Protein AF-A0A7V8WQ39-F1 (afdb_monomer)

Sequence (940 aa):
MAFLEEVYEARAKLVEPVVKNAGAIVRANTYFGQYLRDAGVSDDELSALLKGGDVIAFAERIDVALHQACSILHDIKYGEGKFVGPKKLKWQPTLLDFKKIVPPKWGSAAGKTTLGQWRAYAGASRLAAKPEAERRADMRRRPRVQKPSYGGKRSWQQSIHDDDWFDWTELCKSEGWEVRVGPAFADDANFEAYLATFIALHDARKENDWAAYHRLLTDYVGVGADGRIPSRRETRNCLRAVMLGYLKTHEVVDGGNCQSCSRCVPSEKFDASIDARRRVVVRLAPQLEELIAQLESFHTASPPPNLVLQLIRMVYEEADRGRSVREYVAGWSSRLLQDAPNHHAALRFRIEGMIGGLFELQPEEMVVGIRHLAELAPDEALADLQALVGRAQEHCPKHPDLWRASASVSRRMDDFRSERQALDALIRLLRGTGSPDLPILIGALERLVELSAADGPLPDDEMHREALLALARLASTSDTAARAYSALVENFDTDDVASELRRSLVDSSKPVCMACGLLRAWIDTGDPAAGRNTQAASLLALVGPAVIDTASKTDRLVLIESIDPAALAAFPDIATSLLRGALQLQRPLRQMSLERCIRLAADLTAGEEADSEAIVDLLIDKLFLRDIDRLSLSKAARLLTGDAGLSDVVGEWDGLLSKIAIKSAPQFRPADGPEWLAWFDVFPPRILRDPDSDLALWALRAVPANLGHSIQAARESTRLETVMEAILDRLLCDQVDAPVHIAFADKCPYLPVRLVARYIDRCLRAPLPRWKRAEECAHRYMDDGPELAEFISFLRQTPLPGRSPRIAGTIEFDDLLKEHDQGKRILAGRLTLETYKVLWQVLNPALNPQRANMTVAAVRYLRAKHRPSEYWLTPVEKEVQALCLAHRLDEARIVGRKHVGLTIGPRREAADDFIDRHDRGHGGGKDPYESDYARILQLV

Radius of gyration: 50.89 Å; Cα contacts (8 Å, |Δi|>4): 1269; chains: 1; bounding box: 108×96×143 Å

Secondary structure (DSSP, 8-state):
--SEEEEEE---EEES-EES-HHHHHT-SSHHHHHHHHTT--HHHHHHHHHHTBHHHHHHHTT--HHHHHHHHHHHHHHSEEEE-SSS-EEEESSEE-SEEE----GGGTT--SHHHHHHHH-BSSPPPHHHHHHHHHHTTPPEEEEEPTTS-EEEEE---HHHHS-TTTBPPP--EEEEE-GGGT-HHHHHHHHHHHHHHHHHHHHHHHHHHHHIIIIII---TTS---S-GGG---HHHHHHHHTT-SEEEGGG--SSSTTT-TT----S-HHHHHHTEEEPPHHHHHHHHHHHT-SSSPPPHHHHHHHHHHHHHHHHTT--HHHHHHHHHHHHHHH-TT-HHHHHHHHHHHHTTSS---HHHHHHHHHHHHHH--GGGHHHHHHHHHHHHHHSTT-HHHHHHHHHHHHHTT-HHHHHHHHHHHHHHHHHSSS--HHHHHHHHHHHHHHHSTTSSS--HHHHHHHHHHHHHH-SSHHHHHHHHHTTTTS--HHHHHHHHHHHHH-TTSHHHHHHHHHHHHHHTS-GGGTHHHHHHHHHHHHHHHHHHH--HHHHHHHHHHS-HHHHHTSHHHHHHHHHHHHT-SSPPPHHHHHHHHHHHHHHHHTT-TTHHHHHHHHHHHHS-SS--HHHHHHHHHHHHSSSSGGG-TTTSHHHHHHHHHHHGGG---SSHHHHHHHHHHS-GGGGGSS-HHHHHHHHHHS-TTTTT----HHHHHHHHHHHHHHHHHHTSTT--HHHHHHHHHHGGGS-HHHHHHHHHHHHHSSS--HHHHHHHHHHHHHH-S-HHHHHHHHHHS--SS--HHHHHHHHHHHHHHH-HHHHHHHHS---HHHHHHHHHHH-TTS-HHHHHHHHHHHHHHHHHH---TT--HHHHHHHHHHHHTT-HHHHHHHHHTSTT-EETTTTEEHHHHHHHH-SS--PPPPTTHHHHHHHHHH-

Nearest PDB structures (foldseek):
  5dbk-assembly1_B  TM=2.331E-01  e=9.312E-02  Bacillus thuringiensis Bt407
  8os1-assembly2_A  TM=2.234E-01  e=2.328E-01  Trypanosoma cruzi
  4i1a-assembly3_B  TM=2.027E-01  e=4.502E-01  Bacillus subtilis subsp. subtilis str. 168
  2j9q-assembly1_A  TM=2.391E-01  e=1.880E+00  Homo sapiens
  8h3a-assembly1_A  TM=2.436E-01  e=3.505E+00  Homo sapiens

Foldseek 3Di:
DDQFPDKDWFFFFFAPKDFQFLPCQCPPPDPSVVLCVVLVHDSVNSCVQPVRRTLVSVCVSSVHDRRVSQVSLVCQQVVDFAFDDDPDGDTDGNGMDTDDGHHDQDDPRPPQPDQVSQCVPQNFQDWDDPVQLQVQLVVVVAAWDWDQDDPGDTDTGRPGDPCSGRPPVGTDGHIDMDTHGDCLVVDVVSVVVVVVVVVVVVVVVVVLVVVVVVCCCCAQVNQDPVRHRDPDLPRHADNVQLVCLLVVVQKWFAQRALLAGCSNCVVPPSVDDPVSNVVRIGGHDPVLNVLLVVLLVQFQAADDPVSLVVNLVVLVVVVVNNISSLSNLVNNLSNSCVVPVLRNSSLVSVLVCCLVVSDPNDLVSNLSSLLSCLVRYDLVCLVVSLVSLVSSCVVVVLDLSSLVSNLSSCVSPLVLVSNLVSLVSSLVSQVVDPHGPLVSNLVSLVVQLQQCDPPHSNPDPVSNLVSLLVQLLSDPALQSNLVSLLVVLVPDDLVNLLVVLVVLLVDPPGSQSSNLSNLLSNQVNDDVVVCSLLSSLVSCVVRNPSNLVPDQLVSLLSNLLRHQLLSNLVVPVSLLSSLLSVLPDPDQDDLSSLLSSLSNLLSNVLVVDPCSLVSLVSNLCNQCVQANWLVSLVSLLCSQPDDPPNVPCPPSCLRSLLSNLLVCLVRDDDPDQVTLLSNCSNRPLLSLLPPDPRSLLSSLQNHDLCQQVPPCDPPVLVSVLRNLVSSLVNCLPPPDDPSNLVSNLVNLQNHDLVSLLVSLLSCQVRPPRVLVSSVSSVVSNLQRHDPVVVNLVSLVVRDRPDDPVQNVLLNLLLCLCPVDPVSVVLLVDQDDPVSLVVLCVSLVLLPALSSLLLQLLVLVLVCVVRVDPLPPCSSLLSNLVSCLSNLQLVVSVVSLVVNPCQAHDPVRHRSVVVSVVSPPPDRDDRDPNSSSSNSSSVVD

Mean predicted aligned error: 19.13 Å

Solvent-accessible surface area (backbone atoms only — not comparable to full-atom values): 51212 Å² total; per-residue (Å²): 137,53,69,56,70,43,79,42,75,25,47,36,31,46,39,75,47,44,80,66,32,43,57,60,47,43,66,32,95,48,69,65,10,46,47,31,51,78,51,66,52,47,46,68,54,51,43,55,44,47,62,74,14,40,38,52,66,46,9,64,63,52,72,47,56,48,48,55,38,50,49,46,55,49,46,47,29,69,70,40,63,48,75,47,64,98,87,58,75,39,81,42,49,58,32,30,43,58,79,48,74,37,46,74,61,58,78,93,48,41,88,51,80,48,71,68,52,36,39,75,70,64,36,62,76,50,77,51,57,68,73,58,14,44,52,44,21,52,77,69,65,46,59,70,42,79,42,78,42,95,87,76,47,75,42,83,38,71,47,65,52,69,66,33,36,47,38,83,90,22,32,53,76,84,78,33,73,45,70,42,74,17,66,38,78,80,35,72,69,46,30,51,56,49,50,52,53,51,49,52,53,50,50,53,51,52,50,50,52,49,52,53,52,47,47,46,38,38,50,61,70,36,36,43,98,86,74,46,64,64,90,70,75,82,81,56,49,52,48,62,20,20,49,27,17,45,67,64,66,60,40,31,21,39,73,68,41,52,52,73,33,66,62,51,30,74,80,72,68,71,78,64,50,74,66,62,46,47,72,24,49,40,71,53,56,68,69,58,53,49,49,52,55,56,45,64,69,22,38,79,44,78,59,60,69,66,59,50,52,50,47,53,50,51,38,50,60,43,34,76,71,33,29,31,41,59,36,15,53,52,20,32,37,50,39,45,38,69,79,34,79,72,25,37,28,43,40,50,44,51,45,53,25,27,77,71,62,76,38,78,79,49,70,68,62,43,46,55,37,47,45,53,46,52,75,58,55,52,78,93,44,38,69,63,47,46,57,50,45,54,56,49,35,73,78,44,72,86,46,58,67,52,29,52,33,41,20,54,36,22,50,74,69,71,36,57,68,57,17,50,54,24,40,55,50,35,48,53,53,36,71,70,39,101,73,49,64,57,72,62,48,50,56,45,33,54,50,44,29,54,33,12,29,90,90,29,92,50,58,34,70,67,60,20,52,52,29,29,52,50,49,17,65,68,30,92,37,31,68,55,5,16,61,36,29,42,83,51,43,77,77,50,53,75,64,53,52,51,52,53,45,54,52,25,74,71,45,86,87,55,29,37,31,28,43,46,4,42,53,37,18,42,41,75,70,43,63,79,87,72,46,43,43,46,50,48,38,49,48,38,70,76,65,24,66,68,41,57,75,69,33,51,46,66,50,33,39,52,47,54,67,57,39,49,42,72,38,32,42,77,41,51,74,56,41,49,54,35,49,51,44,33,56,65,44,91,63,86,71,56,68,71,54,47,48,43,51,54,47,31,50,29,57,41,48,68,69,74,48,91,65,44,64,64,49,46,54,42,47,49,53,68,49,26,67,94,54,67,43,70,68,33,32,54,51,40,12,41,71,69,64,60,81,83,74,68,76,80,59,81,68,66,44,49,66,48,52,37,56,48,47,58,69,45,49,86,69,48,72,68,88,51,77,71,45,57,55,42,49,46,59,42,47,56,45,70,50,45,61,48,92,63,64,64,53,44,39,48,55,53,67,66,55,55,78,62,50,67,81,61,72,89,40,77,73,54,46,59,53,48,50,51,42,48,48,31,42,49,60,43,66,66,44,96,81,57,60,66,69,46,54,52,47,49,35,76,41,30,31,30,48,62,52,70,57,54,49,50,51,33,47,49,28,45,66,35,100,68,59,39,54,70,62,29,50,50,31,51,50,40,24,60,76,62,30,85,53,52,72,59,39,52,57,46,58,68,72,43,83,73,82,65,88,52,68,63,64,53,47,56,47,52,52,53,47,46,42,60,78,35,74,61,47,48,51,47,71,72,47,82,90,46,76,66,43,55,51,51,51,47,61,61,47,34,30,85,79,41,44,66,35,2,43,51,42,30,26,53,43,52,49,52,45,68,75,66,59,66,58,91,87,60,51,65,64,56,36,52,31,36,55,20,23,39,48,30,29,25,49,70,60,22,50,59,56,40,69,76,39,82,87,46,47,38,70,97,82,56,38,48,40,67,62,57,45,56,75,59,63,79,84,60,82,37,70,82,67,90,56,41,65,51,50,40,47,54,63,72,76,88

Structure (mmCIF, N/CA/C/O backbone):
data_AF-A0A7V8WQ39-F1
#
_entry.id   AF-A0A7V8WQ39-F1
#
loop_
_atom_site.group_PDB
_atom_site.id
_atom_site.type_symbol
_atom_site.label_atom_id
_atom_site.label_alt_id
_atom_site.label_comp_id
_atom_site.label_asym_id
_atom_site.label_entity_id
_atom_site.label_seq_id
_atom_site.pdbx_PDB_ins_code
_atom_site.Cartn_x
_atom_site.Cartn_y
_atom_site.Cartn_z
_atom_site.occupancy
_atom_site.B_iso_or_equiv
_atom_site.auth_seq_id
_atom_site.auth_comp_id
_atom_site.auth_asym_id
_atom_site.auth_atom_id
_atom_site.pdbx_PDB_model_num
ATOM 1 N N . MET A 1 1 ? -18.178 -1.476 7.757 1.00 58.53 1 MET A N 1
ATOM 2 C CA . MET A 1 1 ? -17.770 -2.029 6.447 1.00 58.53 1 MET A CA 1
ATOM 3 C C . MET A 1 1 ? -17.735 -3.541 6.542 1.00 58.53 1 MET A C 1
ATOM 5 O O . MET A 1 1 ? -17.177 -4.048 7.509 1.00 58.53 1 MET A O 1
ATOM 9 N N . ALA A 1 2 ? -18.349 -4.250 5.598 1.00 62.69 2 ALA A N 1
ATOM 10 C CA . ALA A 1 2 ? -18.304 -5.708 5.566 1.00 62.69 2 ALA A CA 1
ATOM 11 C C . ALA A 1 2 ? -17.111 -6.171 4.713 1.00 62.69 2 ALA A C 1
ATOM 13 O O . ALA A 1 2 ? -16.926 -5.686 3.601 1.00 62.69 2 ALA A O 1
ATOM 14 N N . PHE A 1 3 ? -16.296 -7.087 5.241 1.00 77.38 3 PHE A N 1
ATOM 15 C CA . PHE A 1 3 ? -15.195 -7.711 4.494 1.00 77.38 3 PHE A CA 1
ATOM 16 C C . PHE A 1 3 ? -15.731 -8.649 3.407 1.00 77.38 3 PHE A C 1
ATOM 18 O O . PHE A 1 3 ? -15.267 -8.645 2.272 1.00 77.38 3 PHE A O 1
ATOM 25 N N . LEU A 1 4 ? -16.764 -9.413 3.761 1.00 84.50 4 LEU A N 1
ATOM 26 C CA . LEU A 1 4 ? -17.562 -10.236 2.862 1.00 84.50 4 LEU A CA 1
ATOM 27 C C . LEU A 1 4 ? -18.998 -9.720 2.935 1.00 84.50 4 LEU A C 1
ATOM 29 O O . LEU A 1 4 ? -19.529 -9.556 4.033 1.00 84.50 4 LEU A O 1
ATOM 33 N N . GLU A 1 5 ? -19.609 -9.449 1.789 1.00 85.25 5 GLU A N 1
ATOM 34 C CA . GLU A 1 5 ? -20.995 -8.979 1.714 1.00 85.25 5 GLU A CA 1
ATOM 35 C C . GLU A 1 5 ? -21.984 -10.131 1.822 1.00 85.25 5 GLU A C 1
ATOM 37 O O . GLU A 1 5 ? -22.998 -10.025 2.506 1.00 85.25 5 GLU A O 1
ATOM 42 N N . GLU A 1 6 ? -21.676 -11.241 1.155 1.00 88.88 6 GLU A N 1
ATOM 43 C CA . GLU A 1 6 ? -22.492 -12.446 1.160 1.00 88.88 6 GLU A CA 1
ATOM 44 C C . GLU A 1 6 ? -21.597 -13.676 1.252 1.00 88.88 6 GLU A C 1
ATOM 46 O O . GLU A 1 6 ? -20.500 -13.717 0.690 1.00 88.88 6 GLU A O 1
ATOM 51 N N . VAL A 1 7 ? -22.074 -14.682 1.981 1.00 89.50 7 VAL A N 1
ATOM 52 C CA . VAL A 1 7 ? -21.381 -15.950 2.195 1.00 89.50 7 VAL A CA 1
ATOM 53 C C . VAL A 1 7 ? -22.416 -17.063 2.116 1.00 89.50 7 VAL A C 1
ATOM 55 O O . VAL A 1 7 ? -23.321 -17.130 2.947 1.00 89.50 7 VAL A O 1
ATOM 58 N N . TYR A 1 8 ? -22.266 -17.953 1.140 1.00 90.31 8 TYR A N 1
ATOM 59 C CA . TYR A 1 8 ? -23.127 -19.121 0.965 1.00 90.31 8 TYR A CA 1
ATOM 60 C C . TYR A 1 8 ? -22.296 -20.397 0.998 1.00 90.31 8 TYR A C 1
ATOM 62 O O . TYR A 1 8 ? -21.197 -20.451 0.446 1.00 90.31 8 TYR A O 1
ATOM 70 N N . GLU A 1 9 ? -22.819 -21.455 1.621 1.00 88.31 9 GLU A N 1
ATOM 71 C CA . GLU A 1 9 ? -22.210 -22.778 1.480 1.00 88.31 9 GLU A CA 1
ATOM 72 C C . GLU A 1 9 ? -22.365 -23.232 0.021 1.00 88.31 9 GLU A C 1
ATOM 74 O O . GLU A 1 9 ? -23.478 -23.319 -0.502 1.00 88.31 9 GLU A O 1
ATOM 79 N N . ALA A 1 10 ? -21.251 -23.548 -0.636 1.00 86.94 10 ALA A N 1
ATOM 80 C CA . ALA A 1 10 ? -21.234 -23.958 -2.033 1.00 86.94 10 ALA A CA 1
ATOM 81 C C . ALA A 1 10 ? -20.325 -25.170 -2.257 1.00 86.94 10 ALA A C 1
ATOM 83 O O . ALA A 1 10 ? -19.390 -25.463 -1.505 1.00 86.94 10 ALA A O 1
ATOM 84 N N . ARG A 1 11 ? -20.626 -25.930 -3.310 1.00 91.94 11 ARG A N 1
ATOM 85 C CA . ARG A 1 11 ? -19.928 -27.169 -3.670 1.00 91.94 11 ARG A CA 1
ATOM 86 C C . ARG A 1 11 ? -19.726 -27.193 -5.181 1.00 91.94 11 ARG A C 1
ATOM 88 O O . ARG A 1 11 ? -20.508 -26.606 -5.909 1.00 91.94 11 ARG A O 1
ATOM 95 N N . ALA A 1 12 ? -18.693 -27.879 -5.660 1.00 90.31 12 ALA A N 1
ATOM 96 C CA . ALA A 1 12 ? -18.285 -27.759 -7.064 1.00 90.31 12 ALA A CA 1
ATOM 97 C C . ALA A 1 12 ? -18.330 -29.068 -7.853 1.00 90.31 12 ALA A C 1
ATOM 99 O O . ALA A 1 12 ? -18.122 -29.053 -9.060 1.00 90.31 12 ALA A O 1
ATOM 100 N N . LYS A 1 13 ? -18.532 -30.218 -7.195 1.00 91.75 13 LYS A N 1
ATOM 101 C CA . LYS A 1 13 ? -18.373 -31.513 -7.862 1.00 91.75 13 LYS A CA 1
ATOM 102 C C . LYS A 1 13 ? -19.473 -32.513 -7.539 1.00 91.75 13 LYS A C 1
ATOM 104 O O . LYS A 1 13 ? -19.661 -32.875 -6.376 1.00 91.75 13 LYS A O 1
ATOM 109 N N . LEU A 1 14 ? -20.126 -33.042 -8.569 1.00 93.88 14 LEU A N 1
ATOM 110 C CA . LEU A 1 14 ? -21.018 -34.196 -8.479 1.00 93.88 14 LEU A CA 1
ATOM 111 C C . LEU A 1 14 ? -20.208 -35.490 -8.345 1.00 93.88 14 LEU A C 1
ATOM 113 O O . LEU A 1 14 ? -19.273 -35.757 -9.100 1.00 93.88 14 LEU A O 1
ATOM 117 N N . VAL A 1 15 ? -20.587 -36.327 -7.381 1.00 91.56 15 VAL A N 1
ATOM 118 C CA . VAL A 1 15 ? -20.011 -37.663 -7.192 1.00 91.56 15 VAL A CA 1
ATOM 119 C C . VAL A 1 15 ? -20.919 -38.700 -7.842 1.00 91.56 15 VAL A C 1
ATOM 121 O O . VAL A 1 15 ? -22.068 -38.844 -7.422 1.00 91.56 15 VAL A O 1
ATOM 124 N N . GLU A 1 16 ? -20.372 -39.441 -8.809 1.00 92.75 16 GLU A N 1
ATOM 125 C CA . GLU A 1 16 ? -21.067 -40.493 -9.572 1.00 92.75 16 GLU A CA 1
ATOM 126 C C . GLU A 1 16 ? -22.354 -39.981 -10.267 1.00 92.75 16 GLU A C 1
ATOM 128 O O . GLU A 1 16 ? -23.434 -40.519 -10.008 1.00 92.75 16 GLU A O 1
ATOM 133 N N . PRO A 1 17 ? -22.286 -38.923 -11.105 1.00 96.00 17 PRO A N 1
ATOM 134 C CA . PRO A 1 17 ? -23.462 -38.420 -11.806 1.00 96.00 17 PRO A CA 1
ATOM 135 C C . PRO A 1 17 ? -23.925 -39.383 -12.908 1.00 96.00 17 PRO A C 1
ATOM 137 O O . PRO A 1 17 ? -23.127 -39.912 -13.681 1.00 96.00 17 PRO A O 1
ATOM 140 N N . VAL A 1 18 ? -25.238 -39.577 -13.000 1.00 95.31 18 VAL A N 1
ATOM 141 C CA . VAL A 1 18 ? -25.916 -40.359 -14.035 1.00 95.31 18 VAL A CA 1
ATOM 142 C C . VAL A 1 18 ? -27.085 -39.538 -14.566 1.00 95.31 18 VAL A C 1
ATOM 144 O O . VAL A 1 18 ? -28.124 -39.409 -13.914 1.00 95.31 18 VAL A O 1
ATOM 147 N N . VAL A 1 19 ? -26.916 -38.991 -15.768 1.00 94.56 19 VAL A N 1
ATOM 148 C CA . VAL A 1 19 ? -27.987 -38.308 -16.502 1.00 94.56 19 VAL A CA 1
ATOM 149 C C . VAL A 1 19 ? -28.888 -39.376 -17.119 1.00 94.56 19 VAL A C 1
ATOM 151 O O . VAL A 1 19 ? -28.438 -40.154 -17.957 1.00 94.56 19 VAL A O 1
ATOM 154 N N . LYS A 1 20 ? -30.144 -39.461 -16.672 1.00 93.75 20 LYS A N 1
ATOM 155 C CA . LYS A 1 20 ? -31.099 -40.484 -17.131 1.00 93.75 20 LYS A CA 1
ATOM 156 C C . LYS A 1 20 ? -31.921 -40.003 -18.321 1.00 93.75 20 LYS A C 1
ATOM 158 O O . LYS A 1 20 ? -32.206 -40.800 -19.209 1.00 93.75 20 LYS A O 1
ATOM 163 N N . ASN A 1 21 ? -32.292 -38.722 -18.348 1.00 94.38 21 ASN A N 1
ATOM 164 C CA . ASN A 1 21 ? -33.044 -38.138 -19.457 1.00 94.38 21 ASN A CA 1
ATOM 165 C C . ASN A 1 21 ? -32.772 -36.630 -19.592 1.00 94.38 21 ASN A C 1
ATOM 167 O O . ASN A 1 21 ? -33.498 -35.815 -19.030 1.00 94.38 21 ASN A O 1
ATOM 171 N N . ALA A 1 22 ? -31.728 -36.258 -20.340 1.00 93.75 22 ALA A N 1
ATOM 172 C CA . ALA A 1 22 ? -31.349 -34.855 -20.535 1.00 93.75 22 ALA A CA 1
ATOM 173 C C . ALA A 1 22 ? -32.437 -34.036 -21.239 1.00 93.75 22 ALA A C 1
ATOM 175 O O . ALA A 1 22 ? -32.753 -32.933 -20.802 1.00 93.75 22 ALA A O 1
ATOM 176 N N . GLY A 1 23 ? -33.079 -34.604 -22.262 1.00 92.38 23 GLY A N 1
ATOM 177 C CA . GLY A 1 23 ? -34.131 -33.902 -22.992 1.00 92.38 23 GLY A CA 1
ATOM 178 C C . GLY A 1 23 ? -35.379 -33.618 -22.165 1.00 92.38 23 GLY A C 1
ATOM 179 O O . GLY A 1 23 ? -36.000 -32.573 -22.339 1.00 92.38 23 GLY A O 1
ATOM 180 N N . ALA A 1 24 ? -35.736 -34.501 -21.229 1.00 93.31 24 ALA A N 1
ATOM 181 C CA . ALA A 1 24 ? -36.804 -34.211 -20.274 1.00 93.31 24 ALA A CA 1
ATOM 182 C C . ALA A 1 24 ? -36.421 -33.091 -19.294 1.00 93.31 24 ALA A C 1
ATOM 184 O O . ALA A 1 24 ? -37.288 -32.309 -18.926 1.00 93.31 24 ALA A O 1
ATOM 185 N N . ILE A 1 25 ? -35.141 -32.969 -18.919 1.00 94.75 25 ILE A N 1
ATOM 186 C CA . ILE A 1 25 ? -34.662 -31.875 -18.058 1.00 94.75 25 ILE A CA 1
ATOM 187 C C . ILE A 1 25 ? -34.764 -30.531 -18.791 1.00 94.75 25 ILE A C 1
ATOM 189 O O . ILE A 1 25 ? -35.361 -29.597 -18.262 1.00 94.75 25 ILE A O 1
ATOM 193 N N . VAL A 1 26 ? -34.238 -30.441 -20.019 1.00 94.44 26 VAL A N 1
ATOM 194 C CA . VAL A 1 26 ? -34.252 -29.198 -20.819 1.00 94.44 26 VAL A CA 1
ATOM 195 C C . VAL A 1 26 ? -35.682 -28.777 -21.175 1.00 94.44 26 VAL A C 1
ATOM 197 O O . VAL A 1 26 ? -36.018 -27.595 -21.131 1.00 94.44 26 VAL A O 1
ATOM 200 N N . ARG A 1 27 ? -36.565 -29.732 -21.496 1.00 93.44 27 ARG A N 1
ATOM 201 C CA . ARG A 1 27 ? -37.972 -29.458 -21.847 1.00 93.44 27 ARG A CA 1
ATOM 202 C C . ARG A 1 27 ? -38.914 -29.375 -20.645 1.00 93.44 27 ARG A C 1
ATOM 204 O O . ARG A 1 27 ? -40.112 -29.190 -20.847 1.00 93.44 27 ARG A O 1
ATOM 211 N N . ALA A 1 28 ? -38.418 -29.508 -19.416 1.00 91.25 28 ALA A N 1
ATOM 212 C CA . ALA A 1 28 ? -39.266 -29.419 -18.235 1.00 91.25 28 ALA A CA 1
ATOM 213 C C . ALA A 1 28 ? -39.935 -28.036 -18.148 1.00 91.25 28 ALA A C 1
ATOM 215 O O . ALA A 1 28 ? -39.298 -27.004 -18.370 1.00 91.25 28 ALA A O 1
ATOM 216 N N . ASN A 1 29 ? -41.216 -28.004 -17.779 1.00 88.88 29 ASN A N 1
ATOM 217 C CA . ASN A 1 29 ? -41.956 -26.755 -17.540 1.00 88.88 29 ASN A CA 1
ATOM 218 C C . ASN A 1 29 ? -41.633 -26.122 -16.170 1.00 88.88 29 ASN A C 1
ATOM 220 O O . ASN A 1 29 ? -42.266 -25.152 -15.765 1.00 88.88 29 ASN A O 1
ATOM 224 N N . THR A 1 30 ? -40.681 -26.689 -15.431 1.00 89.62 30 THR A N 1
ATOM 225 C CA . THR A 1 30 ? -40.169 -26.168 -14.161 1.00 89.62 30 THR A CA 1
ATOM 226 C C . THR A 1 30 ? -39.147 -25.054 -14.393 1.00 89.62 30 THR A C 1
ATOM 228 O O . THR A 1 30 ? -38.634 -24.868 -15.498 1.00 89.62 30 THR A O 1
ATOM 231 N N . TYR A 1 31 ? -38.801 -24.335 -13.322 1.00 92.62 31 TYR A N 1
ATOM 232 C CA . TYR A 1 31 ? -37.853 -23.224 -13.387 1.00 92.62 31 TYR A CA 1
ATOM 233 C C . TYR A 1 31 ? -36.474 -23.654 -13.927 1.00 92.62 31 TYR A C 1
ATOM 235 O O . TYR A 1 31 ? -35.919 -22.969 -14.777 1.00 92.62 31 TYR A O 1
ATOM 243 N N . PHE A 1 32 ? -35.949 -24.821 -13.530 1.00 91.50 32 PHE A N 1
ATOM 244 C CA . PHE A 1 32 ? -34.657 -25.306 -14.031 1.00 91.50 32 PHE A CA 1
ATOM 245 C C . PHE A 1 32 ? -34.662 -25.572 -15.544 1.00 91.50 32 PHE A C 1
ATOM 247 O O . PHE A 1 32 ? -33.653 -25.348 -16.205 1.00 91.50 32 PHE A O 1
ATOM 254 N N . GLY A 1 33 ? -35.794 -26.016 -16.107 1.00 91.44 33 GLY A N 1
ATOM 255 C CA . GLY A 1 33 ? -35.934 -26.196 -17.551 1.00 91.44 33 GLY A CA 1
ATOM 256 C C . GLY A 1 33 ? -35.946 -24.854 -18.281 1.00 91.44 33 GLY A C 1
ATOM 257 O O . GLY A 1 33 ? -35.382 -24.740 -19.365 1.00 91.44 33 GLY A O 1
ATOM 258 N N . GLN A 1 34 ? -36.530 -23.822 -17.664 1.00 90.75 34 GLN A N 1
ATOM 259 C CA . GLN A 1 34 ? -36.504 -22.457 -18.186 1.00 90.75 34 GLN A CA 1
ATOM 260 C C . GLN A 1 34 ? -35.081 -21.880 -18.206 1.00 90.75 34 GLN A C 1
ATOM 262 O O . GLN A 1 34 ? -34.635 -21.474 -19.274 1.00 90.75 34 GLN A O 1
ATOM 267 N N . TYR A 1 35 ? -34.336 -21.960 -17.094 1.00 92.19 35 TYR A N 1
ATOM 268 C CA . TYR A 1 35 ? -32.927 -21.526 -17.025 1.00 92.19 35 TYR A CA 1
ATOM 269 C C . TYR A 1 35 ? -32.063 -22.158 -18.127 1.00 92.19 35 TYR A C 1
ATOM 271 O O . TYR A 1 35 ? -31.274 -21.476 -18.777 1.00 92.19 35 TYR A O 1
ATOM 279 N N . LEU A 1 36 ? -32.234 -23.460 -18.378 1.00 94.69 36 LEU A N 1
ATOM 280 C CA . LEU A 1 36 ? -31.478 -24.170 -19.414 1.00 94.69 36 LEU A CA 1
ATOM 281 C C . LEU A 1 36 ? -31.832 -23.709 -20.831 1.00 94.69 36 LEU A C 1
ATOM 283 O O . LEU A 1 36 ? -30.939 -23.580 -21.668 1.00 94.69 36 LEU A O 1
ATOM 287 N N . ARG A 1 37 ? -33.116 -23.455 -21.108 1.00 94.69 37 ARG A N 1
ATOM 288 C CA . ARG A 1 37 ? -33.563 -22.961 -22.419 1.00 94.69 37 ARG A CA 1
ATOM 289 C C . ARG A 1 37 ? -33.145 -21.518 -22.665 1.00 94.69 37 ARG A C 1
ATOM 291 O O . ARG A 1 37 ? -32.718 -21.222 -23.775 1.00 94.69 37 ARG A O 1
ATOM 298 N N . ASP A 1 38 ? -33.218 -20.660 -21.651 1.00 93.56 38 ASP A N 1
ATOM 299 C CA . ASP A 1 38 ? -32.793 -19.258 -21.749 1.00 93.56 38 ASP A CA 1
ATOM 300 C C . ASP A 1 38 ? -31.283 -19.154 -21.983 1.00 93.56 38 ASP A C 1
ATOM 302 O O . ASP A 1 38 ? -30.833 -18.365 -22.811 1.00 93.56 38 ASP A O 1
ATOM 306 N N . ALA A 1 39 ? -30.505 -20.039 -21.357 1.00 93.31 39 ALA A N 1
ATOM 307 C CA . ALA A 1 39 ? -29.082 -20.194 -21.636 1.00 93.31 39 ALA A CA 1
ATOM 308 C C . ALA A 1 39 ? -28.791 -20.896 -22.985 1.00 93.31 39 ALA A C 1
ATOM 310 O O . ALA A 1 39 ? -27.630 -21.029 -23.373 1.00 93.31 39 ALA A O 1
ATOM 311 N N . GLY A 1 40 ? -29.801 -21.380 -23.713 1.00 94.69 40 GLY A N 1
ATOM 312 C CA . GLY A 1 40 ? -29.629 -22.083 -24.988 1.00 94.69 40 GLY A CA 1
ATOM 313 C C . GLY A 1 40 ? -28.880 -23.416 -24.875 1.00 94.69 40 GLY A C 1
ATOM 314 O O . GLY A 1 40 ? -28.176 -23.795 -25.808 1.00 94.69 40 GLY A O 1
ATOM 315 N N . VAL A 1 41 ? -28.975 -24.106 -23.733 1.00 95.19 41 VAL A N 1
ATOM 316 C CA . VAL A 1 41 ? -28.296 -25.391 -23.497 1.00 95.19 41 VAL A CA 1
ATOM 317 C C . VAL A 1 41 ? -29.056 -26.527 -24.183 1.00 95.19 41 VAL A C 1
ATOM 319 O O . VAL A 1 41 ? -30.244 -26.738 -23.932 1.00 95.19 41 VAL A O 1
ATOM 322 N N . SER A 1 42 ? -28.363 -27.291 -25.031 1.00 94.81 42 SER A N 1
ATOM 323 C CA . SER A 1 42 ? -28.946 -28.458 -25.717 1.00 94.81 42 SER A CA 1
ATOM 324 C C . SER A 1 42 ? -28.934 -29.740 -24.866 1.00 94.81 42 SER A C 1
ATOM 326 O O . SER A 1 42 ? -28.183 -29.854 -23.898 1.00 94.81 42 SER A O 1
ATOM 328 N N . ASP A 1 43 ? -29.735 -30.744 -25.245 1.00 94.69 43 ASP A N 1
ATOM 329 C CA . ASP A 1 43 ? -29.809 -32.053 -24.566 1.00 94.69 43 ASP A CA 1
ATOM 330 C C . ASP A 1 43 ? -28.430 -32.758 -24.495 1.00 94.69 43 ASP A C 1
ATOM 332 O O . ASP A 1 43 ? -28.050 -33.321 -23.457 1.00 94.69 43 ASP A O 1
ATOM 336 N N . ASP A 1 44 ? -27.664 -32.709 -25.591 1.00 93.75 44 ASP A N 1
ATOM 337 C CA . ASP A 1 44 ? -26.325 -33.308 -25.696 1.00 93.75 44 ASP A CA 1
ATOM 338 C C . ASP A 1 44 ? -25.296 -32.537 -24.862 1.00 93.75 44 ASP A C 1
ATOM 340 O O . ASP A 1 44 ? -24.469 -33.130 -24.163 1.00 93.75 44 ASP A O 1
ATOM 344 N N . GLU A 1 45 ? -25.385 -31.208 -24.881 1.00 94.50 45 GLU A N 1
ATOM 345 C CA . GLU A 1 45 ? -24.527 -30.325 -24.097 1.00 94.50 45 GLU A CA 1
ATOM 346 C C . GLU A 1 45 ? -24.759 -30.504 -22.594 1.00 94.50 45 GLU A C 1
ATOM 348 O O . GLU A 1 45 ? -23.801 -30.701 -21.846 1.00 94.50 45 GLU A O 1
ATOM 353 N N . LEU A 1 46 ? -26.018 -30.543 -22.143 1.00 94.56 46 LEU A N 1
ATOM 354 C CA . LEU A 1 46 ? -26.354 -30.814 -20.743 1.00 94.56 46 LEU A CA 1
ATOM 355 C C . LEU A 1 46 ? -25.799 -32.170 -20.290 1.00 94.56 46 LEU A C 1
ATOM 357 O O . LEU A 1 46 ? -25.242 -32.295 -19.196 1.00 94.56 46 LEU A O 1
ATOM 361 N N . SER A 1 47 ? -25.927 -33.189 -21.142 1.00 93.94 47 SER A N 1
ATOM 362 C CA . SER A 1 47 ? -25.364 -34.512 -20.871 1.00 93.94 47 SER A CA 1
ATOM 363 C C . SER A 1 47 ? -23.845 -34.452 -20.713 1.00 93.94 47 SER A C 1
ATOM 365 O O . SER A 1 47 ? -23.309 -35.067 -19.790 1.00 93.94 47 SER A O 1
ATOM 367 N N . ALA A 1 48 ? -23.150 -33.703 -21.573 1.00 92.12 48 ALA A N 1
ATOM 368 C CA . ALA A 1 48 ? -21.702 -33.527 -21.501 1.00 92.12 48 ALA A CA 1
ATOM 369 C C . ALA A 1 48 ? -21.268 -32.785 -20.223 1.00 92.12 48 ALA A C 1
ATOM 371 O O . ALA A 1 48 ? -20.394 -33.285 -19.506 1.00 92.12 48 ALA A O 1
ATOM 372 N N . LEU A 1 49 ? -21.924 -31.664 -19.897 1.00 91.94 49 LEU A N 1
ATOM 373 C CA . LEU A 1 49 ? -21.648 -30.850 -18.705 1.00 91.94 49 LEU A CA 1
ATOM 374 C C . LEU A 1 49 ? -21.785 -31.672 -17.417 1.00 91.94 49 LEU A C 1
ATOM 376 O O . LEU A 1 49 ? -20.886 -31.699 -16.575 1.00 91.94 49 LEU A O 1
ATOM 380 N N . LEU A 1 50 ? -22.884 -32.421 -17.280 1.00 93.56 50 LEU A N 1
ATOM 381 C CA . LEU A 1 50 ? -23.165 -33.176 -16.058 1.00 93.56 50 LEU A CA 1
ATOM 382 C C . LEU A 1 50 ? -22.370 -34.484 -15.951 1.00 93.56 50 LEU A C 1
ATOM 384 O O . LEU A 1 50 ? -22.109 -34.942 -14.837 1.00 93.56 50 LEU A O 1
ATOM 388 N N . LYS A 1 51 ? -21.948 -35.085 -17.073 1.00 88.94 51 LYS A N 1
ATOM 389 C CA . LYS A 1 51 ? -21.169 -36.337 -17.079 1.00 88.94 51 LYS A CA 1
ATOM 390 C C . LYS A 1 51 ? -19.776 -36.165 -16.468 1.00 88.94 51 LYS A C 1
ATOM 392 O O . LYS A 1 51 ? -19.297 -37.083 -15.804 1.00 88.94 51 LYS A O 1
ATOM 397 N N . GLY A 1 52 ? -19.146 -35.002 -16.654 1.00 81.75 52 GLY A N 1
ATOM 398 C CA . GLY A 1 52 ? -17.882 -34.652 -15.987 1.00 81.75 52 GLY A CA 1
ATOM 399 C C . GLY A 1 52 ? -18.044 -34.388 -14.485 1.00 81.75 52 GLY A C 1
ATOM 400 O O . GLY A 1 52 ? -17.090 -34.519 -13.716 1.00 81.75 52 GLY A O 1
ATOM 401 N N . GLY A 1 53 ? -19.271 -34.071 -14.062 1.00 90.12 53 GLY A N 1
ATOM 402 C CA . GLY A 1 53 ? -19.616 -33.758 -12.683 1.00 90.12 53 GLY A CA 1
ATOM 403 C C . GLY A 1 53 ? -19.065 -32.421 -12.197 1.00 90.12 53 GLY A C 1
ATOM 404 O O . GLY A 1 53 ? -19.002 -32.225 -10.987 1.00 90.12 53 GLY A O 1
ATOM 405 N N . ASP A 1 54 ? -18.650 -31.534 -13.099 1.00 92.94 54 ASP A N 1
ATOM 406 C CA . ASP A 1 54 ? -18.169 -30.196 -12.768 1.00 92.94 54 ASP A CA 1
ATOM 407 C C . ASP A 1 54 ? -19.355 -29.229 -12.663 1.00 92.94 54 ASP A C 1
ATOM 409 O O . ASP A 1 54 ? -20.001 -28.891 -13.654 1.00 92.94 54 ASP A O 1
ATOM 413 N N . VAL A 1 55 ? -19.677 -28.830 -11.434 1.00 94.75 55 VAL A N 1
ATOM 414 C CA . VAL A 1 55 ? -20.795 -27.921 -11.158 1.00 94.75 55 VAL A CA 1
ATOM 415 C C . VAL A 1 55 ? -20.411 -26.475 -11.463 1.00 94.75 55 VAL A C 1
ATOM 417 O O . VAL A 1 55 ? -21.303 -25.685 -11.746 1.00 94.75 55 VAL A O 1
ATOM 420 N N . ILE A 1 56 ? -19.117 -26.131 -11.457 1.00 93.25 56 ILE A N 1
ATOM 421 C CA . ILE A 1 56 ? -18.656 -24.779 -11.802 1.00 93.25 56 ILE A CA 1
ATOM 422 C C . ILE A 1 56 ? -18.916 -24.533 -13.282 1.00 93.25 56 ILE A C 1
ATOM 424 O O . ILE A 1 56 ? -19.614 -23.585 -13.619 1.00 93.25 56 ILE A O 1
ATOM 428 N N . ALA A 1 57 ? -18.478 -25.455 -14.143 1.00 93.62 57 ALA A N 1
ATOM 429 C CA . ALA A 1 57 ? -18.739 -25.366 -15.578 1.00 93.62 57 ALA A CA 1
ATOM 430 C C . ALA A 1 57 ? -20.247 -25.317 -15.891 1.00 93.62 57 ALA A C 1
ATOM 432 O O . ALA A 1 57 ? -20.675 -24.627 -16.811 1.00 93.62 57 ALA A O 1
ATOM 433 N N . PHE A 1 58 ? -21.068 -26.033 -15.114 1.00 95.38 58 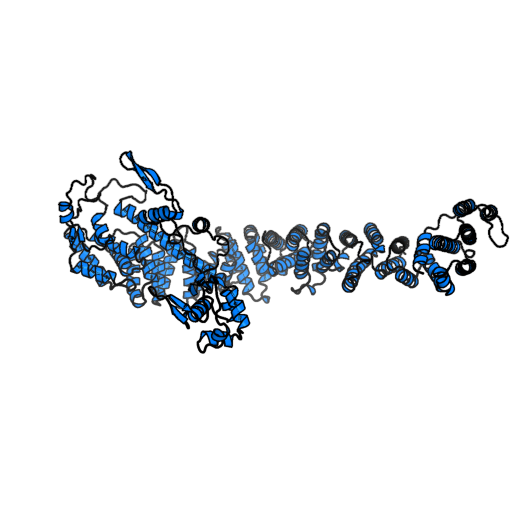PHE A N 1
ATOM 434 C CA . PHE A 1 58 ? -22.524 -25.959 -15.235 1.00 95.38 58 PHE A CA 1
ATOM 435 C C . PHE A 1 58 ? -23.077 -24.587 -14.819 1.00 95.38 58 PHE A C 1
ATOM 437 O O . PHE A 1 58 ? -23.895 -24.036 -15.549 1.00 95.38 58 PHE A O 1
ATOM 444 N N . ALA A 1 59 ? -22.629 -24.039 -13.685 1.00 95.44 59 ALA A N 1
ATOM 445 C CA . ALA A 1 59 ? -23.053 -22.740 -13.162 1.00 95.44 59 ALA A CA 1
ATOM 446 C C . ALA A 1 59 ? -22.677 -21.588 -14.106 1.00 95.44 59 ALA A C 1
ATOM 448 O O . ALA A 1 59 ? -23.543 -20.798 -14.473 1.00 95.44 59 ALA A O 1
ATOM 449 N N . GLU A 1 60 ? -21.421 -21.561 -14.568 1.00 94.44 60 GLU A N 1
ATOM 450 C CA . GLU A 1 60 ? -20.924 -20.603 -15.564 1.00 94.44 60 GLU A CA 1
ATOM 451 C C . GLU A 1 60 ? -21.737 -20.683 -16.855 1.00 94.44 60 GLU A C 1
ATOM 453 O O . GLU A 1 60 ? -22.098 -19.665 -17.440 1.00 94.44 60 GLU A O 1
ATOM 458 N N . ARG A 1 61 ? -22.069 -21.902 -17.295 1.00 94.94 61 ARG A N 1
ATOM 459 C CA . ARG A 1 61 ? -22.782 -22.091 -18.555 1.00 94.94 61 ARG A CA 1
ATOM 460 C C . ARG A 1 61 ? -24.213 -21.558 -18.526 1.00 94.94 61 ARG A C 1
ATOM 462 O O . ARG A 1 61 ? -24.694 -21.120 -19.570 1.00 94.94 61 ARG A O 1
ATOM 469 N N . ILE A 1 62 ? -24.896 -21.625 -17.387 1.00 94.69 62 ILE A N 1
ATOM 470 C CA . ILE A 1 62 ? -26.276 -21.131 -17.242 1.00 94.69 62 ILE A CA 1
ATOM 471 C C . ILE A 1 62 ? -26.355 -19.746 -16.587 1.00 94.69 62 ILE A C 1
ATOM 473 O O . ILE A 1 62 ? -27.459 -19.295 -16.298 1.00 94.69 62 ILE A O 1
ATOM 477 N N . ASP A 1 63 ? -25.205 -19.100 -16.370 1.00 94.44 63 ASP A N 1
ATOM 478 C CA . ASP A 1 63 ? -25.054 -17.764 -15.783 1.00 94.44 63 ASP A CA 1
ATOM 479 C C . ASP A 1 63 ? -25.755 -17.600 -14.422 1.00 94.44 63 ASP A C 1
ATOM 481 O O . ASP A 1 63 ? -26.575 -16.708 -14.201 1.00 94.44 63 ASP A O 1
ATOM 485 N N . VAL A 1 64 ? -25.458 -18.511 -13.488 1.00 94.31 64 VAL A N 1
ATOM 486 C CA . VAL A 1 64 ? -25.965 -18.444 -12.106 1.00 94.31 64 VAL A CA 1
ATOM 487 C C . VAL A 1 64 ? -24.851 -18.656 -11.088 1.00 94.31 64 VAL A C 1
ATOM 489 O O . VAL A 1 64 ? -23.829 -19.280 -11.374 1.00 94.31 64 VAL A O 1
ATOM 492 N N . ALA A 1 65 ? -25.081 -18.197 -9.857 1.00 93.38 65 ALA A N 1
ATOM 493 C CA . ALA A 1 65 ? -24.166 -18.438 -8.746 1.00 93.38 65 ALA A CA 1
ATOM 494 C C . ALA A 1 65 ? -24.031 -19.944 -8.436 1.00 93.38 65 ALA A C 1
ATOM 496 O O . ALA A 1 65 ? -24.971 -20.732 -8.603 1.00 93.38 65 ALA A O 1
ATOM 497 N N . LEU A 1 66 ? -22.874 -20.365 -7.924 1.00 93.94 66 LEU A N 1
ATOM 498 C CA . LEU A 1 66 ? -22.556 -21.779 -7.705 1.00 93.94 66 LEU A CA 1
ATOM 499 C C . LEU A 1 66 ? -23.510 -22.452 -6.701 1.00 93.94 66 LEU A C 1
ATOM 501 O O . LEU A 1 66 ? -23.916 -23.606 -6.896 1.00 93.94 66 LEU A O 1
ATOM 505 N N . HIS A 1 67 ? -23.905 -21.748 -5.638 1.00 93.06 67 HIS A N 1
ATOM 506 C CA . HIS A 1 67 ? -24.894 -22.246 -4.675 1.00 93.06 67 HIS A CA 1
ATOM 507 C C . HIS A 1 67 ? -26.290 -22.423 -5.306 1.00 93.06 67 HIS A C 1
ATOM 509 O O . HIS A 1 67 ? -27.010 -23.375 -4.974 1.00 93.06 67 HIS A O 1
ATOM 515 N N . GLN A 1 68 ? -26.662 -21.566 -6.264 1.00 93.62 68 GLN A N 1
ATOM 516 C CA . GLN A 1 68 ? -27.914 -21.687 -7.020 1.00 93.62 68 GLN A CA 1
ATOM 517 C C . GLN A 1 68 ? -27.857 -22.882 -7.970 1.00 93.62 68 GLN A C 1
ATOM 519 O O . GLN A 1 68 ? -28.778 -23.697 -7.982 1.00 93.62 68 GLN A O 1
ATOM 524 N N . ALA A 1 69 ? -26.740 -23.067 -8.677 1.00 95.00 69 ALA A N 1
ATOM 525 C CA . ALA A 1 69 ? -26.508 -24.242 -9.512 1.00 95.00 69 ALA A CA 1
ATOM 526 C C . ALA A 1 69 ? -26.596 -25.553 -8.708 1.00 95.00 69 ALA A C 1
ATOM 528 O O . ALA A 1 69 ? -27.232 -26.514 -9.145 1.00 95.00 69 ALA A O 1
ATOM 529 N N . CYS A 1 70 ? -26.028 -25.594 -7.496 1.00 93.88 70 CYS A N 1
ATOM 530 C CA . CYS A 1 70 ? -26.173 -26.741 -6.592 1.00 93.88 70 CYS A CA 1
ATOM 531 C C . CYS A 1 70 ? -27.640 -27.035 -6.246 1.00 93.88 70 CYS A C 1
ATOM 533 O O . CYS A 1 70 ? -28.041 -28.203 -6.212 1.00 93.88 70 CYS A O 1
ATOM 535 N N . SER A 1 71 ? -28.426 -25.987 -5.992 1.00 93.44 71 SER A N 1
ATOM 536 C CA . SER A 1 71 ? -29.855 -26.092 -5.675 1.00 93.44 71 SER A CA 1
ATOM 537 C C . SER A 1 71 ? -30.651 -26.602 -6.879 1.00 93.44 71 SER A C 1
ATOM 539 O O . SER A 1 71 ? -31.379 -27.584 -6.751 1.00 93.44 71 SER A O 1
ATOM 541 N N . ILE A 1 72 ? -30.395 -26.050 -8.070 1.00 95.19 72 ILE A N 1
ATOM 542 C CA . ILE A 1 72 ? -30.967 -26.505 -9.346 1.00 95.19 72 ILE A CA 1
ATOM 543 C C . ILE A 1 72 ? -30.711 -28.001 -9.562 1.00 95.19 72 ILE A C 1
ATOM 545 O O . ILE A 1 72 ? -31.632 -28.757 -9.863 1.00 95.19 72 ILE A O 1
ATOM 549 N N . LEU A 1 73 ? -29.476 -28.472 -9.367 1.00 96.31 73 LEU A N 1
ATOM 550 C CA . LEU A 1 73 ? -29.132 -29.888 -9.548 1.00 96.31 73 LEU A CA 1
ATOM 551 C C . LEU A 1 73 ? -29.839 -30.801 -8.540 1.00 96.31 73 LEU A C 1
ATOM 553 O O . LEU A 1 73 ? -30.242 -31.918 -8.884 1.00 96.31 73 LEU A O 1
ATOM 557 N N . HIS A 1 74 ? -29.996 -30.344 -7.297 1.00 95.69 74 HIS A N 1
ATOM 558 C CA . HIS A 1 74 ? -30.786 -31.056 -6.298 1.00 95.69 74 HIS A CA 1
ATOM 559 C C . HIS A 1 74 ? -32.263 -31.136 -6.695 1.00 95.69 74 HIS A C 1
ATOM 561 O O . HIS A 1 74 ? -32.841 -32.225 -6.619 1.00 95.69 74 HIS A O 1
ATOM 567 N N . ASP A 1 75 ? -32.833 -30.046 -7.195 1.00 95.44 75 ASP A N 1
ATOM 568 C CA . ASP A 1 75 ? -34.223 -29.996 -7.640 1.00 95.44 75 ASP A CA 1
ATOM 569 C C . ASP A 1 75 ? -34.461 -30.852 -8.883 1.00 95.44 75 ASP A C 1
ATOM 571 O O . ASP A 1 75 ? -35.469 -31.548 -8.953 1.00 95.44 75 ASP A O 1
ATOM 575 N N . ILE A 1 76 ? -33.510 -30.931 -9.816 1.00 95.19 76 ILE A N 1
ATOM 576 C CA . ILE A 1 76 ? -33.598 -31.868 -10.948 1.00 95.19 76 ILE A CA 1
ATOM 577 C C . ILE A 1 76 ? -33.601 -33.325 -10.450 1.00 95.19 76 ILE A C 1
ATOM 579 O O . ILE A 1 76 ? -34.363 -34.159 -10.944 1.00 95.19 76 ILE A O 1
ATOM 583 N N . LYS A 1 77 ? -32.769 -33.659 -9.453 1.00 94.94 77 LYS A N 1
ATOM 584 C CA . LYS A 1 77 ? -32.699 -35.018 -8.885 1.00 94.94 77 LYS A CA 1
ATOM 585 C C . LYS A 1 77 ? -33.973 -35.417 -8.128 1.00 94.94 77 LYS A C 1
ATOM 587 O O . LYS A 1 77 ? -34.353 -36.593 -8.130 1.00 94.94 77 LYS A O 1
ATOM 592 N N . TYR A 1 78 ? -34.599 -34.476 -7.429 1.00 93.06 78 TYR A N 1
ATOM 593 C CA . TYR A 1 78 ? -35.769 -34.746 -6.588 1.00 93.06 78 TYR A CA 1
ATOM 594 C C . TYR A 1 78 ? -37.105 -34.344 -7.221 1.00 93.06 78 TYR A C 1
ATOM 596 O O . TYR A 1 78 ? -38.144 -34.724 -6.691 1.00 93.06 78 TYR A O 1
ATOM 604 N N . GLY A 1 79 ? -37.090 -33.651 -8.360 1.00 88.19 79 GLY A N 1
ATOM 605 C CA . GLY A 1 79 ? -38.289 -33.163 -9.038 1.00 88.19 79 GLY A CA 1
ATOM 606 C C . GLY A 1 79 ? -39.145 -34.276 -9.637 1.00 88.19 79 GLY A C 1
ATOM 607 O O . GLY A 1 79 ? -40.366 -34.227 -9.532 1.00 88.19 79 GLY A O 1
ATOM 608 N N . GLU A 1 80 ? -38.521 -35.319 -10.199 1.00 90.88 80 GLU A N 1
ATOM 609 C CA . GLU A 1 80 ? -39.237 -36.479 -10.743 1.00 90.88 80 GLU A CA 1
ATOM 610 C C . GLU A 1 80 ? -38.567 -37.810 -10.380 1.00 90.88 80 GLU A C 1
ATOM 612 O O . GLU A 1 80 ? -37.342 -37.981 -10.445 1.00 90.88 80 GLU A O 1
ATOM 617 N N . GLY A 1 81 ? -39.389 -38.785 -9.992 1.00 90.56 81 GLY A N 1
ATOM 618 C CA . GLY A 1 81 ? -38.926 -40.090 -9.545 1.00 90.56 81 GLY A CA 1
ATOM 619 C C . GLY A 1 81 ? -40.015 -40.911 -8.866 1.00 90.56 81 GLY A C 1
ATOM 620 O O . GLY A 1 81 ? -41.197 -40.569 -8.882 1.00 90.56 81 GLY A O 1
ATOM 621 N N . LYS A 1 82 ? -39.609 -42.031 -8.268 1.00 91.44 82 LYS A N 1
ATOM 622 C CA . LYS A 1 82 ? -40.500 -42.912 -7.500 1.00 91.44 82 LYS A CA 1
ATOM 623 C C . LYS A 1 82 ? -39.808 -43.468 -6.267 1.00 91.44 82 LYS A C 1
ATOM 625 O O . LYS A 1 82 ? -38.600 -43.700 -6.278 1.00 91.44 82 LYS A O 1
ATOM 630 N N . PHE A 1 83 ? -40.572 -43.748 -5.218 1.00 89.56 83 PHE A N 1
ATOM 631 C CA . PHE A 1 83 ? -40.057 -44.497 -4.076 1.00 89.56 83 PHE A CA 1
ATOM 632 C C . PHE A 1 83 ? -40.050 -46.002 -4.371 1.00 89.56 83 PHE A C 1
ATOM 634 O O . PHE A 1 83 ? -41.045 -46.567 -4.820 1.00 89.56 83 PHE A O 1
ATOM 641 N N . VAL A 1 84 ? -38.923 -46.658 -4.097 1.00 86.12 84 VAL A N 1
ATOM 642 C CA . VAL A 1 84 ? -38.729 -48.106 -4.257 1.00 86.12 84 VAL A CA 1
ATOM 643 C C . VAL A 1 84 ? -38.137 -48.708 -2.984 1.00 86.12 84 VAL A C 1
ATOM 645 O O . VAL A 1 84 ? -37.251 -48.123 -2.362 1.00 86.12 84 VAL A O 1
ATOM 648 N N . GLY A 1 85 ? -38.611 -49.900 -2.609 1.00 83.19 85 GLY A N 1
ATOM 649 C CA . GLY A 1 85 ? -38.051 -50.706 -1.520 1.00 83.19 85 GLY A CA 1
ATOM 650 C C . GLY A 1 85 ? -39.087 -51.151 -0.471 1.00 83.19 85 GLY A C 1
ATOM 651 O O . GLY A 1 85 ? -39.911 -50.343 -0.056 1.00 83.19 85 GLY A O 1
ATOM 652 N N . PRO A 1 86 ? -39.031 -52.410 0.013 1.00 66.62 86 PRO A N 1
ATOM 653 C CA . PRO A 1 86 ? -40.063 -52.982 0.890 1.00 66.62 86 PRO A CA 1
ATOM 654 C C . PRO A 1 86 ? -39.941 -52.611 2.383 1.00 66.62 86 PRO A C 1
ATOM 656 O O . PRO A 1 86 ? -40.860 -52.885 3.144 1.00 66.62 86 PRO A O 1
ATOM 659 N N . LYS A 1 87 ? -38.815 -52.032 2.836 1.00 75.12 87 LYS A N 1
ATOM 660 C CA . LYS A 1 87 ? -38.574 -51.694 4.264 1.00 75.12 87 LYS A CA 1
ATOM 661 C C . LYS A 1 87 ? -38.017 -50.288 4.520 1.00 75.12 87 LYS A C 1
ATOM 663 O O . LYS A 1 87 ? -38.121 -49.783 5.631 1.00 75.12 87 LYS A O 1
ATOM 668 N N . LYS A 1 88 ? -37.410 -49.660 3.511 1.00 72.75 88 LYS A N 1
ATOM 669 C CA . LYS A 1 88 ? -36.990 -48.253 3.510 1.00 72.75 88 LYS A CA 1
ATOM 670 C C . LYS A 1 88 ? -37.299 -47.705 2.125 1.00 72.75 88 LYS A C 1
ATOM 672 O O . LYS A 1 88 ? -36.694 -48.165 1.159 1.00 72.75 88 LYS A O 1
ATOM 677 N N . LEU A 1 89 ? -38.253 -46.781 2.040 1.00 82.06 89 LEU A N 1
ATOM 678 C CA . LEU A 1 89 ? -38.600 -46.106 0.792 1.00 82.06 89 LEU A CA 1
ATOM 679 C C . LEU A 1 89 ? -37.376 -45.302 0.333 1.00 82.06 89 LEU A C 1
ATOM 681 O O . LEU A 1 89 ? -37.009 -44.310 0.960 1.00 82.06 89 LEU A O 1
ATOM 685 N N . LYS A 1 90 ? -36.704 -45.756 -0.728 1.00 86.44 90 LYS A N 1
ATOM 686 C CA . LYS A 1 90 ? -35.589 -45.033 -1.347 1.00 86.44 90 LYS A CA 1
ATOM 687 C C . LYS A 1 90 ? -36.117 -44.291 -2.567 1.00 86.44 90 LYS A C 1
ATOM 689 O O . LYS A 1 90 ? -36.707 -44.914 -3.445 1.00 86.44 90 LYS A O 1
ATOM 694 N N . TRP A 1 91 ? -35.896 -42.982 -2.625 1.00 91.31 91 TRP A N 1
ATOM 695 C CA . TRP A 1 91 ? -36.188 -42.200 -3.823 1.00 91.31 91 TRP A CA 1
ATOM 696 C C . TRP A 1 91 ? -35.296 -42.656 -4.984 1.00 91.31 91 TRP A C 1
ATOM 698 O O . TRP A 1 91 ? -34.073 -42.740 -4.835 1.00 91.31 91 TRP A O 1
ATOM 708 N N . GLN A 1 92 ? -35.906 -42.968 -6.124 1.00 92.12 92 GLN A N 1
ATOM 709 C CA . GLN A 1 92 ? -35.233 -43.306 -7.372 1.00 92.12 92 GLN A CA 1
ATOM 710 C C . GLN A 1 92 ? -35.559 -42.224 -8.416 1.00 92.12 92 GLN A C 1
ATOM 712 O O . GLN A 1 92 ? -36.670 -42.236 -8.953 1.00 92.12 92 GLN A O 1
ATOM 717 N N . PRO A 1 93 ? -34.607 -41.319 -8.719 1.00 94.19 93 PRO A N 1
ATOM 718 C CA . PRO A 1 93 ? -34.801 -40.244 -9.694 1.00 94.19 93 PRO A CA 1
ATOM 719 C C . PRO A 1 93 ? -35.034 -40.779 -11.107 1.00 94.19 93 PRO A C 1
ATOM 721 O O . PRO A 1 93 ? -34.421 -41.790 -11.472 1.00 94.19 93 PRO A O 1
ATOM 724 N N . THR A 1 94 ? -35.825 -40.087 -11.927 1.00 94.62 94 THR A N 1
ATOM 725 C CA . THR A 1 94 ? -35.998 -40.388 -13.367 1.00 94.62 94 THR A CA 1
ATOM 726 C C . THR A 1 94 ? -35.206 -39.462 -14.288 1.00 94.62 94 THR A C 1
ATOM 728 O O . THR A 1 94 ? -34.941 -39.858 -15.420 1.00 94.62 94 THR A O 1
ATOM 731 N N . LEU A 1 95 ? -34.786 -38.284 -13.811 1.00 95.19 95 LEU A N 1
ATOM 732 C CA . LEU A 1 95 ? -34.105 -37.261 -14.618 1.00 95.19 95 LEU A CA 1
ATOM 733 C C . LEU A 1 95 ? -32.578 -37.279 -14.454 1.00 95.19 95 LEU A C 1
ATOM 735 O O . LEU A 1 95 ? -31.847 -37.577 -15.400 1.00 95.19 95 LEU A O 1
ATOM 739 N N . LEU A 1 96 ? -32.097 -37.007 -13.241 1.00 95.94 96 LEU A N 1
ATOM 740 C CA . LEU A 1 96 ? -30.680 -36.956 -12.878 1.00 95.94 96 LEU A CA 1
ATOM 741 C C . LEU A 1 96 ? -30.469 -37.698 -11.562 1.00 95.94 96 LEU A C 1
ATOM 743 O O . LEU A 1 96 ? -31.259 -37.562 -10.631 1.00 95.94 96 LEU A O 1
ATOM 747 N N . ASP A 1 97 ? -29.394 -38.466 -11.458 1.00 95.50 97 ASP A N 1
ATOM 748 C CA . ASP A 1 97 ? -29.011 -39.134 -10.218 1.00 95.50 97 ASP A CA 1
ATOM 749 C C . ASP A 1 97 ? -27.537 -38.871 -9.912 1.00 95.50 97 ASP A C 1
ATOM 751 O O . ASP A 1 97 ? -26.716 -38.774 -10.815 1.00 95.50 97 ASP A O 1
ATOM 755 N N . PHE A 1 98 ? -27.202 -38.728 -8.636 1.00 95.31 98 PHE A N 1
ATOM 756 C CA . PHE A 1 98 ? -25.828 -38.553 -8.157 1.00 95.31 98 PHE A CA 1
ATOM 757 C C . PHE A 1 98 ? -25.770 -38.850 -6.661 1.00 95.31 98 PHE A C 1
ATOM 759 O O . PHE A 1 98 ? -26.762 -38.698 -5.941 1.00 95.31 98 PHE A O 1
ATOM 766 N N . LYS A 1 99 ? -24.606 -39.240 -6.140 1.00 92.44 99 LYS A N 1
ATOM 767 C CA . LYS A 1 99 ? -24.465 -39.624 -4.726 1.00 92.44 99 LYS A CA 1
ATOM 768 C C . LYS A 1 99 ? -24.502 -38.421 -3.786 1.00 92.44 99 LYS A C 1
ATOM 770 O O . LYS A 1 99 ? -25.229 -38.434 -2.795 1.00 92.44 99 LYS A O 1
ATOM 775 N N . LYS A 1 100 ? -23.702 -37.398 -4.088 1.00 91.38 100 LYS A N 1
ATOM 776 C CA . LYS A 1 100 ? -23.605 -36.128 -3.353 1.00 91.38 100 LYS A CA 1
ATOM 777 C C . LYS A 1 100 ? -22.903 -35.076 -4.211 1.00 91.38 100 LYS A C 1
ATOM 779 O O . LYS A 1 100 ? -22.134 -35.445 -5.096 1.00 91.38 100 LYS A O 1
ATOM 784 N N . ILE A 1 101 ? -23.126 -33.803 -3.900 1.00 92.62 101 ILE A N 1
ATOM 785 C CA . ILE A 1 101 ? -22.267 -32.704 -4.352 1.00 92.62 101 ILE A CA 1
ATOM 786 C C . ILE A 1 101 ? -21.218 -32.480 -3.261 1.00 92.62 101 ILE A C 1
ATOM 788 O O . ILE A 1 101 ? -21.573 -32.489 -2.080 1.00 92.62 101 ILE A O 1
ATOM 792 N N . VAL A 1 102 ? -19.943 -32.348 -3.619 1.00 91.06 102 VAL A N 1
ATOM 793 C CA . VAL A 1 102 ? -18.837 -32.113 -2.677 1.00 91.06 102 VAL A CA 1
ATOM 794 C C . VAL A 1 102 ? -18.043 -30.870 -3.067 1.00 91.06 102 VAL A C 1
ATOM 796 O O . VAL A 1 102 ? -17.927 -30.573 -4.260 1.00 91.06 102 VAL A O 1
ATOM 799 N N . PRO A 1 103 ? -17.482 -30.143 -2.089 1.00 89.19 103 PRO A N 1
ATOM 800 C CA . PRO A 1 103 ? -16.497 -29.123 -2.394 1.00 89.19 103 PRO A CA 1
ATOM 801 C C . PRO A 1 103 ? -15.241 -29.780 -2.993 1.00 89.19 103 PRO A C 1
ATOM 803 O O . PRO A 1 103 ? -14.894 -30.917 -2.636 1.00 89.19 103 PRO A O 1
ATOM 806 N N . PRO A 1 104 ? -14.573 -29.101 -3.932 1.00 81.25 104 PRO A N 1
ATOM 807 C CA . PRO A 1 104 ? -13.361 -29.608 -4.538 1.00 81.25 104 PRO A CA 1
ATOM 808 C C . PRO A 1 104 ? -12.204 -29.489 -3.539 1.00 81.25 104 PRO A C 1
ATOM 810 O O . PRO A 1 104 ? -12.122 -28.551 -2.752 1.00 81.25 104 PRO A O 1
ATOM 813 N N . LYS A 1 105 ? -11.291 -30.462 -3.562 1.00 85.31 105 LYS A N 1
ATOM 814 C CA . LYS A 1 105 ? -10.065 -30.405 -2.760 1.00 85.31 105 LYS A CA 1
ATOM 815 C C . LYS A 1 105 ? -8.966 -29.759 -3.597 1.00 85.31 105 LYS A C 1
ATOM 817 O O . LYS A 1 105 ? -8.333 -30.448 -4.396 1.00 85.31 105 LYS A O 1
ATOM 822 N N . TRP A 1 106 ? -8.775 -28.455 -3.435 1.00 82.19 106 TRP A N 1
ATOM 823 C CA . TRP A 1 106 ? -7.749 -27.674 -4.133 1.00 82.19 106 TRP A CA 1
ATOM 824 C C . TRP A 1 106 ? -6.534 -27.378 -3.247 1.00 82.19 106 TRP A C 1
ATOM 826 O O . TRP A 1 106 ? -6.552 -27.615 -2.038 1.00 82.19 106 TRP A O 1
ATOM 836 N N . GLY A 1 107 ? -5.454 -26.887 -3.861 1.00 87.19 107 GLY A N 1
ATOM 837 C CA . GLY A 1 107 ? -4.232 -26.496 -3.155 1.00 87.19 107 GLY A CA 1
ATOM 838 C C . GLY A 1 107 ? -3.644 -27.629 -2.309 1.00 87.19 107 GLY A C 1
ATOM 839 O O . GLY A 1 107 ? -3.504 -28.761 -2.769 1.00 87.19 107 GLY A O 1
ATOM 840 N N . SER A 1 108 ? -3.335 -27.341 -1.044 1.00 87.69 108 SER A N 1
ATOM 841 C CA . SER A 1 108 ? -2.747 -28.302 -0.096 1.00 87.69 108 SER A CA 1
ATOM 842 C C . SER A 1 108 ? -3.660 -29.490 0.250 1.00 87.69 108 SER A C 1
ATOM 844 O O . SER A 1 108 ? -3.172 -30.542 0.678 1.00 87.69 108 SER A O 1
ATOM 846 N N . ALA A 1 109 ? -4.971 -29.359 0.021 1.00 85.81 109 ALA A N 1
ATOM 847 C CA . ALA A 1 109 ? -5.941 -30.438 0.182 1.00 85.81 109 ALA A CA 1
ATOM 848 C C . ALA A 1 109 ? -5.970 -31.408 -1.017 1.00 85.81 109 ALA A C 1
ATOM 850 O O . ALA A 1 109 ? -6.534 -32.506 -0.904 1.00 85.81 109 ALA A O 1
ATOM 851 N N . ALA A 1 110 ? -5.393 -31.028 -2.164 1.00 88.69 110 ALA A N 1
ATOM 852 C CA . ALA A 1 110 ? -5.439 -31.821 -3.388 1.00 88.69 110 ALA A CA 1
ATOM 853 C C . ALA A 1 110 ? -4.809 -33.214 -3.193 1.00 88.69 110 ALA A C 1
ATOM 855 O O . ALA A 1 110 ? -3.798 -33.390 -2.513 1.00 88.69 110 ALA A O 1
ATOM 856 N N . GLY A 1 111 ? -5.451 -34.244 -3.753 1.00 84.94 111 GLY A N 1
ATOM 857 C CA . GLY A 1 111 ? -4.990 -35.638 -3.665 1.00 84.94 111 GLY A CA 1
ATOM 858 C C . GLY A 1 111 ? -5.204 -36.337 -2.311 1.00 84.94 111 GLY A C 1
ATOM 859 O O . GLY A 1 111 ? -5.003 -37.548 -2.220 1.00 84.94 111 GLY A O 1
ATOM 860 N N . LYS A 1 112 ? -5.672 -35.637 -1.265 1.00 89.38 112 LYS A N 1
ATOM 861 C CA . LYS A 1 112 ? -5.938 -36.214 0.070 1.00 89.38 112 LYS A CA 1
ATOM 862 C C . LYS A 1 112 ? -7.253 -37.003 0.078 1.00 89.38 112 LYS A C 1
ATOM 864 O O . LYS A 1 112 ? -8.298 -36.519 0.523 1.00 89.38 112 LYS A O 1
ATOM 869 N N . THR A 1 113 ? -7.224 -38.214 -0.469 1.00 85.19 113 THR A N 1
ATOM 870 C CA . THR A 1 113 ? -8.421 -39.045 -0.705 1.00 85.19 113 THR A CA 1
ATOM 871 C C . THR A 1 113 ? -8.646 -40.114 0.363 1.00 85.19 113 THR A C 1
ATOM 873 O O . THR A 1 113 ? -9.776 -40.567 0.536 1.00 85.19 113 THR A O 1
ATOM 876 N N . THR A 1 114 ? -7.609 -40.483 1.119 1.00 89.88 114 THR A N 1
ATOM 877 C CA . THR A 1 114 ? -7.700 -41.495 2.185 1.00 89.88 114 THR A CA 1
ATOM 878 C C . THR A 1 114 ? -7.963 -40.875 3.562 1.00 89.88 114 THR A C 1
ATOM 880 O O . THR A 1 114 ? -7.653 -39.705 3.798 1.00 89.88 114 THR A O 1
ATOM 883 N N . LEU A 1 115 ? -8.506 -41.675 4.489 1.00 88.62 115 LEU A N 1
ATOM 884 C CA . LEU A 1 115 ? -8.814 -41.259 5.865 1.00 88.62 115 LEU A CA 1
ATOM 885 C C . LEU A 1 115 ? -7.571 -40.705 6.582 1.00 88.62 115 LEU A C 1
ATOM 887 O O . LEU A 1 115 ? -7.606 -39.598 7.110 1.00 88.62 115 LEU A O 1
ATOM 891 N N . GLY A 1 116 ? -6.452 -41.436 6.533 1.00 89.56 116 GLY A N 1
ATOM 892 C CA . GLY A 1 116 ? -5.198 -41.021 7.168 1.00 89.56 116 GLY A CA 1
ATOM 893 C C . GLY A 1 116 ? -4.618 -39.732 6.576 1.00 89.56 116 GLY A C 1
ATOM 894 O O . GLY A 1 116 ? -4.189 -38.855 7.322 1.00 89.56 116 GLY A O 1
ATOM 895 N N . GLN A 1 117 ? -4.665 -39.569 5.247 1.00 92.06 117 GLN A N 1
ATOM 896 C CA . GLN A 1 117 ? -4.215 -38.339 4.581 1.00 92.06 117 GLN A CA 1
ATOM 897 C C . GLN A 1 117 ? -5.073 -37.128 4.953 1.00 92.06 117 GLN A C 1
ATOM 899 O O . GLN A 1 117 ? -4.532 -36.038 5.128 1.00 92.06 117 GLN A O 1
ATOM 904 N N . TRP A 1 118 ? -6.395 -37.304 5.050 1.00 91.69 118 TRP A N 1
ATOM 905 C CA . TRP A 1 118 ? -7.293 -36.224 5.447 1.00 91.69 118 TRP A CA 1
ATOM 906 C C . TRP A 1 118 ? -7.129 -35.874 6.922 1.00 91.69 118 TRP A C 1
ATOM 908 O O . TRP A 1 118 ? -7.036 -34.696 7.242 1.00 91.69 118 TRP A O 1
ATOM 918 N N . ARG A 1 119 ? -6.991 -36.871 7.805 1.00 92.19 119 ARG A N 1
ATOM 919 C CA . ARG A 1 119 ? -6.711 -36.650 9.231 1.00 92.19 119 ARG A CA 1
ATOM 920 C C . ARG A 1 119 ? -5.421 -35.862 9.442 1.00 92.19 119 ARG A C 1
ATOM 922 O O . ARG A 1 119 ? -5.412 -34.929 10.231 1.00 92.19 119 ARG A O 1
ATOM 929 N N . ALA A 1 120 ? -4.354 -36.210 8.722 1.00 90.19 120 ALA A N 1
ATOM 930 C CA . ALA A 1 120 ? -3.080 -35.499 8.814 1.00 90.19 120 ALA A CA 1
ATOM 931 C C . ALA A 1 120 ? -3.163 -34.039 8.329 1.00 90.19 120 ALA A C 1
ATOM 933 O O . ALA A 1 120 ? -2.353 -33.219 8.741 1.00 90.19 120 ALA A O 1
ATOM 934 N N . TYR A 1 121 ? -4.115 -33.724 7.447 1.00 92.31 121 TYR A N 1
ATOM 935 C CA . TYR A 1 121 ? -4.298 -32.387 6.885 1.00 92.31 121 TYR A CA 1
ATOM 936 C C . TYR A 1 121 ? -5.290 -31.531 7.689 1.00 92.31 121 TYR A C 1
ATOM 938 O O . TYR A 1 121 ? -4.959 -30.422 8.086 1.00 92.31 121 TYR A O 1
ATOM 946 N N . ALA A 1 122 ? -6.501 -32.042 7.918 1.00 87.50 122 ALA A N 1
ATOM 947 C CA . ALA A 1 122 ? -7.624 -31.298 8.489 1.00 87.50 122 ALA A CA 1
ATOM 948 C C . ALA A 1 122 ? -7.822 -31.537 9.997 1.00 87.50 122 ALA A C 1
ATOM 950 O O . ALA A 1 122 ? -8.646 -30.872 10.622 1.00 87.50 122 ALA A O 1
ATOM 951 N N . GLY A 1 123 ? -7.106 -32.503 10.581 1.00 90.62 123 GLY A N 1
ATOM 952 C CA . GLY A 1 123 ? -7.287 -32.904 11.972 1.00 90.62 123 GLY A CA 1
ATOM 953 C C . GLY A 1 123 ? -8.626 -33.603 12.240 1.00 90.62 123 GLY A C 1
ATOM 954 O O . GLY A 1 123 ? -9.342 -34.028 11.327 1.00 90.62 123 GLY A O 1
ATOM 955 N N . ALA A 1 124 ? -8.946 -33.746 13.525 1.00 88.75 124 ALA A N 1
ATOM 956 C CA . ALA A 1 124 ? -10.206 -34.299 14.008 1.00 88.75 124 ALA A CA 1
ATOM 957 C C . ALA A 1 124 ? -10.953 -33.252 14.839 1.00 88.75 124 ALA A C 1
ATOM 959 O O . ALA A 1 124 ? -10.348 -32.589 15.678 1.00 88.75 124 ALA A O 1
ATOM 960 N N . SER A 1 125 ? -12.263 -33.122 14.628 1.00 87.12 125 SER A N 1
ATOM 961 C CA . SER A 1 125 ? -13.098 -32.191 15.395 1.00 87.12 125 SER A CA 1
ATOM 962 C C . SER A 1 125 ? -13.490 -32.752 16.763 1.00 87.12 125 SER A C 1
ATOM 964 O O . SER A 1 125 ? -13.869 -32.004 17.662 1.00 87.12 125 SER A O 1
ATOM 966 N N . ARG A 1 126 ? -13.424 -34.078 16.927 1.00 88.62 126 ARG A N 1
ATOM 967 C CA . ARG A 1 126 ? -13.730 -34.781 18.177 1.00 88.62 126 ARG A CA 1
ATOM 968 C C . ARG A 1 126 ? -13.084 -36.163 18.215 1.00 88.62 126 ARG A C 1
ATOM 970 O O . ARG A 1 126 ? -12.629 -36.678 17.201 1.00 88.62 126 ARG A O 1
ATOM 977 N N . LEU A 1 127 ? -13.102 -36.781 19.392 1.00 89.19 127 LEU A N 1
ATOM 978 C CA . LEU A 1 127 ? -12.706 -38.173 19.603 1.00 89.19 127 LEU A CA 1
ATOM 979 C C . LEU A 1 127 ? -13.952 -39.070 19.658 1.00 89.19 127 LEU A C 1
ATOM 981 O O . LEU A 1 127 ? -14.933 -38.715 20.318 1.00 89.19 127 LEU A O 1
ATOM 985 N N . ALA A 1 128 ? -13.928 -40.239 19.008 1.00 91.38 128 ALA A N 1
ATOM 986 C CA . ALA A 1 128 ? -14.996 -41.224 19.173 1.00 91.38 128 ALA A CA 1
ATOM 987 C C . ALA A 1 128 ? -15.063 -41.732 20.624 1.00 91.38 128 ALA A C 1
ATOM 989 O O . ALA A 1 128 ? -14.044 -41.888 21.297 1.00 91.38 128 ALA A O 1
ATOM 990 N N . ALA A 1 129 ? -16.264 -42.049 21.112 1.00 89.62 129 ALA A N 1
ATOM 991 C CA . ALA A 1 129 ? -16.401 -42.708 22.405 1.00 89.62 129 ALA A CA 1
ATOM 992 C C . ALA A 1 129 ? -15.738 -44.095 22.365 1.00 89.62 129 ALA A C 1
ATOM 994 O O . ALA A 1 129 ? -15.840 -44.816 21.371 1.00 89.62 129 ALA A O 1
ATOM 995 N N . LYS A 1 130 ? -15.105 -44.506 23.469 1.00 87.19 130 LYS A N 1
ATOM 996 C CA . LYS A 1 130 ? -14.375 -45.781 23.548 1.00 87.19 130 LYS A CA 1
ATOM 997 C C . LYS A 1 130 ? -15.177 -47.007 23.067 1.00 87.19 130 LYS A C 1
ATOM 999 O O . LYS A 1 130 ? -14.613 -47.769 22.285 1.00 87.19 130 LYS A O 1
ATOM 1004 N N . PRO A 1 131 ? -16.465 -47.195 23.431 1.00 92.62 131 PRO A N 1
ATOM 1005 C CA . PRO A 1 131 ? -17.242 -48.339 22.943 1.00 92.62 131 PRO A CA 1
ATOM 1006 C C . PRO A 1 131 ? -17.403 -48.359 21.418 1.00 92.62 131 PRO A C 1
ATOM 1008 O O . PRO A 1 131 ? -17.405 -49.419 20.800 1.00 92.62 131 PRO A O 1
ATOM 1011 N N . GLU A 1 132 ? -17.507 -47.185 20.796 1.00 92.50 132 GLU A N 1
ATOM 1012 C CA . GLU A 1 132 ? -17.636 -47.060 19.345 1.00 92.50 132 GLU A CA 1
ATOM 1013 C C . GLU A 1 132 ? -16.307 -47.366 18.640 1.00 92.50 132 GLU A C 1
ATOM 1015 O O . GLU A 1 132 ? -16.291 -48.073 17.633 1.00 92.50 132 GLU A O 1
ATOM 1020 N N . ALA A 1 133 ? -15.182 -46.917 19.204 1.00 91.06 133 ALA A N 1
ATOM 1021 C CA . ALA A 1 133 ? -13.855 -47.262 18.697 1.00 91.06 133 ALA A CA 1
ATOM 1022 C C . ALA A 1 133 ? -13.564 -48.773 18.833 1.00 91.06 133 ALA A C 1
ATOM 1024 O O . ALA A 1 133 ? -13.043 -49.389 17.904 1.00 91.06 133 ALA A O 1
ATOM 1025 N N . GLU A 1 134 ? -13.973 -49.404 19.941 1.00 89.94 134 GLU A N 1
ATOM 1026 C CA . GLU A 1 134 ? -13.888 -50.861 20.125 1.00 89.94 134 GLU A CA 1
ATOM 1027 C C . GLU A 1 134 ? -14.750 -51.616 19.106 1.00 89.94 134 GLU A C 1
ATOM 1029 O O . GLU A 1 134 ? -14.265 -52.555 18.473 1.00 89.94 134 GLU A O 1
ATOM 1034 N N . ARG A 1 135 ? -15.992 -51.164 18.876 1.00 92.69 135 ARG A N 1
ATOM 1035 C CA . ARG A 1 135 ? -16.893 -51.730 17.859 1.00 92.69 135 ARG A CA 1
ATOM 1036 C C . ARG A 1 135 ? -16.286 -51.654 16.456 1.00 92.69 135 ARG A C 1
ATOM 1038 O O . ARG A 1 135 ? -16.378 -52.612 15.691 1.00 92.69 135 ARG A O 1
ATOM 1045 N N . ARG A 1 136 ? -15.658 -50.530 16.099 1.00 92.94 136 ARG A N 1
ATOM 1046 C CA . ARG A 1 136 ? -14.982 -50.348 14.800 1.00 92.94 136 ARG A CA 1
ATOM 1047 C C . ARG A 1 136 ? -13.746 -51.227 14.666 1.00 92.94 136 ARG A C 1
ATOM 1049 O O . ARG A 1 136 ? -13.583 -51.876 13.631 1.00 92.94 136 ARG A O 1
ATOM 1056 N N . ALA A 1 137 ? -12.929 -51.299 15.713 1.00 91.19 137 ALA A N 1
ATOM 1057 C CA . ALA A 1 137 ? -11.762 -52.169 15.748 1.00 91.19 137 ALA A CA 1
ATOM 1058 C C . ALA A 1 137 ? -12.156 -53.653 15.614 1.00 91.19 137 ALA A C 1
ATOM 1060 O O . ALA A 1 137 ? -11.450 -54.414 14.951 1.00 91.19 137 ALA A O 1
ATOM 1061 N N . ASP A 1 138 ? -13.290 -54.062 16.187 1.00 90.19 138 ASP A N 1
ATOM 1062 C CA . ASP A 1 138 ? -13.842 -55.414 16.039 1.00 90.19 138 ASP A CA 1
ATOM 1063 C C . ASP A 1 138 ? -14.386 -55.677 14.621 1.00 90.19 138 ASP A C 1
ATOM 1065 O O . ASP A 1 138 ? -14.003 -56.657 13.982 1.00 90.19 138 ASP A O 1
ATOM 1069 N N . MET A 1 139 ? -15.163 -54.747 14.044 1.00 90.44 139 MET A N 1
ATOM 1070 C CA . MET A 1 139 ? -15.617 -54.841 12.642 1.00 90.44 139 MET A CA 1
ATOM 1071 C C . MET A 1 139 ? -14.450 -54.947 11.647 1.00 90.44 139 MET A C 1
ATOM 1073 O O . MET A 1 139 ? -14.561 -55.624 10.624 1.00 90.44 139 MET A O 1
ATOM 1077 N N . ARG A 1 140 ? -13.321 -54.297 11.953 1.00 90.31 140 ARG A N 1
ATOM 1078 C CA . ARG A 1 140 ? -12.073 -54.357 11.173 1.00 90.31 140 ARG A CA 1
ATOM 1079 C C . ARG A 1 140 ? -11.171 -55.537 11.559 1.00 90.31 140 ARG A C 1
ATOM 1081 O O . ARG A 1 140 ? -10.062 -55.638 11.042 1.00 90.31 140 ARG A O 1
ATOM 1088 N N . ARG A 1 141 ? -11.643 -56.433 12.435 1.00 89.88 141 ARG A N 1
ATOM 1089 C CA . ARG A 1 141 ? -10.970 -57.665 12.881 1.00 89.88 141 ARG A CA 1
ATOM 1090 C C . ARG A 1 141 ? -9.576 -57.428 13.475 1.00 89.88 141 ARG A C 1
ATOM 1092 O O . ARG A 1 141 ? -8.650 -58.202 13.234 1.00 89.88 141 ARG A O 1
ATOM 1099 N N . ARG A 1 142 ? -9.405 -56.349 14.246 1.00 88.06 142 ARG A N 1
ATOM 1100 C CA . ARG A 1 142 ? -8.148 -56.071 14.962 1.00 88.06 142 ARG A CA 1
ATOM 1101 C C . ARG A 1 142 ? -7.907 -57.134 16.056 1.00 88.06 142 ARG A C 1
ATOM 1103 O O . ARG A 1 142 ? -8.866 -57.657 16.625 1.00 88.06 142 ARG A O 1
ATOM 1110 N N . PRO A 1 143 ? -6.648 -57.471 16.384 1.00 88.31 143 PRO A N 1
ATOM 1111 C CA . PRO A 1 143 ? -6.349 -58.425 17.450 1.00 88.31 143 PRO A CA 1
ATOM 1112 C C . PRO A 1 143 ? -6.635 -57.832 18.837 1.00 88.31 143 PRO A C 1
ATOM 1114 O O . PRO A 1 143 ? -6.574 -56.618 19.039 1.00 88.31 143 PRO A O 1
ATOM 1117 N N . ARG A 1 144 ? -6.902 -58.691 19.824 1.00 87.06 144 ARG A N 1
ATOM 1118 C CA . ARG A 1 144 ? -6.963 -58.293 21.240 1.00 87.06 144 ARG A CA 1
ATOM 1119 C C . ARG A 1 144 ? -5.564 -58.340 21.847 1.00 87.06 144 ARG A C 1
ATOM 1121 O O . ARG A 1 144 ? -4.799 -59.258 21.572 1.00 87.06 144 ARG A O 1
ATOM 1128 N N . VAL A 1 145 ? -5.242 -57.369 22.694 1.00 86.00 145 VAL A N 1
ATOM 1129 C CA . VAL A 1 145 ? -3.950 -57.242 23.379 1.00 86.00 145 VAL A CA 1
ATOM 1130 C C . VAL A 1 145 ? -4.153 -57.187 24.891 1.00 86.00 145 VAL A C 1
ATOM 1132 O O . VAL A 1 145 ? -5.119 -56.598 25.380 1.00 86.00 145 VAL A O 1
ATOM 1135 N N . GLN A 1 146 ? -3.248 -57.805 25.652 1.00 82.62 146 GLN A N 1
ATOM 1136 C CA . GLN A 1 146 ? -3.247 -57.669 27.108 1.00 82.62 146 GLN A CA 1
ATOM 1137 C C . GLN A 1 146 ? -2.688 -56.304 27.508 1.00 82.62 146 GLN A C 1
ATOM 1139 O O . GLN A 1 146 ? -1.539 -55.991 27.199 1.00 82.62 146 GLN A O 1
ATOM 1144 N N . LYS A 1 147 ? -3.476 -55.519 28.248 1.00 78.25 147 LYS A N 1
ATOM 1145 C CA . LYS A 1 147 ? -3.036 -54.249 28.844 1.00 78.25 147 LYS A CA 1
ATOM 1146 C C . LYS A 1 147 ? -3.161 -54.284 30.375 1.00 78.25 147 LYS A C 1
ATOM 1148 O O . LYS A 1 147 ? -4.100 -54.910 30.886 1.00 78.25 147 LYS A O 1
ATOM 1153 N N . PRO A 1 148 ? -2.240 -53.639 31.120 1.00 74.81 148 PRO A N 1
ATOM 1154 C CA . PRO A 1 148 ? -2.375 -53.462 32.565 1.00 74.81 148 PRO A CA 1
ATOM 1155 C C . PRO A 1 148 ? -3.620 -52.623 32.879 1.00 74.81 148 PRO A C 1
ATOM 1157 O O . PRO A 1 148 ? -3.820 -51.566 32.282 1.00 74.81 148 PRO A O 1
ATOM 1160 N N . SER A 1 149 ? -4.464 -53.085 33.798 1.00 73.50 149 SER A N 1
ATOM 1161 C CA . SER A 1 149 ? -5.561 -52.299 34.363 1.00 73.50 149 SER A CA 1
ATOM 1162 C C . SER A 1 149 ? -5.105 -51.566 35.625 1.00 73.50 149 SER A C 1
ATOM 1164 O O . SER A 1 149 ? -4.103 -51.931 36.247 1.00 73.50 149 SER A O 1
ATOM 1166 N N . TYR A 1 150 ? -5.880 -50.564 36.050 1.00 48.47 150 TYR A N 1
ATOM 1167 C CA . TYR A 1 150 ? -5.717 -49.944 37.367 1.00 48.47 150 TYR A CA 1
ATOM 1168 C C . TYR A 1 150 ? -5.769 -51.051 38.440 1.00 48.47 150 TYR A C 1
ATOM 1170 O O . TYR A 1 150 ? -6.703 -51.856 38.447 1.00 48.47 150 TYR A O 1
ATOM 1178 N N . GLY A 1 151 ? -4.718 -51.173 39.258 1.00 68.88 151 GLY A N 1
ATOM 1179 C CA . GLY A 1 151 ? -4.540 -52.278 40.216 1.00 68.88 151 GLY A CA 1
ATOM 1180 C C . GLY A 1 151 ? -3.677 -53.466 39.748 1.00 68.88 151 GLY A C 1
ATOM 1181 O O . GLY A 1 151 ? -3.670 -54.499 40.410 1.00 68.88 151 GLY A O 1
ATOM 1182 N N . GLY A 1 152 ? -2.959 -53.365 38.621 1.00 68.31 152 GLY A N 1
ATOM 1183 C CA . GLY A 1 152 ? -1.891 -54.311 38.242 1.00 68.31 152 GLY A CA 1
ATOM 1184 C C . GLY A 1 152 ? -2.339 -55.632 37.597 1.00 68.31 152 GLY A C 1
ATOM 1185 O O . GLY A 1 152 ? -1.497 -56.416 37.159 1.00 68.31 152 GLY A O 1
ATOM 1186 N N . LYS A 1 153 ? -3.647 -55.887 37.472 1.00 68.81 153 LYS A N 1
ATOM 1187 C CA . LYS A 1 153 ? -4.184 -57.052 36.744 1.00 68.81 153 LYS A CA 1
ATOM 1188 C C . LYS A 1 153 ? -4.114 -56.821 35.229 1.00 68.81 153 LYS A C 1
ATOM 1190 O O . LYS A 1 153 ? -4.313 -55.709 34.752 1.00 68.81 153 LYS A O 1
ATOM 1195 N N . ARG A 1 154 ? -3.836 -57.866 34.442 1.00 78.38 154 ARG A N 1
ATOM 1196 C CA . ARG A 1 154 ? -3.871 -57.784 32.969 1.00 78.38 154 ARG A CA 1
ATOM 1197 C C . ARG A 1 154 ? -5.280 -58.079 32.462 1.00 78.38 154 ARG A C 1
ATOM 1199 O O . ARG A 1 154 ? -5.879 -59.072 32.864 1.00 78.38 154 ARG A O 1
ATOM 1206 N N . SER A 1 155 ? -5.791 -57.239 31.563 1.00 82.00 155 SER A N 1
ATOM 1207 C CA . SER A 1 155 ? -7.087 -57.434 30.897 1.00 82.00 155 SER A CA 1
ATOM 1208 C C . SER A 1 155 ? -6.909 -57.489 29.381 1.00 82.00 155 SER A C 1
ATOM 1210 O O . SER A 1 155 ? -6.084 -56.762 28.824 1.00 82.00 155 SER A O 1
ATOM 1212 N N . TRP A 1 156 ? -7.662 -58.368 28.715 1.00 80.50 156 TRP A N 1
ATOM 1213 C CA . TRP A 1 156 ? -7.711 -58.428 27.255 1.00 80.50 156 TRP A CA 1
ATOM 1214 C C . TRP A 1 156 ? -8.576 -57.284 26.730 1.00 80.50 156 TRP A C 1
ATOM 1216 O O . TRP A 1 156 ? -9.779 -57.247 26.981 1.00 80.50 156 TRP A O 1
ATOM 1226 N N . GLN A 1 157 ? -7.964 -56.358 25.997 1.00 81.75 157 GLN A N 1
ATOM 1227 C CA . GLN A 1 157 ? -8.643 -55.221 25.377 1.00 81.75 157 GLN A CA 1
ATOM 1228 C C . GLN A 1 157 ? -8.480 -55.287 23.859 1.00 81.75 157 GLN A C 1
ATOM 1230 O O . GLN A 1 157 ? -7.489 -55.818 23.358 1.00 81.75 157 GLN A O 1
ATOM 1235 N N . GLN A 1 158 ? -9.457 -54.769 23.118 1.00 84.44 158 GLN A N 1
ATOM 1236 C CA . GLN A 1 158 ? -9.355 -54.658 21.663 1.00 84.44 158 GLN A CA 1
ATOM 1237 C C . GLN A 1 158 ? -8.163 -53.752 21.304 1.00 84.44 158 GLN A C 1
ATOM 1239 O O . GLN A 1 158 ? -7.954 -52.726 21.955 1.00 84.44 158 GLN A O 1
ATOM 1244 N N . SER A 1 159 ? -7.351 -54.122 20.308 1.00 87.81 159 SER A N 1
ATOM 1245 C CA . SER A 1 159 ? -6.320 -53.215 19.790 1.00 87.81 159 SER A CA 1
ATOM 1246 C C . SER A 1 159 ? -6.989 -52.152 18.924 1.00 87.81 159 SER A C 1
ATOM 1248 O O . SER A 1 159 ? -7.393 -52.427 17.796 1.00 87.81 159 SER A O 1
ATOM 1250 N N . ILE A 1 160 ? -7.138 -50.956 19.485 1.00 88.19 160 ILE A N 1
ATOM 1251 C CA . ILE A 1 160 ? -7.758 -49.800 18.836 1.00 88.19 160 ILE A CA 1
ATOM 1252 C C . ILE A 1 160 ? -6.643 -48.927 18.250 1.00 88.19 160 ILE A C 1
ATOM 1254 O O . ILE A 1 160 ? -5.742 -48.517 18.984 1.00 88.19 160 ILE A O 1
ATOM 1258 N N . HIS A 1 161 ? -6.703 -48.656 16.948 1.00 88.62 161 HIS A N 1
ATOM 1259 C CA . HIS A 1 161 ? -5.795 -47.757 16.231 1.00 88.62 161 HIS A CA 1
ATOM 1260 C C . HIS A 1 161 ? -6.441 -46.383 16.002 1.00 88.62 161 HIS A C 1
ATOM 1262 O O . HIS A 1 161 ? -7.646 -46.207 16.183 1.00 88.62 161 HIS A O 1
ATOM 1268 N N . ASP A 1 162 ? -5.653 -45.411 15.542 1.00 87.44 162 ASP A N 1
ATOM 1269 C CA . ASP A 1 162 ? -6.125 -44.047 15.275 1.00 87.44 162 ASP A CA 1
ATOM 1270 C C . ASP A 1 162 ? -7.341 -44.004 14.338 1.00 87.44 162 ASP A C 1
ATOM 1272 O O . ASP A 1 162 ? -8.250 -43.213 14.548 1.00 87.44 162 ASP A O 1
ATOM 1276 N N . ASP A 1 163 ? -7.413 -44.873 13.326 1.00 88.38 163 ASP A N 1
ATOM 1277 C CA . ASP A 1 163 ? -8.546 -44.911 12.385 1.00 88.38 163 ASP A CA 1
ATOM 1278 C C . ASP A 1 163 ? -9.851 -45.392 13.039 1.00 88.38 163 ASP A C 1
ATOM 1280 O O . ASP A 1 163 ? -10.936 -45.201 12.487 1.00 88.38 163 ASP A O 1
ATOM 1284 N N . ASP A 1 164 ? -9.767 -46.083 14.178 1.00 90.44 164 ASP A N 1
ATOM 1285 C CA . ASP A 1 164 ? -10.929 -46.539 14.945 1.00 90.44 164 ASP A CA 1
ATOM 1286 C C . ASP A 1 164 ? -11.466 -45.400 15.831 1.00 90.44 164 ASP A C 1
ATOM 1288 O O . ASP A 1 164 ? -12.682 -45.226 15.950 1.00 90.44 164 ASP A O 1
ATOM 1292 N N . TRP A 1 165 ? -10.558 -44.585 16.380 1.00 89.81 165 TRP A N 1
ATOM 1293 C CA . TRP A 1 165 ? -10.869 -43.367 17.136 1.00 89.81 165 TRP A CA 1
ATOM 1294 C C . TRP A 1 165 ? -11.325 -42.196 16.257 1.00 89.81 165 TRP A C 1
ATOM 1296 O O . TRP A 1 165 ? -12.151 -41.394 16.693 1.00 89.81 165 TRP A O 1
ATOM 1306 N N . PHE A 1 166 ? -10.786 -42.106 15.041 1.00 92.62 166 PHE A N 1
ATOM 1307 C CA . PHE A 1 166 ? -10.946 -40.982 14.122 1.00 92.62 166 PHE A CA 1
ATOM 1308 C C . PHE A 1 166 ? -11.366 -41.475 12.731 1.00 92.62 166 PHE A C 1
ATOM 1310 O O . PHE A 1 166 ? -10.573 -41.454 11.785 1.00 92.62 166 PHE A O 1
ATOM 1317 N N . ASP A 1 167 ? -12.611 -41.942 12.612 1.00 92.06 167 ASP A N 1
ATOM 1318 C CA . ASP A 1 167 ? -13.215 -42.254 11.313 1.00 92.06 167 ASP A CA 1
ATOM 1319 C C . ASP A 1 167 ? -13.739 -40.958 10.661 1.00 92.06 167 ASP A C 1
ATOM 1321 O O . ASP A 1 167 ? -13.703 -39.879 11.259 1.00 92.06 167 ASP A O 1
ATOM 1325 N N . TRP A 1 168 ? -14.258 -41.027 9.433 1.00 89.69 168 TRP A N 1
ATOM 1326 C CA . TRP A 1 168 ? -14.746 -39.853 8.693 1.00 89.69 168 TRP A CA 1
ATOM 1327 C C . TRP A 1 168 ? -15.791 -39.014 9.452 1.00 89.69 168 TRP A C 1
ATOM 1329 O O . TRP A 1 168 ? -15.976 -37.845 9.128 1.00 89.69 168 TRP A O 1
ATOM 1339 N N . THR A 1 169 ? -16.480 -39.588 10.444 1.00 89.81 169 THR A N 1
ATOM 1340 C CA . THR A 1 169 ? -17.478 -38.907 11.289 1.00 89.81 169 THR A CA 1
ATOM 1341 C C . THR A 1 169 ? -16.884 -38.073 12.426 1.00 89.81 169 THR A C 1
ATOM 1343 O O . THR A 1 169 ? -17.616 -37.317 13.074 1.00 89.81 169 THR A O 1
ATOM 1346 N N . GLU A 1 170 ? -15.591 -38.231 12.701 1.00 93.00 170 GLU A N 1
ATOM 1347 C CA . GLU A 1 170 ? -14.832 -37.479 13.707 1.00 93.00 170 GLU A CA 1
ATOM 1348 C C . GLU A 1 170 ? -13.826 -36.508 13.079 1.00 93.00 170 GLU A C 1
ATOM 1350 O O . GLU A 1 170 ? -13.322 -35.621 13.764 1.00 93.00 170 GLU A O 1
ATOM 1355 N N . LEU A 1 171 ? -13.542 -36.650 11.782 1.00 92.12 171 LEU A N 1
ATOM 1356 C CA . LEU A 1 171 ? -12.700 -35.710 11.052 1.00 92.12 171 LEU A CA 1
ATOM 1357 C C . LEU A 1 171 ? -13.465 -34.435 10.683 1.00 92.12 171 LEU A C 1
ATOM 1359 O O . LEU A 1 171 ? -14.677 -34.462 10.450 1.00 92.12 171 LEU A O 1
ATOM 1363 N N . CYS A 1 172 ? -12.736 -33.324 10.572 1.00 89.06 172 CYS A N 1
ATOM 1364 C CA . CYS A 1 172 ? -13.280 -32.078 10.037 1.00 89.06 172 CYS A CA 1
ATOM 1365 C C . CYS A 1 172 ? -13.823 -32.316 8.620 1.00 89.06 172 CYS A C 1
ATOM 1367 O O . CYS A 1 172 ? -13.151 -32.916 7.769 1.00 89.06 172 CYS A O 1
ATOM 1369 N N . LYS A 1 173 ? -15.058 -31.877 8.362 1.00 86.06 173 LYS A N 1
ATOM 1370 C CA . LYS A 1 173 ? -15.670 -32.005 7.037 1.00 86.06 173 LYS A CA 1
ATOM 1371 C C . LYS A 1 173 ? -15.014 -31.019 6.077 1.00 86.06 173 LYS A C 1
ATOM 1373 O O . LYS A 1 173 ? -14.577 -29.947 6.470 1.00 86.06 173 LYS A O 1
ATOM 1378 N N . SER A 1 174 ? -14.949 -31.400 4.806 1.00 86.00 174 SER A N 1
ATOM 1379 C CA . SER A 1 174 ? -14.627 -30.441 3.755 1.00 86.00 174 SER A CA 1
ATOM 1380 C C . SER A 1 174 ? -15.869 -29.592 3.519 1.00 86.00 174 SER A C 1
ATOM 1382 O O . SER A 1 174 ? -16.901 -30.142 3.129 1.00 86.00 174 SER A O 1
ATOM 1384 N N . GLU A 1 175 ? -15.749 -28.292 3.742 1.00 86.50 175 GLU A N 1
ATOM 1385 C CA . GLU A 1 175 ? -16.784 -27.291 3.479 1.00 86.50 175 GLU A CA 1
ATOM 1386 C C . GLU A 1 175 ? -16.255 -26.306 2.435 1.00 86.50 175 GLU A C 1
ATOM 1388 O O . GLU A 1 175 ? -15.045 -26.101 2.327 1.00 86.50 175 GLU A O 1
ATOM 1393 N N . GLY A 1 176 ? -17.152 -25.787 1.603 1.00 87.00 176 GLY A N 1
ATOM 1394 C CA . GLY A 1 176 ? -16.836 -24.819 0.561 1.00 87.00 176 GLY A CA 1
ATOM 1395 C C . GLY A 1 176 ? -17.761 -23.623 0.695 1.00 87.00 176 GLY A C 1
ATOM 1396 O O . GLY A 1 176 ? -18.922 -23.782 1.072 1.00 87.00 176 GLY A O 1
ATOM 1397 N N . TRP A 1 177 ? -17.234 -22.443 0.393 1.00 88.75 177 TRP A N 1
ATOM 1398 C CA . TRP A 1 177 ? -17.949 -21.182 0.519 1.00 88.75 177 TRP A CA 1
ATOM 1399 C C . TRP A 1 177 ? -17.865 -20.431 -0.803 1.00 88.75 177 TRP A C 1
ATOM 1401 O O . TRP A 1 177 ? -16.778 -20.282 -1.362 1.00 88.75 177 TRP A O 1
ATOM 1411 N N . GLU A 1 178 ? -19.010 -19.982 -1.298 1.00 89.69 178 GLU A N 1
ATOM 1412 C CA . GLU A 1 178 ? -19.099 -18.952 -2.324 1.00 89.69 178 GLU A CA 1
ATOM 1413 C C . GLU A 1 178 ? -19.278 -17.619 -1.608 1.00 89.69 178 GLU A C 1
ATOM 1415 O O . GLU A 1 178 ? -20.155 -17.480 -0.750 1.00 89.69 178 GLU A O 1
ATOM 1420 N N . VAL A 1 179 ? -18.405 -16.662 -1.911 1.00 90.19 179 VAL A N 1
ATOM 1421 C CA . VAL A 1 179 ? -18.361 -15.382 -1.210 1.00 90.19 179 VAL A CA 1
ATOM 1422 C C . VAL A 1 179 ? -18.443 -14.235 -2.199 1.00 90.19 179 VAL A C 1
ATOM 1424 O O . VAL A 1 179 ? -17.753 -14.242 -3.219 1.00 90.19 179 VAL A O 1
ATOM 1427 N N . ARG A 1 180 ? -19.251 -13.227 -1.867 1.00 87.75 180 ARG A N 1
ATOM 1428 C CA . ARG A 1 180 ? -19.170 -11.917 -2.509 1.00 87.75 180 ARG A CA 1
ATOM 1429 C C . ARG A 1 180 ? -18.264 -11.038 -1.664 1.00 87.75 180 ARG A C 1
ATOM 1431 O O . ARG A 1 180 ? -18.562 -10.766 -0.500 1.00 87.75 180 ARG A O 1
ATOM 1438 N N . VAL A 1 181 ? -17.128 -10.655 -2.235 1.00 88.69 181 VAL A N 1
ATOM 1439 C CA . VAL A 1 181 ? -16.162 -9.781 -1.567 1.00 88.69 181 VAL A CA 1
ATOM 1440 C C . VAL A 1 181 ? -16.740 -8.378 -1.412 1.00 88.69 181 VAL A C 1
ATOM 1442 O O . VAL A 1 181 ? -17.437 -7.896 -2.301 1.00 88.69 181 VAL A O 1
ATOM 1445 N N . GLY A 1 182 ? -16.469 -7.741 -0.274 1.00 84.31 182 GLY A N 1
ATOM 1446 C CA . GLY A 1 182 ? -16.846 -6.350 -0.050 1.00 84.31 182 GLY A CA 1
ATOM 1447 C C . GLY A 1 182 ? -15.868 -5.350 -0.672 1.00 84.31 182 GLY A C 1
ATOM 1448 O O . GLY A 1 182 ? -14.818 -5.738 -1.193 1.00 84.31 182 GLY A O 1
ATOM 1449 N N . PRO A 1 183 ? -16.158 -4.042 -0.559 1.00 81.25 183 PRO A N 1
ATOM 1450 C CA . PRO A 1 183 ? -15.363 -2.968 -1.165 1.00 81.25 183 PRO A CA 1
ATOM 1451 C C . PRO A 1 183 ? -13.908 -2.916 -0.674 1.00 81.25 183 PRO A C 1
ATOM 1453 O O . PRO A 1 183 ? -13.042 -2.408 -1.380 1.00 81.25 183 PRO A O 1
ATOM 1456 N N . ALA A 1 184 ? -13.611 -3.509 0.486 1.00 79.94 184 ALA A N 1
ATOM 1457 C CA . ALA A 1 184 ? -12.248 -3.665 0.995 1.00 79.94 184 ALA A CA 1
ATOM 1458 C C . ALA A 1 184 ? -11.334 -4.516 0.087 1.00 79.94 184 ALA A C 1
ATOM 1460 O O . ALA A 1 184 ? -10.126 -4.480 0.258 1.00 79.94 184 ALA A O 1
ATOM 1461 N N . PHE A 1 185 ? -11.879 -5.287 -0.859 1.00 80.56 185 PHE A N 1
ATOM 1462 C CA . PHE A 1 185 ? -11.088 -6.050 -1.835 1.00 80.56 185 PHE A CA 1
ATOM 1463 C C . PHE A 1 185 ? -10.879 -5.320 -3.169 1.00 80.56 185 PHE A C 1
ATOM 1465 O O . PHE A 1 185 ? -10.118 -5.803 -4.005 1.00 80.56 185 PHE A O 1
ATOM 1472 N N . ALA A 1 186 ? -11.568 -4.198 -3.390 1.00 79.50 186 ALA A N 1
ATOM 1473 C CA . ALA A 1 186 ? -11.490 -3.426 -4.629 1.00 79.50 186 ALA A CA 1
ATOM 1474 C C . ALA A 1 186 ? -10.594 -2.180 -4.505 1.00 79.50 186 ALA A C 1
ATOM 1476 O O . ALA A 1 186 ? -10.151 -1.655 -5.523 1.00 79.50 186 ALA A O 1
ATOM 1477 N N . ASP A 1 187 ? -10.343 -1.711 -3.280 1.00 78.75 187 ASP A N 1
ATOM 1478 C CA . ASP A 1 187 ? -9.609 -0.480 -2.987 1.00 78.75 187 ASP A CA 1
ATOM 1479 C C . ASP A 1 187 ? -8.728 -0.656 -1.740 1.00 78.75 187 ASP A C 1
ATOM 1481 O O . ASP A 1 187 ? -9.229 -0.950 -0.648 1.00 78.75 187 ASP A O 1
ATOM 1485 N N . ASP A 1 188 ? -7.422 -0.431 -1.907 1.00 79.31 188 ASP A N 1
ATOM 1486 C CA . ASP A 1 188 ? -6.412 -0.533 -0.851 1.00 79.31 188 ASP A CA 1
ATOM 1487 C C . ASP A 1 188 ? -6.720 0.395 0.339 1.00 79.31 188 ASP A C 1
ATOM 1489 O O . ASP A 1 188 ? -6.472 0.030 1.489 1.00 79.31 188 ASP A O 1
ATOM 1493 N N . ALA A 1 189 ? -7.329 1.566 0.110 1.00 75.31 189 ALA A N 1
ATOM 1494 C CA . ALA A 1 189 ? -7.695 2.478 1.196 1.00 75.31 189 ALA A CA 1
ATOM 1495 C C . ALA A 1 189 ? -8.803 1.892 2.090 1.00 75.31 189 ALA A C 1
ATOM 1497 O O . ALA A 1 189 ? -8.742 1.986 3.320 1.00 75.31 189 ALA A O 1
ATOM 1498 N N . ASN A 1 190 ? -9.793 1.229 1.484 1.00 75.31 190 ASN A N 1
ATOM 1499 C CA . ASN A 1 190 ? -10.857 0.541 2.217 1.00 75.31 190 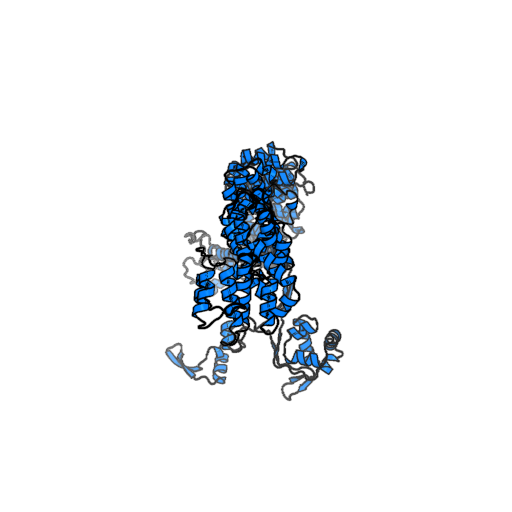ASN A CA 1
ATOM 1500 C C . ASN A 1 190 ? -10.335 -0.712 2.936 1.00 75.31 190 ASN A C 1
ATOM 1502 O O . ASN A 1 190 ? -10.834 -1.047 4.016 1.00 75.31 190 ASN A O 1
ATOM 1506 N N . PHE A 1 191 ? -9.326 -1.385 2.371 1.00 80.44 191 PHE A N 1
ATOM 1507 C CA . PHE A 1 191 ? -8.641 -2.494 3.033 1.00 80.44 191 PHE A CA 1
ATOM 1508 C C . PHE A 1 191 ? -7.933 -2.039 4.313 1.00 80.44 191 PHE A C 1
ATOM 1510 O O . PHE A 1 191 ? -8.175 -2.613 5.377 1.00 80.44 191 PHE A O 1
ATOM 1517 N N . GLU A 1 192 ? -7.121 -0.983 4.234 1.00 76.50 192 GLU A N 1
ATOM 1518 C CA . GLU A 1 192 ? -6.403 -0.427 5.389 1.00 76.50 192 GLU A CA 1
ATOM 1519 C C . GLU A 1 192 ? -7.372 0.039 6.484 1.00 76.50 192 GLU A C 1
ATOM 1521 O O . GLU A 1 192 ? -7.198 -0.288 7.660 1.00 76.50 192 GLU A O 1
ATOM 1526 N N . ALA A 1 193 ? -8.462 0.716 6.110 1.00 73.62 193 ALA A N 1
ATOM 1527 C CA . ALA A 1 193 ? -9.488 1.140 7.061 1.00 73.62 193 ALA A CA 1
ATOM 1528 C C . ALA A 1 193 ? -10.206 -0.050 7.736 1.00 73.62 193 ALA A C 1
ATOM 1530 O O . ALA A 1 193 ? -10.487 -0.020 8.943 1.00 73.62 193 ALA A O 1
ATOM 1531 N N . TYR A 1 194 ? -10.486 -1.125 6.989 1.00 80.81 194 TYR A N 1
ATOM 1532 C CA . TYR A 1 194 ? -11.036 -2.356 7.561 1.00 80.81 194 TYR A CA 1
ATOM 1533 C C . TYR A 1 194 ? -10.043 -3.024 8.520 1.00 80.81 194 TYR A C 1
ATOM 1535 O O . TYR A 1 194 ? -10.424 -3.380 9.638 1.00 80.81 194 TYR A O 1
ATOM 1543 N N . LEU A 1 195 ? -8.780 -3.169 8.108 1.00 80.31 195 LEU A N 1
ATOM 1544 C CA . LEU A 1 195 ? -7.732 -3.783 8.918 1.00 80.31 195 LEU A CA 1
ATOM 1545 C C . LEU A 1 195 ? -7.522 -3.007 10.220 1.00 80.31 195 LEU A C 1
ATOM 1547 O O . LEU A 1 195 ? -7.490 -3.620 11.285 1.00 80.31 195 LEU A O 1
ATOM 1551 N N . ALA A 1 196 ? -7.472 -1.676 10.156 1.00 75.31 196 ALA A N 1
ATOM 1552 C CA . ALA A 1 196 ? -7.383 -0.817 11.332 1.00 75.31 196 ALA A CA 1
ATOM 1553 C C . ALA A 1 196 ? -8.555 -1.050 12.302 1.00 75.31 196 ALA A C 1
ATOM 1555 O O . ALA A 1 196 ? -8.342 -1.221 13.501 1.00 75.31 196 ALA A O 1
ATOM 1556 N N . THR A 1 197 ? -9.787 -1.147 11.787 1.00 74.44 197 THR A N 1
ATOM 1557 C CA . THR A 1 197 ? -10.980 -1.429 12.607 1.00 74.44 197 THR A CA 1
ATOM 1558 C C . THR A 1 197 ? -10.921 -2.823 13.240 1.00 74.44 197 THR A C 1
ATOM 1560 O O . THR A 1 197 ? -11.255 -3.002 14.413 1.00 74.44 197 THR A O 1
ATOM 1563 N N . PHE A 1 198 ? -10.487 -3.829 12.476 1.00 77.62 198 PHE A N 1
ATOM 1564 C CA . PHE A 1 198 ? -10.337 -5.197 12.965 1.00 77.62 198 PHE A CA 1
ATOM 1565 C C . PHE A 1 198 ? -9.268 -5.295 14.061 1.00 77.62 198 PHE A C 1
ATOM 1567 O O . PHE A 1 198 ? -9.518 -5.915 15.096 1.00 77.62 198 PHE A O 1
ATOM 1574 N N . ILE A 1 199 ? -8.108 -4.661 13.856 1.00 79.06 199 ILE A N 1
ATOM 1575 C CA . ILE A 1 199 ? -7.026 -4.597 14.845 1.00 79.06 199 ILE A CA 1
ATOM 1576 C C . ILE A 1 199 ? -7.516 -3.885 16.107 1.00 79.06 199 ILE A C 1
ATOM 1578 O O . ILE A 1 199 ? -7.344 -4.425 17.195 1.00 79.06 199 ILE A O 1
ATOM 1582 N N . ALA A 1 200 ? -8.219 -2.757 15.977 1.00 72.00 200 ALA A N 1
ATOM 1583 C CA . ALA A 1 200 ? -8.779 -2.046 17.124 1.00 72.00 200 ALA A CA 1
ATOM 1584 C C . ALA A 1 200 ? -9.737 -2.927 17.949 1.00 72.00 200 ALA A C 1
ATOM 1586 O O . ALA A 1 200 ? -9.644 -2.968 19.174 1.00 72.00 200 ALA A O 1
ATOM 1587 N N . LEU A 1 201 ? -10.620 -3.696 17.296 1.00 71.38 201 LEU A N 1
ATOM 1588 C CA . LEU A 1 201 ? -11.516 -4.629 17.991 1.00 71.38 201 LEU A CA 1
ATOM 1589 C C . LEU A 1 201 ? -10.753 -5.782 18.658 1.00 71.38 201 LEU A C 1
ATOM 1591 O O . LEU A 1 201 ? -11.106 -6.216 19.757 1.00 71.38 201 LEU A O 1
ATOM 1595 N N . HIS A 1 202 ? -9.735 -6.311 17.981 1.00 75.94 202 HIS A N 1
ATOM 1596 C CA . HIS A 1 202 ? -8.881 -7.363 18.519 1.00 75.94 202 HIS A CA 1
ATOM 1597 C C . HIS A 1 202 ? -8.135 -6.885 19.771 1.00 75.94 202 HIS A C 1
ATOM 1599 O O . HIS A 1 202 ? -8.150 -7.570 20.797 1.00 75.94 202 HIS A O 1
ATOM 1605 N N . ASP A 1 203 ? -7.533 -5.703 19.707 1.00 74.31 203 ASP A N 1
ATOM 1606 C CA . ASP A 1 203 ? -6.780 -5.124 20.814 1.00 74.31 203 ASP A CA 1
ATOM 1607 C C . ASP A 1 203 ? -7.702 -4.771 21.983 1.00 74.31 203 ASP A C 1
ATOM 1609 O O . ASP A 1 203 ? -7.390 -5.133 23.115 1.00 74.31 203 ASP A O 1
ATOM 1613 N N . ALA A 1 204 ? -8.902 -4.242 21.721 1.00 65.38 204 ALA A N 1
ATOM 1614 C CA . ALA A 1 204 ? -9.913 -4.019 22.757 1.00 65.38 204 ALA A CA 1
ATOM 1615 C C . ALA A 1 204 ? -10.322 -5.320 23.479 1.00 65.38 204 ALA A C 1
ATOM 1617 O O . ALA A 1 204 ? -10.483 -5.344 24.702 1.00 65.38 204 ALA A O 1
ATOM 1618 N N . ARG A 1 205 ? -10.463 -6.439 22.750 1.00 68.56 205 ARG A N 1
ATOM 1619 C CA . ARG A 1 205 ? -10.741 -7.752 23.366 1.00 68.56 205 ARG A CA 1
ATOM 1620 C C . ARG A 1 205 ? -9.572 -8.238 24.212 1.00 68.56 205 ARG A C 1
ATOM 1622 O O . ARG A 1 205 ? -9.785 -8.705 25.327 1.00 68.56 205 ARG A O 1
ATOM 1629 N N . LYS A 1 206 ? -8.351 -8.094 23.701 1.00 73.44 206 LYS A N 1
ATOM 1630 C CA . LYS A 1 206 ? -7.128 -8.455 24.422 1.00 73.44 206 LYS A CA 1
ATOM 1631 C C . LYS A 1 206 ? -6.980 -7.640 25.709 1.00 73.44 206 LYS A C 1
ATOM 1633 O O . LYS A 1 206 ? -6.645 -8.206 26.746 1.00 73.44 206 LYS A O 1
ATOM 1638 N N . GLU A 1 207 ? -7.236 -6.338 25.658 1.00 69.44 207 GLU A N 1
ATOM 1639 C CA . GLU A 1 207 ? -7.250 -5.466 26.835 1.00 69.44 207 GLU A CA 1
ATOM 1640 C C . GLU A 1 207 ? -8.312 -5.904 27.845 1.00 69.44 207 GLU A C 1
ATOM 1642 O O . GLU A 1 207 ? -8.016 -5.982 29.036 1.00 69.44 207 GLU A O 1
ATOM 1647 N N . ASN A 1 208 ? -9.515 -6.273 27.389 1.00 64.56 208 ASN A N 1
ATOM 1648 C CA . ASN A 1 208 ? -10.566 -6.780 28.273 1.00 64.56 208 ASN A CA 1
ATOM 1649 C C . ASN A 1 208 ? -10.163 -8.095 28.963 1.00 64.56 208 ASN A C 1
ATOM 1651 O O . ASN A 1 208 ? -10.368 -8.245 30.168 1.00 64.56 208 ASN A O 1
ATOM 1655 N N . ASP A 1 209 ? -9.536 -9.022 28.233 1.00 66.06 209 ASP A N 1
ATOM 1656 C CA . ASP A 1 209 ? -9.021 -10.273 28.800 1.00 66.06 209 ASP A CA 1
ATOM 1657 C C . ASP A 1 209 ? -7.930 -10.004 29.847 1.00 66.06 209 ASP A C 1
ATOM 1659 O O . ASP A 1 209 ? -7.955 -10.582 30.939 1.00 66.06 209 ASP A O 1
ATOM 1663 N N . TRP A 1 210 ? -7.006 -9.078 29.564 1.00 68.31 210 TRP A N 1
ATOM 1664 C CA . TRP A 1 210 ? -5.998 -8.645 30.535 1.00 68.31 210 TRP A CA 1
ATOM 1665 C C . TRP A 1 210 ? -6.623 -7.979 31.757 1.00 68.31 210 TRP A C 1
ATOM 1667 O O . TRP A 1 210 ? -6.235 -8.297 32.878 1.00 68.31 210 TRP A O 1
ATOM 1677 N N . ALA A 1 211 ? -7.618 -7.112 31.576 1.00 66.06 211 ALA A N 1
ATOM 1678 C CA . ALA A 1 211 ? -8.331 -6.468 32.674 1.00 66.06 211 ALA A CA 1
ATOM 1679 C C . ALA A 1 211 ? -9.121 -7.481 33.521 1.00 66.06 211 ALA A C 1
ATOM 1681 O O . ALA A 1 211 ? -9.205 -7.342 34.742 1.00 66.06 211 ALA A O 1
ATOM 1682 N N . ALA A 1 212 ? -9.700 -8.516 32.906 1.00 65.50 212 ALA A N 1
ATOM 1683 C CA . ALA A 1 212 ? -10.361 -9.611 33.615 1.00 65.50 212 ALA A CA 1
ATOM 1684 C C . ALA A 1 212 ? -9.353 -10.455 34.412 1.00 65.50 212 ALA A C 1
ATOM 1686 O O . ALA A 1 212 ? -9.596 -10.778 35.577 1.00 65.50 212 ALA A O 1
ATOM 1687 N N . TYR A 1 213 ? -8.197 -10.761 33.817 1.00 68.75 213 TYR A N 1
ATOM 1688 C CA . TYR A 1 213 ? -7.106 -11.460 34.492 1.00 68.75 213 TYR A CA 1
ATOM 1689 C C . TYR A 1 213 ? -6.537 -10.644 35.661 1.00 68.75 213 TYR A C 1
ATOM 1691 O O . TYR A 1 213 ? -6.370 -11.178 36.758 1.00 68.75 213 TYR A O 1
ATOM 1699 N N . HIS A 1 214 ? -6.303 -9.345 35.464 1.00 67.12 214 HIS A N 1
ATOM 1700 C CA . HIS A 1 214 ? -5.836 -8.447 36.516 1.00 67.12 214 HIS A CA 1
ATOM 1701 C C . HIS A 1 214 ? -6.835 -8.357 37.664 1.00 67.12 214 HIS A C 1
ATOM 1703 O O . HIS A 1 214 ? -6.423 -8.583 38.795 1.00 67.12 214 HIS A O 1
ATOM 1709 N N . ARG A 1 215 ? -8.134 -8.164 37.390 1.00 67.50 215 ARG A N 1
ATOM 1710 C CA . ARG A 1 215 ? -9.185 -8.190 38.426 1.00 67.50 215 ARG A CA 1
ATOM 1711 C C . ARG A 1 215 ? -9.202 -9.502 39.204 1.00 67.50 215 ARG A C 1
ATOM 1713 O O . ARG A 1 215 ? -9.358 -9.500 40.422 1.00 67.50 215 ARG A O 1
ATOM 1720 N N . LEU A 1 216 ? -8.986 -10.633 38.530 1.00 69.19 216 LEU A N 1
ATOM 1721 C CA . LEU A 1 216 ? -8.873 -11.915 39.217 1.00 69.19 216 LEU A CA 1
ATOM 1722 C C . LEU A 1 216 ? -7.664 -11.953 40.164 1.00 69.19 216 LEU A C 1
ATOM 1724 O O . LEU A 1 216 ? -7.779 -12.412 41.301 1.00 69.19 216 LEU A O 1
ATOM 1728 N N . LEU A 1 217 ? -6.514 -11.441 39.735 1.00 68.00 217 LEU A N 1
ATOM 1729 C CA . LEU A 1 217 ? -5.325 -11.371 40.579 1.00 68.00 217 LEU A CA 1
ATOM 1730 C C . LEU A 1 217 ? -5.472 -10.371 41.736 1.00 68.00 217 LEU A C 1
ATOM 1732 O O . LEU A 1 217 ? -5.136 -10.713 42.871 1.00 68.00 217 LEU A O 1
ATOM 1736 N N . THR A 1 218 ? -5.982 -9.169 41.487 1.00 65.12 218 THR A N 1
ATOM 1737 C CA . THR A 1 218 ? -6.060 -8.089 42.480 1.00 65.12 218 THR A CA 1
ATOM 1738 C C . THR A 1 218 ? -7.214 -8.304 43.450 1.00 65.12 218 THR A C 1
ATOM 1740 O O . THR A 1 218 ? -6.999 -8.340 44.661 1.00 65.12 218 THR A O 1
ATOM 1743 N N . ASP A 1 219 ? -8.422 -8.545 42.947 1.00 62.88 219 ASP A N 1
ATOM 1744 C CA . ASP A 1 219 ? -9.643 -8.471 43.756 1.00 62.88 219 ASP A CA 1
ATOM 1745 C C . ASP A 1 219 ? -9.967 -9.817 44.415 1.00 62.88 219 ASP A C 1
ATOM 1747 O O . ASP A 1 219 ? -10.535 -9.859 45.514 1.00 62.88 219 ASP A O 1
ATOM 1751 N N . TYR A 1 220 ? -9.599 -10.929 43.759 1.00 66.12 220 TYR A N 1
ATOM 1752 C CA . TYR A 1 220 ? -9.874 -12.286 44.251 1.00 66.12 220 TYR A CA 1
ATOM 1753 C C . TYR A 1 220 ? -8.675 -12.923 44.945 1.00 66.12 220 TYR A C 1
ATOM 1755 O O . TYR A 1 220 ? -8.835 -13.512 46.019 1.00 66.12 220 TYR A O 1
ATOM 1763 N N . VAL A 1 221 ? -7.480 -12.819 44.358 1.00 65.44 221 VAL A N 1
ATOM 1764 C CA . VAL A 1 221 ? -6.260 -13.393 44.950 1.00 65.44 221 VAL A CA 1
ATOM 1765 C C . VAL A 1 221 ? -5.595 -12.407 45.923 1.00 65.44 221 VAL A C 1
ATOM 1767 O O . VAL A 1 221 ? -5.044 -12.835 46.944 1.00 65.44 221 VAL A O 1
ATOM 1770 N N . GLY A 1 222 ? -5.711 -11.097 45.684 1.00 62.62 222 GLY A N 1
ATOM 1771 C CA . GLY A 1 222 ? -5.077 -10.063 46.503 1.00 62.62 222 GLY A CA 1
ATOM 1772 C C . GLY A 1 222 ? -3.612 -9.816 46.141 1.00 62.62 222 GLY A C 1
ATOM 1773 O O . GLY A 1 222 ? -2.813 -9.568 47.041 1.00 62.62 222 GLY A O 1
ATOM 1774 N N . VAL A 1 223 ? -3.236 -9.965 44.869 1.00 66.88 223 VAL A N 1
ATOM 1775 C CA . VAL A 1 223 ? -1.899 -9.640 44.348 1.00 66.88 223 VAL A CA 1
ATOM 1776 C C . VAL A 1 223 ? -1.860 -8.147 44.019 1.00 66.88 223 VAL A C 1
ATOM 1778 O O . VAL A 1 223 ? -2.695 -7.666 43.261 1.00 66.88 223 VAL A O 1
ATOM 1781 N N . GLY A 1 224 ? -0.915 -7.407 44.597 1.00 63.12 224 GLY A N 1
ATOM 1782 C CA . GLY A 1 224 ? -0.694 -5.995 44.291 1.00 63.12 224 GLY A CA 1
ATOM 1783 C C . GLY A 1 224 ? -0.105 -5.783 42.895 1.00 63.12 224 GLY A C 1
ATOM 1784 O O . GLY A 1 224 ? 0.395 -6.714 42.263 1.00 63.12 224 GLY A O 1
ATOM 1785 N N . ALA A 1 225 ? -0.126 -4.535 42.421 1.00 61.50 225 ALA A N 1
ATOM 1786 C CA . ALA A 1 225 ? 0.419 -4.158 41.112 1.00 61.50 225 ALA A CA 1
ATOM 1787 C C . ALA A 1 225 ? 1.924 -4.476 40.949 1.00 61.50 225 ALA A C 1
ATOM 1789 O O . ALA A 1 225 ? 2.402 -4.652 39.834 1.00 61.50 225 ALA A O 1
ATOM 1790 N N . ASP A 1 226 ? 2.666 -4.610 42.053 1.00 67.69 226 ASP A N 1
ATOM 1791 C CA . ASP A 1 226 ? 4.077 -5.019 42.095 1.00 67.69 226 ASP A CA 1
ATOM 1792 C C . ASP A 1 226 ? 4.282 -6.550 42.028 1.00 67.69 226 ASP A C 1
ATOM 1794 O O . ASP A 1 226 ? 5.403 -7.044 42.184 1.00 67.69 226 ASP A O 1
ATOM 1798 N N . GLY A 1 227 ? 3.204 -7.318 41.833 1.00 65.81 227 GLY A N 1
ATOM 1799 C CA . GLY A 1 227 ? 3.211 -8.780 41.806 1.00 65.81 227 GLY A CA 1
ATOM 1800 C C . GLY A 1 227 ? 3.349 -9.430 43.186 1.00 65.81 227 GLY A C 1
ATOM 1801 O O . GLY A 1 227 ? 3.422 -10.659 43.275 1.00 65.81 227 GLY A O 1
ATOM 1802 N N . ARG A 1 228 ? 3.384 -8.648 44.275 1.00 67.19 228 ARG A N 1
ATOM 1803 C CA . ARG A 1 228 ? 3.475 -9.168 45.644 1.00 67.19 228 ARG A CA 1
ATOM 1804 C C . ARG A 1 228 ? 2.097 -9.257 46.271 1.00 67.19 228 ARG A C 1
ATOM 1806 O O . ARG A 1 228 ? 1.233 -8.421 46.059 1.00 67.19 228 ARG A O 1
ATOM 1813 N N . ILE A 1 229 ? 1.897 -10.269 47.103 1.00 64.62 229 ILE A N 1
ATOM 1814 C CA . ILE A 1 229 ? 0.686 -10.400 47.911 1.00 64.62 229 ILE A CA 1
ATOM 1815 C C . ILE A 1 229 ? 0.912 -9.590 49.199 1.00 64.62 229 ILE A C 1
ATOM 1817 O O . ILE A 1 229 ? 1.779 -9.983 49.989 1.00 64.62 229 ILE A O 1
ATOM 1821 N N . PRO A 1 230 ? 0.196 -8.472 49.446 1.00 59.22 230 PRO A N 1
ATOM 1822 C CA . PRO A 1 230 ? 0.396 -7.668 50.645 1.00 59.22 230 PRO A CA 1
ATOM 1823 C C . PRO A 1 230 ? 0.167 -8.501 51.909 1.00 59.22 230 PRO A C 1
ATOM 1825 O O . PRO A 1 230 ? -0.755 -9.315 51.990 1.00 59.22 230 PRO A O 1
ATOM 1828 N N . SER A 1 231 ? 0.995 -8.274 52.929 1.00 55.09 231 SER A N 1
ATOM 1829 C CA . SER A 1 231 ? 0.904 -8.956 54.226 1.00 55.09 231 SER A CA 1
ATOM 1830 C C . SER A 1 231 ? -0.327 -8.540 55.045 1.00 55.09 231 SER A C 1
ATOM 1832 O O . SER A 1 231 ? -0.746 -9.273 55.945 1.00 55.09 231 SER A O 1
ATOM 1834 N N . ARG A 1 232 ? -0.945 -7.391 54.729 1.00 51.75 232 ARG A N 1
ATOM 1835 C CA . ARG A 1 232 ? -2.196 -6.934 55.349 1.00 51.75 232 ARG A CA 1
ATOM 1836 C C . ARG A 1 232 ? -3.403 -7.624 54.709 1.00 51.75 232 ARG A C 1
ATOM 1838 O O . ARG A 1 232 ? -3.764 -7.372 53.568 1.00 51.75 232 ARG A O 1
ATOM 1845 N N . ARG A 1 233 ? -4.034 -8.487 55.508 1.00 53.56 233 ARG A N 1
ATOM 1846 C CA . ARG A 1 233 ? -5.191 -9.347 55.194 1.00 53.56 233 ARG A CA 1
ATOM 1847 C C . ARG A 1 233 ? -6.535 -8.607 55.045 1.00 53.56 233 ARG A C 1
ATOM 1849 O O . ARG A 1 233 ? -7.523 -9.245 54.699 1.00 53.56 233 ARG A O 1
ATOM 1856 N N . GLU A 1 234 ? -6.590 -7.305 55.324 1.00 53.66 234 GLU A N 1
ATOM 1857 C CA . GLU A 1 234 ? -7.836 -6.551 55.558 1.00 53.66 234 GLU A CA 1
ATOM 1858 C C . GLU A 1 234 ? -8.507 -5.975 54.298 1.00 53.66 234 GLU A C 1
ATOM 1860 O O . GLU A 1 234 ? -9.651 -5.544 54.380 1.00 53.66 234 GLU A O 1
ATOM 1865 N N . THR A 1 235 ? -7.863 -6.013 53.127 1.00 55.94 235 THR A N 1
ATOM 1866 C CA . THR A 1 235 ? -8.383 -5.370 51.901 1.00 55.94 235 THR A CA 1
ATOM 1867 C C . THR A 1 235 ? -9.048 -6.321 50.896 1.00 55.94 235 THR A C 1
ATOM 1869 O O . THR A 1 235 ? -9.482 -5.878 49.840 1.00 55.94 235 THR A O 1
ATOM 1872 N N . ARG A 1 236 ? -9.145 -7.631 51.172 1.00 69.00 236 ARG A N 1
ATOM 1873 C CA . ARG A 1 236 ? -9.681 -8.604 50.193 1.00 69.00 236 ARG A CA 1
ATOM 1874 C C . ARG A 1 236 ? -11.206 -8.671 50.204 1.00 69.00 236 ARG A C 1
ATOM 1876 O O . ARG A 1 236 ? -11.827 -8.674 51.267 1.00 69.00 236 ARG A O 1
ATOM 1883 N N . ASN A 1 237 ? -11.817 -8.859 49.037 1.00 78.50 237 ASN A N 1
ATOM 1884 C CA . ASN A 1 237 ? -13.247 -9.150 48.918 1.00 78.50 237 ASN A CA 1
ATOM 1885 C C . ASN A 1 237 ? -13.566 -10.612 49.289 1.00 78.50 237 ASN A C 1
ATOM 1887 O O . ASN A 1 237 ? -12.726 -11.509 49.192 1.00 78.50 237 ASN A O 1
ATOM 1891 N N . CYS A 1 238 ? -14.776 -10.875 49.791 1.00 86.50 238 CYS A N 1
ATOM 1892 C CA . CYS A 1 238 ? -15.224 -12.235 50.077 1.00 86.50 238 CYS A CA 1
ATOM 1893 C C . CYS A 1 238 ? -15.458 -12.950 48.742 1.00 86.50 238 CYS A C 1
ATOM 1895 O O . CYS A 1 238 ? -16.478 -12.722 48.095 1.00 86.50 238 CYS A O 1
ATOM 1897 N N . LEU A 1 239 ? -14.535 -13.833 48.337 1.00 85.44 239 LEU A N 1
ATOM 1898 C CA . LEU A 1 239 ? -14.591 -14.494 47.026 1.00 85.44 239 LEU A CA 1
ATOM 1899 C C . LEU A 1 239 ? -15.934 -15.185 46.774 1.00 85.44 239 LEU A C 1
ATOM 1901 O O . LEU A 1 239 ? -16.475 -15.100 45.678 1.00 85.44 239 LEU A O 1
ATOM 1905 N N . ARG A 1 240 ? -16.514 -15.836 47.792 1.00 89.81 240 ARG A N 1
ATOM 1906 C CA . ARG A 1 240 ? -17.824 -16.476 47.635 1.00 89.81 240 ARG A CA 1
ATOM 1907 C C . ARG A 1 240 ? -18.917 -15.456 47.323 1.00 89.81 240 ARG A C 1
ATOM 1909 O O . ARG A 1 240 ? -19.719 -15.723 46.443 1.00 89.81 240 ARG A O 1
ATOM 1916 N N . ALA A 1 241 ? -18.944 -14.312 48.007 1.00 91.00 241 ALA A N 1
ATOM 1917 C CA . ALA A 1 241 ? -19.944 -13.275 47.758 1.00 91.00 241 ALA A CA 1
ATOM 1918 C C . ALA A 1 241 ? -19.832 -12.714 46.333 1.00 91.00 241 ALA A C 1
ATOM 1920 O O . ALA A 1 241 ? -20.844 -12.584 45.651 1.00 91.00 241 ALA A O 1
ATOM 1921 N N . VAL A 1 242 ? -18.604 -12.492 45.849 1.00 88.38 242 VAL A N 1
ATOM 1922 C CA . VAL A 1 242 ? -18.380 -12.079 44.458 1.00 88.38 242 VAL A CA 1
ATOM 1923 C C . VAL A 1 242 ? -18.843 -13.154 43.473 1.00 88.38 242 VAL A C 1
ATOM 1925 O O . VAL A 1 242 ? -19.564 -12.846 42.527 1.00 88.38 242 VAL A O 1
ATOM 1928 N N . MET A 1 243 ? -18.487 -14.422 43.702 1.00 87.81 243 MET A N 1
ATOM 1929 C CA . MET A 1 243 ? -18.874 -15.521 42.811 1.00 87.81 243 MET A CA 1
ATOM 1930 C C . MET A 1 243 ? -20.389 -15.736 42.752 1.00 87.81 243 MET A C 1
ATOM 1932 O O . MET A 1 243 ? -20.896 -16.077 41.688 1.00 87.81 243 MET A O 1
ATOM 1936 N N . LEU A 1 244 ? -21.118 -15.518 43.852 1.00 91.81 244 LEU A N 1
ATOM 1937 C CA . LEU A 1 244 ? -22.586 -15.569 43.845 1.00 91.81 244 LEU A CA 1
ATOM 1938 C C . LEU A 1 244 ? -23.177 -14.487 42.926 1.00 91.81 244 LEU A C 1
ATOM 1940 O O . LEU A 1 244 ? -24.084 -14.775 42.147 1.00 91.81 244 LEU A O 1
ATOM 1944 N N . GLY A 1 245 ? -22.603 -13.280 42.943 1.00 91.44 245 GLY A N 1
ATOM 1945 C CA . GLY A 1 245 ? -22.959 -12.206 42.015 1.00 91.44 245 GLY A CA 1
ATOM 1946 C C . GLY A 1 245 ? -22.592 -12.510 40.567 1.00 91.44 245 GLY A C 1
ATOM 1947 O O . GLY A 1 245 ? -23.418 -12.364 39.670 1.00 91.44 245 GLY A O 1
ATOM 1948 N N . TYR A 1 246 ? -21.374 -13.000 40.338 1.00 88.44 246 TYR A N 1
ATOM 1949 C CA . TYR A 1 246 ? -20.880 -13.368 39.010 1.00 88.44 246 TYR A CA 1
ATOM 1950 C C . TYR A 1 246 ? -21.721 -14.480 38.359 1.00 88.44 246 TYR A C 1
ATOM 1952 O O . TYR A 1 246 ? -21.996 -14.437 37.164 1.00 88.44 246 TYR A O 1
ATOM 1960 N N . LEU A 1 247 ? -22.163 -15.463 39.150 1.00 89.19 247 LEU A N 1
ATOM 1961 C CA . LEU A 1 247 ? -23.045 -16.550 38.712 1.00 89.19 247 LEU A CA 1
ATOM 1962 C C . LEU A 1 247 ? -24.535 -16.167 38.722 1.00 89.19 247 LEU A C 1
ATOM 1964 O O . LEU A 1 247 ? -25.364 -17.004 38.370 1.00 89.19 247 LEU A O 1
ATOM 1968 N N . LYS A 1 248 ? -24.871 -14.933 39.125 1.00 91.81 248 LYS A N 1
ATOM 1969 C CA . LYS A 1 248 ? -26.240 -14.404 39.210 1.00 91.81 248 LYS A CA 1
ATOM 1970 C C . LYS A 1 248 ? -27.180 -15.307 40.022 1.00 91.81 248 LYS A C 1
ATOM 1972 O O . LYS A 1 248 ? -28.303 -15.580 39.612 1.00 91.81 248 LYS A O 1
ATOM 1977 N N . THR A 1 249 ? -26.728 -15.811 41.173 1.00 92.19 249 THR A N 1
ATOM 1978 C CA . THR A 1 249 ? -27.527 -16.769 41.965 1.00 92.19 249 THR A CA 1
ATOM 1979 C C . THR A 1 249 ? -28.657 -16.117 42.761 1.00 92.19 249 THR A C 1
ATOM 1981 O O . THR A 1 249 ? -29.511 -16.825 43.290 1.00 92.19 249 THR A O 1
ATOM 1984 N N . HIS A 1 250 ? -28.665 -14.783 42.865 1.00 93.00 250 HIS A N 1
ATOM 1985 C CA . HIS A 1 250 ? -29.545 -14.010 43.748 1.00 93.00 250 HIS A CA 1
ATOM 1986 C C . HIS A 1 250 ? -29.397 -14.373 45.234 1.00 93.00 250 HIS A C 1
ATOM 1988 O O . HIS A 1 250 ? -30.302 -14.167 46.044 1.00 93.00 250 HIS A O 1
ATOM 1994 N N . GLU A 1 251 ? -28.227 -14.884 45.612 1.00 94.38 251 GLU A N 1
ATOM 1995 C CA . GLU A 1 251 ? -27.864 -15.199 46.988 1.00 94.38 251 GLU A CA 1
ATOM 1996 C C . GLU A 1 251 ? -26.675 -14.344 47.437 1.00 94.38 251 GLU A C 1
ATOM 1998 O O . GLU A 1 251 ? -25.797 -14.007 46.647 1.00 94.38 251 GLU A O 1
ATOM 2003 N N . VAL A 1 252 ? -26.605 -14.028 48.726 1.00 94.88 252 VAL A N 1
ATOM 2004 C CA . VAL A 1 252 ? -25.536 -13.234 49.335 1.00 94.88 252 VAL A CA 1
ATOM 2005 C C . VAL A 1 252 ? -25.021 -13.894 50.605 1.00 94.88 252 VAL A C 1
ATOM 2007 O O . VAL A 1 252 ? -25.708 -14.689 51.244 1.00 94.88 252 VAL A O 1
ATOM 2010 N N . VAL A 1 253 ? -23.785 -13.564 50.973 1.00 94.44 253 VAL A N 1
ATOM 2011 C CA . VAL A 1 253 ? -23.204 -13.978 52.249 1.00 94.44 253 VAL A CA 1
ATOM 2012 C C . VAL A 1 253 ? -23.706 -13.059 53.361 1.00 94.44 253 VAL A C 1
ATOM 2014 O O . VAL A 1 253 ? -23.511 -11.846 53.296 1.00 94.44 253 VAL A O 1
ATOM 2017 N N . ASP A 1 254 ? -24.324 -13.643 54.380 1.00 93.75 254 ASP A N 1
ATOM 2018 C CA . ASP A 1 254 ? -24.774 -12.955 55.587 1.00 93.75 254 ASP A CA 1
ATOM 2019 C C . ASP A 1 254 ? -23.681 -12.963 56.671 1.00 93.75 254 ASP A C 1
ATOM 2021 O O . ASP A 1 254 ? -22.919 -13.927 56.806 1.00 93.75 254 ASP A O 1
ATOM 2025 N N . GLY A 1 255 ? -23.573 -11.869 57.426 1.00 87.44 255 GLY A N 1
ATOM 2026 C CA . GLY A 1 255 ? -22.565 -11.691 58.480 1.00 87.44 255 GLY A CA 1
ATOM 2027 C C . GLY A 1 255 ? -21.120 -11.503 57.991 1.00 87.44 255 GLY A C 1
ATOM 2028 O O . GLY A 1 255 ? -20.182 -11.691 58.767 1.00 87.44 255 GLY A O 1
ATOM 2029 N N . GLY A 1 256 ? -20.907 -11.177 56.711 1.00 84.94 256 GLY A N 1
ATOM 2030 C CA . GLY A 1 256 ? -19.590 -10.831 56.153 1.00 84.94 256 GLY A CA 1
ATOM 2031 C C . GLY A 1 256 ? -18.550 -11.964 56.096 1.00 84.94 256 GLY A C 1
ATOM 2032 O O . GLY A 1 256 ? -17.390 -11.717 55.754 1.00 84.94 256 GLY A O 1
ATOM 2033 N N . ASN A 1 257 ? -18.922 -13.209 56.418 1.00 89.44 257 ASN A N 1
ATOM 2034 C CA . ASN A 1 257 ? -17.997 -14.343 56.480 1.00 89.44 257 ASN A CA 1
ATOM 2035 C C . ASN A 1 257 ? -18.590 -15.614 55.845 1.00 89.44 257 ASN A C 1
ATOM 2037 O O . ASN A 1 257 ? -19.476 -16.258 56.397 1.00 89.44 257 ASN A O 1
ATOM 2041 N N . CYS A 1 258 ? -18.036 -16.038 54.704 1.00 90.19 258 CYS A N 1
ATOM 2042 C CA . CYS A 1 258 ? -18.514 -17.225 53.986 1.00 90.19 258 CYS A CA 1
ATOM 2043 C C . CYS A 1 258 ? -17.949 -18.566 54.480 1.00 90.19 258 CYS A C 1
ATOM 2045 O O . CYS A 1 258 ? -18.291 -19.616 53.923 1.00 90.19 258 CYS A O 1
ATOM 2047 N N . GLN A 1 259 ? -17.014 -18.536 55.435 1.00 89.88 259 GLN A N 1
ATOM 2048 C CA . GLN A 1 259 ? -16.327 -19.699 56.011 1.00 89.88 259 GLN A CA 1
ATOM 2049 C C . GLN A 1 259 ? -15.608 -20.604 54.990 1.00 89.88 259 GLN A C 1
ATOM 2051 O O . GLN A 1 259 ? -15.308 -21.760 55.281 1.00 89.88 259 GLN A O 1
ATOM 2056 N N . SER A 1 260 ? -15.367 -20.109 53.769 1.00 86.38 260 SER A N 1
ATOM 2057 C CA . SER A 1 260 ? -14.941 -20.947 52.635 1.00 86.38 260 SER A CA 1
ATOM 2058 C C . SER A 1 260 ? -13.868 -20.328 51.739 1.00 86.38 260 SER A C 1
ATOM 2060 O O . SER A 1 260 ? -13.355 -21.018 50.868 1.00 86.38 260 SER A O 1
ATOM 2062 N N . CYS A 1 261 ? -13.537 -19.045 51.904 1.00 83.00 261 CYS A N 1
ATOM 2063 C CA . CYS A 1 261 ? -12.514 -18.375 51.096 1.00 83.00 261 CYS A CA 1
ATOM 2064 C C . CYS A 1 261 ? -11.355 -17.878 51.959 1.00 83.00 261 CYS A C 1
ATOM 2066 O O . CYS A 1 261 ? -11.507 -17.727 53.170 1.00 83.00 261 CYS A O 1
ATOM 2068 N N . SER A 1 262 ? -10.222 -17.578 51.328 1.00 77.62 262 SER A N 1
ATOM 2069 C CA . SER A 1 262 ? -8.986 -17.148 51.995 1.00 77.62 262 SER A CA 1
ATOM 2070 C C . SER A 1 262 ? -9.118 -15.838 52.787 1.00 77.62 262 SER A C 1
ATOM 2072 O O . SER A 1 262 ? -8.403 -15.658 53.767 1.00 77.62 262 SER A O 1
ATOM 2074 N N . ARG A 1 263 ? -10.062 -14.946 52.441 1.00 81.69 263 ARG A N 1
ATOM 2075 C CA . ARG A 1 263 ? -10.426 -13.787 53.288 1.00 81.69 263 ARG A CA 1
ATOM 2076 C C . ARG A 1 263 ? -11.138 -14.231 54.568 1.00 81.69 263 ARG A C 1
ATOM 2078 O O . ARG A 1 263 ? -10.822 -13.777 55.659 1.00 81.69 263 ARG A O 1
ATOM 2085 N N . CYS A 1 264 ? -12.140 -15.090 54.423 1.00 84.19 264 CYS A N 1
ATOM 2086 C CA . CYS A 1 264 ? -13.046 -15.478 55.504 1.00 84.19 264 CYS A CA 1
ATOM 2087 C C . CYS A 1 264 ? -12.469 -16.565 56.425 1.00 84.19 264 CYS A C 1
ATOM 2089 O O . CYS A 1 264 ? -12.914 -16.706 57.564 1.00 84.19 264 CYS A O 1
ATOM 2091 N N . VAL A 1 265 ? -11.476 -17.312 55.935 1.00 85.50 265 VAL A N 1
ATOM 2092 C CA . VAL A 1 265 ? -10.701 -18.322 56.666 1.00 85.50 265 VAL A CA 1
ATOM 2093 C C . VAL A 1 265 ? -9.205 -18.083 56.399 1.00 85.50 265 VAL A C 1
ATOM 2095 O O . VAL A 1 265 ? -8.585 -18.822 55.633 1.00 85.50 265 VAL A O 1
ATOM 2098 N N . PRO A 1 266 ? -8.589 -17.056 57.020 1.00 74.31 266 PRO A N 1
ATOM 2099 C CA . PRO A 1 266 ? -7.192 -16.688 56.753 1.00 74.31 266 PRO A CA 1
ATOM 2100 C C . PRO A 1 266 ? -6.157 -17.741 57.159 1.00 74.31 266 PRO A C 1
ATOM 2102 O O . PRO A 1 266 ? -4.985 -17.619 56.815 1.00 74.31 266 PRO A O 1
ATOM 2105 N N . SER A 1 267 ? -6.564 -18.733 57.954 1.00 76.44 267 SER A N 1
ATOM 2106 C CA . SER A 1 267 ? -5.734 -19.873 58.347 1.00 76.44 267 SER A CA 1
ATOM 2107 C C . SER A 1 267 ? -5.637 -20.950 57.266 1.00 76.44 267 SER A C 1
ATOM 2109 O O . SER A 1 267 ? -4.866 -21.886 57.452 1.00 76.44 267 SER A O 1
ATOM 2111 N N . GLU A 1 268 ? -6.460 -20.870 56.211 1.00 74.38 268 GLU A N 1
ATOM 2112 C CA . GLU A 1 268 ? -6.639 -21.904 55.175 1.00 74.38 268 GLU A CA 1
ATOM 2113 C C . GLU A 1 268 ? -7.101 -23.269 55.721 1.00 74.38 268 GLU A C 1
ATOM 2115 O O . GLU A 1 268 ? -7.181 -24.263 55.000 1.00 74.38 268 GLU A O 1
ATOM 2120 N N . LYS A 1 269 ? -7.483 -23.315 57.001 1.00 80.81 269 LYS A N 1
ATOM 2121 C CA . LYS A 1 269 ? -8.083 -24.483 57.645 1.00 80.81 269 LYS A CA 1
ATOM 2122 C C . LYS A 1 269 ? -9.592 -24.433 57.459 1.00 80.81 269 LYS A C 1
ATOM 2124 O O . LYS A 1 269 ? -10.322 -23.872 58.276 1.00 80.81 269 LYS A O 1
ATOM 2129 N N . PHE A 1 270 ? -10.058 -24.963 56.332 1.00 83.25 270 PHE A N 1
ATOM 2130 C CA . PHE A 1 270 ? -11.472 -24.989 55.950 1.00 83.25 270 PHE A CA 1
ATOM 2131 C C . PHE A 1 270 ? -12.262 -26.052 56.735 1.00 83.25 270 PHE A C 1
ATOM 2133 O O . PHE A 1 270 ? -12.877 -26.942 56.148 1.00 83.25 270 PHE A O 1
ATOM 2140 N N . ASP A 1 271 ? -12.263 -25.945 58.062 1.00 84.56 271 ASP A N 1
ATOM 2141 C CA . ASP A 1 271 ? -12.823 -26.951 58.977 1.00 84.56 271 ASP A CA 1
ATOM 2142 C C . ASP A 1 271 ? -14.346 -26.810 59.163 1.00 84.56 271 ASP A C 1
ATOM 2144 O O . ASP A 1 271 ? -15.009 -27.707 59.683 1.00 84.56 271 ASP A O 1
ATOM 2148 N N . ALA A 1 272 ? -14.932 -25.691 58.715 1.00 84.12 272 ALA A N 1
ATOM 2149 C CA . ALA A 1 272 ? -16.375 -25.465 58.772 1.00 84.12 272 ALA A CA 1
ATOM 2150 C C . ALA A 1 272 ? -17.135 -26.532 57.965 1.00 84.12 272 ALA A C 1
ATOM 2152 O O . ALA A 1 272 ? -16.788 -26.804 56.811 1.00 84.12 272 ALA A O 1
ATOM 2153 N N . SER A 1 273 ? -18.201 -27.099 58.537 1.00 87.75 273 SER A N 1
ATOM 2154 C CA . SER A 1 273 ? -19.036 -28.104 57.867 1.00 87.75 273 SER A CA 1
ATOM 2155 C C . SER A 1 273 ? -19.808 -27.521 56.676 1.00 87.75 273 SER A C 1
ATOM 2157 O O . SER A 1 273 ? -20.024 -26.310 56.583 1.00 87.75 273 SER A O 1
ATOM 2159 N N . ILE A 1 274 ? -20.273 -28.383 55.765 1.00 84.69 274 ILE A N 1
ATOM 2160 C CA . ILE A 1 274 ? -21.103 -27.965 54.620 1.00 84.69 274 ILE A CA 1
ATOM 2161 C C . ILE A 1 274 ? -22.362 -27.220 55.094 1.00 84.69 274 ILE A C 1
ATOM 2163 O O . ILE A 1 274 ? -22.722 -26.201 54.507 1.00 84.69 274 ILE A O 1
ATOM 2167 N N . ASP A 1 275 ? -22.996 -27.669 56.179 1.00 86.88 275 ASP A N 1
ATOM 2168 C CA . ASP A 1 275 ? -24.199 -27.024 56.716 1.00 86.88 275 ASP A CA 1
ATOM 2169 C C . ASP A 1 275 ? -23.912 -25.638 57.301 1.00 86.88 275 ASP A C 1
ATOM 2171 O O . ASP A 1 275 ? -24.681 -24.706 57.066 1.00 86.88 275 ASP A O 1
ATOM 2175 N N . ALA A 1 276 ? -22.786 -25.461 58.001 1.00 86.06 276 ALA A N 1
ATOM 2176 C CA . ALA A 1 276 ? -22.369 -24.150 58.505 1.00 86.06 276 ALA A CA 1
ATOM 2177 C C . ALA A 1 276 ? -22.133 -23.160 57.350 1.00 86.06 276 ALA A C 1
ATOM 2179 O O . ALA A 1 276 ? -22.643 -22.039 57.367 1.00 86.06 276 ALA A O 1
ATOM 2180 N N . ARG A 1 277 ? -21.479 -23.625 56.278 1.00 87.19 277 ARG A N 1
ATOM 2181 C CA . ARG A 1 277 ? -21.261 -22.852 55.046 1.00 87.19 277 ARG A CA 1
ATOM 2182 C C . ARG A 1 277 ? -22.548 -22.556 54.275 1.00 87.19 277 ARG A C 1
ATOM 2184 O O . ARG A 1 277 ? -22.552 -21.615 53.485 1.00 87.19 277 ARG A O 1
ATOM 2191 N N . ARG A 1 278 ? -23.602 -23.365 54.415 1.00 87.06 278 ARG A N 1
ATOM 2192 C CA . ARG A 1 278 ? -24.912 -23.115 53.786 1.00 87.06 278 ARG A CA 1
ATOM 2193 C C . ARG A 1 278 ? -25.709 -22.059 54.541 1.00 87.06 278 ARG A C 1
ATOM 2195 O O . ARG A 1 278 ? -26.305 -21.210 53.900 1.00 87.06 278 ARG A O 1
ATOM 2202 N N . ARG A 1 279 ? -25.676 -22.071 55.878 1.00 91.62 279 ARG A N 1
ATOM 2203 C CA . ARG A 1 279 ? -26.436 -21.122 56.716 1.00 91.62 279 ARG A CA 1
ATOM 2204 C C . ARG A 1 279 ? -26.053 -19.660 56.502 1.00 91.62 279 ARG A C 1
ATOM 2206 O O . ARG A 1 279 ? -26.900 -18.797 56.663 1.00 91.62 279 ARG A O 1
ATOM 2213 N N . VAL A 1 280 ? -24.796 -19.397 56.151 1.00 92.94 280 VAL A N 1
ATOM 2214 C CA . VAL A 1 280 ? -24.302 -18.039 55.872 1.00 92.94 280 VAL A CA 1
ATOM 2215 C C . VAL A 1 280 ? -24.645 -17.547 54.465 1.00 92.94 280 VAL A C 1
ATOM 2217 O O . VAL A 1 280 ? -24.248 -16.447 54.114 1.00 92.94 280 VAL A O 1
ATOM 2220 N N . VAL A 1 281 ? -25.325 -18.344 53.634 1.00 93.25 281 VAL A N 1
ATOM 2221 C CA . VAL A 1 281 ? -25.795 -17.920 52.309 1.00 93.25 281 VAL A CA 1
ATOM 2222 C C . VAL A 1 281 ? -27.307 -17.762 52.356 1.00 93.25 281 VAL A C 1
ATOM 2224 O O . VAL A 1 281 ? -28.032 -18.722 52.609 1.00 93.25 281 VAL A O 1
ATOM 2227 N N . VAL A 1 282 ? -27.771 -16.536 52.130 1.00 93.62 282 VAL A N 1
ATOM 2228 C CA . VAL A 1 282 ? -29.184 -16.147 52.193 1.00 93.62 282 VAL A CA 1
ATOM 2229 C C . VAL A 1 282 ? -29.617 -15.537 50.869 1.00 93.62 282 VAL A C 1
ATOM 2231 O O . VAL A 1 282 ? -28.787 -15.056 50.101 1.00 93.62 282 VAL A O 1
ATOM 2234 N N . ARG A 1 283 ? -30.919 -15.530 50.588 1.00 94.56 283 ARG A N 1
ATOM 2235 C CA . ARG A 1 283 ? -31.445 -14.873 49.388 1.00 94.56 283 ARG A CA 1
ATOM 2236 C C . ARG A 1 283 ? -31.357 -13.349 49.516 1.00 94.56 283 ARG A C 1
ATOM 2238 O O . ARG A 1 283 ? -31.520 -12.813 50.616 1.00 94.56 283 ARG A O 1
ATOM 2245 N N . LEU A 1 284 ? -31.106 -12.666 48.400 1.00 92.62 284 LEU A N 1
ATOM 2246 C CA . LEU A 1 284 ? -31.185 -11.207 48.328 1.00 92.62 284 LEU A CA 1
ATOM 2247 C C . LEU A 1 284 ? -32.584 -10.709 48.715 1.00 92.62 284 LEU A C 1
ATOM 2249 O O . LEU A 1 284 ? -33.581 -11.425 48.603 1.00 92.62 284 LEU A O 1
ATOM 2253 N N . ALA A 1 285 ? -32.662 -9.458 49.171 1.00 92.50 285 ALA A N 1
ATOM 2254 C CA . ALA A 1 285 ? -33.948 -8.806 49.376 1.00 92.50 285 ALA A CA 1
ATOM 2255 C C . ALA A 1 285 ? -34.720 -8.731 48.038 1.00 92.50 285 ALA A C 1
ATOM 2257 O O . ALA A 1 285 ? -34.115 -8.350 47.035 1.00 92.50 285 ALA A O 1
ATOM 2258 N N . PRO A 1 286 ? -36.039 -9.016 48.001 1.00 91.94 286 PRO A N 1
ATOM 2259 C CA . PRO A 1 286 ? -36.809 -9.042 46.752 1.00 91.94 286 PRO A CA 1
ATOM 2260 C C . PRO A 1 286 ? -36.713 -7.749 45.934 1.00 91.94 286 PRO A C 1
ATOM 2262 O O . PRO A 1 286 ? -36.545 -7.795 44.725 1.00 91.94 286 PRO A O 1
ATOM 2265 N N . GLN A 1 287 ? -36.738 -6.595 46.606 1.00 92.69 287 GLN A N 1
ATOM 2266 C CA . GLN A 1 287 ? -36.589 -5.284 45.964 1.00 92.69 287 GLN A CA 1
ATOM 2267 C C . GLN A 1 287 ? -35.207 -5.098 45.317 1.00 92.69 287 GLN A C 1
ATOM 2269 O O . GLN A 1 287 ? -35.091 -4.483 44.264 1.00 92.69 287 GLN A O 1
ATOM 2274 N N . LEU A 1 288 ? -34.152 -5.646 45.925 1.00 93.38 288 LEU A N 1
ATOM 2275 C CA . LEU A 1 288 ? -32.801 -5.584 45.374 1.00 93.38 288 LEU A CA 1
ATOM 2276 C C . LEU A 1 288 ? -32.655 -6.529 44.171 1.00 93.38 288 LEU A C 1
ATOM 2278 O O . LEU A 1 288 ? -32.047 -6.154 43.173 1.00 93.38 288 LEU A O 1
ATOM 2282 N N . GLU A 1 289 ? -33.238 -7.730 44.254 1.00 93.19 289 GLU A N 1
ATOM 2283 C CA . GLU A 1 289 ? -33.337 -8.676 43.132 1.00 93.19 289 GLU A CA 1
ATOM 2284 C C . GLU A 1 289 ? -34.076 -8.035 41.942 1.00 93.19 289 GLU A C 1
ATOM 2286 O O . GLU A 1 289 ? -33.599 -8.115 40.810 1.00 93.19 289 GLU A O 1
ATOM 2291 N N . GLU A 1 290 ? -35.169 -7.313 42.208 1.00 93.94 290 GLU A N 1
ATOM 2292 C CA . GLU A 1 290 ? -35.935 -6.571 41.203 1.00 93.94 290 GLU A CA 1
ATOM 2293 C C . GLU A 1 290 ? -35.126 -5.433 40.559 1.00 93.94 290 GLU A C 1
ATOM 2295 O O . GLU A 1 290 ? -35.066 -5.357 39.333 1.00 93.94 290 GLU A O 1
ATOM 2300 N N . LEU A 1 291 ? -34.450 -4.587 41.347 1.00 94.75 291 LEU A N 1
ATOM 2301 C CA . LEU A 1 291 ? -33.611 -3.503 40.810 1.00 94.75 291 LEU A CA 1
ATOM 2302 C C . LEU A 1 291 ? -32.467 -4.026 39.934 1.00 94.75 291 LEU A C 1
ATOM 2304 O O . LEU A 1 291 ? -32.171 -3.445 38.889 1.00 94.75 291 LEU A O 1
ATOM 2308 N N . ILE A 1 292 ? -31.831 -5.125 40.348 1.00 95.06 292 ILE A N 1
ATOM 2309 C CA . ILE A 1 292 ? -30.764 -5.777 39.581 1.00 95.06 292 ILE A CA 1
ATOM 2310 C C . ILE A 1 292 ? -31.311 -6.288 38.245 1.00 95.06 292 ILE A C 1
ATOM 2312 O O . ILE A 1 292 ? -30.721 -6.007 37.203 1.00 95.06 292 ILE A O 1
ATOM 2316 N N . ALA A 1 293 ? -32.457 -6.975 38.258 1.00 92.94 293 ALA A N 1
ATOM 2317 C CA . ALA A 1 293 ? -33.096 -7.471 37.041 1.00 92.94 293 ALA A CA 1
ATOM 2318 C C . ALA A 1 293 ? -33.532 -6.332 36.102 1.00 92.94 293 ALA A C 1
ATOM 2320 O O . ALA A 1 293 ? -33.346 -6.426 34.888 1.00 92.94 293 ALA A O 1
ATOM 2321 N N . GLN A 1 294 ? -34.066 -5.237 36.652 1.00 94.06 294 GLN A N 1
ATOM 2322 C CA . GLN A 1 294 ? -34.430 -4.053 35.873 1.00 94.06 294 GLN A CA 1
ATOM 2323 C C . GLN A 1 294 ? -33.199 -3.428 35.210 1.00 94.06 294 GLN A C 1
ATOM 2325 O O . GLN A 1 294 ? -33.217 -3.217 34.000 1.00 94.06 294 GLN A O 1
ATOM 2330 N N . LEU A 1 295 ? -32.112 -3.185 35.953 1.00 93.62 295 LEU A N 1
ATOM 2331 C CA . LEU A 1 295 ? -30.879 -2.615 35.394 1.00 93.62 295 LEU A CA 1
ATOM 2332 C C . LEU A 1 295 ? -30.220 -3.527 34.356 1.00 93.62 295 LEU A C 1
ATOM 2334 O O . LEU A 1 295 ? -29.723 -3.037 33.346 1.00 93.62 295 LEU A O 1
ATOM 2338 N N . GLU A 1 296 ? -30.255 -4.842 34.560 1.00 93.75 296 GLU A N 1
ATOM 2339 C CA . GLU A 1 296 ? -29.728 -5.816 33.600 1.00 93.75 296 GLU A CA 1
ATOM 2340 C C . GLU A 1 296 ? -30.452 -5.766 32.242 1.00 93.75 296 GLU A C 1
ATOM 2342 O O . GLU A 1 296 ? -29.847 -6.033 31.208 1.00 93.75 296 GLU A O 1
ATOM 2347 N N . SER A 1 297 ? -31.722 -5.344 32.203 1.00 92.81 297 SER A N 1
ATOM 2348 C CA . SER A 1 297 ? -32.451 -5.178 30.936 1.00 92.81 297 SER A CA 1
ATOM 2349 C C . SER A 1 297 ? -31.948 -4.006 30.074 1.00 92.81 297 SER A C 1
ATOM 2351 O O . SER A 1 297 ? -32.150 -3.999 28.858 1.00 92.81 297 SER A O 1
ATOM 2353 N N . PHE A 1 298 ? -31.232 -3.041 30.665 1.00 91.75 298 PHE A N 1
ATOM 2354 C CA . PHE A 1 298 ? -30.650 -1.881 29.978 1.00 91.75 298 PHE A CA 1
ATOM 2355 C C . PHE A 1 298 ? -29.285 -2.223 29.366 1.00 91.75 298 PHE A C 1
ATOM 2357 O O . PHE A 1 298 ? -28.233 -1.695 29.750 1.00 91.75 298 PHE A O 1
ATOM 2364 N N . HIS A 1 299 ? -29.310 -3.149 28.406 1.00 85.06 299 HIS A N 1
ATOM 2365 C CA . HIS A 1 299 ? -28.116 -3.584 27.688 1.00 85.06 299 HIS A CA 1
ATOM 2366 C C . HIS A 1 299 ? -27.589 -2.479 26.760 1.00 85.06 299 HIS A C 1
ATOM 2368 O O . HIS A 1 299 ? -26.448 -2.049 26.901 1.00 85.06 299 HIS A O 1
ATOM 2374 N N . THR A 1 300 ? -28.425 -2.008 25.828 1.00 83.62 300 THR A N 1
ATOM 2375 C CA . THR A 1 300 ? -28.090 -0.964 24.836 1.00 83.62 300 THR A CA 1
ATOM 2376 C C . THR A 1 300 ? -28.734 0.391 25.130 1.00 83.62 300 THR A C 1
ATOM 2378 O O . THR A 1 300 ? -28.360 1.395 24.536 1.00 83.62 300 THR A O 1
ATOM 2381 N N . ALA A 1 301 ? -29.720 0.434 26.026 1.00 85.50 301 ALA A N 1
ATOM 2382 C CA . ALA A 1 301 ? -30.368 1.668 26.450 1.00 85.50 301 ALA A CA 1
ATOM 2383 C C . ALA A 1 301 ? -29.679 2.225 27.700 1.00 85.50 301 ALA A C 1
ATOM 2385 O O . ALA A 1 301 ? -29.216 1.468 28.553 1.00 85.50 301 ALA A O 1
ATOM 2386 N N . SER A 1 302 ? -29.615 3.550 27.826 1.00 84.75 302 SER A N 1
ATOM 2387 C CA . SER A 1 302 ? -29.086 4.177 29.040 1.00 84.75 302 SER A CA 1
ATOM 2388 C C . SER A 1 302 ? -30.111 4.040 30.174 1.00 84.75 302 SER A C 1
ATOM 2390 O O . SER A 1 302 ? -31.276 4.390 29.966 1.00 84.75 302 SER A O 1
ATOM 2392 N N . PRO A 1 303 ? -29.743 3.524 31.361 1.00 89.56 303 PRO A N 1
ATOM 2393 C CA . PRO A 1 303 ? -30.700 3.419 32.451 1.00 89.56 303 PRO A CA 1
ATOM 2394 C C . PRO A 1 303 ? -31.006 4.808 33.035 1.00 89.56 303 PRO A C 1
ATOM 2396 O O . PRO A 1 303 ? -30.116 5.672 33.069 1.00 89.56 303 PRO A O 1
ATOM 2399 N N . PRO A 1 304 ? -32.221 5.010 33.574 1.00 87.25 304 PRO A N 1
ATOM 2400 C CA . PRO A 1 304 ? -32.563 6.218 34.311 1.00 87.25 304 PRO A CA 1
ATOM 2401 C C . PRO A 1 304 ? -31.576 6.472 35.471 1.00 87.25 304 PRO A C 1
ATOM 2403 O O . PRO A 1 304 ? -31.291 5.542 36.236 1.00 87.25 304 PRO A O 1
ATOM 2406 N N . PRO A 1 305 ? -31.065 7.707 35.656 1.00 84.12 305 PRO A N 1
ATOM 2407 C CA . PRO A 1 305 ? -30.077 8.011 36.698 1.00 84.12 305 PRO A CA 1
ATOM 2408 C C . PRO A 1 305 ? -30.554 7.633 38.106 1.00 84.12 305 PRO A C 1
ATOM 2410 O O . PRO A 1 305 ? -29.804 7.091 38.919 1.00 84.12 305 PRO A O 1
ATOM 2413 N N . ASN A 1 306 ? -31.836 7.873 38.385 1.00 88.50 306 ASN A N 1
ATOM 2414 C CA . ASN A 1 306 ? -32.471 7.544 39.656 1.00 88.50 306 ASN A CA 1
ATOM 2415 C C . ASN A 1 306 ? -32.463 6.037 39.951 1.00 88.50 306 ASN A C 1
ATOM 2417 O O . ASN A 1 306 ? -32.325 5.671 41.114 1.00 88.50 306 ASN A O 1
ATOM 2421 N N . LEU A 1 307 ? -32.571 5.174 38.937 1.00 92.69 307 LEU A N 1
ATOM 2422 C CA . LEU A 1 307 ? -32.569 3.720 39.117 1.00 92.69 307 LEU A CA 1
ATOM 2423 C C . LEU A 1 307 ? -31.194 3.218 39.585 1.00 92.69 307 LEU A C 1
ATOM 2425 O O . LEU A 1 307 ? -31.100 2.421 40.518 1.00 92.69 307 LEU A O 1
ATOM 2429 N N . VAL A 1 308 ? -30.119 3.741 38.988 1.00 92.31 308 VAL A N 1
ATOM 2430 C CA . VAL A 1 308 ? -28.736 3.424 39.385 1.00 92.31 308 VAL A CA 1
ATOM 2431 C C . VAL A 1 308 ? -28.467 3.890 40.818 1.00 92.31 308 VAL A C 1
ATOM 2433 O O . VAL A 1 308 ? -27.960 3.124 41.638 1.00 92.31 308 VAL A O 1
ATOM 2436 N N . LEU A 1 309 ? -28.862 5.123 41.149 1.00 90.38 309 LEU A N 1
ATOM 2437 C CA . LEU A 1 309 ? -28.693 5.681 42.494 1.00 90.38 309 LEU A CA 1
ATOM 2438 C C . LEU A 1 309 ? -29.531 4.938 43.549 1.00 90.38 309 LEU A C 1
ATOM 2440 O O . LEU A 1 309 ? -29.066 4.745 44.673 1.00 90.38 309 LEU A O 1
ATOM 2444 N N . GLN A 1 310 ? -30.738 4.479 43.197 1.00 93.38 310 GLN A N 1
ATOM 2445 C CA . GLN A 1 310 ? -31.562 3.631 44.065 1.00 93.38 310 GLN A CA 1
ATOM 2446 C C . GLN A 1 310 ? -30.881 2.293 44.363 1.00 93.38 310 GLN A C 1
ATOM 2448 O O . GLN A 1 310 ? -30.832 1.897 45.530 1.00 93.38 310 GLN A O 1
ATOM 2453 N N . LEU A 1 311 ? -30.302 1.634 43.349 1.00 94.75 311 LEU A N 1
ATOM 2454 C CA . LEU A 1 311 ? -29.531 0.408 43.562 1.00 94.75 311 LEU A CA 1
ATOM 2455 C C . LEU A 1 311 ? -28.345 0.668 44.497 1.00 94.75 311 LEU A C 1
ATOM 2457 O O . LEU A 1 311 ? -28.194 -0.046 45.485 1.00 94.75 311 LEU A O 1
ATOM 2461 N N . ILE A 1 312 ? -27.536 1.701 44.232 1.00 94.31 312 ILE A N 1
ATOM 2462 C CA . ILE A 1 312 ? -26.378 2.053 45.073 1.00 94.31 312 ILE A CA 1
ATOM 2463 C C . ILE A 1 312 ? -26.813 2.259 46.530 1.00 94.31 312 ILE A C 1
ATOM 2465 O O . ILE A 1 312 ? -26.218 1.681 47.441 1.00 94.31 312 ILE A O 1
ATOM 2469 N N . ARG A 1 313 ? -27.891 3.016 46.760 1.00 93.94 313 ARG A N 1
ATOM 2470 C CA . ARG A 1 313 ? -28.438 3.243 48.101 1.00 93.94 313 ARG A CA 1
ATOM 2471 C C . ARG A 1 313 ? -28.858 1.939 48.786 1.00 93.94 313 ARG A C 1
ATOM 2473 O O . ARG A 1 313 ? -28.480 1.719 49.933 1.00 93.94 313 ARG A O 1
ATOM 2480 N N . MET A 1 314 ? -29.598 1.067 48.103 1.00 94.62 314 MET A N 1
ATOM 2481 C CA . MET A 1 314 ? -30.012 -0.222 48.674 1.00 94.62 314 MET A CA 1
ATOM 2482 C C . MET A 1 314 ? -28.826 -1.142 48.972 1.00 94.62 314 MET A C 1
ATOM 2484 O O . MET A 1 314 ? -28.843 -1.870 49.965 1.00 94.62 314 MET A O 1
ATOM 2488 N N . VAL A 1 315 ? -27.779 -1.097 48.145 1.00 94.94 315 VAL A N 1
ATOM 2489 C CA . VAL A 1 315 ? -26.535 -1.831 48.399 1.00 94.94 315 VAL A CA 1
ATOM 2490 C C . VAL A 1 315 ? -25.876 -1.345 49.692 1.00 94.94 315 VAL A C 1
ATOM 2492 O O . VAL A 1 315 ? -25.413 -2.178 50.469 1.00 94.94 315 VAL A O 1
ATOM 2495 N N . TYR A 1 316 ? -25.861 -0.034 49.959 1.00 94.31 316 TYR A N 1
ATOM 2496 C CA . TYR A 1 316 ? -25.397 0.498 51.245 1.00 94.31 316 TYR A CA 1
ATOM 2497 C C . TYR A 1 316 ? -26.267 0.023 52.412 1.00 94.31 316 TYR A C 1
ATOM 2499 O O . TYR A 1 316 ? -25.728 -0.525 53.370 1.00 94.31 316 TYR A O 1
ATOM 2507 N N . GLU A 1 317 ? -27.593 0.145 52.307 1.00 93.38 317 GLU A N 1
ATOM 2508 C CA . GLU A 1 317 ? -28.525 -0.259 53.371 1.00 93.38 317 GLU A CA 1
ATOM 2509 C C . GLU A 1 317 ? -28.395 -1.752 53.736 1.00 93.38 317 GLU A C 1
ATOM 2511 O O . GLU A 1 317 ? -28.434 -2.116 54.912 1.00 93.38 317 GLU A O 1
ATOM 2516 N N . GLU A 1 318 ? -28.209 -2.634 52.750 1.00 93.00 318 GLU A N 1
ATOM 2517 C CA . GLU A 1 318 ? -27.990 -4.066 52.989 1.00 93.00 318 GLU A CA 1
ATOM 2518 C C . GLU A 1 318 ? -26.572 -4.376 53.491 1.00 93.00 318 GLU A C 1
ATOM 2520 O O . GLU A 1 318 ? -26.394 -5.277 54.317 1.00 93.00 318 GLU A O 1
ATOM 2525 N N . ALA A 1 319 ? -25.563 -3.630 53.034 1.00 90.75 319 ALA A N 1
ATOM 2526 C CA . ALA A 1 319 ? -24.199 -3.757 53.541 1.00 90.75 319 ALA A CA 1
ATOM 2527 C C . ALA A 1 319 ? -24.105 -3.367 55.022 1.00 90.75 319 ALA A C 1
ATOM 2529 O O . ALA A 1 319 ? -23.447 -4.065 55.795 1.00 90.75 319 ALA A O 1
ATOM 2530 N N . ASP A 1 320 ? -24.825 -2.324 55.438 1.00 90.75 320 ASP A N 1
ATOM 2531 C CA . ASP A 1 320 ? -24.906 -1.883 56.835 1.00 90.75 320 ASP A CA 1
ATOM 2532 C C . ASP A 1 320 ? -25.609 -2.921 57.729 1.00 90.75 320 ASP A C 1
ATOM 2534 O O . ASP A 1 320 ? -25.338 -3.010 58.927 1.00 90.75 320 ASP A O 1
ATOM 2538 N N . ARG A 1 321 ? -26.454 -3.781 57.142 1.00 90.69 321 ARG A N 1
ATOM 2539 C CA . ARG A 1 321 ? -27.038 -4.964 57.806 1.00 90.69 321 ARG A CA 1
ATOM 2540 C C . ARG A 1 321 ? -26.074 -6.156 57.886 1.00 90.69 321 ARG A C 1
ATOM 2542 O O . ARG A 1 321 ? -26.464 -7.215 58.368 1.00 90.69 321 ARG A O 1
ATOM 2549 N N . GLY A 1 322 ? -24.830 -6.008 57.427 1.00 89.31 322 GLY A N 1
ATOM 2550 C CA . GLY A 1 322 ? -23.794 -7.042 57.481 1.00 89.31 322 GLY A CA 1
ATOM 2551 C C . GLY A 1 322 ? -23.814 -8.038 56.318 1.00 89.31 322 GLY A C 1
ATOM 2552 O O . GLY A 1 322 ? -23.087 -9.035 56.361 1.00 89.31 322 GLY A O 1
ATOM 2553 N N . ARG A 1 323 ? -24.614 -7.793 55.272 1.00 92.44 323 ARG A N 1
ATOM 2554 C CA . ARG A 1 323 ? -24.657 -8.647 54.076 1.00 92.44 323 ARG A CA 1
ATOM 2555 C C . ARG A 1 323 ? -23.589 -8.214 53.076 1.00 92.44 323 ARG A C 1
ATOM 2557 O O . ARG A 1 323 ? -23.441 -7.032 52.782 1.00 92.44 323 ARG A O 1
ATOM 2564 N N . SER A 1 324 ? -22.880 -9.168 52.479 1.00 92.69 324 SER A N 1
ATOM 2565 C CA . SER A 1 324 ? -21.836 -8.915 51.468 1.00 92.69 324 SER A CA 1
ATOM 2566 C C . SER A 1 324 ? -22.404 -8.552 50.084 1.00 92.69 324 SER A C 1
ATOM 2568 O O . SER A 1 324 ? -22.030 -9.138 49.066 1.00 92.69 324 SER A O 1
ATOM 2570 N N . VAL A 1 325 ? -23.360 -7.618 50.036 1.00 93.31 325 VAL A N 1
ATOM 2571 C CA . VAL A 1 325 ? -24.020 -7.192 48.793 1.00 93.31 325 VAL A CA 1
ATOM 2572 C C . VAL A 1 325 ? -23.074 -6.376 47.912 1.00 93.31 325 VAL A C 1
ATOM 2574 O O . VAL A 1 325 ? -23.152 -6.493 46.693 1.00 93.31 325 VAL A O 1
ATOM 2577 N N . ARG A 1 326 ? -22.138 -5.608 48.491 1.00 91.75 326 ARG A N 1
ATOM 2578 C CA . ARG A 1 326 ? -21.129 -4.853 47.720 1.00 91.75 326 ARG A CA 1
ATOM 2579 C C . ARG A 1 326 ? -20.294 -5.784 46.841 1.00 91.75 326 ARG A C 1
ATOM 2581 O O . ARG A 1 326 ? -20.147 -5.549 45.644 1.00 91.75 326 ARG A O 1
ATOM 2588 N N . GLU A 1 327 ? -19.818 -6.886 47.418 1.00 89.06 327 GLU A N 1
ATOM 2589 C CA . GLU A 1 327 ? -19.093 -7.920 46.684 1.00 89.06 327 GLU A CA 1
ATOM 2590 C C . GLU A 1 327 ? -19.977 -8.614 45.638 1.00 89.06 327 GLU A C 1
ATOM 2592 O O . GLU A 1 327 ? -19.512 -8.873 44.527 1.00 89.06 327 GLU A O 1
ATOM 2597 N N . TYR A 1 328 ? -21.254 -8.867 45.953 1.00 93.31 328 TYR A N 1
ATOM 2598 C CA . TYR A 1 328 ? -22.210 -9.425 44.992 1.00 93.31 328 TYR A CA 1
ATOM 2599 C C . TYR A 1 328 ? -22.356 -8.526 43.754 1.00 93.31 328 TYR A C 1
ATOM 2601 O O . TYR A 1 328 ? -22.168 -8.991 42.629 1.00 93.31 328 TYR A O 1
ATOM 2609 N N . VAL A 1 329 ? -22.648 -7.232 43.928 1.00 93.88 329 VAL A N 1
ATOM 2610 C CA . VAL A 1 329 ? -22.870 -6.317 42.791 1.00 93.88 329 VAL A CA 1
ATOM 2611 C C . VAL A 1 329 ? -21.586 -6.021 42.009 1.00 93.88 329 VAL A C 1
ATOM 2613 O O . VAL A 1 329 ? -21.646 -5.786 40.799 1.00 93.88 329 VAL A O 1
ATOM 2616 N N . ALA A 1 330 ? -20.415 -6.117 42.650 1.00 89.44 330 ALA A N 1
ATOM 2617 C CA . ALA A 1 330 ? -19.127 -6.105 41.956 1.00 89.44 330 ALA A CA 1
ATOM 2618 C C . ALA A 1 330 ? -18.986 -7.316 41.014 1.00 89.44 330 ALA A C 1
ATOM 2620 O O . ALA A 1 330 ? -18.622 -7.156 39.847 1.00 89.44 330 ALA A O 1
ATOM 2621 N N . GLY A 1 331 ? -19.326 -8.523 41.484 1.00 88.50 331 GLY A N 1
ATOM 2622 C CA . GLY A 1 331 ? -19.324 -9.743 40.668 1.00 88.50 331 GLY A CA 1
ATOM 2623 C C . GLY A 1 331 ? -20.333 -9.711 39.526 1.00 88.50 331 GLY A C 1
ATOM 2624 O O . GLY A 1 331 ? -19.987 -10.019 38.387 1.00 88.50 331 GLY A O 1
ATOM 2625 N N . TRP A 1 332 ? -21.560 -9.283 39.825 1.00 93.88 332 TRP A N 1
ATOM 2626 C CA . TRP A 1 332 ? -22.641 -9.150 38.847 1.00 93.88 332 TRP A CA 1
ATOM 2627 C C . TRP A 1 332 ? -22.283 -8.162 37.731 1.00 93.88 332 TRP A C 1
ATOM 2629 O O . TRP A 1 332 ? -22.305 -8.534 36.560 1.00 93.88 332 TRP A O 1
ATOM 2639 N N . SER A 1 333 ? -21.863 -6.939 38.076 1.00 92.38 333 SER A N 1
ATOM 2640 C CA . SER A 1 333 ? -21.472 -5.940 37.070 1.00 92.38 333 SER A CA 1
ATOM 2641 C C . SER A 1 333 ? -20.259 -6.389 36.248 1.00 92.38 333 SER A C 1
ATOM 2643 O O . SER A 1 333 ? -20.217 -6.153 35.044 1.00 92.38 333 SER A O 1
ATOM 2645 N N . SER A 1 334 ? -19.305 -7.103 36.858 1.00 86.81 334 SER A N 1
ATOM 2646 C CA . SER A 1 334 ? -18.161 -7.678 36.134 1.00 86.81 334 SER A CA 1
ATOM 2647 C C . SER A 1 334 ? -18.596 -8.749 35.133 1.00 86.81 334 SER A C 1
ATOM 2649 O O . SER A 1 334 ? -18.109 -8.757 34.005 1.00 86.81 334 SER A O 1
ATOM 2651 N N . ARG A 1 335 ? -19.541 -9.624 35.510 1.00 87.75 335 ARG A N 1
ATOM 2652 C CA . ARG A 1 335 ? -20.106 -10.628 34.599 1.00 87.75 335 ARG A CA 1
ATOM 2653 C C . ARG A 1 335 ? -20.813 -9.974 33.417 1.00 87.75 335 ARG A C 1
ATOM 2655 O O . ARG A 1 335 ? -20.623 -10.421 32.291 1.00 87.75 335 ARG A O 1
ATOM 2662 N N . LEU A 1 336 ? -21.597 -8.923 33.665 1.00 90.31 336 LEU A N 1
ATOM 2663 C CA . LEU A 1 336 ? -22.278 -8.192 32.596 1.00 90.31 336 LEU A CA 1
ATOM 2664 C C . LEU A 1 336 ? -21.289 -7.587 31.602 1.00 90.31 336 LEU A C 1
ATOM 2666 O O . LEU A 1 336 ? -21.479 -7.759 30.406 1.00 90.31 336 LEU A O 1
ATOM 2670 N N . LEU A 1 337 ? -20.211 -6.961 32.080 1.00 86.44 337 LEU A N 1
ATOM 2671 C CA . LEU A 1 337 ? -19.175 -6.397 31.207 1.00 86.44 337 LEU A CA 1
ATOM 2672 C C . LEU A 1 337 ? -18.316 -7.463 30.513 1.00 86.44 337 LEU A C 1
ATOM 2674 O O . LEU A 1 337 ? -17.761 -7.210 29.449 1.00 86.44 337 LEU A O 1
ATOM 2678 N N . GLN A 1 338 ? -18.205 -8.663 31.081 1.00 82.12 338 GLN A N 1
ATOM 2679 C CA . GLN A 1 338 ? -17.540 -9.775 30.406 1.00 82.12 338 GLN A CA 1
ATOM 2680 C C . GLN A 1 338 ? -18.400 -10.351 29.275 1.00 82.12 338 GLN A C 1
ATOM 2682 O O . GLN A 1 338 ? -17.881 -10.621 28.195 1.00 82.12 338 GLN A O 1
ATOM 2687 N N . ASP A 1 339 ? -19.698 -10.540 29.521 1.00 82.44 339 ASP A N 1
ATOM 2688 C CA . ASP A 1 339 ? -20.639 -11.048 28.515 1.00 82.44 339 ASP A CA 1
ATOM 2689 C C . ASP A 1 339 ? -20.908 -10.005 27.423 1.00 82.44 339 ASP A C 1
ATOM 2691 O O . ASP A 1 339 ? -21.016 -10.338 26.244 1.00 82.44 339 ASP A O 1
ATOM 2695 N N . ALA A 1 340 ? -20.981 -8.738 27.826 1.00 85.19 340 ALA A N 1
ATOM 2696 C CA . ALA A 1 340 ? -21.239 -7.590 26.979 1.00 85.19 340 ALA A CA 1
ATOM 2697 C C . ALA A 1 340 ? -20.421 -6.375 27.466 1.00 85.19 340 ALA A C 1
ATOM 2699 O O . ALA A 1 340 ? -20.898 -5.597 28.296 1.00 85.19 340 ALA A O 1
ATOM 2700 N N . PRO A 1 341 ? -19.211 -6.143 26.917 1.00 83.19 341 PRO A N 1
ATOM 2701 C CA . PRO A 1 341 ? -18.346 -5.009 27.294 1.00 83.19 341 PRO A CA 1
ATOM 2702 C C . PRO A 1 341 ? -19.005 -3.632 27.152 1.00 83.19 341 PRO A C 1
ATOM 2704 O O . PRO A 1 341 ? -18.616 -2.666 27.805 1.00 83.19 341 PRO A O 1
ATOM 2707 N N . ASN A 1 342 ? -20.036 -3.576 26.314 1.00 85.06 342 ASN A N 1
ATOM 2708 C CA . ASN A 1 342 ? -20.807 -2.398 25.958 1.00 85.06 342 ASN A CA 1
ATOM 2709 C C . ASN A 1 342 ? -22.127 -2.306 26.741 1.00 85.06 342 ASN A C 1
ATOM 2711 O O . ASN A 1 342 ? -23.048 -1.626 26.307 1.00 85.06 342 ASN A O 1
ATOM 2715 N N . HIS A 1 343 ? -22.277 -3.024 27.858 1.00 89.50 343 HIS A N 1
ATOM 2716 C CA . HIS A 1 343 ? -23.514 -3.008 28.635 1.00 89.50 343 HIS A CA 1
ATOM 2717 C C . HIS A 1 343 ? -23.677 -1.673 29.380 1.00 89.50 343 HIS A C 1
ATOM 2719 O O . HIS A 1 343 ? -23.023 -1.430 30.399 1.00 89.50 343 HIS A O 1
ATOM 2725 N N . HIS A 1 344 ? -24.600 -0.825 28.917 1.00 90.44 344 HIS A N 1
ATOM 2726 C CA . HIS A 1 344 ? -24.739 0.561 29.389 1.00 90.44 344 HIS A CA 1
ATOM 2727 C C . HIS A 1 344 ? -24.979 0.661 30.895 1.00 90.44 344 HIS A C 1
ATOM 2729 O O . HIS A 1 344 ? -24.292 1.415 31.587 1.00 90.44 344 HIS A O 1
ATOM 2735 N N . ALA A 1 345 ? -25.923 -0.120 31.428 1.00 92.62 345 ALA A N 1
ATOM 2736 C CA . ALA A 1 345 ? -26.213 -0.060 32.855 1.00 92.62 345 ALA A CA 1
ATOM 2737 C C . ALA A 1 345 ? -25.061 -0.522 33.746 1.00 92.62 345 ALA A C 1
ATOM 2739 O O . ALA A 1 345 ? -24.825 0.096 34.782 1.00 92.62 345 ALA A O 1
ATOM 2740 N N . ALA A 1 346 ? -24.315 -1.551 33.340 1.00 92.50 346 ALA A N 1
ATOM 2741 C CA . ALA A 1 346 ? -23.165 -2.021 34.100 1.00 92.50 346 ALA A CA 1
ATOM 2742 C C . ALA A 1 346 ? -22.040 -0.973 34.114 1.00 92.50 346 ALA A C 1
ATOM 2744 O O . ALA A 1 346 ? -21.502 -0.678 35.181 1.00 92.50 346 ALA A O 1
ATOM 2745 N N . LEU A 1 347 ? -21.742 -0.359 32.961 1.00 92.12 347 LEU A N 1
ATOM 2746 C CA . LEU A 1 347 ? -20.768 0.733 32.853 1.00 92.12 347 LEU A CA 1
ATOM 2747 C C . LEU A 1 347 ? -21.159 1.918 33.741 1.00 92.12 347 LEU A C 1
ATOM 2749 O O . LEU A 1 347 ? -20.374 2.347 34.589 1.00 92.12 347 LEU A O 1
ATOM 2753 N N . ARG A 1 348 ? -22.401 2.404 33.606 1.00 92.56 348 ARG A N 1
ATOM 2754 C CA . ARG A 1 348 ? -22.896 3.542 34.391 1.00 92.56 348 ARG A CA 1
ATOM 2755 C C . ARG A 1 348 ? -22.888 3.242 35.888 1.00 92.56 348 ARG A C 1
ATOM 2757 O O . ARG A 1 348 ? -22.421 4.070 36.663 1.00 92.56 348 ARG A O 1
ATOM 2764 N N . PHE A 1 349 ? -23.351 2.061 36.295 1.00 94.06 349 PHE A N 1
ATOM 2765 C CA . PHE A 1 349 ? -23.347 1.642 37.696 1.00 94.06 349 PHE A CA 1
ATOM 2766 C C . PHE A 1 349 ? -21.937 1.595 38.290 1.00 94.06 349 PHE A C 1
ATOM 2768 O O . PHE A 1 349 ? -21.752 2.022 39.427 1.00 94.06 349 PHE A O 1
ATOM 2775 N N . ARG A 1 350 ? -20.932 1.130 37.536 1.00 92.38 350 ARG A N 1
ATOM 2776 C CA . ARG A 1 350 ? -19.542 1.128 38.016 1.00 92.38 350 ARG A CA 1
ATOM 2777 C C . ARG A 1 350 ? -18.966 2.533 38.142 1.00 92.38 350 ARG A C 1
ATOM 2779 O O . ARG A 1 350 ? -18.350 2.818 39.162 1.00 92.38 350 ARG A O 1
ATOM 2786 N N . ILE A 1 351 ? -19.206 3.420 37.175 1.00 93.19 351 ILE A N 1
ATOM 2787 C CA . ILE A 1 351 ? -18.730 4.814 37.241 1.00 93.19 351 ILE A CA 1
ATOM 2788 C C . ILE A 1 351 ? -19.379 5.555 38.416 1.00 93.19 351 ILE A C 1
ATOM 2790 O O . ILE A 1 351 ? -18.673 6.117 39.250 1.00 93.19 351 ILE A O 1
ATOM 2794 N N . GLU A 1 352 ? -20.709 5.503 38.532 1.00 93.50 352 GLU A N 1
ATOM 2795 C CA . GLU A 1 352 ? -21.447 6.115 39.649 1.00 93.50 352 GLU A CA 1
ATOM 2796 C C . GLU A 1 352 ? -21.060 5.478 40.989 1.00 93.50 352 GLU A C 1
ATOM 2798 O O . GLU A 1 352 ? -20.948 6.167 41.999 1.00 93.50 352 GLU A O 1
ATOM 2803 N N . GLY A 1 353 ? -20.801 4.168 41.001 1.00 92.31 353 GLY A N 1
ATOM 2804 C CA . GLY A 1 353 ? -20.302 3.457 42.169 1.00 92.31 353 GLY A CA 1
ATOM 2805 C C . GLY A 1 353 ? -18.898 3.901 42.583 1.00 92.31 353 GLY A C 1
ATOM 2806 O O . GLY A 1 353 ? -18.646 4.025 43.775 1.00 92.31 353 GLY A O 1
ATOM 2807 N N . MET A 1 354 ? -17.994 4.192 41.644 1.00 92.38 354 MET A N 1
ATOM 2808 C CA . MET A 1 354 ? -16.666 4.743 41.952 1.00 92.38 354 MET A CA 1
ATOM 2809 C C . MET A 1 354 ? -16.753 6.188 42.461 1.00 92.38 354 MET A C 1
ATOM 2811 O O . MET A 1 354 ? -16.135 6.514 43.471 1.00 92.38 354 MET A O 1
ATOM 2815 N N . ILE A 1 355 ? -17.564 7.036 41.817 1.00 91.81 355 ILE A N 1
ATOM 2816 C CA . ILE A 1 355 ? -17.803 8.428 42.245 1.00 91.81 355 ILE A CA 1
ATOM 2817 C C . ILE A 1 355 ? -18.446 8.462 43.642 1.00 91.81 355 ILE A C 1
ATOM 2819 O O . ILE A 1 355 ? -18.052 9.249 44.500 1.00 91.81 355 ILE A O 1
ATOM 2823 N N . GLY A 1 356 ? -19.416 7.579 43.891 1.00 88.50 356 GLY A N 1
ATOM 2824 C CA . GLY A 1 356 ? -20.128 7.465 45.164 1.00 88.50 356 GLY A CA 1
ATOM 2825 C C . GLY A 1 356 ? -19.380 6.702 46.264 1.00 88.50 356 GLY A C 1
ATOM 2826 O O . GLY A 1 356 ? -19.883 6.633 47.382 1.00 88.50 356 GLY A O 1
ATOM 2827 N N . GLY A 1 357 ? -18.207 6.124 45.976 1.00 88.56 357 GLY A N 1
ATOM 2828 C CA . GLY A 1 357 ? -17.403 5.361 46.940 1.00 88.56 357 GLY A CA 1
ATOM 2829 C C . GLY A 1 357 ? -17.936 3.959 47.273 1.00 88.56 357 GLY A C 1
ATOM 2830 O O . GLY A 1 357 ? -17.608 3.402 48.324 1.00 88.56 357 GLY A O 1
ATOM 2831 N N . LEU A 1 358 ? -18.791 3.384 46.422 1.00 89.06 358 LEU A N 1
ATOM 2832 C CA . LEU A 1 358 ? -19.225 1.985 46.507 1.00 89.06 358 LEU A CA 1
ATOM 2833 C C . LEU A 1 358 ? -18.102 1.042 46.060 1.00 89.06 358 LEU A C 1
ATOM 2835 O O . LEU A 1 358 ? -17.914 -0.023 46.654 1.00 89.06 358 LEU A O 1
ATOM 2839 N N . PHE A 1 359 ? -17.365 1.456 45.030 1.00 86.62 359 PHE A N 1
ATOM 2840 C CA . PHE A 1 359 ? -16.155 0.807 44.536 1.00 86.62 359 PHE A CA 1
ATOM 2841 C C . PHE A 1 359 ? -14.941 1.693 44.817 1.00 86.62 359 PHE A C 1
ATOM 2843 O O . PHE A 1 359 ? -15.069 2.910 44.944 1.00 86.62 359 PHE A O 1
ATOM 2850 N N . GLU A 1 360 ? -13.760 1.084 44.911 1.00 84.12 360 GLU A N 1
ATOM 2851 C CA . GLU A 1 360 ? -12.508 1.839 44.949 1.00 84.12 360 GLU A CA 1
ATOM 2852 C C . GLU A 1 360 ? -12.339 2.624 43.641 1.00 84.12 360 GLU A C 1
ATOM 2854 O O . GLU A 1 360 ? -12.654 2.113 42.566 1.00 84.12 360 GLU A O 1
ATOM 2859 N N . LEU A 1 361 ? -11.866 3.869 43.730 1.00 84.25 361 LEU A N 1
ATOM 2860 C CA . LEU A 1 361 ? -11.642 4.708 42.558 1.00 84.25 361 LEU A CA 1
ATOM 2861 C C . LEU A 1 361 ? -10.483 4.136 41.730 1.00 84.25 361 LEU A C 1
ATOM 2863 O O . LEU A 1 361 ? -9.330 4.222 42.144 1.00 84.25 361 LEU A O 1
ATOM 2867 N N . GLN A 1 362 ? -10.804 3.597 40.555 1.00 84.12 362 GLN A N 1
ATOM 2868 C CA . GLN A 1 362 ? -9.845 3.101 39.568 1.00 84.12 362 GLN A CA 1
ATOM 2869 C C . GLN A 1 362 ? -9.907 4.014 38.328 1.00 84.12 362 GLN A C 1
ATOM 2871 O O . GLN A 1 362 ? -10.832 3.869 37.520 1.00 84.12 362 GLN A O 1
ATOM 2876 N N . PRO A 1 363 ? -8.990 4.995 38.184 1.00 84.44 363 PRO A N 1
ATOM 2877 C CA . PRO A 1 363 ? -9.044 5.994 37.114 1.00 84.44 363 PRO A CA 1
ATOM 2878 C C . PRO A 1 363 ? -9.136 5.390 35.709 1.00 84.44 363 PRO A C 1
ATOM 2880 O O . PRO A 1 363 ? -9.938 5.844 34.895 1.00 84.44 363 PRO A O 1
ATOM 2883 N N . GLU A 1 364 ? -8.373 4.333 35.438 1.00 82.81 364 GLU A N 1
ATOM 2884 C CA . GLU A 1 364 ? -8.318 3.674 34.134 1.00 82.81 364 GLU A CA 1
ATOM 2885 C C . GLU A 1 364 ? -9.652 2.996 33.791 1.00 82.81 364 GLU A C 1
ATOM 2887 O O . GLU A 1 364 ? -10.164 3.151 32.683 1.00 82.81 364 GLU A O 1
ATOM 2892 N N . GLU A 1 365 ? -10.264 2.294 34.753 1.00 84.00 365 GLU A N 1
ATOM 2893 C CA . GLU A 1 365 ? -11.576 1.666 34.554 1.00 84.00 365 GLU A CA 1
ATOM 2894 C C . GLU A 1 365 ? -12.668 2.719 34.322 1.00 84.00 365 GLU A C 1
ATOM 2896 O O . GLU A 1 365 ? -13.509 2.564 33.431 1.00 84.00 365 GLU A O 1
ATOM 2901 N N . MET A 1 366 ? -12.646 3.807 35.098 1.00 89.50 366 MET A N 1
ATOM 2902 C CA . MET A 1 366 ? -13.596 4.910 34.953 1.00 89.50 366 MET A CA 1
ATOM 2903 C C . MET A 1 366 ? -13.513 5.542 33.563 1.00 89.50 366 MET A C 1
ATOM 2905 O O . MET A 1 366 ? -14.541 5.753 32.918 1.00 89.50 366 MET A O 1
ATOM 2909 N N . VAL A 1 367 ? -12.296 5.814 33.096 1.00 88.75 367 VAL A N 1
ATOM 2910 C CA . VAL A 1 367 ? -12.043 6.405 31.781 1.00 88.75 367 VAL A CA 1
ATOM 2911 C C . VAL A 1 367 ? -12.526 5.492 30.662 1.00 88.75 367 VAL A C 1
ATOM 2913 O O . VAL A 1 367 ? -13.259 5.950 29.784 1.00 88.75 367 VAL A O 1
ATOM 2916 N N . VAL A 1 368 ? -12.159 4.207 30.700 1.00 85.75 368 VAL A N 1
ATOM 2917 C CA . VAL A 1 368 ? -12.593 3.227 29.692 1.00 85.75 368 VAL A CA 1
ATOM 2918 C C . VAL A 1 368 ? -14.118 3.148 29.653 1.00 85.75 368 VAL A C 1
ATOM 2920 O O . VAL A 1 368 ? -14.710 3.177 28.573 1.00 85.75 368 VAL A O 1
ATOM 2923 N N . GLY A 1 369 ? -14.766 3.124 30.821 1.00 88.88 369 GLY A N 1
ATOM 2924 C CA . GLY A 1 369 ? -16.221 3.092 30.895 1.00 88.88 369 GLY A CA 1
ATOM 2925 C C . GLY A 1 369 ? -16.885 4.349 30.333 1.00 88.88 369 GLY A C 1
ATOM 2926 O O . GLY A 1 369 ? -17.864 4.238 29.595 1.00 88.88 369 GLY A O 1
ATOM 2927 N N . ILE A 1 370 ? -16.349 5.537 30.630 1.00 92.69 370 ILE A N 1
ATOM 2928 C CA . ILE A 1 370 ? -16.862 6.802 30.082 1.00 92.69 370 ILE A CA 1
ATOM 2929 C C . ILE A 1 370 ? -16.681 6.863 28.570 1.00 92.69 370 ILE A C 1
ATOM 2931 O O . ILE A 1 370 ? -17.607 7.274 27.875 1.00 92.69 370 ILE A O 1
ATOM 2935 N N . ARG A 1 371 ? -15.531 6.421 28.054 1.00 88.31 371 ARG A N 1
ATOM 2936 C CA . ARG A 1 371 ? -15.276 6.363 26.613 1.00 88.31 371 ARG A CA 1
ATOM 2937 C C . ARG A 1 371 ? -16.304 5.477 25.909 1.00 88.31 371 ARG A C 1
ATOM 2939 O O . ARG A 1 371 ? -16.939 5.932 24.963 1.00 88.31 371 ARG A O 1
ATOM 2946 N N . HIS A 1 372 ? -16.538 4.267 26.422 1.00 87.06 372 HIS A N 1
ATOM 2947 C CA . HIS A 1 372 ? -17.550 3.365 25.861 1.00 87.06 372 HIS A CA 1
ATOM 2948 C C . HIS A 1 372 ? -18.957 3.977 25.916 1.00 87.06 372 HIS A C 1
ATOM 2950 O O . HIS A 1 372 ? -19.697 3.903 24.939 1.00 87.06 372 HIS A O 1
ATOM 2956 N N . LEU A 1 373 ? -19.333 4.622 27.026 1.00 90.69 373 LEU A N 1
ATOM 2957 C CA . LEU A 1 373 ? -20.628 5.300 27.111 1.00 90.69 373 LEU A CA 1
ATOM 2958 C C . LEU A 1 373 ? -20.734 6.478 26.130 1.00 90.69 373 LEU A C 1
ATOM 2960 O O . LEU A 1 373 ? -21.783 6.639 25.517 1.00 90.69 373 LEU A O 1
ATOM 2964 N N . ALA A 1 374 ? -19.680 7.275 25.941 1.00 89.88 374 ALA A N 1
ATOM 2965 C CA . ALA A 1 374 ? -19.672 8.400 24.999 1.00 89.88 374 ALA A CA 1
ATOM 2966 C C . ALA A 1 374 ? -19.854 7.954 23.542 1.00 89.88 374 ALA A C 1
ATOM 2968 O O . ALA A 1 374 ? -20.551 8.620 22.771 1.00 89.88 374 ALA A O 1
ATOM 2969 N N . GLU A 1 375 ? -19.276 6.810 23.185 1.00 86.31 375 GLU A N 1
ATOM 2970 C CA . GLU A 1 375 ? -19.402 6.214 21.854 1.00 86.31 375 GLU A CA 1
ATOM 2971 C C . GLU A 1 375 ? -20.794 5.614 21.604 1.00 86.31 375 GLU A C 1
ATOM 2973 O O . GLU A 1 375 ? -21.304 5.698 20.490 1.00 86.31 375 GLU A O 1
ATOM 2978 N N . LEU A 1 376 ? -21.420 5.024 22.627 1.00 84.19 376 LEU A N 1
ATOM 2979 C CA . LEU A 1 376 ? -22.612 4.185 22.454 1.00 84.19 376 LEU A CA 1
ATOM 2980 C C . LEU A 1 376 ? -23.924 4.817 22.924 1.00 84.19 376 LEU A C 1
ATOM 2982 O O . LEU A 1 376 ? -24.994 4.346 22.537 1.00 84.19 376 LEU A O 1
ATOM 2986 N N . ALA A 1 377 ? -23.879 5.839 23.784 1.00 86.31 377 ALA A N 1
ATOM 2987 C CA . ALA A 1 377 ? -25.085 6.436 24.352 1.00 86.31 377 ALA A CA 1
ATOM 2988 C C . ALA A 1 377 ? -26.020 6.943 23.243 1.00 86.31 377 ALA A C 1
ATOM 2990 O O . ALA A 1 377 ? -25.523 7.543 22.295 1.00 86.31 377 ALA A O 1
ATOM 2991 N N . PRO A 1 378 ? -27.346 6.744 23.339 1.00 86.12 378 PRO A N 1
ATOM 2992 C CA . PRO A 1 378 ? -28.298 7.364 22.420 1.00 86.12 378 PRO A CA 1
ATOM 2993 C C . PRO A 1 378 ? -28.381 8.878 22.656 1.00 86.12 378 PRO A C 1
ATOM 2995 O O . PRO A 1 378 ? -28.019 9.357 23.735 1.00 86.12 378 PRO A O 1
ATOM 2998 N N . ASP A 1 379 ? -28.872 9.625 21.667 1.00 86.88 379 ASP A N 1
ATOM 2999 C CA . ASP A 1 379 ? -28.867 11.092 21.704 1.00 86.88 379 ASP A CA 1
ATOM 3000 C C . ASP A 1 379 ? -29.684 11.651 22.882 1.00 8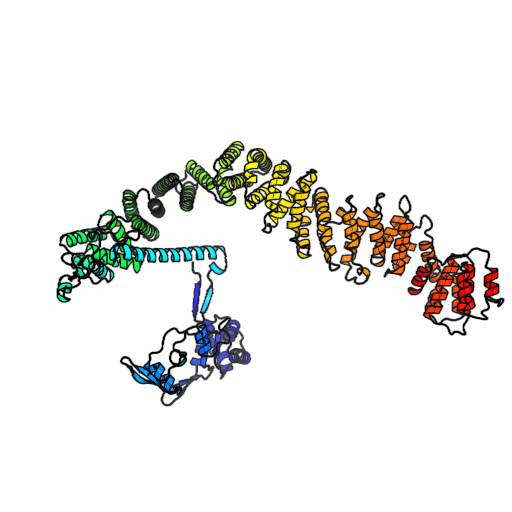6.88 379 ASP A C 1
ATOM 3002 O O . ASP A 1 379 ? -29.243 12.589 23.550 1.00 86.88 379 ASP A O 1
ATOM 3006 N N . GLU A 1 380 ? -30.805 11.011 23.248 1.00 87.00 380 GLU A N 1
ATOM 3007 C CA . GLU A 1 380 ? -31.593 11.403 24.426 1.00 87.00 380 GLU A CA 1
ATOM 3008 C C . GLU A 1 380 ? -30.846 11.274 25.769 1.00 87.00 380 GLU A C 1
ATOM 3010 O O . GLU A 1 380 ? -31.257 11.878 26.759 1.00 87.00 380 GLU A O 1
ATOM 3015 N N . ALA A 1 381 ? -29.752 10.506 25.826 1.00 87.69 381 ALA A N 1
ATOM 3016 C CA . ALA A 1 381 ? -28.977 10.270 27.045 1.00 87.69 381 ALA A CA 1
ATOM 3017 C C . ALA A 1 381 ? -27.722 11.153 27.158 1.00 87.69 381 ALA A C 1
ATOM 3019 O O . ALA A 1 381 ? -27.008 11.068 28.163 1.00 87.69 381 ALA A O 1
ATOM 3020 N N . LEU A 1 382 ? -27.427 11.987 26.155 1.00 90.94 382 LEU A N 1
ATOM 3021 C CA . LEU A 1 382 ? -26.173 12.741 26.096 1.00 90.94 382 LEU A CA 1
ATOM 3022 C C . LEU A 1 382 ? -26.054 13.801 27.192 1.00 90.94 382 LEU A C 1
ATOM 3024 O O . LEU A 1 382 ? -24.986 13.928 27.781 1.00 90.94 382 LEU A O 1
ATOM 3028 N N . ALA A 1 383 ? -27.140 14.503 27.530 1.00 90.56 383 ALA A N 1
ATOM 3029 C CA . ALA A 1 383 ? -27.120 15.511 28.595 1.00 90.56 383 ALA A CA 1
ATOM 3030 C C . ALA A 1 383 ? -26.775 14.895 29.964 1.00 90.56 383 ALA A C 1
ATOM 3032 O O . ALA A 1 383 ? -25.931 15.408 30.702 1.00 90.56 383 ALA A O 1
ATOM 3033 N N . ASP A 1 384 ? -27.376 13.744 30.272 1.00 89.56 384 ASP A N 1
ATOM 3034 C CA . ASP A 1 384 ? -27.081 12.978 31.483 1.00 89.56 384 ASP A CA 1
ATOM 3035 C C . ASP A 1 384 ? -25.642 12.452 31.488 1.00 89.56 384 ASP A C 1
ATOM 3037 O O . ASP A 1 384 ? -24.974 12.451 32.528 1.00 89.56 384 ASP A O 1
ATOM 3041 N N . LEU A 1 385 ? -25.157 11.993 30.332 1.00 92.56 385 LEU A N 1
ATOM 3042 C CA . LEU A 1 385 ? -23.787 11.523 30.187 1.00 92.56 385 LEU A CA 1
ATOM 3043 C C . LEU A 1 385 ? -22.783 12.668 30.355 1.00 92.56 385 LEU A C 1
ATOM 3045 O O . LEU A 1 385 ? -21.793 12.485 31.056 1.00 92.56 385 LEU A O 1
ATOM 3049 N N . GLN A 1 386 ? -23.050 13.853 29.805 1.00 94.19 386 GLN A N 1
ATOM 3050 C CA . GLN A 1 386 ? -22.199 15.033 29.969 1.00 94.19 386 GLN A CA 1
ATOM 3051 C C . GLN A 1 386 ? -22.048 15.408 31.450 1.00 94.19 386 GLN A C 1
ATOM 3053 O O . GLN A 1 386 ? -20.938 15.663 31.920 1.00 94.19 386 GLN A O 1
ATOM 3058 N N . ALA A 1 387 ? -23.140 15.353 32.221 1.00 92.44 387 ALA A N 1
ATOM 3059 C CA . ALA A 1 387 ? -23.100 15.561 33.669 1.00 92.44 387 ALA A CA 1
ATOM 3060 C C . ALA A 1 387 ? -22.294 14.472 34.410 1.00 92.44 387 ALA A C 1
ATOM 3062 O O . ALA A 1 387 ? -21.623 14.754 35.407 1.00 92.44 387 ALA A O 1
ATOM 3063 N N . LEU A 1 388 ? -22.336 13.220 33.938 1.00 93.25 388 LEU A N 1
ATOM 3064 C CA . LEU A 1 388 ? -21.502 12.137 34.467 1.00 93.25 388 LEU A CA 1
ATOM 3065 C C . LEU A 1 388 ? -20.014 12.356 34.151 1.00 93.25 388 LEU A C 1
ATOM 3067 O O . LEU A 1 388 ? -19.186 12.199 35.049 1.00 93.25 388 LEU A O 1
ATOM 3071 N N . VAL A 1 389 ? -19.678 12.754 32.918 1.00 94.94 389 VAL A N 1
ATOM 3072 C CA . VAL A 1 389 ? -18.297 13.065 32.514 1.00 94.94 389 VAL A CA 1
ATOM 3073 C C . VAL A 1 389 ? -17.738 14.220 33.341 1.00 94.94 389 VAL A C 1
ATOM 3075 O O . VAL A 1 389 ? -16.626 14.101 33.850 1.00 94.94 389 VAL A O 1
ATOM 3078 N N . GLY A 1 390 ? -18.514 15.288 33.554 1.00 93.81 390 GLY A N 1
ATOM 3079 C CA . GLY A 1 390 ? -18.107 16.417 34.397 1.00 93.81 390 GLY A CA 1
ATOM 3080 C C . GLY A 1 390 ? -17.752 15.994 35.826 1.00 93.81 390 GLY A C 1
ATOM 3081 O O . GLY A 1 390 ? -16.671 16.313 36.314 1.00 93.81 390 GLY A O 1
ATOM 3082 N N . ARG A 1 391 ? -18.595 15.175 36.471 1.00 94.12 391 ARG A N 1
ATOM 3083 C CA . ARG A 1 391 ? -18.283 14.629 37.807 1.00 94.12 391 ARG A CA 1
ATOM 3084 C C . ARG A 1 391 ? -17.038 13.741 37.796 1.00 94.12 391 ARG A C 1
ATOM 3086 O O . ARG A 1 391 ? -16.211 13.833 38.694 1.00 94.12 391 ARG A O 1
ATOM 3093 N N . ALA A 1 392 ? -16.854 12.908 36.775 1.00 93.50 392 ALA A N 1
ATOM 3094 C CA . ALA A 1 392 ? -15.642 12.099 36.663 1.00 93.50 392 ALA A CA 1
ATOM 3095 C C . ALA A 1 392 ? -14.371 12.952 36.490 1.00 93.50 392 ALA A C 1
ATOM 3097 O O . ALA A 1 392 ? -13.328 12.617 37.053 1.00 93.50 392 ALA A O 1
ATOM 3098 N N . GLN A 1 393 ? -14.453 14.078 35.774 1.00 93.50 393 GLN A N 1
ATOM 3099 C CA . GLN A 1 393 ? -13.348 15.034 35.642 1.00 93.50 393 GLN A CA 1
ATOM 3100 C C . GLN A 1 393 ? -12.962 15.670 36.985 1.00 93.50 393 GLN A C 1
ATOM 3102 O O . GLN A 1 393 ? -11.778 15.900 37.211 1.00 93.50 393 GLN A O 1
ATOM 3107 N N . GLU A 1 394 ? -13.905 15.898 37.904 1.00 92.81 394 GLU A N 1
ATOM 3108 C CA . GLU A 1 394 ? -13.593 16.390 39.258 1.00 92.81 394 GLU A CA 1
ATOM 3109 C C . GLU A 1 394 ? -12.725 15.394 40.045 1.00 92.81 394 GLU A C 1
ATOM 3111 O O . GLU A 1 394 ? -11.817 15.795 40.777 1.00 92.81 394 GLU A O 1
ATOM 3116 N N . HIS A 1 395 ? -12.952 14.092 39.851 1.00 91.44 395 HIS A N 1
ATOM 3117 C CA . HIS A 1 395 ? -12.179 13.029 40.499 1.00 91.44 395 HIS A CA 1
ATOM 3118 C C . HIS A 1 395 ? -10.859 12.707 39.782 1.00 91.44 395 HIS A C 1
ATOM 3120 O O . HIS A 1 395 ? -9.903 12.275 40.427 1.00 91.44 395 HIS A O 1
ATOM 3126 N N . CYS A 1 396 ? -10.786 12.898 38.462 1.00 89.62 396 CYS A N 1
ATOM 3127 C CA . CYS A 1 396 ? -9.633 12.544 37.625 1.00 89.62 396 CYS A CA 1
ATOM 3128 C C . CYS A 1 396 ? -9.236 13.676 36.643 1.00 89.62 396 CYS A C 1
ATOM 3130 O O . CYS A 1 396 ? -9.121 13.440 35.438 1.00 89.62 396 CYS A O 1
ATOM 3132 N N . PRO A 1 397 ? -8.949 14.909 37.113 1.00 87.75 397 PRO A N 1
ATOM 3133 C CA . PRO A 1 397 ? -8.862 16.102 36.251 1.00 87.75 397 PRO A CA 1
ATOM 3134 C C . PRO A 1 397 ? -7.697 16.090 35.256 1.00 87.75 397 PRO A C 1
ATOM 3136 O O . PRO A 1 397 ? -7.717 16.797 34.248 1.00 87.75 397 PRO A O 1
ATOM 3139 N N . LYS A 1 398 ? -6.663 15.292 35.537 1.00 87.75 398 LYS A N 1
ATOM 3140 C CA . LYS A 1 398 ? -5.455 15.185 34.710 1.00 87.75 398 LYS A CA 1
ATOM 3141 C C . LYS A 1 398 ? -5.545 14.099 33.636 1.00 87.75 398 LYS A C 1
ATOM 3143 O O . LYS A 1 398 ? -4.557 13.886 32.942 1.00 87.75 398 LYS A O 1
ATOM 3148 N N . HIS A 1 399 ? -6.676 13.402 33.511 1.00 89.38 399 HIS A N 1
ATOM 3149 C CA . HIS A 1 399 ? -6.813 12.329 32.531 1.00 89.38 399 HIS A CA 1
ATOM 3150 C C . HIS A 1 399 ? -7.319 12.874 31.178 1.00 89.38 399 HIS A C 1
ATOM 3152 O O . HIS A 1 399 ? -8.451 13.360 31.112 1.00 89.38 399 HIS A O 1
ATOM 3158 N N . PRO A 1 400 ? -6.533 12.798 30.083 1.00 90.00 400 PRO A N 1
ATOM 3159 C CA . PRO A 1 400 ? -6.880 13.421 28.799 1.00 90.00 400 PRO A CA 1
ATOM 3160 C C . PRO A 1 400 ? -8.153 12.842 28.168 1.00 90.00 400 PRO A C 1
ATOM 3162 O O . PRO A 1 400 ? -8.976 13.587 27.639 1.00 90.00 400 PRO A O 1
ATOM 3165 N N . ASP A 1 401 ? -8.375 11.533 28.290 1.00 89.38 401 ASP A N 1
ATOM 3166 C CA . ASP A 1 401 ? -9.547 10.877 27.696 1.00 89.38 401 ASP A CA 1
ATOM 3167 C C . ASP A 1 401 ? -10.895 11.349 28.260 1.00 89.38 401 ASP A C 1
ATOM 3169 O O . ASP A 1 401 ? -11.901 11.283 27.558 1.00 89.38 401 ASP A O 1
ATOM 3173 N N . LEU A 1 402 ? -10.940 11.886 29.485 1.00 92.44 402 LEU A N 1
ATOM 3174 C CA . LEU A 1 402 ? -12.176 12.471 30.018 1.00 92.44 402 LEU A CA 1
ATOM 3175 C C . LEU A 1 402 ? -12.524 13.785 29.314 1.00 92.44 402 LEU A C 1
ATOM 3177 O O . LEU A 1 402 ? -13.695 14.077 29.081 1.00 92.44 402 LEU A O 1
ATOM 3181 N N . TRP A 1 403 ? -11.518 14.581 28.949 1.00 93.88 403 TRP A N 1
ATOM 3182 C CA . TRP A 1 403 ? -11.713 15.794 28.152 1.00 93.88 403 TRP A CA 1
ATOM 3183 C C . TRP A 1 403 ? -12.104 15.454 26.714 1.00 93.88 403 TRP A C 1
ATOM 3185 O O . TRP A 1 403 ? -12.999 16.089 26.160 1.00 93.88 403 TRP A O 1
ATOM 3195 N N . ARG A 1 404 ? -11.525 14.389 26.148 1.00 93.00 404 ARG A N 1
ATOM 3196 C CA . ARG A 1 404 ? -11.926 13.857 24.839 1.00 93.00 404 ARG A CA 1
ATOM 3197 C C . ARG A 1 404 ? -13.374 13.360 24.836 1.00 93.00 404 ARG A C 1
ATOM 3199 O O . ARG A 1 404 ? -14.119 13.682 23.914 1.00 93.00 404 ARG A O 1
ATOM 3206 N N . ALA A 1 405 ? -13.786 12.619 25.866 1.00 92.06 405 ALA A N 1
ATOM 3207 C CA . ALA A 1 405 ? -15.167 12.170 26.014 1.00 92.06 405 ALA A CA 1
ATOM 3208 C C . ALA A 1 405 ? -16.133 13.359 26.148 1.00 92.06 405 ALA A C 1
ATOM 3210 O O . ALA A 1 405 ? -17.152 13.386 25.467 1.00 92.06 405 ALA A O 1
ATOM 3211 N N . SER A 1 406 ? -15.777 14.373 26.944 1.00 95.06 406 SER A N 1
ATOM 3212 C CA . SER A 1 406 ? -16.571 15.603 27.094 1.00 95.06 406 SER A CA 1
ATOM 3213 C C . SER A 1 406 ? -16.728 16.367 25.772 1.00 95.06 406 SER A C 1
ATOM 3215 O O . SER A 1 406 ? -17.839 16.764 25.418 1.00 95.06 406 SER A O 1
ATOM 3217 N N . ALA A 1 407 ? -15.649 16.503 24.990 1.00 94.44 407 ALA A N 1
ATOM 3218 C CA . ALA A 1 407 ? -15.707 17.101 23.656 1.00 94.44 407 ALA A CA 1
ATOM 3219 C C . ALA A 1 407 ? -16.607 16.286 22.711 1.00 94.44 407 ALA A C 1
ATOM 3221 O O . ALA A 1 407 ? -17.478 16.843 22.048 1.00 94.44 407 ALA A O 1
ATOM 3222 N N . SER A 1 408 ? -16.454 14.957 22.703 1.00 93.38 408 SER A N 1
ATOM 3223 C CA . SER A 1 408 ? -17.255 14.056 21.865 1.00 93.38 408 SER A CA 1
ATOM 3224 C C . SER A 1 408 ? -18.746 14.097 22.205 1.00 93.38 408 SER A C 1
ATOM 3226 O O . SER A 1 408 ? -19.576 14.090 21.300 1.00 93.38 408 SER A O 1
ATOM 3228 N N . VAL A 1 409 ? -19.104 14.125 23.490 1.00 94.31 409 VAL A N 1
ATOM 3229 C CA . VAL A 1 409 ? -20.505 14.215 23.925 1.00 94.31 409 VAL A CA 1
ATOM 3230 C C . VAL A 1 409 ? -21.079 15.587 23.571 1.00 94.31 409 VAL A C 1
ATOM 3232 O O . VAL A 1 409 ? -22.152 15.648 22.977 1.00 94.31 409 VAL A O 1
ATOM 3235 N N . SER A 1 410 ? -20.336 16.671 23.822 1.00 94.75 410 SER A N 1
ATOM 3236 C CA . SER A 1 410 ? -20.754 18.038 23.464 1.00 94.75 410 SER A CA 1
ATOM 3237 C C . SER A 1 410 ? -20.986 18.195 21.958 1.00 94.75 410 SER A C 1
ATOM 3239 O O . SER A 1 410 ? -21.994 18.765 21.549 1.00 94.75 410 SER A O 1
ATOM 3241 N N . ARG A 1 411 ? -20.110 17.606 21.130 1.00 93.38 411 ARG A N 1
ATOM 3242 C CA . ARG A 1 411 ? -20.265 17.555 19.669 1.00 93.38 411 ARG A CA 1
ATOM 3243 C C . ARG A 1 411 ? -21.581 16.910 19.255 1.00 93.38 411 ARG A C 1
ATOM 3245 O O . ARG A 1 411 ? -22.271 17.429 18.390 1.00 93.38 411 ARG A O 1
ATOM 3252 N N . ARG A 1 412 ? -21.913 15.762 19.850 1.00 93.06 412 ARG A N 1
ATOM 3253 C CA . ARG A 1 412 ? -23.141 15.017 19.531 1.00 93.06 412 ARG A CA 1
ATOM 3254 C C . ARG A 1 412 ? -24.411 15.725 20.010 1.00 93.06 412 ARG A C 1
ATOM 3256 O O . ARG A 1 412 ? -25.484 15.430 19.507 1.00 93.06 412 ARG A O 1
ATOM 3263 N N . MET A 1 413 ? -24.288 16.635 20.973 1.00 93.50 413 MET A N 1
ATOM 3264 C CA . MET A 1 413 ? -25.373 17.502 21.441 1.00 93.50 413 MET A CA 1
ATOM 3265 C C . MET A 1 413 ? -25.502 18.803 20.631 1.00 93.50 413 MET A C 1
ATOM 3267 O O . MET A 1 413 ? -26.315 19.647 21.000 1.00 93.50 413 MET A O 1
ATOM 3271 N N . ASP A 1 414 ? -24.676 19.001 19.596 1.00 93.94 414 ASP A N 1
ATOM 3272 C CA . ASP A 1 414 ? -24.517 20.272 18.876 1.00 93.94 414 ASP A CA 1
ATOM 3273 C C . ASP A 1 414 ? -24.156 21.468 19.795 1.00 93.94 414 ASP A C 1
ATOM 3275 O O . ASP A 1 414 ? -24.363 22.633 19.448 1.00 93.94 414 ASP A O 1
ATOM 3279 N N . ASP A 1 415 ? -23.566 21.212 20.973 1.00 94.94 415 ASP A N 1
ATOM 3280 C CA . ASP A 1 415 ? -23.044 22.249 21.874 1.00 94.94 415 ASP A CA 1
ATOM 3281 C C . ASP A 1 415 ? -21.562 22.514 21.587 1.00 94.94 415 ASP A C 1
ATOM 3283 O O . ASP A 1 415 ? -20.646 22.149 22.336 1.00 94.94 415 ASP A O 1
ATOM 3287 N N . PHE A 1 416 ? -21.322 23.185 20.463 1.00 94.88 416 PHE A N 1
ATOM 3288 C CA . PHE A 1 416 ? -19.976 23.469 19.971 1.00 94.88 416 PHE A CA 1
ATOM 3289 C C . PHE A 1 416 ? -19.155 24.353 20.926 1.00 94.88 416 PHE A C 1
ATOM 3291 O O . PHE A 1 416 ? -17.923 24.312 20.905 1.00 94.88 416 PHE A O 1
ATOM 3298 N N . ARG A 1 417 ? -19.804 25.151 21.792 1.00 94.38 417 ARG A N 1
ATOM 3299 C CA . ARG A 1 417 ? -19.090 25.992 22.772 1.00 94.38 417 ARG A CA 1
ATOM 3300 C C . ARG A 1 417 ? -18.471 25.132 23.863 1.00 94.38 417 ARG A C 1
ATOM 3302 O O . ARG A 1 417 ? -17.303 25.334 24.199 1.00 94.38 417 ARG A O 1
ATOM 3309 N N . SER A 1 418 ? -19.237 24.179 24.386 1.00 93.75 418 SER A N 1
ATOM 3310 C CA . SER A 1 418 ? -18.733 23.210 25.361 1.00 93.75 418 SER A CA 1
ATOM 3311 C C . SER A 1 418 ? -17.700 22.271 24.732 1.00 93.75 418 SER A C 1
ATOM 3313 O O . SER A 1 418 ? -16.682 21.982 25.362 1.00 93.75 418 SER A O 1
ATOM 3315 N N . GLU A 1 419 ? -17.883 21.890 23.458 1.00 96.12 419 GLU A N 1
ATOM 3316 C CA . GLU A 1 419 ? -16.878 21.135 22.697 1.00 96.12 419 GLU A CA 1
ATOM 3317 C C . GLU A 1 419 ? -15.536 21.886 22.637 1.00 96.12 419 GLU A C 1
ATOM 3319 O O . GLU A 1 419 ? -14.507 21.332 23.032 1.00 96.12 419 GLU A O 1
ATOM 3324 N N . ARG A 1 420 ? -15.541 23.165 22.228 1.00 94.75 420 ARG A N 1
ATOM 3325 C CA . ARG A 1 420 ? -14.332 24.008 22.189 1.00 94.75 420 ARG A CA 1
ATOM 3326 C C . ARG A 1 420 ? -13.648 24.085 23.552 1.00 94.75 420 ARG A C 1
ATOM 3328 O O . ARG A 1 420 ? -12.442 23.878 23.638 1.00 94.75 420 ARG A O 1
ATOM 3335 N N . GLN A 1 421 ? -14.400 24.345 24.623 1.00 94.81 421 GLN A N 1
ATOM 3336 C CA . GLN A 1 421 ? -13.831 24.441 25.974 1.00 94.81 421 GLN A CA 1
ATOM 3337 C C . GLN A 1 421 ? -13.134 23.144 26.405 1.00 94.81 421 GLN A C 1
ATOM 3339 O O . GLN A 1 421 ? -12.055 23.193 27.005 1.00 94.81 421 GLN A O 1
ATOM 3344 N N . ALA A 1 422 ? -13.728 21.992 26.083 1.00 94.50 422 ALA A N 1
ATOM 3345 C CA . ALA A 1 422 ? -13.142 20.689 26.370 1.00 94.50 422 ALA A CA 1
ATOM 3346 C C . ALA A 1 422 ? -11.864 20.435 25.548 1.00 94.50 422 ALA A C 1
ATOM 3348 O O . ALA A 1 422 ? -10.874 19.952 26.104 1.00 94.50 422 ALA A O 1
ATOM 3349 N N . LEU A 1 423 ? -11.844 20.816 24.265 1.00 95.38 423 LEU A N 1
ATOM 3350 C CA . LEU A 1 423 ? -10.657 20.724 23.402 1.00 95.38 423 LEU A CA 1
ATOM 3351 C C . LEU A 1 423 ? -9.520 21.643 23.880 1.00 95.38 423 LEU A C 1
ATOM 3353 O O . LEU A 1 423 ? -8.378 21.198 23.991 1.00 95.38 423 LEU A O 1
ATOM 3357 N N . ASP A 1 424 ? -9.823 22.886 24.262 1.00 93.56 424 ASP A N 1
ATOM 3358 C CA . ASP A 1 424 ? -8.840 23.831 24.809 1.00 93.56 424 ASP A CA 1
ATOM 3359 C C . ASP A 1 424 ? -8.249 23.341 26.141 1.00 93.56 424 ASP A C 1
ATOM 3361 O O . ASP A 1 424 ? -7.062 23.537 26.431 1.00 93.56 424 ASP A O 1
ATOM 3365 N N . ALA A 1 425 ? -9.067 22.718 26.994 1.00 92.88 425 ALA A N 1
ATOM 3366 C CA . ALA A 1 425 ? -8.599 22.087 28.227 1.00 92.88 425 ALA A CA 1
ATOM 3367 C C . ALA A 1 425 ? -7.690 20.882 27.934 1.00 92.88 425 ALA A C 1
ATOM 3369 O O . ALA A 1 425 ? -6.617 20.770 28.533 1.00 92.88 425 ALA A O 1
ATOM 3370 N N . LEU A 1 426 ? -8.067 20.038 26.967 1.00 94.19 426 LEU A N 1
ATOM 3371 C CA . LEU A 1 426 ? -7.272 18.894 26.518 1.00 94.19 426 LEU A CA 1
ATOM 3372 C C . LEU A 1 426 ? -5.909 19.326 25.957 1.00 94.19 426 LEU A C 1
ATOM 3374 O O . LEU A 1 426 ? -4.880 18.793 26.368 1.00 94.19 426 LEU A O 1
ATOM 3378 N N . ILE A 1 427 ? -5.874 20.323 25.070 1.00 93.06 427 ILE A N 1
ATOM 3379 C CA . ILE A 1 427 ? -4.630 20.828 24.467 1.00 93.06 427 ILE A CA 1
ATOM 3380 C C . ILE A 1 427 ? -3.706 21.419 25.534 1.00 93.06 427 ILE A C 1
ATOM 3382 O O . ILE A 1 427 ? -2.505 21.138 25.531 1.00 93.06 427 ILE A O 1
ATOM 3386 N N . ARG A 1 428 ? -4.249 22.205 26.475 1.00 91.75 428 ARG A N 1
ATOM 3387 C CA . ARG A 1 428 ? -3.472 22.750 27.601 1.00 91.75 428 ARG A CA 1
ATOM 3388 C C . ARG A 1 428 ? -2.901 21.647 28.484 1.00 91.75 428 ARG A C 1
ATOM 3390 O O . ARG A 1 428 ? -1.731 21.725 28.856 1.00 91.75 428 ARG A O 1
ATOM 3397 N N . LEU A 1 429 ? -3.700 20.624 28.785 1.00 91.31 429 LEU A N 1
ATOM 3398 C CA . LEU A 1 429 ? -3.260 19.467 29.559 1.00 91.31 429 LEU A CA 1
ATOM 3399 C C . LEU A 1 429 ? -2.106 18.746 28.853 1.00 91.31 429 LEU A C 1
ATOM 3401 O O . LEU A 1 429 ? -1.061 18.546 29.466 1.00 91.31 429 LEU A O 1
ATOM 3405 N N . LEU A 1 430 ? -2.261 18.423 27.565 1.00 90.19 430 LEU A N 1
ATOM 3406 C CA . LEU A 1 430 ? -1.244 17.713 26.784 1.00 90.19 430 LEU A CA 1
ATOM 3407 C C . LEU A 1 430 ? 0.047 18.528 26.661 1.00 90.19 430 LEU A C 1
ATOM 3409 O O . LEU A 1 430 ? 1.118 18.002 26.950 1.00 90.19 430 LEU A O 1
ATOM 3413 N N . ARG A 1 431 ? -0.028 19.824 26.336 1.00 85.56 431 ARG A N 1
ATOM 3414 C CA . ARG A 1 431 ? 1.160 20.701 26.265 1.00 85.56 431 ARG A CA 1
ATOM 3415 C C . ARG A 1 431 ? 1.862 20.880 27.615 1.00 85.56 431 ARG A C 1
ATOM 3417 O O . ARG A 1 431 ? 3.063 21.122 27.645 1.00 85.56 431 ARG A O 1
ATOM 3424 N N . GLY A 1 432 ? 1.125 20.766 28.721 1.00 83.25 432 GLY A N 1
ATOM 3425 C CA . GLY A 1 432 ? 1.682 20.792 30.074 1.00 83.25 432 GLY A CA 1
ATOM 3426 C C . GLY A 1 432 ? 2.424 19.510 30.467 1.00 83.25 432 GLY A C 1
ATOM 3427 O O . GLY A 1 432 ? 3.170 19.516 31.448 1.00 83.25 432 GLY A O 1
ATOM 3428 N N . THR A 1 433 ? 2.249 18.414 29.723 1.00 76.00 433 THR A N 1
ATOM 3429 C CA . THR A 1 433 ? 3.037 17.191 29.907 1.00 76.00 433 THR A CA 1
ATOM 3430 C C . THR A 1 433 ? 4.349 17.314 29.132 1.00 76.00 433 THR A C 1
ATOM 3432 O O . THR A 1 433 ? 4.346 17.668 27.960 1.00 76.00 433 THR A O 1
ATOM 3435 N N . GLY A 1 434 ? 5.493 17.018 29.758 1.00 69.75 434 GLY A N 1
ATOM 3436 C CA . GLY A 1 434 ? 6.814 17.135 29.111 1.00 69.75 434 GLY A CA 1
ATOM 3437 C C . GLY A 1 434 ? 7.029 16.226 27.886 1.00 69.75 434 GLY A C 1
ATOM 3438 O O . GLY A 1 434 ? 8.071 16.308 27.248 1.00 69.75 434 GLY A O 1
ATOM 3439 N N . SER A 1 435 ? 6.062 15.361 27.567 1.00 74.12 435 SER A N 1
ATOM 3440 C CA . SER A 1 435 ? 6.017 14.513 26.376 1.00 74.12 435 SER A CA 1
ATOM 3441 C C . SER A 1 435 ? 4.545 14.290 25.989 1.00 74.12 435 SER A C 1
ATOM 3443 O O . SER A 1 435 ? 3.960 13.298 26.432 1.00 74.12 435 SER A O 1
ATOM 3445 N N . PRO A 1 436 ? 3.920 15.204 25.223 1.00 79.56 436 PRO A N 1
ATOM 3446 C CA . PRO A 1 436 ? 2.511 15.094 24.853 1.00 79.56 436 PRO A CA 1
ATOM 3447 C C . PRO A 1 436 ? 2.241 13.852 24.001 1.00 79.56 436 PRO A C 1
ATOM 3449 O O . PRO A 1 436 ? 3.033 13.498 23.127 1.00 79.56 436 PRO A O 1
ATOM 3452 N N . ASP A 1 437 ? 1.075 13.238 24.206 1.00 84.81 437 ASP A N 1
ATOM 3453 C CA . ASP A 1 437 ? 0.524 12.247 23.281 1.00 84.81 437 ASP A CA 1
ATOM 3454 C C . ASP A 1 437 ? 0.148 12.947 21.962 1.00 84.81 437 ASP A C 1
ATOM 3456 O O . ASP A 1 437 ? -0.878 13.627 21.854 1.00 84.81 437 ASP A O 1
ATOM 3460 N N . LEU A 1 438 ? 1.051 12.853 20.979 1.00 86.12 438 LEU A N 1
ATOM 3461 C CA . LEU A 1 438 ? 0.956 13.573 19.710 1.00 86.12 438 LEU A CA 1
ATOM 3462 C C . LEU A 1 438 ? -0.308 13.219 18.904 1.00 86.12 438 LEU A C 1
ATOM 3464 O O . LEU A 1 438 ? -0.961 14.158 18.452 1.00 86.12 438 LEU A O 1
ATOM 3468 N N . PRO A 1 439 ? -0.698 11.939 18.727 1.00 88.44 439 PRO A N 1
ATOM 3469 C CA . PRO A 1 439 ? -1.967 11.586 18.088 1.00 88.44 439 PRO A CA 1
ATOM 3470 C C . PRO A 1 439 ? -3.191 12.282 18.693 1.00 88.44 439 PRO A C 1
ATOM 3472 O O . PRO A 1 439 ? -4.019 12.814 17.953 1.00 88.44 439 PRO A O 1
ATOM 3475 N N . ILE A 1 440 ? -3.301 12.320 20.027 1.00 87.75 440 ILE A N 1
ATOM 3476 C CA . ILE A 1 440 ? -4.445 12.958 20.697 1.00 87.75 440 ILE A CA 1
ATOM 3477 C C . ILE A 1 440 ? -4.410 14.476 20.486 1.00 87.75 440 ILE A C 1
ATOM 3479 O O . ILE A 1 440 ? -5.443 15.087 20.207 1.00 87.75 440 ILE A O 1
ATOM 3483 N N . LEU A 1 441 ? -3.225 15.086 20.585 1.00 90.75 441 LEU A N 1
ATOM 3484 C CA . LEU A 1 441 ? -3.051 16.522 20.378 1.00 90.75 441 LEU A CA 1
ATOM 3485 C C . LEU A 1 441 ? -3.402 16.945 18.944 1.00 90.75 441 LEU A C 1
ATOM 3487 O O . LEU A 1 441 ? -4.093 17.945 18.760 1.00 90.75 441 LEU A O 1
ATOM 3491 N N . ILE A 1 442 ? -2.945 16.185 17.945 1.00 90.25 442 ILE A N 1
ATOM 3492 C CA . ILE A 1 442 ? -3.239 16.440 16.529 1.00 90.25 442 ILE A CA 1
ATOM 3493 C C . ILE A 1 442 ? -4.746 16.344 16.283 1.00 90.25 442 ILE A C 1
ATOM 3495 O O . ILE A 1 442 ? -5.319 17.300 15.774 1.00 90.25 442 ILE A O 1
ATOM 3499 N N . GLY A 1 443 ? -5.405 15.270 16.734 1.00 90.56 443 GLY A N 1
ATOM 3500 C CA . GLY A 1 443 ? -6.852 15.116 16.542 1.00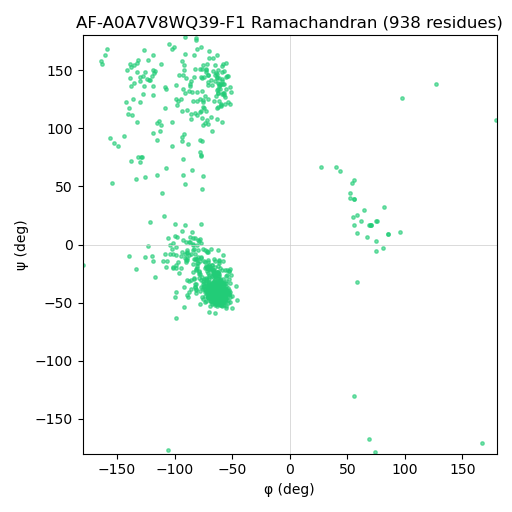 90.56 443 GLY A CA 1
ATOM 3501 C C . GLY A 1 443 ? -7.679 16.221 17.214 1.00 90.56 443 GLY A C 1
ATOM 3502 O O . GLY A 1 443 ? -8.693 16.660 16.672 1.00 90.56 443 GLY A O 1
ATOM 3503 N N . ALA A 1 444 ? -7.235 16.727 18.371 1.00 93.06 444 ALA A N 1
ATOM 3504 C CA . ALA A 1 444 ? -7.883 17.864 19.025 1.00 93.06 444 ALA A CA 1
ATOM 3505 C C . ALA A 1 444 ? -7.730 19.169 18.223 1.00 93.06 444 ALA A C 1
ATOM 3507 O O . ALA A 1 444 ? -8.683 19.940 18.112 1.00 93.06 444 ALA A O 1
ATOM 3508 N N . LEU A 1 445 ? -6.548 19.411 17.649 1.00 93.69 445 LEU A N 1
ATOM 3509 C CA . LEU A 1 445 ? -6.281 20.586 16.820 1.00 93.69 445 LEU A CA 1
ATOM 3510 C C . LEU A 1 445 ? -7.012 20.526 15.472 1.00 93.69 445 LEU A C 1
ATOM 3512 O O . LEU A 1 445 ? -7.576 21.535 15.064 1.00 93.69 445 LEU A O 1
ATOM 3516 N N . GLU A 1 446 ? -7.059 19.364 14.813 1.00 93.50 446 GLU A N 1
ATOM 3517 C CA . GLU A 1 446 ? -7.851 19.152 13.588 1.00 93.50 446 GLU A CA 1
ATOM 3518 C C . GLU A 1 446 ? -9.319 19.498 13.833 1.00 93.50 446 GLU A C 1
ATOM 3520 O O . GLU A 1 446 ? -9.929 20.243 13.065 1.00 93.50 446 GLU A O 1
ATOM 3525 N N . ARG A 1 447 ? -9.867 19.053 14.970 1.00 94.25 447 ARG A N 1
ATOM 3526 C CA . ARG A 1 447 ? -11.243 19.384 15.327 1.00 94.25 447 ARG A CA 1
ATOM 3527 C C . ARG A 1 447 ? -11.444 20.872 15.619 1.00 94.25 447 ARG A C 1
ATOM 3529 O O . ARG A 1 447 ? -12.479 21.419 15.247 1.00 94.25 447 ARG A O 1
ATOM 3536 N N . LEU A 1 448 ? -10.480 21.546 16.249 1.00 94.94 448 LEU A N 1
ATOM 3537 C CA . LEU A 1 448 ? -10.549 23.001 16.418 1.00 94.94 448 LEU A CA 1
ATOM 3538 C C . LEU A 1 448 ? -10.513 23.740 15.077 1.00 94.94 448 LEU A C 1
ATOM 3540 O O . LEU A 1 448 ? -11.257 24.705 14.927 1.00 94.94 448 LEU A O 1
ATOM 3544 N N . VAL A 1 449 ? -9.713 23.286 14.105 1.00 93.94 449 VAL A N 1
ATOM 3545 C CA . VAL A 1 449 ? -9.695 23.850 12.743 1.00 93.94 449 VAL A CA 1
ATOM 3546 C C . VAL A 1 449 ? -11.076 23.740 12.098 1.00 93.94 449 VAL A C 1
ATOM 3548 O O . VAL A 1 449 ? -11.583 24.747 11.613 1.00 93.94 449 VAL A O 1
ATOM 3551 N N . GLU A 1 450 ? -11.716 22.568 12.158 1.00 93.69 450 GLU A N 1
ATOM 3552 C CA . GLU A 1 450 ? -13.084 22.372 11.649 1.00 93.69 450 GLU A CA 1
ATOM 3553 C C . GLU A 1 450 ? -14.109 23.273 12.352 1.00 93.69 450 GLU A C 1
ATOM 3555 O O . GLU A 1 450 ? -15.006 23.817 11.713 1.00 93.69 450 GLU A O 1
ATOM 3560 N N . LEU A 1 451 ? -13.998 23.421 13.677 1.00 93.88 451 LEU A N 1
ATOM 3561 C CA . LEU A 1 451 ? -14.926 24.237 14.458 1.00 93.88 451 LEU A CA 1
ATOM 3562 C C . LEU A 1 451 ? -14.825 25.725 14.125 1.00 93.88 451 LEU A C 1
ATOM 3564 O O . LEU A 1 451 ? -15.852 26.397 14.066 1.00 93.88 451 LEU A O 1
ATOM 3568 N N . SER A 1 452 ? -13.597 26.209 13.940 1.00 95.25 452 SER A N 1
ATOM 3569 C CA . SER A 1 452 ? -13.259 27.628 13.788 1.00 95.25 452 SER A CA 1
ATOM 3570 C C . SER A 1 452 ? -13.199 28.122 12.344 1.00 95.25 452 SER A C 1
ATOM 3572 O O . SER A 1 452 ? -13.054 29.325 12.135 1.00 95.25 452 SER A O 1
ATOM 3574 N N . ALA A 1 453 ? -13.320 27.225 11.359 1.00 92.75 453 ALA A N 1
ATOM 3575 C CA . ALA A 1 453 ? -13.366 27.577 9.943 1.00 92.75 453 ALA A CA 1
ATOM 3576 C C . ALA A 1 453 ? -14.484 28.589 9.634 1.00 92.75 453 ALA A C 1
ATOM 3578 O O . ALA A 1 453 ? -15.486 28.665 10.347 1.00 92.75 453 ALA A O 1
ATOM 3579 N N . ALA A 1 454 ? -14.338 29.344 8.541 1.00 90.50 454 ALA A N 1
ATOM 3580 C CA . ALA A 1 454 ? -15.299 30.378 8.146 1.00 90.50 454 ALA A CA 1
ATOM 3581 C C . ALA A 1 454 ? -16.721 29.829 7.898 1.00 90.50 454 ALA A C 1
ATOM 3583 O O . ALA A 1 454 ? -17.709 30.510 8.169 1.00 90.50 454 ALA A O 1
ATOM 3584 N N . ASP A 1 455 ? -16.822 28.593 7.406 1.00 92.00 455 ASP A N 1
ATOM 3585 C CA . ASP A 1 455 ? -18.055 27.821 7.218 1.00 92.00 455 ASP A CA 1
ATOM 3586 C C . ASP A 1 455 ? -18.329 26.828 8.366 1.00 92.00 455 ASP A C 1
ATOM 3588 O O . ASP A 1 455 ? -19.271 26.034 8.305 1.00 92.00 455 ASP A O 1
ATOM 3592 N N . GLY A 1 456 ? -17.512 26.876 9.421 1.00 90.69 456 GLY A N 1
ATOM 3593 C CA . GLY A 1 456 ? -17.597 26.007 10.583 1.00 90.69 456 GLY A CA 1
ATOM 3594 C C . GLY A 1 456 ? -18.725 26.382 11.558 1.00 90.69 456 GLY A C 1
ATOM 3595 O O . GLY A 1 456 ? -19.329 27.453 11.465 1.00 90.69 456 GLY A O 1
ATOM 3596 N N . PRO A 1 457 ? -19.020 25.517 12.546 1.00 90.94 457 PRO A N 1
ATOM 3597 C CA . PRO A 1 457 ? -20.062 25.763 13.547 1.00 90.94 457 PRO A CA 1
ATOM 3598 C C . PRO A 1 457 ? -19.797 26.938 14.506 1.00 90.94 457 PRO A C 1
ATOM 3600 O O . PRO A 1 457 ? -20.741 27.493 15.071 1.00 90.94 457 PRO A O 1
ATOM 3603 N N . LEU A 1 458 ? -18.529 27.305 14.729 1.00 93.44 458 LEU A N 1
ATOM 3604 C CA . LEU A 1 458 ? -18.112 28.430 15.575 1.00 93.44 458 LEU A CA 1
ATOM 3605 C C . LEU A 1 458 ? -16.968 29.222 14.916 1.00 93.44 458 LEU A C 1
ATOM 3607 O O . LEU A 1 458 ? -15.839 29.155 15.410 1.00 93.44 458 LEU A O 1
ATOM 3611 N N . PRO A 1 459 ? -17.246 29.990 13.846 1.00 92.69 459 PRO A N 1
ATOM 3612 C CA . PRO A 1 459 ? -16.217 30.718 13.109 1.00 92.69 459 PRO A CA 1
ATOM 3613 C C . PRO A 1 459 ? -15.407 31.652 14.017 1.00 92.69 459 PRO A C 1
ATOM 3615 O O . PRO A 1 459 ? -15.975 32.457 14.763 1.00 92.69 459 PRO A O 1
ATOM 3618 N N . ASP A 1 460 ? -14.083 31.517 13.970 1.00 94.31 460 ASP A N 1
ATOM 3619 C CA . ASP A 1 460 ? -13.120 32.282 14.770 1.00 94.31 460 ASP A CA 1
ATOM 3620 C C . ASP A 1 460 ? -11.773 32.288 14.028 1.00 94.31 460 ASP A C 1
ATOM 3622 O O . ASP A 1 460 ? -10.962 31.374 14.186 1.00 94.31 460 ASP A O 1
ATOM 3626 N N . ASP A 1 461 ? -11.550 33.304 13.187 1.00 90.69 461 ASP A N 1
ATOM 3627 C CA . ASP A 1 461 ? -10.393 33.383 12.280 1.00 90.69 461 ASP A CA 1
ATOM 3628 C C . ASP A 1 461 ? -9.045 33.309 13.014 1.00 90.69 461 ASP A C 1
ATOM 3630 O O . ASP A 1 461 ? -8.084 32.717 12.517 1.00 90.69 461 ASP A O 1
ATOM 3634 N N . GLU A 1 462 ? -8.958 33.899 14.211 1.00 92.00 462 GLU A N 1
ATOM 3635 C CA . GLU A 1 462 ? -7.734 33.884 15.010 1.00 92.00 462 GLU A CA 1
ATOM 3636 C C . GLU A 1 462 ? -7.438 32.469 15.512 1.00 92.00 462 GLU A C 1
ATOM 3638 O O . GLU A 1 462 ? -6.331 31.963 15.301 1.00 92.00 462 GLU A O 1
ATOM 3643 N N . MET A 1 463 ? -8.440 31.799 16.088 1.00 91.69 463 MET A N 1
ATOM 3644 C CA . MET A 1 463 ? -8.321 30.409 16.532 1.00 91.69 463 MET A CA 1
ATOM 3645 C C . MET A 1 463 ? -8.030 29.461 15.364 1.00 91.69 463 MET A C 1
ATOM 3647 O O . MET A 1 463 ? -7.176 28.581 15.486 1.00 91.69 463 MET A O 1
ATOM 3651 N N . HIS A 1 464 ? -8.699 29.650 14.226 1.00 92.44 464 HIS A N 1
ATOM 3652 C CA . HIS A 1 464 ? -8.492 28.839 13.029 1.00 92.44 464 HIS A CA 1
ATOM 3653 C C . HIS A 1 464 ? -7.042 28.920 12.556 1.00 92.44 464 HIS A C 1
ATOM 3655 O O . HIS A 1 464 ? -6.375 27.898 12.355 1.00 92.44 464 HIS A O 1
ATOM 3661 N N . ARG A 1 465 ? -6.512 30.145 12.482 1.00 91.38 465 ARG A N 1
ATOM 3662 C CA . ARG A 1 465 ? -5.119 30.413 12.125 1.00 91.38 465 ARG A CA 1
ATOM 3663 C C . ARG A 1 465 ? -4.142 29.798 13.131 1.00 91.38 465 ARG A C 1
ATOM 3665 O O . ARG A 1 465 ? -3.148 29.192 12.729 1.00 91.38 465 ARG A O 1
ATOM 3672 N N . GLU A 1 466 ? -4.402 29.930 14.431 1.00 91.38 466 GLU A N 1
ATOM 3673 C CA . GLU A 1 466 ? -3.552 29.359 15.485 1.00 91.38 466 GLU A CA 1
ATOM 3674 C C . GLU A 1 466 ? -3.542 27.825 15.482 1.00 91.38 466 GLU A C 1
ATOM 3676 O O . GLU A 1 466 ? -2.477 27.215 15.642 1.00 91.38 466 GLU A O 1
ATOM 3681 N N . ALA A 1 467 ? -4.699 27.196 15.272 1.00 91.81 467 ALA A N 1
ATOM 3682 C CA . ALA A 1 467 ? -4.831 25.746 15.213 1.00 91.81 467 ALA A CA 1
ATOM 3683 C C . ALA A 1 467 ? -4.132 25.169 13.969 1.00 91.81 467 ALA A C 1
ATOM 3685 O O . ALA A 1 467 ? -3.362 24.214 14.101 1.00 91.81 467 ALA A O 1
ATOM 3686 N N . LEU A 1 468 ? -4.297 25.796 12.795 1.00 91.94 468 LEU A N 1
ATOM 3687 C CA . LEU A 1 468 ? -3.572 25.432 11.570 1.00 91.94 468 LEU A CA 1
ATOM 3688 C C . LEU A 1 468 ? -2.053 25.570 11.737 1.00 91.94 468 LEU A C 1
ATOM 3690 O O . LEU A 1 468 ? -1.310 24.654 11.383 1.00 91.94 468 LEU A O 1
ATOM 3694 N N . LEU A 1 469 ? -1.583 26.669 12.338 1.00 90.19 469 LEU A N 1
ATOM 3695 C CA . LEU A 1 469 ? -0.160 26.865 12.637 1.00 90.19 469 LEU A CA 1
ATOM 3696 C C . LEU A 1 469 ? 0.378 25.775 13.570 1.00 90.19 469 LEU A C 1
ATOM 3698 O O . LEU A 1 469 ? 1.473 25.252 13.359 1.00 90.19 469 LEU A O 1
ATOM 3702 N N . ALA A 1 470 ? -0.380 25.419 14.608 1.00 89.62 470 ALA A N 1
ATOM 3703 C CA . ALA A 1 470 ? 0.007 24.359 15.531 1.00 89.62 470 ALA A CA 1
ATOM 3704 C C . ALA A 1 470 ? 0.049 22.981 14.849 1.00 89.62 470 ALA A C 1
ATOM 3706 O O . ALA A 1 470 ? 0.988 22.223 15.092 1.00 89.62 470 ALA A O 1
ATOM 3707 N N . LEU A 1 471 ? -0.914 22.666 13.975 1.00 90.25 471 LEU A N 1
ATOM 3708 C CA . LEU A 1 471 ? -0.910 21.431 13.182 1.00 90.25 471 LEU A CA 1
ATOM 3709 C C . LEU A 1 471 ? 0.288 21.361 12.242 1.00 90.25 471 LEU A C 1
ATOM 3711 O O . LEU A 1 471 ? 0.973 20.339 12.199 1.00 90.25 471 LEU A O 1
ATOM 3715 N N . ALA A 1 472 ? 0.574 22.455 11.536 1.00 89.88 472 ALA A N 1
ATOM 3716 C CA . ALA A 1 472 ? 1.688 22.525 10.603 1.00 89.88 472 ALA A CA 1
ATOM 3717 C C . ALA A 1 472 ? 3.034 22.252 11.298 1.00 89.88 472 ALA A C 1
ATOM 3719 O O . ALA A 1 472 ? 3.873 21.527 10.765 1.00 89.88 472 ALA A O 1
ATOM 3720 N N . ARG A 1 473 ? 3.198 22.746 12.533 1.00 87.38 473 ARG A N 1
ATOM 3721 C CA . ARG A 1 473 ? 4.388 22.524 13.374 1.00 87.38 473 ARG A CA 1
ATOM 3722 C C . ARG A 1 473 ? 4.507 21.110 13.938 1.00 87.38 473 ARG A C 1
ATOM 3724 O O . ARG A 1 473 ? 5.614 20.635 14.167 1.00 87.38 473 ARG A O 1
ATOM 3731 N N . LEU A 1 474 ? 3.385 20.430 14.172 1.00 86.69 474 LEU A N 1
ATOM 3732 C CA . LEU A 1 474 ? 3.360 19.057 14.696 1.00 86.69 474 LEU A CA 1
ATOM 3733 C C . LEU A 1 474 ? 3.401 17.986 13.595 1.00 86.69 474 LEU A C 1
ATOM 3735 O O . LEU A 1 474 ? 3.541 16.793 13.896 1.00 86.69 474 LEU A O 1
ATOM 3739 N N . ALA A 1 475 ? 3.295 18.406 12.333 1.00 86.75 475 ALA A N 1
ATOM 3740 C CA . ALA A 1 475 ? 3.297 17.549 11.160 1.00 86.75 475 ALA A CA 1
ATOM 3741 C C . ALA A 1 475 ? 4.496 16.587 11.144 1.00 86.75 475 ALA A C 1
ATOM 3743 O O . ALA A 1 475 ? 5.640 16.951 11.413 1.00 86.75 475 ALA A O 1
ATOM 3744 N N . SER A 1 476 ? 4.235 15.325 10.806 1.00 83.56 476 SER A N 1
ATOM 3745 C CA . SER A 1 476 ? 5.270 14.292 10.661 1.00 83.56 476 SER A CA 1
ATOM 3746 C C . SER A 1 476 ? 5.849 14.208 9.249 1.00 83.56 476 SER A C 1
ATOM 3748 O O . SER A 1 476 ? 6.871 13.554 9.057 1.00 83.56 476 SER A O 1
ATOM 3750 N N . THR A 1 477 ? 5.203 14.846 8.268 1.00 87.12 477 THR A N 1
ATOM 3751 C CA . THR A 1 477 ? 5.611 14.845 6.857 1.00 87.12 477 THR A CA 1
ATOM 3752 C C . THR A 1 477 ? 5.451 16.230 6.235 1.00 87.12 477 THR A C 1
ATOM 3754 O O . THR A 1 477 ? 4.621 17.032 6.678 1.00 87.12 477 THR A O 1
ATOM 3757 N N . SER A 1 478 ? 6.221 16.502 5.183 1.00 86.94 478 SER A N 1
ATOM 3758 C CA . SER A 1 478 ? 6.127 17.746 4.415 1.00 86.94 478 SER A CA 1
ATOM 3759 C C . SER A 1 478 ? 4.768 17.921 3.732 1.00 86.94 478 SER A C 1
ATOM 3761 O O . SER A 1 478 ? 4.257 19.034 3.703 1.00 86.94 478 SER A O 1
ATOM 3763 N N . ASP A 1 479 ? 4.112 16.838 3.305 1.00 86.56 479 ASP A N 1
ATOM 3764 C CA . ASP A 1 479 ? 2.747 16.876 2.752 1.00 86.56 479 ASP A CA 1
ATOM 3765 C C . ASP A 1 479 ? 1.700 17.321 3.783 1.00 86.56 479 ASP A C 1
ATOM 3767 O O . ASP A 1 479 ? 0.806 18.116 3.488 1.00 86.56 479 ASP A O 1
ATOM 3771 N N . THR A 1 480 ? 1.778 16.792 5.008 1.00 86.44 480 THR A N 1
ATOM 3772 C CA . THR A 1 480 ? 0.872 17.201 6.094 1.00 86.44 480 THR A CA 1
ATOM 3773 C C . THR A 1 480 ? 1.105 18.653 6.500 1.00 86.44 480 THR A C 1
ATOM 3775 O O . THR A 1 480 ? 0.139 19.383 6.703 1.00 86.44 480 THR A O 1
ATOM 3778 N N . ALA A 1 481 ? 2.368 19.089 6.546 1.00 89.88 481 ALA A N 1
ATOM 3779 C CA . ALA A 1 481 ? 2.708 20.478 6.828 1.00 89.88 481 ALA A CA 1
ATOM 3780 C C . ALA A 1 481 ? 2.211 21.413 5.714 1.00 89.88 481 ALA A C 1
ATOM 3782 O O . ALA A 1 481 ? 1.586 22.425 6.012 1.00 89.88 481 ALA A O 1
ATOM 3783 N N . ALA A 1 482 ? 2.418 21.056 4.442 1.00 90.56 482 ALA A N 1
ATOM 3784 C CA . ALA A 1 482 ? 1.989 21.862 3.301 1.00 90.56 482 ALA A CA 1
ATOM 3785 C C . ALA A 1 482 ? 0.471 22.073 3.278 1.00 90.56 482 ALA A C 1
ATOM 3787 O O . ALA A 1 482 ? 0.004 23.191 3.075 1.00 90.56 482 ALA A O 1
ATOM 3788 N N . ARG A 1 483 ? -0.311 21.022 3.558 1.00 89.56 483 ARG A N 1
ATOM 3789 C CA . ARG A 1 483 ? -1.774 21.137 3.656 1.00 89.56 483 ARG A CA 1
ATOM 3790 C C . ARG A 1 483 ? -2.201 22.115 4.748 1.00 89.56 483 ARG A C 1
ATOM 3792 O O . ARG A 1 483 ? -3.009 22.992 4.471 1.00 89.56 483 ARG A O 1
ATOM 3799 N N . ALA A 1 484 ? -1.625 22.013 5.944 1.00 89.62 484 ALA A N 1
ATOM 3800 C CA . ALA A 1 484 ? -1.941 22.934 7.035 1.00 89.62 484 ALA A CA 1
ATOM 3801 C C . ALA A 1 484 ? -1.493 24.379 6.734 1.00 89.62 484 ALA A C 1
ATOM 3803 O O . ALA A 1 484 ? -2.213 25.323 7.049 1.00 89.62 484 ALA A O 1
ATOM 3804 N N . TYR A 1 485 ? -0.339 24.561 6.083 1.00 92.12 485 TYR A N 1
ATOM 3805 C CA . TYR A 1 485 ? 0.146 25.885 5.699 1.00 92.12 485 TYR A CA 1
ATOM 3806 C C . TYR A 1 485 ? -0.630 26.515 4.545 1.00 92.12 485 TYR A C 1
ATOM 3808 O O . TYR A 1 485 ? -0.708 27.736 4.523 1.00 92.12 485 TYR A O 1
ATOM 3816 N N . SER A 1 486 ? -1.215 25.738 3.627 1.00 90.00 486 SER A N 1
ATOM 3817 C CA . SER A 1 486 ? -1.876 26.257 2.415 1.00 90.00 486 SER A CA 1
ATOM 3818 C C . SER A 1 486 ? -2.916 27.352 2.696 1.00 90.00 486 SER A C 1
ATOM 3820 O O . SER A 1 486 ? -2.911 28.377 2.028 1.00 90.00 486 SER A O 1
ATOM 3822 N N . ALA A 1 487 ? -3.719 27.201 3.752 1.00 83.81 487 ALA A N 1
ATOM 3823 C CA . ALA A 1 487 ? -4.718 28.191 4.163 1.00 83.81 487 ALA A CA 1
ATOM 3824 C C . ALA A 1 487 ? -4.133 29.422 4.895 1.00 83.81 487 ALA A C 1
ATOM 3826 O O . ALA A 1 487 ? -4.833 30.402 5.130 1.00 83.81 487 ALA A O 1
ATOM 3827 N N . LEU A 1 488 ? -2.857 29.380 5.286 1.00 88.00 488 LEU A N 1
ATOM 3828 C CA . LEU A 1 488 ? -2.170 30.450 6.019 1.00 88.00 488 LEU A CA 1
ATOM 3829 C C . LEU A 1 488 ? -1.332 31.335 5.091 1.00 88.00 488 LEU A C 1
ATOM 3831 O O . LEU A 1 488 ? -1.295 32.555 5.248 1.00 88.00 488 LEU A O 1
ATOM 3835 N N . VAL A 1 489 ? -0.655 30.703 4.132 1.00 88.88 489 VAL A N 1
ATOM 3836 C CA . VAL A 1 489 ? 0.367 31.326 3.283 1.00 88.88 489 VAL A CA 1
ATOM 3837 C C . VAL A 1 489 ? -0.185 32.317 2.262 1.00 88.88 489 VAL A C 1
ATOM 3839 O O . VAL A 1 489 ? 0.586 33.090 1.708 1.00 88.88 489 VAL A O 1
ATOM 3842 N N . GLU A 1 490 ? -1.496 32.350 2.015 1.00 84.06 490 GLU A N 1
ATOM 3843 C CA . GLU A 1 490 ? -2.093 33.382 1.155 1.00 84.06 490 GLU A CA 1
ATOM 3844 C C . GLU A 1 490 ? -1.850 34.796 1.702 1.00 84.06 490 GLU A C 1
ATOM 3846 O O . GLU A 1 490 ? -1.639 35.725 0.924 1.00 84.06 490 GLU A O 1
ATOM 3851 N N . ASN A 1 491 ? -1.815 34.934 3.032 1.00 82.75 491 ASN A N 1
ATOM 3852 C CA . ASN A 1 491 ? -1.661 36.211 3.732 1.00 82.75 491 ASN A CA 1
ATOM 3853 C C . ASN A 1 491 ? -0.259 36.440 4.309 1.00 82.75 491 ASN A C 1
ATOM 3855 O O . ASN A 1 491 ? -0.039 37.461 4.955 1.00 82.75 491 ASN A O 1
ATOM 3859 N N . PHE A 1 492 ? 0.664 35.492 4.141 1.00 88.69 492 PHE A N 1
ATOM 3860 C CA . PHE A 1 492 ? 2.039 35.689 4.595 1.00 88.69 492 PHE A CA 1
ATOM 3861 C C . PHE A 1 492 ? 2.746 36.644 3.628 1.00 88.69 492 PHE A C 1
ATOM 3863 O O . PHE A 1 492 ? 2.377 36.741 2.456 1.00 88.69 492 PHE A O 1
ATOM 3870 N N . ASP A 1 493 ? 3.772 37.339 4.099 1.00 88.06 493 ASP A N 1
ATOM 3871 C CA . ASP A 1 493 ? 4.790 37.939 3.240 1.00 88.06 493 ASP A CA 1
ATOM 3872 C C . ASP A 1 493 ? 6.110 37.141 3.306 1.00 88.06 493 ASP A C 1
ATOM 3874 O O . ASP A 1 493 ? 6.213 36.083 3.934 1.00 88.06 493 ASP A O 1
ATOM 3878 N N . THR A 1 494 ? 7.147 37.615 2.611 1.00 86.44 494 THR A N 1
ATOM 3879 C CA . THR A 1 494 ? 8.457 36.938 2.627 1.00 86.44 494 THR A CA 1
ATOM 3880 C C . THR A 1 494 ? 9.086 36.922 4.028 1.00 86.44 494 THR A C 1
ATOM 3882 O O . THR A 1 494 ? 9.787 35.963 4.364 1.00 86.44 494 THR A O 1
ATOM 3885 N N . ASP A 1 495 ? 8.825 37.936 4.857 1.00 87.31 495 ASP A N 1
ATOM 3886 C CA . ASP A 1 495 ? 9.358 38.036 6.217 1.00 87.31 495 ASP A CA 1
ATOM 3887 C C . ASP A 1 495 ? 8.633 37.082 7.178 1.00 87.31 495 ASP A C 1
ATOM 3889 O O . ASP A 1 495 ? 9.287 36.456 8.020 1.00 87.31 495 ASP A O 1
ATOM 3893 N N . ASP A 1 496 ? 7.323 36.885 7.011 1.00 89.00 496 ASP A N 1
ATOM 3894 C CA . ASP A 1 496 ? 6.540 35.882 7.739 1.00 89.00 496 ASP A CA 1
ATOM 3895 C C . ASP A 1 496 ? 7.049 34.465 7.455 1.00 89.00 496 ASP A C 1
ATOM 3897 O O . ASP A 1 496 ? 7.318 33.695 8.387 1.00 89.00 496 ASP A O 1
ATOM 3901 N N . VAL A 1 497 ? 7.267 34.134 6.175 1.00 89.25 497 VAL A N 1
ATOM 3902 C CA . VAL A 1 497 ? 7.842 32.840 5.769 1.00 89.25 497 VAL A CA 1
ATOM 3903 C C . VAL A 1 497 ? 9.250 32.679 6.341 1.00 89.25 497 VAL A C 1
ATOM 3905 O O . VAL A 1 497 ? 9.568 31.633 6.909 1.00 89.25 497 VAL A O 1
ATOM 3908 N N . ALA A 1 498 ? 10.094 33.712 6.260 1.00 87.12 498 ALA A N 1
ATOM 3909 C CA . ALA A 1 498 ? 11.443 33.672 6.820 1.00 87.12 498 ALA A CA 1
ATOM 3910 C C . ALA A 1 498 ? 11.434 33.491 8.349 1.00 87.12 498 ALA A C 1
ATOM 3912 O O . ALA A 1 498 ? 12.252 32.746 8.894 1.00 87.12 498 ALA A O 1
ATOM 3913 N N . SER A 1 499 ? 10.515 34.156 9.051 1.00 87.06 499 SER A N 1
ATOM 3914 C CA . SER A 1 499 ? 10.336 34.048 10.501 1.00 87.06 499 SER A CA 1
ATOM 3915 C C . SER A 1 499 ? 9.920 32.635 10.911 1.00 87.06 499 SER A C 1
ATOM 3917 O O . SER A 1 499 ? 10.523 32.045 11.814 1.00 87.06 499 SER A O 1
ATOM 3919 N N . GLU A 1 500 ? 8.954 32.046 10.205 1.00 87.88 500 GLU A N 1
ATOM 3920 C CA . GLU A 1 500 ? 8.492 30.684 10.471 1.00 87.88 500 GLU A CA 1
ATOM 3921 C C . GLU A 1 500 ? 9.558 29.629 10.110 1.00 87.88 500 GLU A C 1
ATOM 3923 O O . GLU A 1 500 ? 9.786 28.693 10.881 1.00 87.88 500 GLU A O 1
ATOM 3928 N N . LEU A 1 501 ? 10.317 29.828 9.023 1.00 86.38 501 LEU A N 1
ATOM 3929 C CA . LEU A 1 501 ? 11.487 29.002 8.695 1.00 86.38 501 LEU A CA 1
ATOM 3930 C C . LEU A 1 501 ? 12.572 29.080 9.776 1.00 86.38 501 LEU A C 1
ATOM 3932 O O . LEU A 1 501 ? 13.124 28.052 10.163 1.00 86.38 501 LEU A O 1
ATOM 3936 N N . ARG A 1 502 ? 12.871 30.265 10.322 1.00 83.00 502 ARG A N 1
ATOM 3937 C CA . ARG A 1 502 ? 13.843 30.392 11.426 1.00 83.00 502 ARG A CA 1
ATOM 3938 C C . ARG A 1 502 ? 13.368 29.682 12.689 1.00 83.00 502 ARG A C 1
ATOM 3940 O O . ARG A 1 502 ? 14.182 29.068 13.370 1.00 83.00 502 ARG A O 1
ATOM 3947 N N . ARG A 1 503 ? 12.066 29.727 12.994 1.00 79.94 503 ARG A N 1
ATOM 3948 C CA . ARG A 1 503 ? 11.488 28.981 14.124 1.00 79.94 503 ARG A CA 1
ATOM 3949 C C . ARG A 1 503 ? 11.658 27.475 13.958 1.00 79.94 503 ARG A C 1
ATOM 3951 O O . ARG A 1 503 ? 11.987 26.815 14.940 1.00 79.94 503 ARG A O 1
ATOM 3958 N N . SER A 1 504 ? 11.525 26.963 12.730 1.00 75.44 504 SER A N 1
ATOM 3959 C CA . SER A 1 504 ? 11.775 25.547 12.422 1.00 75.44 504 SER A CA 1
ATOM 3960 C C . SER A 1 504 ? 13.147 25.081 12.904 1.00 75.44 504 SER A C 1
ATOM 3962 O O . SER A 1 504 ? 13.264 24.017 13.498 1.00 75.44 504 SER A O 1
ATOM 3964 N N . LEU A 1 505 ? 14.173 25.916 12.723 1.00 71.94 505 LEU A N 1
ATOM 3965 C CA . LEU A 1 505 ? 15.562 25.584 13.032 1.00 71.94 505 LEU A CA 1
ATOM 3966 C C . LEU A 1 505 ? 15.875 25.560 14.533 1.00 71.94 505 LEU A C 1
ATOM 3968 O O . LEU A 1 505 ? 16.875 24.968 14.932 1.00 71.94 505 LEU A O 1
ATOM 3972 N N . VAL A 1 506 ? 15.052 26.208 15.361 1.00 71.44 506 VAL A N 1
ATOM 3973 C CA . VAL A 1 506 ? 15.249 26.268 16.818 1.00 71.44 506 VAL A CA 1
ATOM 3974 C C . VAL A 1 506 ? 14.642 25.043 17.514 1.00 71.44 506 VAL A C 1
ATOM 3976 O O . VAL A 1 506 ? 15.165 24.599 18.537 1.00 71.44 506 VAL A O 1
ATOM 3979 N N . ASP A 1 507 ? 13.575 24.460 16.962 1.00 65.19 507 ASP A N 1
ATOM 3980 C CA . ASP A 1 507 ? 12.889 23.297 17.537 1.00 65.19 507 ASP A CA 1
ATOM 3981 C C . ASP A 1 507 ? 13.416 21.979 16.948 1.00 65.19 507 ASP A C 1
ATOM 3983 O O . ASP A 1 507 ? 12.941 21.483 15.932 1.00 65.19 507 ASP A O 1
ATOM 3987 N N . SER A 1 508 ? 14.411 21.388 17.613 1.00 53.75 508 SER A N 1
ATOM 3988 C CA . SER A 1 508 ? 15.149 20.192 17.162 1.00 53.75 508 SER A CA 1
ATOM 3989 C C . SER A 1 508 ? 14.327 18.917 16.898 1.00 53.75 508 SER A C 1
ATOM 3991 O O . SER A 1 508 ? 14.882 17.942 16.391 1.00 53.75 508 SER A O 1
ATOM 3993 N N . SER A 1 509 ? 13.035 18.878 17.243 1.00 58.44 509 SER A N 1
ATOM 3994 C CA . SER A 1 509 ? 12.253 17.639 17.218 1.00 58.44 509 SER A CA 1
ATOM 3995 C C . SER A 1 509 ? 11.729 17.252 15.824 1.00 58.44 509 SER A C 1
ATOM 3997 O O . SER A 1 509 ? 11.768 16.062 15.505 1.00 58.44 509 SER A O 1
ATOM 3999 N N . LYS A 1 510 ? 11.300 18.214 14.979 1.00 63.22 510 LYS A N 1
ATOM 4000 C CA . LYS A 1 510 ? 10.904 18.013 13.556 1.00 63.22 510 LYS A CA 1
ATOM 4001 C C . LYS A 1 510 ? 11.051 19.270 12.639 1.00 63.22 510 LYS A C 1
ATOM 4003 O O . LYS A 1 510 ? 10.103 19.610 11.930 1.00 63.22 510 LYS A O 1
ATOM 4008 N N . PRO A 1 511 ? 12.217 19.948 12.562 1.00 68.44 511 PRO A N 1
ATOM 4009 C CA . PRO A 1 511 ? 12.401 21.179 11.766 1.00 68.44 511 PRO A CA 1
ATOM 4010 C C . PRO A 1 511 ? 12.041 21.068 10.277 1.00 68.44 511 PRO A C 1
ATOM 4012 O O . PRO A 1 511 ? 11.481 21.981 9.671 1.00 68.44 511 PRO A O 1
ATOM 4015 N N . VAL A 1 512 ? 12.428 19.952 9.654 1.00 78.12 512 VAL A N 1
ATOM 4016 C CA . VAL A 1 512 ? 12.678 19.945 8.208 1.00 78.12 512 VAL A CA 1
ATOM 4017 C C . VAL A 1 512 ? 11.434 19.668 7.384 1.00 78.12 512 VAL A C 1
ATOM 4019 O O . VAL A 1 512 ? 11.213 20.321 6.367 1.00 78.12 512 VAL A O 1
ATOM 4022 N N . CYS A 1 513 ? 10.590 18.736 7.830 1.00 82.56 513 CYS A N 1
ATOM 4023 C CA . CYS A 1 513 ? 9.325 18.460 7.159 1.00 82.56 513 CYS A CA 1
ATOM 4024 C C . CYS A 1 513 ? 8.411 19.692 7.192 1.00 82.56 513 CYS A C 1
ATOM 4026 O O . CYS A 1 513 ? 7.781 20.011 6.186 1.00 82.56 513 CYS A O 1
ATOM 4028 N N . MET A 1 514 ? 8.411 20.429 8.307 1.00 87.75 514 MET A N 1
ATOM 4029 C CA . MET A 1 514 ? 7.688 21.691 8.438 1.00 87.75 514 MET A CA 1
ATOM 4030 C C . MET A 1 514 ? 8.226 22.751 7.468 1.00 87.75 514 MET A C 1
ATOM 4032 O O . MET A 1 514 ? 7.444 23.334 6.721 1.00 87.75 514 MET A O 1
ATOM 4036 N N . ALA A 1 515 ? 9.548 22.956 7.420 1.00 87.81 515 ALA A N 1
ATOM 4037 C CA . ALA A 1 515 ? 10.174 23.920 6.514 1.00 87.81 515 ALA A CA 1
ATOM 4038 C C . ALA A 1 515 ? 9.902 23.607 5.031 1.00 87.81 515 ALA A C 1
ATOM 4040 O O . ALA A 1 515 ? 9.553 24.500 4.259 1.00 87.81 515 ALA A O 1
ATOM 4041 N N . CYS A 1 516 ? 10.004 22.333 4.638 1.00 87.44 516 CYS A N 1
ATOM 4042 C CA . CYS A 1 516 ? 9.724 21.906 3.266 1.00 87.44 516 CYS A CA 1
ATOM 4043 C C . CYS A 1 516 ? 8.239 22.056 2.916 1.00 87.44 516 CYS A C 1
ATOM 4045 O O . CYS A 1 516 ? 7.910 22.513 1.823 1.00 87.44 516 CYS A O 1
ATOM 4047 N N . GLY A 1 517 ? 7.343 21.716 3.849 1.00 89.31 517 GLY A N 1
ATOM 4048 C CA . GLY A 1 517 ? 5.905 21.891 3.667 1.00 89.31 517 GLY A CA 1
ATOM 4049 C C . GLY A 1 517 ? 5.491 23.359 3.550 1.00 89.31 517 GLY A C 1
ATOM 4050 O O . GLY A 1 517 ? 4.687 23.687 2.683 1.00 89.31 517 GLY A O 1
ATOM 4051 N N . LEU A 1 518 ? 6.075 24.246 4.364 1.00 91.38 518 LEU A N 1
ATOM 4052 C CA . LEU A 1 518 ? 5.844 25.693 4.299 1.00 91.38 518 LEU A CA 1
ATOM 4053 C C . LEU A 1 518 ? 6.248 26.268 2.937 1.00 91.38 518 LEU A C 1
ATOM 4055 O O . LEU A 1 518 ? 5.449 26.954 2.304 1.00 91.38 518 LEU A O 1
ATOM 4059 N N . LEU A 1 519 ? 7.468 25.967 2.475 1.00 90.25 519 LEU A N 1
ATOM 4060 C CA . LEU A 1 519 ? 7.964 26.448 1.182 1.00 90.25 519 LEU A CA 1
ATOM 4061 C C . LEU A 1 519 ? 7.104 25.941 0.027 1.00 90.25 519 LEU A C 1
ATOM 4063 O O . LEU A 1 519 ? 6.744 26.721 -0.851 1.00 90.25 519 LEU A O 1
ATOM 4067 N N . ARG A 1 520 ? 6.728 24.659 0.056 1.00 90.50 520 ARG A N 1
ATOM 4068 C CA . ARG A 1 520 ? 5.822 24.089 -0.939 1.00 90.50 520 ARG A CA 1
ATOM 4069 C C . ARG A 1 520 ? 4.469 24.794 -0.946 1.00 90.50 520 ARG A C 1
ATOM 4071 O O . ARG A 1 520 ? 4.047 25.256 -1.995 1.00 90.50 520 ARG A O 1
ATOM 4078 N N . ALA A 1 521 ? 3.819 24.929 0.211 1.00 91.38 521 ALA A N 1
ATOM 4079 C CA . ALA A 1 521 ? 2.525 25.600 0.307 1.00 91.38 521 ALA A CA 1
ATOM 4080 C C . ALA A 1 521 ? 2.588 27.044 -0.210 1.00 91.38 521 ALA A C 1
ATOM 4082 O O . ALA A 1 521 ? 1.700 27.482 -0.939 1.00 91.38 521 ALA A O 1
ATOM 4083 N N . TRP A 1 522 ? 3.650 27.774 0.138 1.00 90.88 522 TRP A N 1
ATOM 4084 C CA . TRP A 1 522 ? 3.867 29.155 -0.291 1.00 90.88 522 TRP A CA 1
ATOM 4085 C C . TRP A 1 522 ? 4.010 29.291 -1.814 1.00 90.88 522 TRP A C 1
ATOM 4087 O O . TRP A 1 522 ? 3.491 30.244 -2.400 1.00 90.88 522 TRP A O 1
ATOM 4097 N N . ILE A 1 523 ? 4.689 28.337 -2.458 1.00 89.56 523 ILE A N 1
ATOM 4098 C CA . ILE A 1 523 ? 4.833 28.291 -3.919 1.00 89.56 523 ILE A CA 1
ATOM 4099 C C . ILE A 1 523 ? 3.509 27.884 -4.573 1.00 89.56 523 ILE A C 1
ATOM 4101 O O . ILE A 1 523 ? 3.056 28.577 -5.478 1.00 89.56 523 ILE A O 1
ATOM 4105 N N . ASP A 1 524 ? 2.876 26.814 -4.084 1.00 87.12 524 ASP A N 1
ATOM 4106 C CA . ASP A 1 524 ? 1.670 26.218 -4.676 1.00 87.12 524 ASP A CA 1
ATOM 4107 C C . ASP A 1 524 ? 0.451 27.162 -4.626 1.00 87.12 524 ASP A C 1
ATOM 4109 O O . ASP A 1 524 ? -0.403 27.114 -5.507 1.00 87.12 524 ASP A O 1
ATOM 4113 N N . THR A 1 525 ? 0.362 28.032 -3.614 1.00 83.62 525 THR A N 1
ATOM 4114 C CA . THR A 1 525 ? -0.740 29.009 -3.456 1.00 83.62 525 THR A CA 1
ATOM 4115 C C . THR A 1 525 ? -0.472 30.361 -4.117 1.00 83.62 525 THR A C 1
ATOM 4117 O O . THR A 1 525 ? -1.346 31.226 -4.141 1.00 83.62 525 THR A O 1
ATOM 4120 N N . GLY A 1 526 ? 0.742 30.594 -4.617 1.00 73.94 526 GLY A N 1
ATOM 4121 C CA . GLY A 1 526 ? 1.127 31.888 -5.161 1.00 73.94 526 GLY A CA 1
ATOM 4122 C C . GLY A 1 526 ? 0.896 32.040 -6.646 1.00 73.94 526 GLY A C 1
ATOM 4123 O O . GLY A 1 526 ? 1.048 31.092 -7.406 1.00 73.94 526 GLY A O 1
ATOM 4124 N N . ASP A 1 527 ? 0.637 33.277 -7.073 1.00 69.50 527 ASP A N 1
ATOM 4125 C CA . ASP A 1 527 ? 0.737 33.635 -8.485 1.00 69.50 527 ASP A CA 1
ATOM 4126 C C . ASP A 1 527 ? 2.184 33.385 -8.968 1.00 69.50 527 ASP A C 1
ATOM 4128 O O . ASP A 1 527 ? 3.120 33.984 -8.417 1.00 69.50 527 ASP A O 1
ATOM 4132 N N . PRO A 1 528 ? 2.408 32.533 -9.988 1.00 63.34 528 PRO A N 1
ATOM 4133 C CA . PRO A 1 528 ? 3.729 32.321 -10.575 1.00 63.34 528 PRO A CA 1
ATOM 4134 C C . PRO A 1 528 ? 4.417 33.626 -11.008 1.00 63.34 528 PRO A C 1
ATOM 4136 O O . PRO A 1 528 ? 5.645 33.721 -10.944 1.00 63.34 528 PRO A O 1
ATOM 4139 N N . ALA A 1 529 ? 3.645 34.655 -11.385 1.00 58.47 529 ALA A N 1
ATOM 4140 C CA . ALA A 1 529 ? 4.160 35.971 -11.759 1.00 58.47 529 ALA A CA 1
ATOM 4141 C C . ALA A 1 529 ? 4.727 36.776 -10.571 1.00 58.47 529 ALA A C 1
ATOM 4143 O O . ALA A 1 529 ? 5.506 37.705 -10.780 1.00 58.47 529 ALA A O 1
ATOM 4144 N N . ALA A 1 530 ? 4.396 36.412 -9.327 1.00 65.88 530 ALA A N 1
ATOM 4145 C CA . ALA A 1 530 ? 4.867 37.093 -8.118 1.00 65.88 530 ALA A CA 1
ATOM 4146 C C . ALA A 1 530 ? 6.303 36.708 -7.704 1.00 65.88 530 ALA A C 1
ATOM 4148 O O . ALA A 1 530 ? 6.783 37.146 -6.660 1.00 65.88 530 ALA A O 1
ATOM 4149 N N . GLY A 1 531 ? 7.003 35.878 -8.489 1.00 81.44 531 GLY A N 1
ATOM 4150 C CA . GLY A 1 531 ? 8.411 35.539 -8.246 1.00 81.44 531 GLY A CA 1
ATOM 4151 C C . GLY A 1 531 ? 8.655 34.656 -7.015 1.00 81.44 531 GLY A C 1
ATOM 4152 O O . GLY A 1 531 ? 9.795 34.541 -6.560 1.00 81.44 531 GLY A O 1
ATOM 4153 N N . ARG A 1 532 ? 7.613 34.002 -6.477 1.00 86.75 532 ARG A N 1
ATOM 4154 C CA . ARG A 1 532 ? 7.715 33.171 -5.262 1.00 86.75 532 ARG A CA 1
ATOM 4155 C C . ARG A 1 532 ? 8.704 32.011 -5.397 1.00 86.75 532 ARG A C 1
ATOM 4157 O O . ARG A 1 532 ? 9.342 31.666 -4.411 1.00 86.75 532 ARG A O 1
ATOM 4164 N N . ASN A 1 533 ? 8.897 31.460 -6.599 1.00 87.38 533 ASN A N 1
ATOM 4165 C CA . ASN A 1 533 ? 9.932 30.450 -6.868 1.00 87.38 533 ASN A CA 1
ATOM 4166 C C . ASN A 1 533 ? 11.346 30.984 -6.585 1.00 87.38 533 ASN A C 1
ATOM 4168 O O . ASN A 1 533 ? 12.114 30.362 -5.852 1.00 87.38 533 ASN A O 1
ATOM 4172 N N . THR A 1 534 ? 11.672 32.171 -7.104 1.00 86.75 534 THR A N 1
ATOM 4173 C CA . THR A 1 534 ? 12.963 32.835 -6.868 1.00 86.75 534 THR A CA 1
ATOM 4174 C C . THR A 1 534 ? 13.131 33.227 -5.401 1.00 86.75 534 THR A C 1
ATOM 4176 O O . THR A 1 534 ? 14.206 33.046 -4.833 1.00 86.75 534 THR A O 1
ATOM 4179 N N . GLN A 1 535 ? 12.066 33.714 -4.757 1.00 89.19 535 GLN A N 1
ATOM 4180 C CA . GLN A 1 535 ? 12.080 34.039 -3.327 1.00 89.19 535 GLN A CA 1
ATOM 4181 C C . GLN A 1 535 ? 12.292 32.792 -2.460 1.00 89.19 535 GLN A C 1
ATOM 4183 O O . GLN A 1 535 ? 13.110 32.826 -1.547 1.00 89.19 535 GLN A O 1
ATOM 4188 N N . ALA A 1 536 ? 11.620 31.677 -2.759 1.00 88.81 536 ALA A N 1
ATOM 4189 C CA . ALA A 1 536 ? 11.792 30.412 -2.047 1.00 88.81 536 ALA A CA 1
ATOM 4190 C C . ALA A 1 536 ? 13.222 29.867 -2.190 1.00 88.81 536 ALA A C 1
ATOM 4192 O O . ALA A 1 536 ? 13.828 29.474 -1.192 1.00 88.81 536 ALA A O 1
ATOM 4193 N N . ALA A 1 537 ? 13.791 29.910 -3.401 1.00 87.31 537 ALA A N 1
ATOM 4194 C CA . ALA A 1 537 ? 15.187 29.542 -3.636 1.00 87.31 537 ALA A CA 1
ATOM 4195 C C . ALA A 1 537 ? 16.157 30.459 -2.863 1.00 87.31 537 ALA A C 1
ATOM 4197 O O . ALA A 1 537 ? 17.082 29.975 -2.212 1.00 87.31 537 ALA A O 1
ATOM 4198 N N . SER A 1 538 ? 15.893 31.770 -2.829 1.00 88.56 538 SER A N 1
ATOM 4199 C CA . SER A 1 538 ? 16.680 32.732 -2.047 1.00 88.56 538 SER A CA 1
ATOM 4200 C C . SER A 1 538 ? 16.555 32.524 -0.530 1.00 88.56 538 SER A C 1
ATOM 4202 O O . SER A 1 538 ? 17.547 32.653 0.189 1.00 88.56 538 SER A O 1
ATOM 4204 N N . LEU A 1 539 ? 15.372 32.171 -0.023 1.00 87.81 539 LEU A N 1
ATOM 4205 C CA . LEU A 1 539 ? 15.160 31.847 1.390 1.00 87.81 539 LEU A CA 1
ATOM 4206 C C . LEU A 1 539 ? 15.881 30.552 1.780 1.00 87.81 539 LEU A C 1
ATOM 4208 O O . LEU A 1 539 ? 16.477 30.491 2.857 1.00 87.81 539 LEU A O 1
ATOM 4212 N N . LEU A 1 540 ? 15.896 29.547 0.899 1.00 86.19 540 LEU A N 1
ATOM 4213 C CA . LEU A 1 540 ? 16.739 28.362 1.064 1.00 86.19 540 LEU A CA 1
ATOM 4214 C C . LEU A 1 540 ? 18.231 28.722 1.026 1.00 86.19 540 LEU A C 1
ATOM 4216 O O . LEU A 1 540 ? 18.988 28.186 1.825 1.00 86.19 540 LEU A O 1
ATOM 4220 N N . ALA A 1 541 ? 18.668 29.662 0.187 1.00 85.06 541 ALA A N 1
ATOM 4221 C CA . ALA A 1 541 ? 20.041 30.184 0.220 1.00 85.06 541 ALA A CA 1
ATOM 4222 C C . ALA A 1 541 ? 20.411 30.814 1.562 1.00 85.06 541 ALA A C 1
ATOM 4224 O O . ALA A 1 541 ? 21.509 30.600 2.073 1.00 85.06 541 ALA A O 1
ATOM 4225 N N . LEU A 1 542 ? 19.475 31.543 2.165 1.00 81.75 542 LEU A N 1
ATOM 4226 C CA . LEU A 1 542 ? 19.719 32.276 3.400 1.00 81.75 542 LEU A CA 1
ATOM 4227 C C . LEU A 1 542 ? 19.619 31.405 4.666 1.00 81.75 542 LEU A C 1
ATOM 4229 O O . LEU A 1 542 ? 20.380 31.597 5.612 1.00 81.75 542 LEU A O 1
ATOM 4233 N N . VAL A 1 543 ? 18.655 30.483 4.710 1.00 73.75 543 VAL A N 1
ATOM 4234 C CA . VAL A 1 543 ? 18.257 29.735 5.922 1.00 73.75 543 VAL A CA 1
ATOM 4235 C C . VAL A 1 543 ? 18.457 28.218 5.749 1.00 73.75 543 VAL A C 1
ATOM 4237 O O . VAL A 1 543 ? 18.445 27.459 6.717 1.00 73.75 543 VAL A O 1
ATOM 4240 N N . GLY A 1 544 ? 18.658 27.758 4.514 1.00 65.88 544 GLY A N 1
ATOM 4241 C CA . GLY A 1 544 ? 18.488 26.372 4.090 1.00 65.88 544 GLY A CA 1
ATOM 4242 C C . GLY A 1 544 ? 19.677 25.411 4.164 1.00 65.88 544 GLY A C 1
ATOM 4243 O O . GLY A 1 544 ? 19.369 24.226 4.149 1.00 65.88 544 GLY A O 1
ATOM 4244 N N . PRO A 1 545 ? 20.971 25.774 4.317 1.00 75.12 545 PRO A N 1
ATOM 4245 C CA . PRO A 1 545 ? 22.022 24.755 4.459 1.00 75.12 545 PRO A CA 1
ATOM 4246 C C . PRO A 1 545 ? 21.744 23.771 5.610 1.00 75.12 545 PRO A C 1
ATOM 4248 O O . PRO A 1 545 ? 21.749 22.560 5.411 1.00 75.12 545 PRO A O 1
ATOM 4251 N N . ALA A 1 546 ? 21.339 24.284 6.778 1.00 73.44 546 ALA A N 1
ATOM 4252 C CA . ALA A 1 546 ? 20.951 23.457 7.923 1.00 73.44 546 ALA A CA 1
ATOM 4253 C C . ALA A 1 546 ? 19.678 22.625 7.667 1.00 73.44 546 ALA A C 1
ATOM 4255 O O . ALA A 1 546 ? 19.593 21.476 8.107 1.00 73.44 546 ALA A O 1
ATOM 4256 N N . VAL A 1 547 ? 18.700 23.184 6.940 1.00 76.00 547 VAL A N 1
ATOM 4257 C CA . VAL A 1 547 ? 17.459 22.484 6.558 1.00 76.00 547 VAL A CA 1
ATOM 4258 C C . VAL A 1 547 ? 17.771 21.346 5.587 1.00 76.00 547 VAL A C 1
ATOM 4260 O O . VAL A 1 547 ? 17.308 20.231 5.786 1.00 76.00 547 VAL A O 1
ATOM 4263 N N . ILE A 1 548 ? 18.585 21.593 4.562 1.00 78.94 548 ILE A N 1
ATOM 4264 C CA . ILE A 1 548 ? 18.931 20.618 3.523 1.00 78.94 548 ILE A CA 1
ATOM 4265 C C . ILE A 1 548 ? 19.776 19.491 4.113 1.00 78.94 548 ILE A C 1
ATOM 4267 O O . ILE A 1 548 ? 19.486 18.321 3.857 1.00 78.94 548 ILE A O 1
ATOM 4271 N N . ASP A 1 549 ? 20.770 19.813 4.941 1.00 76.06 549 ASP A N 1
ATOM 4272 C CA . ASP A 1 549 ? 21.652 18.816 5.555 1.00 76.06 549 ASP A CA 1
ATOM 4273 C C . ASP A 1 549 ? 20.881 17.827 6.431 1.00 76.06 549 ASP A C 1
ATOM 4275 O O . ASP A 1 549 ? 21.152 16.625 6.402 1.00 76.06 549 ASP A O 1
ATOM 4279 N N . THR A 1 550 ? 19.864 18.313 7.143 1.00 76.75 550 THR A N 1
ATOM 4280 C CA . THR A 1 550 ? 19.000 17.494 8.002 1.00 76.75 550 THR A CA 1
ATOM 4281 C C . THR A 1 550 ? 17.781 16.917 7.272 1.00 76.75 550 THR A C 1
ATOM 4283 O O . THR A 1 550 ? 17.124 16.018 7.803 1.00 76.75 550 THR A O 1
ATOM 4286 N N . ALA A 1 551 ? 17.489 17.374 6.048 1.00 79.31 551 ALA A N 1
ATOM 4287 C CA . ALA A 1 551 ? 16.362 16.901 5.254 1.00 79.31 551 ALA A CA 1
ATOM 4288 C C . ALA A 1 551 ? 16.493 15.430 4.901 1.00 79.31 551 ALA A C 1
ATOM 4290 O O . ALA A 1 551 ? 17.515 14.975 4.369 1.00 79.31 551 ALA A O 1
ATOM 4291 N N . SER A 1 552 ? 15.394 14.702 5.113 1.00 83.31 552 SER A N 1
ATOM 4292 C CA . SER A 1 552 ? 15.267 13.361 4.573 1.00 83.31 552 SER A CA 1
ATOM 4293 C C . SER A 1 552 ? 15.390 13.415 3.051 1.00 83.31 552 SER A C 1
ATOM 4295 O O . SER A 1 552 ? 15.070 14.411 2.399 1.00 83.31 552 SER A O 1
ATOM 4297 N N . LYS A 1 553 ? 15.828 12.310 2.45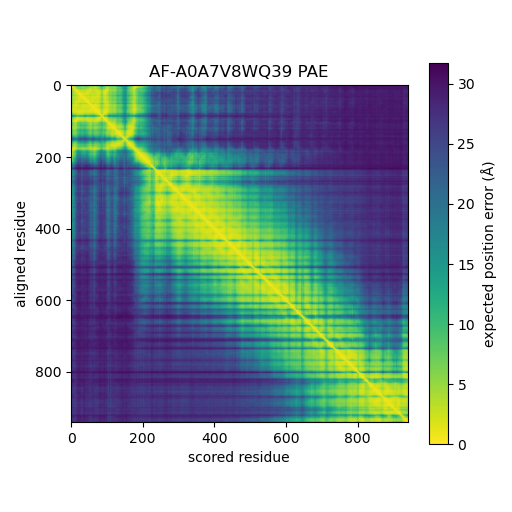5 1.00 83.88 553 LYS A N 1
ATOM 4298 C CA . LYS A 1 553 ? 15.936 12.224 0.999 1.00 83.88 553 LYS A CA 1
ATOM 4299 C C . LYS A 1 553 ? 14.590 12.479 0.291 1.00 83.88 553 LYS A C 1
ATOM 4301 O O . LYS A 1 553 ? 14.582 12.992 -0.821 1.00 83.88 553 LYS A O 1
ATOM 4306 N N . THR A 1 554 ? 13.471 12.147 0.943 1.00 82.06 554 THR A N 1
ATOM 4307 C CA . THR A 1 554 ? 12.113 12.426 0.454 1.00 82.06 554 THR A CA 1
ATOM 4308 C C . THR A 1 554 ? 11.798 13.920 0.498 1.00 82.06 554 THR A C 1
ATOM 4310 O O . THR A 1 554 ? 11.297 14.454 -0.481 1.00 82.06 554 THR A O 1
ATOM 4313 N N . ASP A 1 555 ? 12.143 14.616 1.583 1.00 84.25 555 ASP A N 1
ATOM 4314 C CA . ASP A 1 555 ? 11.883 16.057 1.710 1.00 84.25 555 ASP A CA 1
ATOM 4315 C C . ASP A 1 555 ? 12.708 16.881 0.710 1.00 84.25 555 ASP A C 1
ATOM 4317 O O . ASP A 1 555 ? 12.200 17.832 0.119 1.00 84.25 555 ASP A O 1
ATOM 4321 N N . ARG A 1 556 ? 13.954 16.469 0.433 1.00 86.81 556 ARG A N 1
ATOM 4322 C CA . ARG A 1 556 ? 14.770 17.081 -0.634 1.00 86.81 556 ARG A CA 1
ATOM 4323 C C . ARG A 1 556 ? 14.112 16.945 -2.006 1.00 86.81 556 ARG A C 1
ATOM 4325 O O . ARG A 1 556 ? 14.164 17.878 -2.800 1.00 86.81 556 ARG A O 1
ATOM 4332 N N . LEU A 1 557 ? 13.481 15.800 -2.275 1.00 85.94 557 LEU A N 1
ATOM 4333 C CA . LEU A 1 557 ? 12.745 15.583 -3.517 1.00 85.94 557 LEU A CA 1
ATOM 4334 C C . LEU A 1 557 ? 11.508 16.484 -3.598 1.00 85.94 557 LEU A C 1
ATOM 4336 O O . LEU A 1 557 ? 11.278 17.082 -4.641 1.00 85.94 557 LEU A O 1
ATOM 4340 N N . VAL A 1 558 ? 10.767 16.638 -2.495 1.00 85.81 558 VAL A N 1
ATOM 4341 C CA . VAL A 1 558 ? 9.609 17.547 -2.425 1.00 85.81 558 VAL A CA 1
ATOM 4342 C C . VAL A 1 558 ? 10.018 18.983 -2.761 1.00 85.81 558 VAL A C 1
ATOM 4344 O O . VAL A 1 558 ? 9.315 19.654 -3.513 1.00 85.81 558 VAL A O 1
ATOM 4347 N N . LEU A 1 559 ? 11.172 19.451 -2.273 1.00 87.00 559 LEU A N 1
ATOM 4348 C CA . LEU A 1 559 ? 11.688 20.781 -2.617 1.00 87.00 559 LEU A CA 1
ATOM 4349 C C . LEU A 1 559 ? 12.001 20.924 -4.117 1.00 87.00 559 LEU A C 1
ATOM 4351 O O . LEU A 1 559 ? 11.616 21.927 -4.712 1.00 87.00 559 LEU A O 1
ATOM 4355 N N . ILE A 1 560 ? 12.636 19.920 -4.735 1.00 88.56 560 ILE A N 1
ATOM 4356 C CA . ILE A 1 560 ? 12.921 19.904 -6.186 1.00 88.56 560 ILE A CA 1
ATOM 4357 C C . ILE A 1 560 ? 11.627 19.862 -7.013 1.00 88.56 560 ILE A C 1
ATOM 4359 O O . ILE A 1 560 ? 11.536 20.477 -8.072 1.00 88.56 560 ILE A O 1
ATOM 4363 N N . GLU A 1 561 ? 10.616 19.128 -6.549 1.00 86.25 561 GLU A N 1
ATOM 4364 C CA . GLU A 1 561 ? 9.311 19.048 -7.212 1.00 86.25 561 GLU A CA 1
ATOM 4365 C C . GLU A 1 561 ? 8.513 20.349 -7.110 1.00 86.25 561 GLU A C 1
ATOM 4367 O O . GLU A 1 561 ? 7.731 20.645 -8.012 1.00 86.25 561 GLU A O 1
ATOM 4372 N N . SER A 1 562 ? 8.707 21.114 -6.035 1.00 86.00 562 SER A N 1
ATOM 4373 C CA . SER A 1 562 ? 7.926 22.325 -5.764 1.00 86.00 562 SER A CA 1
ATOM 4374 C C . SER A 1 562 ? 8.557 23.567 -6.395 1.00 86.00 562 SER A C 1
ATOM 4376 O O . SER A 1 562 ? 7.852 24.364 -7.003 1.00 86.00 562 SER A O 1
ATOM 4378 N N . ILE A 1 563 ? 9.881 23.725 -6.300 1.00 88.50 563 ILE A N 1
ATOM 4379 C CA . ILE A 1 563 ? 10.581 24.912 -6.810 1.00 88.50 563 ILE A CA 1
ATOM 4380 C C . ILE A 1 563 ? 10.921 24.722 -8.290 1.00 88.50 563 ILE A C 1
ATOM 4382 O O . ILE A 1 563 ? 11.338 23.645 -8.722 1.00 88.50 563 ILE A O 1
ATOM 4386 N N . ASP A 1 564 ? 10.730 25.774 -9.080 1.00 87.00 564 ASP A N 1
ATOM 4387 C CA . ASP A 1 564 ? 11.138 25.799 -10.481 1.00 87.00 564 ASP A CA 1
ATOM 4388 C C . ASP A 1 564 ? 12.657 25.533 -10.642 1.00 87.00 564 ASP A C 1
ATOM 4390 O O . ASP A 1 564 ? 13.463 26.177 -9.957 1.00 87.00 564 ASP A O 1
ATOM 4394 N N . PRO A 1 565 ? 13.074 24.606 -11.531 1.00 85.62 565 PRO A N 1
ATOM 4395 C CA . PRO A 1 565 ? 14.484 24.278 -11.732 1.00 85.62 565 PRO A CA 1
ATOM 4396 C C . PRO A 1 565 ? 15.373 25.479 -12.073 1.00 85.62 565 PRO A C 1
ATOM 4398 O O . PRO A 1 565 ? 16.465 25.579 -11.514 1.00 85.62 565 PRO A O 1
ATOM 4401 N N . ALA A 1 566 ? 14.896 26.435 -12.879 1.00 84.00 566 ALA A N 1
ATOM 4402 C CA . ALA A 1 566 ? 15.690 27.605 -13.252 1.00 84.00 566 ALA A CA 1
ATOM 4403 C C . ALA A 1 566 ? 15.903 28.547 -12.054 1.00 84.00 566 ALA A C 1
ATOM 4405 O O . ALA A 1 566 ? 16.977 29.129 -11.890 1.00 84.00 566 ALA A O 1
ATOM 4406 N N . ALA A 1 567 ? 14.908 28.659 -11.166 1.00 87.44 567 ALA A N 1
ATOM 4407 C CA . ALA A 1 567 ? 15.043 29.414 -9.921 1.00 87.44 567 ALA A CA 1
ATOM 4408 C C . ALA A 1 567 ? 16.041 28.763 -8.946 1.00 87.44 567 ALA A C 1
ATOM 4410 O O . ALA A 1 567 ? 16.791 29.479 -8.282 1.00 87.44 567 ALA A O 1
ATOM 4411 N N . LEU A 1 568 ? 16.079 27.426 -8.870 1.00 87.81 568 LEU A N 1
ATOM 4412 C CA . LEU A 1 568 ? 17.084 26.699 -8.085 1.00 87.81 568 LEU A CA 1
ATOM 4413 C C . LEU A 1 568 ? 18.485 26.805 -8.697 1.00 87.81 568 LEU A C 1
ATOM 4415 O O . LEU A 1 568 ? 19.447 26.984 -7.955 1.00 87.81 568 LEU A O 1
ATOM 4419 N N . ALA A 1 569 ? 18.608 26.731 -10.024 1.00 85.56 569 ALA A N 1
ATOM 4420 C CA . ALA A 1 569 ? 19.887 26.816 -10.728 1.00 85.56 569 ALA A CA 1
ATOM 4421 C C . ALA A 1 569 ? 20.598 28.167 -10.524 1.00 85.56 569 ALA A C 1
ATOM 4423 O O . ALA A 1 569 ? 21.822 28.228 -10.573 1.00 85.56 569 ALA A O 1
ATOM 4424 N N . ALA A 1 570 ? 19.859 29.236 -10.201 1.00 86.75 570 ALA A N 1
ATOM 4425 C CA . ALA A 1 570 ? 20.438 30.515 -9.784 1.00 86.75 570 ALA A CA 1
ATOM 4426 C C . ALA A 1 570 ? 21.198 30.450 -8.437 1.00 86.75 570 ALA A C 1
ATOM 4428 O O . ALA A 1 570 ? 21.921 31.389 -8.100 1.00 86.75 570 ALA A O 1
ATOM 4429 N N . PHE A 1 571 ? 21.051 29.358 -7.673 1.00 87.88 571 PHE A N 1
ATOM 4430 C CA . PHE A 1 571 ? 21.724 29.092 -6.394 1.00 87.88 571 PHE A CA 1
ATOM 4431 C C . PHE A 1 571 ? 22.401 27.705 -6.410 1.00 87.88 571 PHE A C 1
ATOM 4433 O O . PHE A 1 571 ? 21.911 26.752 -5.786 1.00 87.88 571 PHE A O 1
ATOM 4440 N N . PRO A 1 572 ? 23.539 27.569 -7.110 1.00 84.25 572 PRO A N 1
ATOM 4441 C CA . PRO A 1 572 ? 24.037 26.260 -7.519 1.00 84.25 572 PRO A CA 1
ATOM 4442 C C . PRO A 1 572 ? 24.491 25.336 -6.381 1.00 84.25 572 PRO A C 1
ATOM 4444 O O . PRO A 1 572 ? 24.231 24.133 -6.426 1.00 84.25 572 PRO A O 1
ATOM 4447 N N . ASP A 1 573 ? 25.069 25.885 -5.306 1.00 85.06 573 ASP A N 1
ATOM 4448 C CA . ASP A 1 573 ? 25.489 25.109 -4.125 1.00 85.06 573 ASP A CA 1
ATOM 4449 C C . ASP A 1 573 ? 24.316 24.325 -3.505 1.00 85.06 573 ASP A C 1
ATOM 4451 O O . ASP A 1 573 ? 24.429 23.152 -3.125 1.00 85.06 573 ASP A O 1
ATOM 4455 N N . ILE A 1 574 ? 23.148 24.965 -3.432 1.00 86.75 574 ILE A N 1
ATOM 4456 C CA . ILE A 1 574 ? 21.932 24.368 -2.873 1.00 86.75 574 ILE A CA 1
ATOM 4457 C C . ILE A 1 574 ? 21.302 23.391 -3.841 1.00 86.75 574 ILE A C 1
ATOM 4459 O O . ILE A 1 574 ? 20.925 22.289 -3.432 1.00 86.75 574 ILE A O 1
ATOM 4463 N N . ALA A 1 575 ? 21.202 23.778 -5.110 1.00 87.62 575 ALA A N 1
ATOM 4464 C CA . ALA A 1 575 ? 20.681 22.917 -6.156 1.00 87.62 575 ALA A CA 1
ATOM 4465 C C . ALA A 1 575 ? 21.476 21.604 -6.234 1.00 87.62 575 ALA A C 1
ATOM 4467 O O . ALA A 1 575 ? 20.882 20.524 -6.217 1.00 87.62 575 ALA A O 1
ATOM 4468 N N . THR A 1 576 ? 22.808 21.683 -6.180 1.00 86.31 576 THR A N 1
ATOM 4469 C CA . THR A 1 576 ? 23.714 20.528 -6.134 1.00 86.31 576 THR A CA 1
ATOM 4470 C C . THR A 1 576 ? 23.476 19.659 -4.894 1.00 86.31 576 THR A C 1
ATOM 4472 O O . THR A 1 576 ? 23.346 18.435 -5.011 1.00 86.31 576 THR A O 1
ATOM 4475 N N . SER A 1 577 ? 23.355 20.255 -3.701 1.00 86.06 577 SER A N 1
ATOM 4476 C CA . SER A 1 577 ? 23.114 19.507 -2.452 1.00 86.06 577 SER A CA 1
ATOM 4477 C C . SER A 1 577 ? 21.750 18.794 -2.425 1.00 86.06 577 SER A C 1
ATOM 4479 O O . SER A 1 577 ? 21.647 17.621 -2.022 1.00 86.06 577 SER A O 1
ATOM 4481 N N . LEU A 1 578 ? 20.700 19.470 -2.905 1.00 87.19 578 LEU A N 1
ATOM 4482 C CA . LEU A 1 578 ? 19.359 18.903 -3.056 1.00 87.19 578 LEU A CA 1
ATOM 4483 C C . LEU A 1 578 ? 19.372 17.737 -4.045 1.00 87.19 578 LEU A C 1
ATOM 4485 O O . LEU A 1 578 ? 18.924 16.637 -3.706 1.00 87.19 578 LEU A O 1
ATOM 4489 N N . LEU A 1 579 ? 19.939 17.961 -5.232 1.00 87.00 579 LEU A N 1
ATOM 4490 C CA . LEU A 1 579 ? 19.972 16.990 -6.318 1.00 87.00 579 LEU A CA 1
ATOM 4491 C C . LEU A 1 579 ? 20.766 15.737 -5.931 1.00 87.00 579 LEU A C 1
ATOM 4493 O O . LEU A 1 579 ? 20.270 14.621 -6.093 1.00 87.00 579 LEU A O 1
ATOM 4497 N N . ARG A 1 580 ? 21.945 15.897 -5.314 1.00 85.88 580 ARG A N 1
ATOM 4498 C CA . ARG A 1 580 ? 22.738 14.774 -4.788 1.00 85.88 580 ARG A CA 1
ATOM 4499 C C . ARG A 1 580 ? 21.944 13.960 -3.766 1.00 85.88 580 ARG A C 1
ATOM 4501 O O . ARG A 1 580 ? 21.899 12.733 -3.853 1.00 85.88 580 ARG A O 1
ATOM 4508 N N . GLY A 1 581 ? 21.300 14.624 -2.805 1.00 83.12 581 GLY A N 1
ATOM 4509 C CA . GLY A 1 581 ? 20.517 13.946 -1.770 1.00 83.12 581 GLY A CA 1
ATOM 4510 C C . GLY A 1 581 ? 19.305 13.191 -2.324 1.00 83.12 581 GLY A C 1
ATOM 4511 O O . GLY A 1 581 ? 19.046 12.055 -1.912 1.00 83.12 581 GLY A O 1
ATOM 4512 N N . ALA A 1 582 ? 18.601 13.791 -3.286 1.00 83.44 582 ALA A N 1
ATOM 4513 C CA . ALA A 1 582 ? 17.450 13.192 -3.954 1.00 83.44 582 ALA A CA 1
ATOM 4514 C C . ALA A 1 582 ? 17.853 11.985 -4.821 1.00 83.44 582 ALA A C 1
ATOM 4516 O O . ALA A 1 582 ? 17.251 10.912 -4.717 1.00 83.44 582 ALA A O 1
ATOM 4517 N N . LEU A 1 583 ? 18.919 12.105 -5.620 1.00 82.94 583 LEU A N 1
ATOM 4518 C CA . LEU A 1 583 ? 19.399 11.019 -6.482 1.00 82.94 583 LEU A CA 1
ATOM 4519 C C . LEU A 1 583 ? 20.041 9.865 -5.693 1.00 82.94 583 LEU A C 1
ATOM 4521 O O . LEU A 1 583 ? 20.071 8.736 -6.173 1.00 82.94 583 LEU A O 1
ATOM 4525 N N . GLN A 1 584 ? 20.468 10.074 -4.446 1.00 82.81 584 GLN A N 1
ATOM 4526 C CA . GLN A 1 584 ? 20.938 8.995 -3.565 1.00 82.81 584 GLN A CA 1
ATOM 4527 C C . GLN A 1 584 ? 19.810 8.137 -2.951 1.00 82.81 584 GLN A C 1
ATOM 4529 O O . GLN A 1 584 ? 20.085 7.234 -2.146 1.00 82.81 584 GLN A O 1
ATOM 4534 N N . LEU A 1 585 ? 18.532 8.389 -3.257 1.00 75.75 585 LEU A N 1
ATOM 4535 C CA . LEU A 1 585 ? 17.423 7.517 -2.841 1.00 75.75 585 LEU A CA 1
ATOM 4536 C C . LEU A 1 585 ? 17.624 6.100 -3.383 1.00 75.75 585 LEU A C 1
ATOM 4538 O O . LEU A 1 585 ? 17.825 5.923 -4.572 1.00 75.75 585 LEU A O 1
ATOM 4542 N N . GLN A 1 586 ? 17.539 5.058 -2.551 1.00 68.62 586 GLN A N 1
ATOM 4543 C CA . GLN A 1 586 ? 17.669 3.674 -3.045 1.00 68.62 586 GLN A CA 1
ATOM 4544 C C . GLN A 1 586 ? 16.449 3.214 -3.860 1.00 68.62 586 GLN A C 1
ATOM 4546 O O . GLN A 1 586 ? 16.548 2.271 -4.640 1.00 68.62 586 GLN A O 1
ATOM 4551 N N . ARG A 1 587 ? 15.301 3.881 -3.698 1.00 72.19 587 ARG A N 1
ATOM 4552 C CA . ARG A 1 587 ? 14.065 3.574 -4.424 1.00 72.19 587 ARG A CA 1
ATOM 4553 C C . ARG A 1 587 ? 14.065 4.224 -5.816 1.00 72.19 587 ARG A C 1
ATOM 4555 O O . ARG A 1 587 ? 14.691 5.273 -5.989 1.00 72.19 587 ARG A O 1
ATOM 4562 N N . PRO A 1 588 ? 13.378 3.630 -6.807 1.00 70.62 588 PRO A N 1
ATOM 4563 C CA . PRO A 1 588 ? 13.143 4.291 -8.085 1.00 70.62 588 PRO A CA 1
ATOM 4564 C C . PRO A 1 588 ? 12.301 5.556 -7.870 1.00 70.62 588 PRO A C 1
ATOM 4566 O O . PRO A 1 588 ? 11.308 5.530 -7.142 1.00 70.62 588 PRO A O 1
ATOM 4569 N N . LEU A 1 589 ? 12.716 6.660 -8.490 1.00 74.25 589 LEU A N 1
ATOM 4570 C CA . LEU A 1 589 ? 11.970 7.918 -8.481 1.00 74.25 589 LEU A CA 1
ATOM 4571 C C . LEU A 1 589 ? 10.722 7.801 -9.368 1.00 74.25 589 LEU A C 1
ATOM 4573 O O . LEU A 1 589 ? 10.720 7.046 -10.347 1.00 74.25 589 LEU A O 1
ATOM 4577 N N . ARG A 1 590 ? 9.666 8.560 -9.040 1.00 79.94 590 ARG A N 1
ATOM 4578 C CA . ARG A 1 590 ? 8.526 8.740 -9.953 1.00 79.94 590 ARG A CA 1
ATOM 4579 C C . ARG A 1 590 ? 9.007 9.479 -11.205 1.00 79.94 590 ARG A C 1
ATOM 4581 O O . ARG A 1 590 ? 9.988 10.217 -11.152 1.00 79.94 590 ARG A O 1
ATOM 4588 N N . GLN A 1 591 ? 8.313 9.275 -12.323 1.00 77.06 591 GLN A N 1
ATOM 4589 C CA . GLN A 1 591 ? 8.708 9.832 -13.620 1.00 77.06 591 GLN A CA 1
ATOM 4590 C C . GLN A 1 591 ? 8.862 11.363 -13.565 1.00 77.06 591 GLN A C 1
ATOM 4592 O O . GLN A 1 591 ? 9.938 11.871 -13.851 1.00 77.06 591 GLN A O 1
ATOM 4597 N N . MET A 1 592 ? 7.836 12.066 -13.078 1.00 76.88 592 MET A N 1
ATOM 4598 C CA . MET A 1 592 ? 7.823 13.529 -12.941 1.00 76.88 592 MET A CA 1
ATOM 4599 C C . MET A 1 592 ? 8.964 14.067 -12.058 1.00 76.88 592 MET A C 1
ATOM 4601 O O . MET A 1 592 ? 9.581 15.081 -12.375 1.00 76.88 592 MET A O 1
ATOM 4605 N N . SER A 1 593 ? 9.285 13.371 -10.964 1.00 81.38 593 SER A N 1
ATOM 4606 C CA . SER A 1 593 ? 10.379 13.754 -10.064 1.00 81.38 593 SER A CA 1
ATOM 4607 C C . SER A 1 593 ? 11.738 13.610 -10.741 1.00 81.38 593 SER A C 1
ATOM 4609 O O . SER A 1 593 ? 12.605 14.468 -10.608 1.00 81.38 593 SER A O 1
ATOM 4611 N N . LEU A 1 594 ? 11.925 12.516 -11.485 1.00 81.19 594 LEU A N 1
ATOM 4612 C CA . LEU A 1 594 ? 13.146 12.274 -12.243 1.00 81.19 594 LEU A CA 1
ATOM 4613 C C . LEU A 1 594 ? 13.303 13.292 -13.381 1.00 81.19 594 LEU A C 1
ATOM 4615 O O . LEU A 1 594 ? 14.408 13.781 -13.579 1.00 81.19 594 LEU A O 1
ATOM 4619 N N . GLU A 1 595 ? 12.218 13.669 -14.063 1.00 80.50 595 GLU A N 1
ATOM 4620 C CA . GLU A 1 595 ? 12.221 14.739 -15.072 1.00 80.50 595 GLU A CA 1
ATOM 4621 C C . GLU A 1 595 ? 12.662 16.082 -14.475 1.00 80.50 595 GLU A C 1
ATOM 4623 O O . GLU A 1 595 ? 13.521 16.748 -15.048 1.00 80.50 595 GLU A O 1
ATOM 4628 N N . ARG A 1 596 ? 12.154 16.462 -13.293 1.00 83.12 596 ARG A N 1
ATOM 4629 C CA . ARG A 1 596 ? 12.596 17.682 -12.590 1.00 83.12 596 ARG A CA 1
ATOM 4630 C C . ARG A 1 596 ? 14.068 17.627 -12.174 1.00 83.12 596 ARG A C 1
ATOM 4632 O O . ARG A 1 596 ? 14.781 18.609 -12.359 1.00 83.12 596 ARG A O 1
ATOM 4639 N N . CYS A 1 597 ? 14.540 16.484 -11.673 1.00 85.44 597 CYS A N 1
ATOM 4640 C CA . CYS A 1 597 ? 15.954 16.281 -11.340 1.00 85.44 597 CYS A CA 1
ATOM 4641 C C . CYS A 1 597 ? 16.863 16.377 -12.573 1.00 85.44 597 CYS A C 1
ATOM 4643 O O . CYS A 1 597 ? 17.903 17.025 -12.510 1.00 85.44 597 CYS A O 1
ATOM 4645 N N . ILE A 1 598 ? 16.472 15.746 -13.688 1.00 82.88 598 ILE A N 1
ATOM 4646 C CA . ILE A 1 598 ? 17.180 15.858 -14.971 1.00 82.88 598 ILE A CA 1
ATOM 4647 C C . ILE A 1 598 ? 17.214 17.320 -15.396 1.00 82.88 598 ILE A C 1
ATOM 4649 O O . ILE A 1 598 ? 18.256 17.785 -15.854 1.00 82.88 598 ILE A O 1
ATOM 4653 N N . ARG A 1 599 ? 16.105 18.049 -15.200 1.00 82.00 599 ARG A N 1
ATOM 4654 C CA . ARG A 1 599 ? 16.055 19.439 -15.617 1.00 82.00 599 ARG A CA 1
ATOM 4655 C C . ARG A 1 599 ? 17.022 20.334 -14.870 1.00 82.00 599 ARG A C 1
ATOM 4657 O O . ARG A 1 599 ? 17.853 20.992 -15.482 1.00 82.00 599 ARG A O 1
ATOM 4664 N N . LEU A 1 600 ? 16.962 20.255 -13.546 1.00 85.50 600 LEU A N 1
ATOM 4665 C CA . LEU A 1 600 ? 17.874 20.972 -12.669 1.00 85.50 600 LEU A CA 1
ATOM 4666 C C . LEU A 1 600 ? 19.341 20.621 -12.961 1.00 85.50 600 LEU A C 1
ATOM 4668 O O . LEU A 1 600 ? 20.201 21.494 -12.947 1.00 85.50 600 LEU A O 1
ATOM 4672 N N . ALA A 1 601 ? 19.634 19.351 -13.254 1.00 83.94 601 ALA A N 1
ATOM 4673 C CA . ALA A 1 601 ? 20.983 18.930 -13.610 1.00 83.94 601 ALA A CA 1
ATOM 4674 C C . ALA A 1 601 ? 21.493 19.593 -14.895 1.00 83.94 601 ALA A C 1
ATOM 4676 O O . ALA A 1 601 ? 22.668 19.945 -14.957 1.00 83.94 601 ALA A O 1
ATOM 4677 N N . ALA A 1 602 ? 20.640 19.762 -15.908 1.00 79.19 602 ALA A N 1
ATOM 4678 C CA . ALA A 1 602 ? 21.050 20.397 -17.155 1.00 79.19 602 ALA A CA 1
ATOM 4679 C C . ALA A 1 602 ? 21.355 21.879 -16.969 1.00 79.19 602 ALA A C 1
ATOM 4681 O O . ALA A 1 602 ? 22.426 22.321 -17.392 1.00 79.19 602 ALA A O 1
ATOM 4682 N N . ASP A 1 603 ? 20.477 22.594 -16.262 1.00 81.25 603 ASP A N 1
ATOM 4683 C CA . ASP A 1 603 ? 20.668 24.010 -15.943 1.00 81.25 603 ASP A CA 1
ATOM 4684 C C . ASP A 1 603 ? 21.990 24.223 -15.178 1.00 81.25 603 ASP A C 1
ATOM 4686 O O . ASP A 1 603 ? 22.761 25.128 -15.499 1.00 81.25 603 ASP A O 1
ATOM 4690 N N . LEU A 1 604 ? 22.322 23.325 -14.238 1.00 80.75 604 LEU A N 1
ATOM 4691 C CA . LEU A 1 604 ? 23.609 23.339 -13.526 1.00 80.75 604 LEU A CA 1
ATOM 4692 C C . LEU A 1 604 ? 24.803 23.009 -14.435 1.00 80.75 604 LEU A C 1
ATOM 4694 O O . LEU A 1 604 ? 25.867 23.617 -14.316 1.00 80.75 604 LEU A O 1
ATOM 4698 N N . THR A 1 605 ? 24.664 22.050 -15.357 1.00 74.31 605 THR A N 1
ATOM 4699 C CA . THR A 1 605 ? 25.761 21.694 -16.275 1.00 74.31 605 THR A CA 1
ATOM 4700 C C . THR A 1 605 ? 26.062 22.761 -17.318 1.00 74.31 605 THR A C 1
ATOM 4702 O O . THR A 1 605 ? 27.213 22.848 -17.748 1.00 74.31 605 THR A O 1
ATOM 4705 N N . ALA A 1 606 ? 25.071 23.567 -17.708 1.00 73.25 606 ALA A N 1
ATOM 4706 C CA . ALA A 1 606 ? 25.260 24.689 -18.623 1.00 73.25 606 ALA A CA 1
ATOM 4707 C C . ALA A 1 606 ? 26.126 25.806 -18.004 1.00 73.25 606 ALA A C 1
ATOM 4709 O O . ALA A 1 606 ? 26.784 26.541 -18.735 1.00 73.25 606 ALA A O 1
ATOM 4710 N N . GLY A 1 607 ? 26.175 25.898 -16.669 1.00 67.81 607 GLY A N 1
ATOM 4711 C CA . GLY A 1 607 ? 26.981 26.868 -15.919 1.00 67.81 607 GLY A CA 1
ATOM 4712 C C . GLY A 1 607 ? 28.451 26.487 -15.673 1.00 67.81 607 GLY A C 1
ATOM 4713 O O . GLY A 1 607 ? 29.127 27.211 -14.952 1.00 67.81 607 GLY A O 1
ATOM 4714 N N . GLU A 1 608 ? 28.952 25.377 -16.238 1.00 64.50 608 GLU A N 1
ATOM 4715 C CA . GLU A 1 608 ? 30.325 24.855 -16.037 1.00 64.50 608 GLU A CA 1
ATOM 4716 C C . GLU A 1 608 ? 30.729 24.592 -14.565 1.00 64.50 608 GLU A C 1
ATOM 4718 O O . GLU A 1 608 ? 31.874 24.799 -14.162 1.00 64.50 608 GLU A O 1
ATOM 4723 N N . GLU A 1 609 ? 29.818 24.078 -13.736 1.00 64.50 609 GLU A N 1
ATOM 4724 C CA . GLU A 1 609 ? 30.130 23.815 -12.325 1.00 64.50 609 GLU A CA 1
ATOM 4725 C C . GLU A 1 609 ? 30.985 22.560 -12.071 1.00 64.50 609 GLU A C 1
ATOM 4727 O O . GLU A 1 609 ? 30.792 21.497 -12.678 1.00 64.50 609 GLU A O 1
ATOM 4732 N N . ALA A 1 610 ? 31.889 22.659 -11.088 1.00 54.88 610 ALA A N 1
ATOM 4733 C CA . ALA A 1 610 ? 32.856 21.620 -10.724 1.00 54.88 610 ALA A CA 1
ATOM 4734 C C . ALA A 1 610 ? 32.225 20.311 -10.201 1.00 54.88 610 ALA A C 1
ATOM 4736 O O . ALA A 1 610 ? 32.836 19.253 -10.324 1.00 54.88 610 ALA A O 1
ATOM 4737 N N . ASP A 1 611 ? 31.007 20.354 -9.650 1.00 66.81 611 ASP A N 1
ATOM 4738 C CA . ASP A 1 611 ? 30.326 19.176 -9.081 1.00 66.81 611 ASP A CA 1
ATOM 4739 C C . ASP A 1 611 ? 29.408 18.449 -10.090 1.00 66.81 611 ASP A C 1
ATOM 4741 O O . ASP A 1 611 ? 28.734 17.461 -9.773 1.00 66.81 611 ASP A O 1
ATOM 4745 N N . SER A 1 612 ? 29.402 18.915 -11.345 1.00 70.62 612 SER A N 1
ATOM 4746 C CA . SER A 1 612 ? 28.573 18.358 -12.417 1.00 70.62 612 SER A CA 1
ATOM 4747 C C . SER A 1 612 ? 28.874 16.888 -12.723 1.00 70.62 612 SER A C 1
ATOM 4749 O O . SER A 1 612 ? 27.963 16.137 -13.072 1.00 70.62 612 SER A O 1
ATOM 4751 N N . GLU A 1 613 ? 30.117 16.430 -12.555 1.00 78.12 613 GLU A N 1
ATOM 4752 C CA . GLU A 1 613 ? 30.481 15.037 -12.841 1.00 78.12 613 GLU A CA 1
ATOM 4753 C C . GLU A 1 613 ? 29.840 14.029 -11.883 1.00 78.12 613 GLU A C 1
ATOM 4755 O O . GLU A 1 613 ? 29.381 12.977 -12.334 1.00 78.12 613 GLU A O 1
ATOM 4760 N N . ALA A 1 614 ? 29.779 14.353 -10.586 1.00 79.38 614 ALA A N 1
ATOM 4761 C CA . ALA A 1 614 ? 29.189 13.485 -9.569 1.00 79.38 614 ALA A CA 1
ATOM 4762 C C . ALA A 1 614 ? 27.662 13.396 -9.720 1.00 79.38 614 ALA A C 1
ATOM 4764 O O . ALA A 1 614 ? 27.063 12.346 -9.478 1.00 79.38 614 ALA A O 1
ATOM 4765 N N . ILE A 1 615 ? 27.028 14.491 -10.151 1.00 80.31 615 ILE A N 1
ATOM 4766 C CA . ILE A 1 615 ? 25.603 14.515 -10.500 1.00 80.31 615 ILE A CA 1
ATOM 4767 C C . ILE A 1 615 ? 25.338 13.621 -11.717 1.00 80.31 615 ILE A C 1
ATOM 4769 O O . ILE A 1 615 ? 24.391 12.834 -11.693 1.00 80.31 615 ILE A O 1
ATOM 4773 N N . VAL A 1 616 ? 26.182 13.700 -12.752 1.00 82.69 616 VAL A N 1
ATOM 4774 C CA . VAL A 1 616 ? 26.066 12.852 -13.950 1.00 82.69 616 VAL A CA 1
ATOM 4775 C C . VAL A 1 616 ? 26.172 11.368 -13.587 1.00 82.69 616 VAL A C 1
ATOM 4777 O O . VAL A 1 616 ? 25.359 10.580 -14.065 1.00 82.69 616 VAL A O 1
ATOM 4780 N N . ASP A 1 617 ? 27.094 10.983 -12.700 1.00 81.56 617 ASP A N 1
ATOM 4781 C CA . ASP A 1 617 ? 27.218 9.587 -12.246 1.00 81.56 617 ASP A CA 1
ATOM 4782 C C . ASP A 1 617 ? 25.947 9.100 -11.534 1.00 81.56 617 ASP A C 1
ATOM 4784 O O . ASP A 1 617 ? 25.414 8.033 -11.848 1.00 81.56 617 ASP A O 1
ATOM 4788 N N . LEU A 1 618 ? 25.397 9.918 -10.633 1.00 81.81 618 LEU A N 1
ATOM 4789 C CA . LEU A 1 618 ? 24.149 9.599 -9.935 1.00 81.81 618 LEU A CA 1
ATOM 4790 C C . LEU A 1 618 ? 22.943 9.523 -10.886 1.00 81.81 618 LEU A C 1
ATOM 4792 O O . LEU A 1 618 ? 22.041 8.709 -10.671 1.00 81.81 618 LEU A O 1
ATOM 4796 N N . LEU A 1 619 ? 22.907 10.352 -11.934 1.00 81.75 619 LEU A N 1
ATOM 4797 C CA . LEU A 1 619 ? 21.873 10.287 -12.967 1.00 81.75 619 LEU A CA 1
ATOM 4798 C C . LEU A 1 619 ? 21.988 9.015 -13.806 1.00 81.75 619 LEU A C 1
ATOM 4800 O O . LEU A 1 619 ? 20.963 8.388 -14.065 1.00 81.75 619 LEU A O 1
ATOM 4804 N N . ILE A 1 620 ? 23.200 8.603 -14.185 1.00 81.94 620 ILE A N 1
ATOM 4805 C CA . ILE A 1 620 ? 23.440 7.350 -14.918 1.00 81.94 620 ILE A CA 1
ATOM 4806 C C . ILE A 1 620 ? 22.929 6.159 -14.103 1.00 81.94 620 ILE A C 1
ATOM 4808 O O . ILE A 1 620 ? 22.135 5.367 -14.615 1.00 81.94 620 ILE A O 1
ATOM 4812 N N . ASP A 1 621 ? 23.274 6.091 -12.815 1.00 80.88 621 ASP A N 1
ATOM 4813 C CA . ASP A 1 621 ? 22.789 5.044 -11.906 1.00 80.88 621 ASP A CA 1
ATOM 4814 C C . ASP A 1 621 ? 21.252 4.990 -11.831 1.00 80.88 621 ASP A C 1
ATOM 4816 O O . ASP A 1 621 ? 20.654 3.917 -11.683 1.00 80.88 621 ASP A O 1
ATOM 4820 N N . LYS A 1 622 ? 20.589 6.151 -11.923 1.00 80.38 622 LYS A N 1
ATOM 4821 C CA . LYS A 1 622 ? 19.124 6.267 -11.853 1.00 80.38 622 LYS A CA 1
ATOM 4822 C C . LYS A 1 622 ? 18.419 5.985 -13.169 1.00 80.38 622 LYS A C 1
ATOM 4824 O O . LYS A 1 622 ? 17.331 5.403 -13.148 1.00 80.38 622 LYS A O 1
ATOM 4829 N N . LEU A 1 623 ? 19.017 6.393 -14.282 1.00 76.50 623 LEU A N 1
ATOM 4830 C CA . LEU A 1 623 ? 18.488 6.192 -15.626 1.00 76.50 623 LEU A CA 1
ATOM 4831 C C . LEU A 1 623 ? 18.640 4.736 -16.073 1.00 76.50 623 LEU A C 1
ATOM 4833 O O . LEU A 1 623 ? 17.732 4.213 -16.718 1.00 76.50 623 LEU A O 1
ATOM 4837 N N . PHE A 1 624 ? 19.734 4.074 -15.685 1.00 75.69 624 PHE A N 1
ATOM 4838 C CA . PHE A 1 624 ? 20.136 2.799 -16.277 1.00 75.69 624 PHE A CA 1
ATOM 4839 C C . PHE A 1 624 ? 20.267 1.611 -15.307 1.00 75.69 624 PHE A C 1
ATOM 4841 O O . PHE A 1 624 ? 20.916 0.635 -15.652 1.00 75.69 624 PHE A O 1
ATOM 4848 N N . LEU A 1 625 ? 19.659 1.672 -14.111 1.00 64.44 625 LEU A N 1
ATOM 4849 C CA . LEU A 1 625 ? 19.466 0.552 -13.161 1.00 64.44 625 LEU A CA 1
ATOM 4850 C C . LEU A 1 625 ? 20.519 -0.583 -13.236 1.00 64.44 625 LEU A C 1
ATOM 4852 O O . LEU A 1 625 ? 20.176 -1.710 -13.564 1.00 64.44 625 LEU A O 1
ATOM 4856 N N . ARG A 1 626 ? 21.781 -0.312 -12.873 1.00 59.03 626 ARG A N 1
ATOM 4857 C CA . ARG A 1 626 ? 22.935 -1.252 -12.842 1.00 59.03 626 ARG A CA 1
ATOM 4858 C C . ARG A 1 626 ? 23.325 -1.946 -14.164 1.00 59.03 626 ARG A C 1
ATOM 4860 O O . ARG A 1 626 ? 24.518 -2.162 -14.335 1.00 59.03 626 ARG A O 1
ATOM 4867 N N . ASP A 1 627 ? 22.393 -2.243 -15.066 1.00 60.78 627 ASP A N 1
ATOM 4868 C CA . ASP A 1 627 ? 22.616 -2.845 -16.383 1.00 60.78 627 ASP A CA 1
ATOM 4869 C C . ASP A 1 627 ? 21.887 -2.023 -17.464 1.00 60.78 627 ASP A C 1
ATOM 4871 O O . ASP A 1 627 ? 20.668 -1.844 -17.424 1.00 60.78 627 ASP A O 1
ATOM 4875 N N . ILE A 1 628 ? 22.629 -1.540 -18.469 1.00 65.12 628 ILE A N 1
ATOM 4876 C CA . ILE A 1 628 ? 22.052 -0.803 -19.602 1.00 65.12 628 ILE A CA 1
ATOM 4877 C C . ILE A 1 628 ? 21.418 -1.805 -20.578 1.00 65.12 628 ILE A C 1
ATOM 4879 O O . ILE A 1 628 ? 22.075 -2.289 -21.500 1.00 65.12 628 ILE A O 1
ATOM 4883 N N . ASP A 1 629 ? 20.138 -2.114 -20.375 1.00 68.06 629 ASP A N 1
ATOM 4884 C CA . ASP A 1 629 ? 19.341 -2.967 -21.260 1.00 68.06 629 ASP A CA 1
ATOM 4885 C C . ASP A 1 629 ? 18.350 -2.170 -22.132 1.00 68.06 629 ASP A C 1
ATOM 4887 O O . ASP A 1 629 ? 18.145 -0.959 -21.982 1.00 68.06 629 ASP A O 1
ATOM 4891 N N . ARG A 1 630 ? 17.696 -2.859 -23.074 1.00 63.12 630 ARG A N 1
ATOM 4892 C CA . ARG A 1 630 ? 16.727 -2.248 -23.999 1.00 63.12 630 ARG A CA 1
ATOM 4893 C C . ARG A 1 630 ? 15.542 -1.582 -23.283 1.00 63.12 630 ARG A C 1
ATOM 4895 O O . ARG A 1 630 ? 15.008 -0.589 -23.782 1.00 63.12 630 ARG A O 1
ATOM 4902 N N . LEU A 1 631 ? 15.111 -2.117 -22.139 1.00 63.91 631 LEU A N 1
ATOM 4903 C CA . LEU A 1 631 ? 13.983 -1.578 -21.373 1.00 63.91 631 LEU A CA 1
ATOM 4904 C C . LEU A 1 631 ? 14.371 -0.256 -20.690 1.00 63.91 631 LEU A C 1
ATOM 4906 O O . LEU A 1 631 ? 13.614 0.717 -20.735 1.00 63.91 631 LEU A O 1
ATOM 4910 N N . SER A 1 632 ? 15.574 -0.214 -20.120 1.00 69.50 632 SER A N 1
ATOM 4911 C CA . SER A 1 632 ? 16.160 0.956 -19.464 1.00 69.50 632 SER A CA 1
ATOM 4912 C C . SER A 1 632 ? 16.450 2.066 -20.472 1.00 69.50 632 SER A C 1
ATOM 4914 O O . SER A 1 632 ? 16.103 3.219 -20.220 1.00 69.50 632 SER A O 1
ATOM 4916 N N . LEU A 1 633 ? 16.948 1.719 -21.665 1.00 70.62 633 LEU A N 1
ATOM 4917 C CA . LEU A 1 633 ? 17.102 2.656 -22.784 1.00 70.62 633 LEU A CA 1
ATOM 4918 C C . LEU A 1 633 ? 15.757 3.213 -23.258 1.00 70.62 633 LEU A C 1
ATOM 4920 O O . LEU A 1 633 ? 15.619 4.420 -23.405 1.00 70.62 633 LEU A O 1
ATOM 4924 N N . SER A 1 634 ? 14.721 2.384 -23.424 1.00 69.19 634 SER A N 1
ATOM 4925 C CA . SER A 1 634 ? 13.397 2.894 -23.810 1.00 69.19 634 SER A CA 1
ATOM 4926 C C . SER A 1 634 ? 12.805 3.845 -22.764 1.00 69.19 634 SER A C 1
ATOM 4928 O O . SER A 1 634 ? 12.102 4.788 -23.132 1.00 69.19 634 SER A O 1
ATOM 4930 N N . LYS A 1 635 ? 13.057 3.601 -21.474 1.00 73.44 635 LYS A N 1
ATOM 4931 C CA . LYS A 1 635 ? 12.619 4.477 -20.383 1.00 73.44 635 LYS A CA 1
ATOM 4932 C C . LYS A 1 635 ? 13.402 5.791 -20.375 1.00 73.44 635 LYS A C 1
ATOM 4934 O O . LYS A 1 635 ? 12.788 6.850 -20.272 1.00 73.44 635 LYS A O 1
ATOM 4939 N N . ALA A 1 636 ? 14.725 5.722 -20.520 1.00 73.25 636 ALA A N 1
ATOM 4940 C CA . ALA A 1 636 ? 15.589 6.892 -20.633 1.00 73.25 636 ALA A CA 1
ATOM 4941 C C . ALA A 1 636 ? 15.236 7.732 -21.868 1.00 73.25 636 ALA A C 1
ATOM 4943 O O . ALA A 1 636 ? 15.155 8.948 -21.755 1.00 73.25 636 ALA A O 1
ATOM 4944 N N . ALA A 1 637 ? 14.925 7.099 -23.005 1.00 70.62 637 ALA A N 1
ATOM 4945 C CA . ALA A 1 637 ? 14.474 7.779 -24.216 1.00 70.62 637 ALA A CA 1
ATOM 4946 C C . ALA A 1 637 ? 13.195 8.571 -23.941 1.00 70.62 637 ALA A C 1
ATOM 4948 O O . ALA A 1 637 ? 13.166 9.763 -24.174 1.00 70.62 637 ALA A O 1
ATOM 4949 N N . ARG A 1 638 ? 12.159 7.976 -23.339 1.00 71.38 638 ARG A N 1
ATOM 4950 C CA . ARG A 1 638 ? 10.934 8.736 -23.010 1.00 71.38 638 ARG A CA 1
ATOM 4951 C C . ARG A 1 638 ? 11.212 9.953 -22.120 1.00 71.38 638 ARG A C 1
ATOM 4953 O O . ARG A 1 638 ? 10.692 11.030 -22.383 1.00 71.38 638 ARG A O 1
ATOM 4960 N N . LEU A 1 639 ? 12.069 9.786 -21.114 1.00 69.88 639 LEU A N 1
ATOM 4961 C CA . LEU A 1 639 ? 12.432 10.845 -20.168 1.00 69.88 639 LEU A CA 1
ATOM 4962 C C . LEU A 1 639 ? 13.276 11.965 -20.796 1.00 69.88 639 LEU A C 1
ATOM 4964 O O . LEU A 1 639 ? 13.106 13.126 -20.438 1.00 69.88 639 LEU A O 1
ATOM 4968 N N . LEU A 1 640 ? 14.191 11.618 -21.703 1.00 69.62 640 LEU A N 1
ATOM 4969 C CA . LEU A 1 640 ? 15.155 12.545 -22.304 1.00 69.62 640 LEU A CA 1
ATOM 4970 C C . LEU A 1 640 ? 14.697 13.091 -23.668 1.00 69.62 640 LEU A C 1
ATOM 4972 O O . LEU A 1 640 ? 15.132 14.170 -24.059 1.00 69.62 640 LEU A O 1
ATOM 4976 N N . THR A 1 641 ? 13.832 12.371 -24.393 1.00 65.69 641 THR A N 1
ATOM 4977 C CA . THR A 1 641 ? 13.475 12.647 -25.797 1.00 65.69 641 THR A CA 1
ATOM 4978 C C . THR A 1 641 ? 11.974 12.796 -26.092 1.00 65.69 641 THR A C 1
ATOM 4980 O O . THR A 1 641 ? 11.667 13.297 -27.175 1.00 65.69 641 THR A O 1
ATOM 4983 N N . GLY A 1 642 ? 11.018 12.475 -25.193 1.00 55.94 642 GLY A N 1
ATOM 4984 C CA . GLY A 1 642 ? 9.601 12.760 -25.504 1.00 55.94 642 GLY A CA 1
ATOM 4985 C C . GLY A 1 642 ? 8.492 12.377 -24.507 1.00 55.94 642 GLY A C 1
ATOM 4986 O O . GLY A 1 642 ? 8.109 11.212 -24.427 1.00 55.94 642 GLY A O 1
ATOM 4987 N N . ASP A 1 643 ? 7.952 13.421 -23.859 1.00 46.22 643 ASP A N 1
ATOM 4988 C CA . ASP A 1 643 ? 6.530 13.797 -23.593 1.00 46.22 643 ASP A CA 1
ATOM 4989 C C . ASP A 1 643 ? 6.506 15.133 -22.793 1.00 46.22 643 ASP A C 1
ATOM 4991 O O . ASP A 1 643 ? 5.523 15.866 -22.767 1.00 46.22 643 ASP A O 1
ATOM 4995 N N . ALA A 1 644 ? 7.642 15.506 -22.189 1.00 47.62 644 ALA A N 1
ATOM 4996 C CA . ALA A 1 644 ? 7.784 16.640 -21.276 1.00 47.62 644 ALA A CA 1
ATOM 4997 C C . ALA A 1 644 ? 8.024 18.026 -21.930 1.00 47.62 644 ALA A C 1
ATOM 4999 O O . ALA A 1 644 ? 8.397 18.960 -21.230 1.00 47.62 644 ALA A O 1
ATOM 5000 N N . GLY A 1 645 ? 7.882 18.212 -23.248 1.00 47.12 645 GLY A N 1
ATOM 5001 C CA . GLY A 1 645 ? 8.171 19.515 -23.892 1.00 47.12 645 GLY A CA 1
ATOM 5002 C C . GLY A 1 645 ? 9.660 19.915 -23.916 1.00 47.12 645 GLY A C 1
ATOM 5003 O O . GLY A 1 645 ? 9.992 21.073 -24.139 1.00 47.12 645 GLY A O 1
ATOM 5004 N N . LEU A 1 646 ? 10.571 18.959 -23.701 1.00 51.16 646 LEU A N 1
ATOM 5005 C CA . LEU A 1 646 ? 12.029 19.159 -23.773 1.00 51.16 646 LEU A CA 1
ATOM 5006 C C . LEU A 1 646 ? 12.565 19.276 -25.218 1.00 51.16 646 LEU A C 1
ATOM 5008 O O . LEU A 1 646 ? 13.749 19.531 -25.413 1.00 51.16 646 LEU A O 1
ATOM 5012 N N . SER A 1 647 ? 11.720 19.105 -26.243 1.00 47.72 647 SER A N 1
ATOM 5013 C CA . SER A 1 647 ? 12.128 19.187 -27.653 1.00 47.72 647 SER A CA 1
ATOM 5014 C C . SER A 1 647 ? 12.420 20.603 -28.144 1.00 47.72 647 SER A C 1
ATOM 5016 O O . SER A 1 647 ? 13.069 20.740 -29.177 1.00 47.72 647 SER A O 1
ATOM 5018 N N . ASP A 1 648 ? 11.947 21.637 -27.444 1.00 49.09 648 ASP A N 1
ATOM 5019 C CA . ASP A 1 648 ? 11.951 23.012 -27.963 1.00 49.09 648 ASP A CA 1
ATOM 5020 C C . ASP A 1 648 ? 13.222 23.798 -27.590 1.00 49.09 648 ASP A C 1
ATOM 5022 O O . ASP A 1 648 ? 13.518 24.825 -28.198 1.00 49.09 648 ASP A O 1
ATOM 5026 N N . VAL A 1 649 ? 14.041 23.277 -26.669 1.00 53.72 649 VAL A N 1
ATOM 5027 C CA . VAL A 1 649 ? 15.312 23.885 -26.236 1.00 53.72 649 VAL A CA 1
ATOM 5028 C C . VAL A 1 649 ? 16.484 23.077 -26.805 1.00 53.72 649 VAL A C 1
ATOM 5030 O O . VAL A 1 649 ? 17.224 22.395 -26.105 1.00 53.72 649 VAL A O 1
ATOM 5033 N N . VAL A 1 650 ? 16.626 23.092 -28.130 1.00 52.91 650 VAL A N 1
ATOM 5034 C CA . VAL A 1 650 ? 17.468 22.146 -28.898 1.00 52.91 650 VAL A CA 1
ATOM 5035 C C . VAL A 1 650 ? 18.991 22.304 -28.676 1.00 52.91 650 VAL A C 1
ATOM 5037 O O . VAL A 1 650 ? 19.748 21.484 -29.182 1.00 52.91 650 VAL A O 1
ATOM 5040 N N . GLY A 1 651 ? 19.464 23.294 -27.908 1.00 59.16 651 GLY A N 1
ATOM 5041 C CA . GLY A 1 651 ? 20.902 23.552 -27.702 1.00 59.16 651 GLY A CA 1
ATOM 5042 C C . GLY A 1 651 ? 21.438 23.402 -26.272 1.00 59.16 651 GLY A C 1
ATOM 5043 O O . GLY A 1 651 ? 22.607 23.073 -26.105 1.00 59.16 651 GLY A O 1
ATOM 5044 N N . GLU A 1 652 ? 20.619 23.613 -25.239 1.00 62.03 652 GLU A N 1
ATOM 5045 C CA . GLU A 1 652 ? 21.109 23.742 -23.848 1.00 62.03 652 GLU A CA 1
ATOM 5046 C C . GLU A 1 652 ? 21.403 22.386 -23.176 1.00 62.03 652 GLU A C 1
ATOM 5048 O O . GLU A 1 652 ? 22.183 22.303 -22.233 1.00 62.03 652 GLU A O 1
ATOM 5053 N N . TRP A 1 653 ? 20.849 21.295 -23.715 1.00 71.12 653 TRP A N 1
ATOM 5054 C CA . TRP A 1 653 ? 20.938 19.943 -23.138 1.00 71.12 653 TRP A CA 1
ATOM 5055 C C . TRP A 1 653 ? 22.038 19.088 -23.745 1.00 71.12 653 TRP A C 1
ATOM 5057 O O . TRP A 1 653 ? 22.388 18.049 -23.181 1.00 71.12 653 TRP A O 1
ATOM 5067 N N . ASP A 1 654 ? 22.574 19.498 -24.896 1.00 72.25 654 ASP A N 1
ATOM 5068 C CA . ASP A 1 654 ? 23.527 18.687 -25.649 1.00 72.25 654 ASP A CA 1
ATOM 5069 C C . ASP A 1 654 ? 24.790 18.420 -24.802 1.00 72.25 654 ASP A C 1
ATOM 5071 O O . ASP A 1 654 ? 25.300 17.306 -24.822 1.00 72.25 654 ASP A O 1
ATOM 5075 N N . GLY A 1 655 ? 25.201 19.359 -23.935 1.00 73.75 655 GLY A N 1
ATOM 5076 C CA . GLY A 1 655 ? 26.311 19.161 -22.993 1.00 73.75 655 GLY A CA 1
ATOM 5077 C C . GLY A 1 655 ? 26.053 18.094 -21.915 1.00 73.75 655 GLY A C 1
ATOM 5078 O O . GLY A 1 655 ? 26.924 17.262 -21.650 1.00 73.75 655 GLY A O 1
ATOM 5079 N N . LEU A 1 656 ? 24.858 18.065 -21.308 1.00 77.69 656 LEU A N 1
ATOM 5080 C CA . LEU A 1 656 ? 24.487 17.021 -20.340 1.00 77.69 656 LEU A CA 1
ATOM 5081 C C . LEU A 1 656 ? 24.357 15.658 -21.033 1.00 77.69 656 LEU A C 1
ATOM 5083 O O . LEU A 1 656 ? 24.879 14.657 -20.536 1.00 77.69 656 LEU A O 1
ATOM 5087 N N . LEU A 1 657 ? 23.690 15.618 -22.191 1.00 78.75 657 LEU A N 1
ATOM 5088 C CA . LEU A 1 657 ? 23.498 14.395 -22.971 1.00 78.75 657 LEU A CA 1
ATOM 5089 C C . LEU A 1 657 ? 24.834 13.810 -23.440 1.00 78.75 657 LEU A C 1
ATOM 5091 O O . LEU A 1 657 ? 25.017 12.600 -23.311 1.00 78.75 657 LEU A O 1
ATOM 5095 N N . SER A 1 658 ? 25.778 14.640 -23.895 1.00 77.81 658 SER A N 1
ATOM 5096 C CA . SER A 1 658 ? 27.146 14.218 -24.221 1.00 77.81 658 SER A CA 1
ATOM 5097 C C . SER A 1 658 ? 27.852 13.593 -23.017 1.00 77.81 658 SER A C 1
ATOM 5099 O O . SER A 1 658 ? 28.364 12.479 -23.122 1.00 77.81 658 SER A O 1
ATOM 5101 N N . LYS A 1 659 ? 27.828 14.245 -21.844 1.00 81.44 659 LYS A N 1
ATOM 5102 C CA . LYS A 1 659 ? 28.468 13.718 -20.621 1.00 81.44 659 LYS A CA 1
ATOM 5103 C C . LYS A 1 659 ? 27.875 12.372 -20.184 1.00 81.44 659 LYS A C 1
ATOM 5105 O O . LYS A 1 659 ? 28.623 11.449 -19.853 1.00 81.44 659 LYS A O 1
ATOM 5110 N N . ILE A 1 660 ? 26.544 12.233 -20.216 1.00 82.62 660 ILE A N 1
ATOM 5111 C CA . ILE A 1 660 ? 25.860 10.966 -19.902 1.00 82.62 660 ILE A CA 1
ATOM 5112 C C . ILE A 1 660 ? 26.219 9.898 -20.945 1.00 82.62 660 ILE A C 1
ATOM 5114 O O . ILE A 1 660 ? 26.519 8.757 -20.584 1.00 82.62 660 ILE A O 1
ATOM 5118 N N . ALA A 1 661 ? 26.218 10.250 -22.232 1.00 82.50 661 ALA A N 1
ATOM 5119 C CA . ALA A 1 661 ? 26.552 9.341 -23.322 1.00 82.50 661 ALA A CA 1
ATOM 5120 C C . ALA A 1 661 ? 27.985 8.801 -23.211 1.00 82.50 661 ALA A C 1
ATOM 5122 O O . ALA A 1 661 ? 28.179 7.588 -23.261 1.00 82.50 661 ALA A O 1
ATOM 5123 N N . ILE A 1 662 ? 28.972 9.675 -22.987 1.00 81.69 662 ILE A N 1
ATOM 5124 C CA . ILE A 1 662 ? 30.391 9.309 -22.849 1.00 81.69 662 ILE A CA 1
ATOM 5125 C C . ILE A 1 662 ? 30.594 8.330 -21.687 1.00 81.69 662 ILE A C 1
ATOM 5127 O O . ILE A 1 662 ? 31.246 7.299 -21.851 1.00 81.69 662 ILE A O 1
ATOM 5131 N N . LYS A 1 663 ? 29.998 8.601 -20.520 1.00 82.62 663 LYS A N 1
ATOM 5132 C CA . LYS A 1 663 ? 30.157 7.741 -19.335 1.00 82.62 663 LYS A CA 1
ATOM 5133 C C . LYS A 1 663 ? 29.355 6.433 -19.404 1.00 82.62 663 LYS A C 1
ATOM 5135 O O . LYS A 1 663 ? 29.787 5.422 -18.845 1.00 82.62 663 LYS A O 1
ATOM 5140 N N . SER A 1 664 ? 28.201 6.430 -20.075 1.00 82.50 664 SER A N 1
ATOM 5141 C CA . SER A 1 664 ? 27.350 5.235 -20.209 1.00 82.50 664 SER A CA 1
ATOM 5142 C C . SER A 1 664 ? 27.798 4.299 -21.337 1.00 82.50 664 SER A C 1
ATOM 5144 O O . SER A 1 664 ? 27.639 3.084 -21.221 1.00 82.50 664 SER A O 1
ATOM 5146 N N . ALA A 1 665 ? 28.421 4.827 -22.394 1.00 80.69 665 ALA A N 1
ATOM 5147 C CA . ALA A 1 665 ? 28.868 4.059 -23.555 1.00 80.69 665 ALA A CA 1
ATOM 5148 C C . ALA A 1 665 ? 29.735 2.825 -23.199 1.00 80.69 665 ALA A C 1
ATOM 5150 O O . ALA A 1 665 ? 29.393 1.724 -23.633 1.00 80.69 665 ALA A O 1
ATOM 5151 N N . PRO A 1 666 ? 30.789 2.907 -22.357 1.00 78.75 666 PRO A N 1
ATOM 5152 C CA . PRO A 1 666 ? 31.602 1.738 -21.991 1.00 78.75 666 PRO A CA 1
ATOM 5153 C C . PRO A 1 666 ? 30.837 0.625 -21.257 1.00 78.75 666 PRO A C 1
ATOM 5155 O O . PRO A 1 666 ? 31.260 -0.534 -21.276 1.00 78.75 666 PRO A O 1
ATOM 5158 N N . GLN A 1 667 ? 29.736 0.977 -20.588 1.00 78.56 667 GLN A N 1
ATOM 5159 C CA . GLN A 1 667 ? 28.893 0.048 -19.832 1.00 78.56 667 GLN A CA 1
ATOM 5160 C C . GLN A 1 667 ? 27.870 -0.650 -20.740 1.00 78.56 667 GLN A C 1
ATOM 5162 O O . GLN A 1 667 ? 27.436 -1.761 -20.442 1.00 78.56 667 GLN A O 1
ATOM 5167 N N . PHE A 1 668 ? 27.527 -0.038 -21.877 1.00 77.56 668 PHE A N 1
ATOM 5168 C CA . PHE A 1 668 ? 26.614 -0.611 -22.854 1.00 77.56 668 PHE A CA 1
ATOM 5169 C C . PHE A 1 668 ? 27.349 -1.593 -23.779 1.00 77.56 668 PHE A C 1
ATOM 5171 O O . PHE A 1 668 ? 28.213 -1.217 -24.575 1.00 77.56 668 PHE A O 1
ATOM 5178 N N . ARG A 1 669 ? 27.001 -2.881 -23.672 1.00 71.62 669 ARG A N 1
ATOM 5179 C CA . ARG A 1 669 ? 27.537 -3.964 -24.510 1.00 71.62 669 ARG A CA 1
ATOM 5180 C C . ARG A 1 669 ? 26.410 -4.548 -25.362 1.00 71.62 669 ARG A C 1
ATOM 5182 O O . ARG A 1 669 ? 25.762 -5.481 -24.896 1.00 71.62 669 ARG A O 1
ATOM 5189 N N . PRO A 1 670 ? 26.160 -4.025 -26.576 1.00 66.69 670 PRO A N 1
ATOM 5190 C CA . PRO A 1 670 ? 25.090 -4.546 -27.420 1.00 66.69 670 PRO A CA 1
ATOM 5191 C C . PRO A 1 670 ? 25.395 -6.005 -27.777 1.00 66.69 670 PRO A C 1
ATOM 5193 O O . PRO A 1 670 ? 26.424 -6.289 -28.396 1.00 66.69 670 PRO A O 1
ATOM 5196 N N . ALA A 1 671 ? 24.531 -6.927 -27.346 1.00 57.09 671 ALA A N 1
ATOM 5197 C CA . ALA A 1 671 ? 24.684 -8.352 -27.637 1.00 57.09 671 ALA A CA 1
ATOM 5198 C C . ALA A 1 671 ? 24.160 -8.681 -29.044 1.00 57.09 671 ALA A C 1
ATOM 5200 O O . ALA A 1 671 ? 24.759 -9.497 -29.743 1.00 57.09 671 ALA A O 1
ATOM 5201 N N . ASP A 1 672 ? 23.108 -7.971 -29.476 1.00 58.84 672 ASP A N 1
ATOM 5202 C CA . ASP A 1 672 ? 22.458 -8.107 -30.778 1.00 58.84 672 ASP A CA 1
ATOM 5203 C C . ASP A 1 672 ? 22.235 -6.733 -31.449 1.00 58.84 672 ASP A C 1
ATOM 5205 O O . ASP A 1 672 ? 21.987 -5.710 -30.805 1.00 58.84 672 ASP A O 1
ATOM 5209 N N . GLY A 1 673 ? 22.274 -6.705 -32.786 1.00 60.00 673 GLY A N 1
ATOM 5210 C CA . GLY A 1 673 ? 22.189 -5.488 -33.604 1.00 60.00 673 GLY A CA 1
ATOM 5211 C C . GLY A 1 673 ? 21.019 -4.505 -33.385 1.00 60.00 673 GLY A C 1
ATOM 5212 O O . GLY A 1 673 ? 21.197 -3.343 -33.725 1.00 60.00 673 GLY A O 1
ATOM 5213 N N . PRO A 1 674 ? 19.845 -4.853 -32.833 1.00 63.84 674 PRO A N 1
ATOM 5214 C CA . PRO A 1 674 ? 18.815 -3.846 -32.554 1.00 63.84 674 PRO A CA 1
ATOM 5215 C C . PRO A 1 674 ? 19.047 -3.032 -31.265 1.00 63.84 674 PRO A C 1
ATOM 5217 O O . PRO A 1 674 ? 18.421 -1.985 -31.099 1.00 63.84 674 PRO A O 1
ATOM 5220 N N . GLU A 1 675 ? 19.922 -3.462 -30.348 1.00 68.69 675 GLU A N 1
ATOM 5221 C CA . GLU A 1 675 ? 20.102 -2.781 -29.053 1.00 68.69 675 GLU A CA 1
ATOM 5222 C C . GLU A 1 675 ? 20.890 -1.472 -29.182 1.00 68.69 675 GLU A C 1
ATOM 5224 O O . GLU A 1 675 ? 20.542 -0.479 -28.547 1.00 68.69 675 GLU A O 1
ATOM 5229 N N . TRP A 1 676 ? 21.909 -1.420 -30.044 1.00 73.94 676 TRP A N 1
ATOM 5230 C CA . TRP A 1 676 ? 22.682 -0.188 -30.253 1.00 73.94 676 TRP A CA 1
ATOM 5231 C C . TRP A 1 676 ? 21.858 0.925 -30.916 1.00 73.94 676 TRP A C 1
ATOM 5233 O O . TRP A 1 676 ? 22.088 2.099 -30.644 1.00 73.94 676 TRP A O 1
ATOM 5243 N N . LEU A 1 677 ? 20.842 0.581 -31.716 1.00 73.25 677 LEU A N 1
ATOM 5244 C CA . LEU A 1 677 ? 19.889 1.561 -32.247 1.00 73.25 677 LEU A CA 1
ATOM 5245 C C . LEU A 1 677 ? 19.005 2.156 -31.144 1.00 73.25 677 LEU A C 1
ATOM 5247 O O . LEU A 1 677 ? 18.720 3.349 -31.184 1.00 73.25 677 LEU A O 1
ATOM 5251 N N . ALA A 1 678 ? 18.621 1.358 -30.142 1.00 74.56 678 ALA A N 1
ATOM 5252 C CA . ALA A 1 678 ? 17.869 1.851 -28.987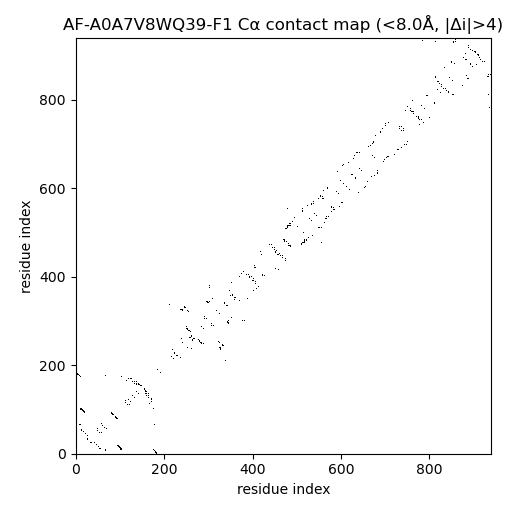 1.00 74.56 678 ALA A CA 1
ATOM 5253 C C . ALA A 1 678 ? 18.691 2.840 -28.143 1.00 74.56 678 ALA A C 1
ATOM 5255 O O . ALA A 1 678 ? 18.123 3.731 -27.518 1.00 74.56 678 ALA A O 1
ATOM 5256 N N . TRP A 1 679 ? 20.023 2.730 -28.156 1.00 78.75 679 TRP A N 1
ATOM 5257 C CA . TRP A 1 679 ? 20.907 3.714 -27.530 1.00 78.75 679 TRP A CA 1
ATOM 5258 C C . TRP A 1 679 ? 20.807 5.080 -28.233 1.00 78.75 679 TRP A C 1
ATOM 5260 O O . TRP A 1 679 ? 20.665 6.109 -27.576 1.00 78.75 679 TRP A O 1
ATOM 5270 N N . PHE A 1 680 ? 20.747 5.099 -29.568 1.00 76.44 680 PHE A N 1
ATOM 5271 C CA . PHE A 1 680 ? 20.542 6.327 -30.352 1.00 76.44 680 PHE A CA 1
ATOM 5272 C C . PHE A 1 680 ? 19.109 6.881 -30.318 1.00 76.44 680 PHE A C 1
ATOM 5274 O O . PHE A 1 680 ? 18.898 8.038 -30.680 1.00 76.44 680 PHE A O 1
ATOM 5281 N N . ASP A 1 681 ? 18.126 6.101 -29.857 1.00 74.19 681 ASP A N 1
ATOM 5282 C CA . ASP A 1 681 ? 16.789 6.624 -29.542 1.00 74.19 681 ASP A CA 1
ATOM 5283 C C . ASP A 1 681 ? 16.807 7.493 -28.259 1.00 74.19 681 ASP A C 1
ATOM 5285 O O . ASP A 1 681 ? 15.939 8.351 -28.080 1.00 74.19 681 ASP A O 1
ATOM 5289 N N . VAL A 1 682 ? 17.800 7.296 -27.378 1.00 73.75 682 VAL A N 1
ATOM 5290 C CA . VAL A 1 682 ? 18.048 8.126 -26.183 1.00 73.75 682 VAL A CA 1
ATOM 5291 C C . VAL A 1 682 ? 18.956 9.308 -26.514 1.00 73.75 682 VAL A C 1
ATOM 5293 O O . VAL A 1 682 ? 18.708 10.435 -26.093 1.00 73.75 682 VAL A O 1
ATOM 5296 N N . PHE A 1 683 ? 20.022 9.037 -27.263 1.00 80.81 683 PHE A N 1
ATOM 5297 C CA . PHE A 1 683 ? 21.109 9.970 -27.513 1.00 80.81 683 PHE A CA 1
ATOM 5298 C C . PHE A 1 683 ? 21.108 10.396 -28.982 1.00 80.81 683 PHE A C 1
ATOM 5300 O O . PHE A 1 683 ? 21.533 9.622 -29.845 1.00 80.81 683 PHE A O 1
ATOM 5307 N N . PRO A 1 684 ? 20.626 11.609 -29.307 1.00 75.88 684 PRO A N 1
ATOM 5308 C CA . PRO A 1 684 ? 20.442 11.998 -30.694 1.00 75.88 684 PRO A CA 1
ATOM 5309 C C . PRO A 1 684 ? 21.798 12.069 -31.415 1.00 75.88 684 PRO A C 1
ATOM 5311 O O . PRO A 1 684 ? 22.752 12.601 -30.850 1.00 75.88 684 PRO A O 1
ATOM 5314 N N . PRO A 1 685 ? 21.903 11.638 -32.689 1.00 73.81 685 PRO A N 1
ATOM 5315 C CA . PRO A 1 685 ? 23.174 11.571 -33.422 1.00 73.81 685 PRO A CA 1
ATOM 5316 C C . PRO A 1 685 ? 24.004 12.860 -33.438 1.00 73.81 685 PRO A C 1
ATOM 5318 O O . PRO A 1 685 ? 25.216 12.812 -33.621 1.00 73.81 685 PRO A O 1
ATOM 5321 N N . ARG A 1 686 ? 23.374 14.023 -33.231 1.00 75.56 686 ARG A N 1
ATOM 5322 C CA . ARG A 1 686 ? 24.064 15.315 -33.157 1.00 75.56 686 ARG A CA 1
ATOM 5323 C C . ARG A 1 686 ? 25.065 15.414 -32.003 1.00 75.56 686 ARG A C 1
ATOM 5325 O O . ARG A 1 686 ? 26.043 16.131 -32.173 1.00 75.56 686 ARG A O 1
ATOM 5332 N N . ILE A 1 687 ? 24.889 14.674 -30.901 1.00 75.38 687 ILE A N 1
ATOM 5333 C CA . ILE A 1 687 ? 25.861 14.685 -29.792 1.00 75.38 687 ILE A CA 1
ATOM 5334 C C . ILE A 1 687 ? 27.201 14.053 -30.198 1.00 75.38 687 ILE A C 1
ATOM 5336 O O . ILE A 1 687 ? 28.225 14.319 -29.589 1.00 75.38 687 ILE A O 1
ATOM 5340 N N . LEU A 1 688 ? 27.235 13.273 -31.288 1.00 71.88 688 LEU A N 1
ATOM 5341 C CA . LEU A 1 688 ? 28.480 12.750 -31.866 1.00 71.88 688 LEU A CA 1
ATOM 5342 C C . LEU A 1 688 ? 29.328 13.836 -32.554 1.00 71.88 688 LEU A C 1
ATOM 5344 O O . LEU A 1 688 ? 30.428 13.552 -33.028 1.00 71.88 688 LEU A O 1
ATOM 5348 N N . ARG A 1 689 ? 28.805 15.065 -32.664 1.00 68.19 689 ARG A N 1
ATOM 5349 C CA . ARG A 1 689 ? 29.530 16.232 -33.188 1.00 68.19 689 ARG A CA 1
ATOM 5350 C C . ARG A 1 689 ? 30.349 16.949 -32.110 1.00 68.19 689 ARG A C 1
ATOM 5352 O O . ARG A 1 689 ? 31.117 17.842 -32.466 1.00 68.19 689 ARG A O 1
ATOM 5359 N N . ASP A 1 690 ? 30.183 16.568 -30.842 1.00 66.69 690 ASP A N 1
ATOM 5360 C CA . ASP A 1 690 ? 30.977 17.050 -29.710 1.00 66.69 690 ASP A CA 1
ATOM 5361 C C . ASP A 1 690 ? 32.487 16.804 -29.968 1.00 66.69 690 ASP A C 1
ATOM 5363 O O . ASP A 1 690 ? 32.846 15.831 -30.647 1.00 66.69 690 ASP A O 1
ATOM 5367 N N . PRO A 1 691 ? 33.402 17.694 -29.534 1.00 59.12 691 PRO A N 1
ATOM 5368 C CA . PRO A 1 691 ? 34.846 17.521 -29.695 1.00 59.12 691 PRO A CA 1
ATOM 5369 C C . PRO A 1 691 ? 35.428 16.184 -29.204 1.00 59.12 691 PRO A C 1
ATOM 5371 O O . PRO A 1 691 ? 36.505 15.818 -29.683 1.00 59.12 691 PRO A O 1
ATOM 5374 N N . ASP A 1 692 ? 34.761 15.444 -28.320 1.00 66.31 692 ASP A N 1
ATOM 5375 C CA . ASP A 1 692 ? 35.273 14.171 -27.801 1.00 66.31 692 ASP A CA 1
ATOM 5376 C C . ASP A 1 692 ? 35.222 13.019 -28.839 1.00 66.31 692 ASP A C 1
ATOM 5378 O O . ASP A 1 692 ? 34.162 12.569 -29.285 1.00 66.31 692 ASP A O 1
ATOM 5382 N N . SER A 1 693 ? 36.402 12.527 -29.239 1.00 67.06 693 SER A N 1
ATOM 5383 C CA . SER A 1 693 ? 36.582 11.433 -30.207 1.00 67.06 693 SER A CA 1
ATOM 5384 C C . SER A 1 693 ? 36.075 10.073 -29.701 1.00 67.06 693 SER A C 1
ATOM 5386 O O . SER A 1 693 ? 35.803 9.181 -30.519 1.00 67.06 693 SER A O 1
ATOM 5388 N N . ASP A 1 694 ? 35.949 9.887 -28.384 1.00 74.56 694 ASP A N 1
ATOM 5389 C CA . ASP A 1 694 ? 35.720 8.571 -27.782 1.00 74.56 694 ASP A CA 1
ATOM 5390 C C . ASP A 1 694 ? 34.310 8.038 -28.044 1.00 74.56 694 ASP A C 1
ATOM 5392 O O . ASP A 1 694 ? 34.136 6.846 -28.322 1.00 74.56 694 ASP A O 1
ATOM 5396 N N . LEU A 1 695 ? 33.302 8.915 -28.051 1.00 76.31 695 LEU A N 1
ATOM 5397 C CA . LEU A 1 695 ? 31.917 8.507 -28.283 1.00 76.31 695 LEU A CA 1
ATOM 5398 C C . LEU A 1 695 ? 31.680 8.075 -29.737 1.00 76.31 695 LEU A C 1
ATOM 5400 O O . LEU A 1 695 ? 31.027 7.061 -29.995 1.00 76.31 695 LEU A O 1
ATOM 5404 N N . ALA A 1 696 ? 32.265 8.800 -30.696 1.00 75.81 696 ALA A N 1
ATOM 5405 C CA . ALA A 1 696 ? 32.218 8.435 -32.111 1.00 75.81 696 ALA A CA 1
ATOM 5406 C C . ALA A 1 696 ? 32.971 7.120 -32.383 1.00 75.81 696 ALA A C 1
ATOM 5408 O O . ALA A 1 696 ? 32.494 6.266 -33.137 1.00 75.81 696 ALA A O 1
ATOM 5409 N N . LEU A 1 697 ? 34.129 6.923 -31.742 1.00 77.12 697 LEU A N 1
ATOM 5410 C CA . LEU A 1 697 ? 34.900 5.683 -31.835 1.00 77.12 697 LEU A CA 1
ATOM 5411 C C . LEU A 1 697 ? 34.134 4.492 -31.248 1.00 77.12 697 LEU A C 1
ATOM 5413 O O . LEU A 1 697 ? 34.118 3.408 -31.839 1.00 77.12 697 LEU A O 1
ATOM 5417 N N . TRP A 1 698 ? 33.495 4.689 -30.097 1.00 82.81 698 TRP A N 1
ATOM 5418 C CA . TRP A 1 698 ? 32.642 3.685 -29.482 1.00 82.81 698 TRP A CA 1
ATOM 5419 C C . TRP A 1 698 ? 31.458 3.322 -30.386 1.00 82.81 698 TRP A C 1
ATOM 5421 O O . TRP A 1 698 ? 31.256 2.137 -30.661 1.00 82.81 698 TRP A O 1
ATOM 5431 N N . ALA A 1 699 ? 30.751 4.321 -30.927 1.00 78.19 699 ALA A N 1
ATOM 5432 C CA . ALA A 1 699 ? 29.617 4.114 -31.825 1.00 78.19 699 ALA A CA 1
ATOM 5433 C C . ALA A 1 699 ? 30.006 3.265 -33.045 1.00 78.19 699 ALA A C 1
ATOM 5435 O O . ALA A 1 699 ? 29.318 2.300 -33.371 1.00 78.19 699 ALA A O 1
ATOM 5436 N N . LEU A 1 700 ? 31.154 3.558 -33.669 1.00 77.00 700 LEU A N 1
ATOM 5437 C CA . LEU A 1 700 ? 31.688 2.777 -34.793 1.00 77.00 700 LEU A CA 1
ATOM 5438 C C . LEU A 1 700 ? 32.030 1.333 -34.414 1.00 77.00 700 LEU A C 1
ATOM 5440 O O . LEU A 1 700 ? 31.791 0.408 -35.194 1.00 77.00 700 LEU A O 1
ATOM 5444 N N . ARG A 1 701 ? 32.594 1.115 -33.222 1.00 79.69 701 ARG A N 1
ATOM 5445 C CA . ARG A 1 701 ? 32.924 -0.232 -32.730 1.00 79.69 701 ARG A CA 1
ATOM 5446 C C . ARG A 1 701 ? 31.672 -1.051 -32.433 1.00 79.69 701 ARG A C 1
ATOM 5448 O O . ARG A 1 701 ? 31.676 -2.251 -32.712 1.00 79.69 701 ARG A O 1
ATOM 5455 N N . ALA A 1 702 ? 30.631 -0.399 -31.919 1.00 76.00 702 ALA A N 1
ATOM 5456 C CA . ALA A 1 702 ? 29.354 -1.009 -31.572 1.00 76.00 702 ALA A CA 1
ATOM 5457 C C . ALA A 1 702 ? 28.553 -1.490 -32.796 1.00 76.00 702 ALA A C 1
ATOM 5459 O O . ALA A 1 702 ? 27.732 -2.389 -32.638 1.00 76.00 702 ALA A O 1
ATOM 5460 N N . VAL A 1 703 ? 28.809 -0.962 -34.006 1.00 75.69 703 VAL A N 1
ATOM 5461 C CA . VAL A 1 703 ? 28.146 -1.422 -35.243 1.00 75.69 703 VAL A CA 1
ATOM 5462 C C . VAL A 1 703 ? 28.431 -2.920 -35.483 1.00 75.69 703 VAL A C 1
ATOM 5464 O O . VAL A 1 703 ? 29.597 -3.297 -35.666 1.00 75.69 703 VAL A O 1
ATOM 5467 N N . PRO A 1 704 ? 27.407 -3.795 -35.521 1.00 71.56 704 PRO A N 1
ATOM 5468 C CA . PRO A 1 704 ? 27.583 -5.227 -35.771 1.00 71.56 704 PRO A CA 1
ATOM 5469 C C . PRO A 1 704 ? 28.252 -5.534 -37.118 1.00 71.56 704 PRO A C 1
ATOM 5471 O O . PRO A 1 704 ? 27.967 -4.897 -38.128 1.00 71.56 704 PRO A O 1
ATOM 5474 N N . ALA A 1 705 ? 29.111 -6.559 -37.161 1.00 70.81 705 ALA A N 1
ATOM 5475 C CA . ALA A 1 705 ? 29.782 -6.989 -38.395 1.00 70.81 705 ALA A CA 1
ATOM 5476 C C . ALA A 1 705 ? 28.843 -7.712 -39.384 1.00 70.81 705 ALA A C 1
ATOM 5478 O O . ALA A 1 705 ? 29.127 -7.805 -40.563 1.00 70.81 705 ALA A O 1
ATOM 5479 N N . ASN A 1 706 ? 27.699 -8.228 -38.947 1.00 62.91 706 ASN A N 1
ATOM 5480 C CA . ASN A 1 706 ? 26.749 -8.956 -39.799 1.00 62.91 706 ASN A CA 1
ATOM 5481 C C . ASN A 1 706 ? 25.630 -8.071 -40.384 1.00 62.91 706 ASN A C 1
ATOM 5483 O O . ASN A 1 706 ? 24.670 -8.603 -40.945 1.00 62.91 706 ASN A O 1
ATOM 5487 N N . LEU A 1 707 ? 25.750 -6.740 -40.281 1.00 63.78 707 LEU A N 1
ATOM 5488 C CA . LEU A 1 707 ? 24.703 -5.791 -40.679 1.00 63.78 707 LEU A CA 1
ATOM 5489 C C . LEU A 1 707 ? 24.268 -5.950 -42.147 1.00 63.78 707 LEU A C 1
ATOM 5491 O O . LEU A 1 707 ? 23.078 -5.912 -42.448 1.00 63.78 707 LEU A O 1
ATOM 5495 N N . GLY A 1 708 ? 25.227 -6.181 -43.050 1.00 55.84 708 GLY A N 1
ATOM 5496 C CA . GLY A 1 708 ? 24.977 -6.289 -44.491 1.00 55.84 708 GLY A CA 1
ATOM 5497 C C . GLY A 1 708 ? 24.231 -7.555 -44.936 1.00 55.84 708 GLY A C 1
ATOM 5498 O O . GLY A 1 708 ? 23.672 -7.573 -46.027 1.00 55.84 708 GLY A O 1
ATOM 5499 N N . HIS A 1 709 ? 24.184 -8.612 -44.113 1.00 54.31 709 HIS A N 1
ATOM 5500 C CA . HIS A 1 709 ? 23.546 -9.888 -44.482 1.00 54.31 709 HIS A CA 1
ATOM 5501 C C . HIS A 1 709 ? 22.128 -10.063 -43.928 1.00 54.31 709 HIS A C 1
ATOM 5503 O O . HIS A 1 709 ? 21.374 -10.891 -44.435 1.00 54.31 709 HIS A O 1
ATOM 5509 N N . SER A 1 710 ? 21.746 -9.275 -42.922 1.00 53.94 710 SER A N 1
ATOM 5510 C CA . SER A 1 710 ? 20.422 -9.314 -42.300 1.00 53.94 710 SER A CA 1
ATOM 5511 C C . SER A 1 710 ? 19.682 -8.000 -42.536 1.00 53.94 710 SER A C 1
ATOM 5513 O O . SER A 1 710 ? 19.288 -7.314 -41.593 1.00 53.94 710 SER A O 1
ATOM 5515 N N . ILE A 1 711 ? 19.459 -7.644 -43.805 1.00 50.72 711 ILE A N 1
ATOM 5516 C CA . ILE A 1 711 ? 18.565 -6.534 -44.150 1.00 50.72 711 ILE A CA 1
ATOM 5517 C C . ILE A 1 711 ? 17.117 -7.017 -44.002 1.00 50.72 711 ILE A C 1
ATOM 5519 O O . ILE A 1 711 ? 16.380 -7.233 -44.959 1.00 50.72 711 ILE A O 1
ATOM 5523 N N . GLN A 1 712 ? 16.682 -7.102 -42.749 1.00 51.91 712 GLN A N 1
ATOM 5524 C CA . GLN A 1 712 ? 15.286 -6.920 -42.346 1.00 51.91 712 GLN A CA 1
ATOM 5525 C C . GLN A 1 712 ? 14.938 -5.400 -42.331 1.00 51.91 712 GLN A C 1
ATOM 5527 O O . GLN A 1 712 ? 13.936 -4.971 -41.764 1.00 51.91 712 GLN A O 1
ATOM 5532 N N . ALA A 1 713 ? 15.770 -4.577 -43.000 1.00 50.50 713 ALA A N 1
ATOM 5533 C CA . ALA A 1 713 ? 16.217 -3.244 -42.597 1.00 50.50 713 ALA A CA 1
ATOM 5534 C C . ALA A 1 713 ? 15.958 -2.143 -43.648 1.00 50.50 713 ALA A C 1
ATOM 5536 O O . ALA A 1 713 ? 16.871 -1.427 -44.047 1.00 50.50 713 ALA A O 1
ATOM 5537 N N . ALA A 1 714 ? 14.708 -1.926 -44.068 1.00 50.88 714 ALA A N 1
ATOM 5538 C CA . ALA A 1 714 ? 14.370 -0.660 -44.740 1.00 50.88 714 ALA A CA 1
ATOM 5539 C C . ALA A 1 714 ? 14.312 0.511 -43.733 1.00 50.88 714 ALA A C 1
ATOM 5541 O O . ALA A 1 714 ? 14.792 1.604 -44.010 1.00 50.88 714 ALA A O 1
ATOM 5542 N N . ARG A 1 715 ? 13.767 0.274 -42.528 1.00 53.88 715 ARG A N 1
ATOM 5543 C CA . ARG A 1 715 ? 13.669 1.286 -41.454 1.00 53.88 715 ARG A CA 1
ATOM 5544 C C . ARG A 1 715 ? 14.990 1.523 -40.720 1.00 53.88 715 ARG A C 1
ATOM 5546 O O . ARG A 1 715 ? 15.283 2.649 -40.332 1.00 53.88 715 ARG A O 1
ATOM 5553 N N . GLU A 1 716 ? 15.775 0.469 -40.525 1.00 60.94 716 GLU A N 1
ATOM 5554 C CA . GLU A 1 716 ? 17.055 0.543 -39.811 1.00 60.94 716 GLU A CA 1
ATOM 5555 C C . GLU A 1 716 ? 18.153 1.170 -40.685 1.00 60.94 716 GLU A C 1
ATOM 5557 O O . GLU A 1 716 ? 19.018 1.863 -40.158 1.00 60.94 716 GLU A O 1
ATOM 5562 N N . SER A 1 717 ? 18.056 1.046 -42.018 1.00 62.12 717 SER A N 1
ATOM 5563 C CA . SER A 1 717 ? 18.964 1.694 -42.975 1.00 62.12 717 SER A CA 1
ATOM 5564 C C . SER A 1 717 ? 18.936 3.225 -42.874 1.00 62.12 717 SER A C 1
ATOM 5566 O O . SER A 1 717 ? 19.995 3.830 -42.746 1.00 62.12 717 SER A O 1
ATOM 5568 N N . THR A 1 718 ? 17.764 3.872 -42.825 1.00 68.31 718 THR A N 1
ATOM 5569 C CA . THR A 1 718 ? 17.680 5.346 -42.726 1.00 68.31 718 THR A CA 1
ATOM 5570 C C . THR A 1 718 ? 18.208 5.886 -41.389 1.00 68.31 718 THR A C 1
ATOM 5572 O O . THR A 1 718 ? 18.842 6.942 -41.339 1.00 68.31 718 THR A O 1
ATOM 5575 N N . ARG A 1 719 ? 17.976 5.160 -40.286 1.00 70.12 719 ARG A N 1
ATOM 5576 C CA . ARG A 1 719 ? 18.491 5.539 -38.957 1.00 70.12 719 ARG A CA 1
ATOM 5577 C C . ARG A 1 719 ? 20.005 5.372 -38.873 1.00 70.12 719 ARG A C 1
ATOM 5579 O O . ARG A 1 719 ? 20.685 6.289 -38.422 1.00 70.12 719 ARG A O 1
ATOM 5586 N N . LEU A 1 720 ? 20.523 4.246 -39.364 1.00 71.06 720 LEU A N 1
ATOM 5587 C CA . LEU A 1 720 ? 21.959 4.010 -39.495 1.00 71.06 720 LEU A CA 1
ATOM 5588 C C . LEU A 1 720 ? 22.612 5.083 -40.365 1.00 71.06 720 LEU A C 1
ATOM 5590 O O . LEU A 1 720 ? 23.634 5.626 -39.970 1.00 71.06 720 LEU A O 1
ATOM 5594 N N . GLU A 1 721 ? 22.019 5.424 -41.512 1.00 72.94 721 GLU A N 1
ATOM 5595 C CA . GLU A 1 721 ? 22.520 6.507 -42.361 1.00 72.94 721 GLU A CA 1
ATOM 5596 C C . GLU A 1 721 ? 22.586 7.825 -41.587 1.00 72.94 721 GLU A C 1
ATOM 5598 O O . GLU A 1 721 ? 23.590 8.513 -41.677 1.00 72.94 721 GLU A O 1
ATOM 5603 N N . THR A 1 722 ? 21.590 8.150 -40.760 1.00 77.19 722 THR A N 1
ATOM 5604 C CA . THR A 1 722 ? 21.599 9.385 -39.954 1.00 77.19 722 THR A CA 1
ATOM 5605 C C . THR A 1 722 ? 22.715 9.386 -38.901 1.00 77.19 722 THR A C 1
ATOM 5607 O O . THR A 1 722 ? 23.435 10.376 -38.768 1.00 77.19 722 THR A O 1
ATOM 5610 N N . VAL A 1 723 ? 22.883 8.279 -38.167 1.00 73.94 723 VAL A N 1
ATOM 5611 C CA . VAL A 1 723 ? 23.967 8.114 -37.179 1.00 73.94 723 VAL A CA 1
ATOM 5612 C C . VAL A 1 723 ? 25.326 8.215 -37.863 1.00 73.94 723 VAL A C 1
ATOM 5614 O O . VAL A 1 723 ? 26.203 8.961 -37.431 1.00 73.94 723 VAL A O 1
ATOM 5617 N N . MET A 1 724 ? 25.490 7.489 -38.964 1.00 75.81 724 MET A N 1
ATOM 5618 C CA . MET A 1 724 ? 26.750 7.437 -39.681 1.00 75.81 724 MET A CA 1
ATOM 5619 C C . MET A 1 724 ? 27.054 8.750 -40.399 1.00 75.81 724 MET A C 1
ATOM 5621 O O . MET A 1 724 ? 28.210 9.134 -40.420 1.00 75.81 724 MET A O 1
ATOM 5625 N N . GLU A 1 725 ? 26.069 9.484 -40.919 1.00 77.88 725 GLU A N 1
ATOM 5626 C CA . GLU A 1 725 ? 26.265 10.835 -41.467 1.00 77.88 725 GLU A CA 1
ATOM 5627 C C . GLU A 1 725 ? 26.769 11.811 -40.398 1.00 77.88 725 GLU A C 1
ATOM 5629 O O . GLU A 1 725 ? 27.695 12.574 -40.665 1.00 77.88 725 GLU A O 1
ATOM 5634 N N . ALA A 1 726 ? 26.263 11.734 -39.161 1.00 75.75 726 ALA A N 1
ATOM 5635 C CA . ALA A 1 726 ? 26.802 12.535 -38.060 1.00 75.75 726 ALA A CA 1
ATOM 5636 C C . ALA A 1 726 ? 28.270 12.178 -37.745 1.00 75.75 726 ALA A C 1
ATOM 5638 O O . ALA A 1 726 ? 29.094 13.072 -37.539 1.00 75.75 726 ALA A O 1
ATOM 5639 N N . ILE A 1 727 ? 28.622 10.886 -37.785 1.00 74.62 727 ILE A N 1
ATOM 5640 C CA . ILE A 1 727 ? 30.013 10.418 -37.642 1.00 74.62 727 ILE A CA 1
ATOM 5641 C C . ILE A 1 727 ? 30.873 10.857 -38.841 1.00 74.62 727 ILE A C 1
ATOM 5643 O O . ILE A 1 727 ? 32.027 11.245 -38.663 1.00 74.62 727 ILE A O 1
ATOM 5647 N N . LEU A 1 728 ? 30.331 10.827 -40.063 1.00 74.50 728 LEU A N 1
ATOM 5648 C CA . LEU A 1 728 ? 31.011 11.257 -41.287 1.00 74.50 728 LEU A CA 1
ATOM 5649 C C . LEU A 1 728 ? 31.329 12.751 -41.253 1.00 74.50 728 LEU A C 1
ATOM 5651 O O . LEU A 1 728 ? 32.446 13.134 -41.600 1.00 74.50 728 LEU A O 1
ATOM 5655 N N . ASP A 1 729 ? 30.380 13.583 -40.818 1.00 73.75 729 ASP A N 1
ATOM 5656 C CA . ASP A 1 729 ? 30.589 15.020 -40.624 1.00 73.75 729 ASP A CA 1
ATOM 5657 C C . ASP A 1 729 ? 31.781 15.269 -39.681 1.00 73.75 729 ASP A C 1
ATOM 5659 O O . ASP A 1 729 ? 32.650 16.088 -39.989 1.00 73.75 729 ASP A O 1
ATOM 5663 N N . ARG A 1 730 ? 31.892 14.491 -38.593 1.00 71.19 730 ARG A N 1
ATOM 5664 C CA . ARG A 1 730 ? 33.030 14.551 -37.660 1.00 71.19 730 ARG A CA 1
ATOM 5665 C C . ARG A 1 730 ? 34.336 14.061 -38.290 1.00 71.19 730 ARG A C 1
ATOM 5667 O O . ARG A 1 730 ? 35.349 14.750 -38.192 1.00 71.19 730 ARG A O 1
ATOM 5674 N N . LEU A 1 731 ? 34.324 12.912 -38.976 1.00 67.31 731 LEU A N 1
ATOM 5675 C CA . LEU A 1 731 ? 35.481 12.290 -39.651 1.00 67.31 731 LEU A CA 1
ATOM 5676 C C . LEU A 1 731 ? 36.144 13.182 -40.718 1.00 67.31 731 LEU A C 1
ATOM 5678 O O . LEU A 1 731 ? 37.265 12.901 -41.170 1.00 67.31 731 LEU A O 1
ATOM 5682 N N . LEU A 1 732 ? 35.466 14.249 -41.129 1.00 65.31 732 LEU A N 1
ATOM 5683 C CA . LEU A 1 732 ? 35.924 15.188 -42.144 1.00 65.31 732 LEU A CA 1
ATOM 5684 C C . LEU A 1 732 ? 36.422 16.515 -41.577 1.00 65.31 732 LEU A C 1
ATOM 5686 O O . LEU A 1 732 ? 37.062 17.257 -42.319 1.00 65.31 732 LEU A O 1
ATOM 5690 N N . CYS A 1 733 ? 36.257 16.774 -40.277 1.00 66.25 733 CYS A N 1
ATOM 5691 C CA . CYS A 1 733 ? 36.969 17.863 -39.614 1.00 66.25 733 CYS A CA 1
ATOM 5692 C C . CYS A 1 733 ? 38.497 17.657 -39.739 1.00 66.25 733 CYS A C 1
ATOM 5694 O O . CYS A 1 733 ? 38.995 16.529 -39.815 1.00 66.25 733 CYS A O 1
ATOM 5696 N N . ASP A 1 734 ? 39.272 18.741 -39.806 1.00 57.03 734 ASP A N 1
ATOM 5697 C CA . ASP A 1 734 ? 40.726 18.681 -40.050 1.00 57.03 734 ASP A CA 1
ATOM 5698 C C . ASP A 1 734 ? 41.553 18.148 -38.868 1.00 57.03 734 ASP A C 1
ATOM 5700 O O . ASP A 1 734 ? 42.744 17.890 -39.018 1.00 57.03 734 ASP A O 1
ATOM 5704 N N . GLN A 1 735 ? 40.919 17.896 -37.719 1.00 58.62 735 GLN A N 1
ATOM 5705 C CA . GLN A 1 735 ? 41.567 17.420 -36.490 1.00 58.62 735 GLN A CA 1
ATOM 5706 C C . GLN A 1 735 ? 41.256 15.960 -36.125 1.00 58.62 735 GLN A C 1
ATOM 5708 O O . GLN A 1 735 ? 41.305 15.582 -34.962 1.00 58.62 735 GLN A O 1
ATOM 5713 N N . VAL A 1 736 ? 40.898 15.118 -37.095 1.00 56.06 736 VAL A N 1
ATOM 5714 C CA . VAL A 1 736 ? 40.426 13.758 -36.787 1.00 56.06 736 VAL A CA 1
ATOM 5715 C C . VAL A 1 736 ? 41.556 12.811 -36.391 1.00 56.06 736 VAL A C 1
ATOM 5717 O O . VAL A 1 736 ? 42.466 12.537 -37.184 1.00 56.06 736 VAL A O 1
ATOM 5720 N N . ASP A 1 737 ? 41.382 12.229 -35.205 1.00 66.88 737 ASP A N 1
ATOM 5721 C CA . ASP A 1 737 ? 42.109 11.096 -34.644 1.00 66.88 737 ASP A CA 1
ATOM 5722 C C . ASP A 1 737 ? 42.142 9.895 -35.607 1.00 66.88 737 ASP A C 1
ATOM 5724 O O . ASP A 1 737 ? 41.112 9.337 -35.997 1.00 66.88 737 ASP A O 1
ATOM 5728 N N . ALA A 1 738 ? 43.350 9.455 -35.978 1.00 75.81 738 ALA A N 1
ATOM 5729 C CA . ALA A 1 738 ? 43.582 8.254 -36.788 1.00 75.81 738 ALA A CA 1
ATOM 5730 C C . ALA A 1 738 ? 42.790 7.000 -36.327 1.00 75.81 738 ALA A C 1
ATOM 5732 O O . ALA A 1 738 ? 42.316 6.270 -37.203 1.00 75.81 738 ALA A O 1
ATOM 5733 N N . PRO A 1 739 ? 42.567 6.760 -35.015 1.00 78.75 739 PRO A N 1
ATOM 5734 C CA . PRO A 1 739 ? 41.719 5.669 -34.525 1.00 78.75 739 PRO A CA 1
ATOM 5735 C C . PRO A 1 739 ? 40.302 5.606 -35.113 1.00 78.75 739 PRO A C 1
ATOM 5737 O O . PRO A 1 739 ? 39.821 4.511 -35.407 1.00 78.75 739 PRO A O 1
ATOM 5740 N N . VAL A 1 740 ? 39.637 6.749 -35.318 1.00 76.62 740 VAL A N 1
ATOM 5741 C CA . VAL A 1 740 ? 38.245 6.786 -35.809 1.00 76.62 740 VAL A CA 1
ATOM 5742 C C . VAL A 1 740 ? 38.190 6.373 -37.283 1.00 76.62 740 VAL A C 1
ATOM 5744 O O . VAL A 1 740 ? 37.312 5.614 -37.688 1.00 76.62 740 VAL A O 1
ATOM 5747 N N . HIS A 1 741 ? 39.174 6.804 -38.082 1.00 84.06 741 HIS A N 1
ATOM 5748 C CA . HIS A 1 741 ? 39.295 6.370 -39.475 1.00 84.06 741 HIS A CA 1
ATOM 5749 C C . HIS A 1 741 ? 39.562 4.866 -39.587 1.00 84.06 741 HIS A C 1
ATOM 5751 O O . HIS A 1 741 ? 38.903 4.204 -40.382 1.00 84.06 741 HIS A O 1
ATOM 5757 N N . ILE A 1 742 ? 40.486 4.326 -38.784 1.00 84.50 742 ILE A N 1
ATOM 5758 C CA . ILE A 1 742 ? 40.806 2.890 -38.792 1.00 84.50 742 ILE A CA 1
ATOM 5759 C C . ILE A 1 742 ? 39.555 2.071 -38.452 1.00 84.50 742 ILE A C 1
ATOM 5761 O O . ILE A 1 742 ? 39.219 1.141 -39.180 1.00 84.50 742 ILE A O 1
ATOM 5765 N N . ALA A 1 743 ? 38.811 2.470 -37.413 1.00 83.00 743 ALA A N 1
ATOM 5766 C CA . ALA A 1 743 ? 37.568 1.801 -37.036 1.00 83.00 743 ALA A CA 1
ATOM 5767 C C . ALA A 1 743 ? 36.503 1.867 -38.146 1.00 83.00 743 ALA A C 1
ATOM 5769 O O . ALA A 1 743 ? 35.823 0.876 -38.403 1.00 83.00 743 ALA A O 1
ATOM 5770 N N . PHE A 1 744 ? 36.370 3.005 -38.837 1.00 85.56 744 PHE A N 1
ATOM 5771 C CA . PHE A 1 744 ? 35.467 3.127 -39.985 1.00 85.56 744 PHE A CA 1
ATOM 5772 C C . PHE A 1 744 ? 35.908 2.234 -41.156 1.00 85.56 744 PHE A C 1
ATOM 5774 O O . PHE A 1 744 ? 35.085 1.531 -41.745 1.00 85.56 744 PHE A O 1
ATOM 5781 N N . ALA A 1 745 ? 37.205 2.225 -41.476 1.00 87.00 745 ALA A N 1
ATOM 5782 C CA . ALA A 1 745 ? 37.776 1.400 -42.533 1.00 87.00 745 ALA A CA 1
ATOM 5783 C C . ALA A 1 745 ? 37.529 -0.092 -42.254 1.00 87.00 745 ALA A C 1
ATOM 5785 O O . ALA A 1 745 ? 37.011 -0.792 -43.122 1.00 87.00 745 ALA A O 1
ATOM 5786 N N . ASP A 1 746 ? 37.793 -0.559 -41.028 1.00 85.44 746 ASP A N 1
ATOM 5787 C CA . ASP A 1 746 ? 37.518 -1.932 -40.575 1.00 85.44 746 ASP A CA 1
ATOM 5788 C C . ASP A 1 746 ? 36.051 -2.349 -40.770 1.00 85.44 746 ASP A C 1
ATOM 5790 O O . ASP A 1 746 ? 35.766 -3.523 -41.012 1.00 85.44 746 ASP A O 1
ATOM 5794 N N . LYS A 1 747 ? 35.112 -1.399 -40.686 1.00 86.00 747 LYS A N 1
ATOM 5795 C CA . LYS A 1 747 ? 33.674 -1.655 -40.841 1.00 86.00 747 LYS A CA 1
ATOM 5796 C C . LYS A 1 747 ? 33.169 -1.526 -42.274 1.00 86.00 747 LYS A C 1
ATOM 5798 O O . LYS A 1 747 ? 32.068 -2.001 -42.537 1.00 86.00 747 LYS A O 1
ATOM 5803 N N . CYS A 1 748 ? 33.947 -0.955 -43.198 1.00 86.88 748 CYS A N 1
ATOM 5804 C CA . CYS A 1 748 ? 33.530 -0.710 -44.585 1.00 86.88 748 CYS A CA 1
ATOM 5805 C C . CYS A 1 748 ? 32.821 -1.900 -45.257 1.00 86.88 748 CYS A C 1
ATOM 5807 O O . CYS A 1 748 ? 31.736 -1.665 -45.785 1.00 86.88 748 CYS A O 1
ATOM 5809 N N . PRO A 1 749 ? 33.328 -3.151 -45.198 1.00 85.25 749 PRO A N 1
ATOM 5810 C CA . PRO A 1 749 ? 32.668 -4.297 -45.835 1.00 85.25 749 PRO A CA 1
ATOM 5811 C C . PRO A 1 749 ? 31.211 -4.517 -45.417 1.00 85.25 749 PRO A C 1
ATOM 5813 O O . PRO A 1 749 ? 30.418 -5.081 -46.164 1.00 85.25 749 PRO A O 1
ATOM 5816 N N . TYR A 1 750 ? 30.861 -4.081 -44.209 1.00 82.06 750 TYR A N 1
ATOM 5817 C CA . TYR A 1 750 ? 29.580 -4.351 -43.567 1.00 82.06 750 TYR A CA 1
ATOM 5818 C C . TYR A 1 750 ? 28.618 -3.158 -43.628 1.00 82.06 750 TYR A C 1
ATOM 5820 O O . TYR A 1 750 ? 27.484 -3.262 -43.159 1.00 82.06 750 TYR A O 1
ATOM 5828 N N . LEU A 1 751 ? 29.066 -2.024 -44.175 1.00 82.19 751 LEU A N 1
ATOM 5829 C CA . LEU A 1 751 ? 28.289 -0.793 -44.274 1.00 82.19 751 LEU A CA 1
ATOM 5830 C C . LEU A 1 751 ? 27.520 -0.711 -45.607 1.00 82.19 751 LEU A C 1
ATOM 5832 O O . LEU A 1 751 ? 27.958 -1.278 -46.611 1.00 82.19 751 LEU A O 1
ATOM 5836 N N . PRO A 1 752 ? 26.399 0.038 -45.658 1.00 82.62 752 PRO A N 1
ATOM 5837 C CA . PRO A 1 752 ? 25.691 0.296 -46.908 1.00 82.62 752 PRO A CA 1
ATOM 5838 C C . PRO A 1 752 ? 26.603 0.951 -47.942 1.00 82.62 752 PRO A C 1
ATOM 5840 O O . PRO A 1 752 ? 27.348 1.888 -47.624 1.00 82.62 752 PRO A O 1
ATOM 5843 N N . VAL A 1 753 ? 26.492 0.510 -49.196 1.00 84.62 753 VAL A N 1
ATOM 5844 C CA . VAL A 1 753 ? 27.355 0.971 -50.286 1.00 84.62 753 VAL A CA 1
ATOM 5845 C C . VAL A 1 753 ? 27.387 2.489 -50.408 1.00 84.62 753 VAL A C 1
ATOM 5847 O O . VAL A 1 753 ? 28.463 3.070 -50.513 1.00 84.62 753 VAL A O 1
ATOM 5850 N N . ARG A 1 754 ? 26.221 3.138 -50.290 1.00 82.69 754 ARG A N 1
ATOM 5851 C CA . ARG A 1 754 ? 26.039 4.595 -50.384 1.00 82.69 754 ARG A CA 1
ATOM 5852 C C . ARG A 1 754 ? 26.813 5.370 -49.327 1.00 82.69 754 ARG A C 1
ATOM 5854 O O . ARG A 1 754 ? 27.274 6.475 -49.600 1.00 82.69 754 ARG A O 1
ATOM 5861 N N . LEU A 1 755 ? 26.960 4.804 -48.136 1.00 82.31 755 LEU A N 1
ATOM 5862 C CA . LEU A 1 755 ? 27.648 5.451 -47.028 1.00 82.31 755 LEU A CA 1
ATOM 5863 C C . LEU A 1 755 ? 29.167 5.428 -47.238 1.00 82.31 755 LEU A C 1
ATOM 5865 O O . LEU A 1 755 ? 29.828 6.460 -47.123 1.00 82.31 755 LEU A O 1
ATOM 5869 N N . VAL A 1 756 ? 29.709 4.264 -47.609 1.00 86.69 756 VAL A N 1
ATOM 5870 C CA . VAL A 1 756 ? 31.139 4.087 -47.923 1.00 86.69 756 VAL A CA 1
ATOM 5871 C C . VAL A 1 756 ? 31.526 4.944 -49.129 1.00 86.69 756 VAL A C 1
ATOM 5873 O O . VAL A 1 756 ? 32.509 5.681 -49.100 1.00 86.69 756 VAL A O 1
ATOM 5876 N N . ALA A 1 757 ? 30.684 4.913 -50.155 1.00 84.31 757 ALA A N 1
ATOM 5877 C CA . ALA A 1 757 ? 30.712 5.776 -51.322 1.00 84.31 757 ALA A CA 1
ATOM 5878 C C . ALA A 1 757 ? 30.799 7.273 -50.974 1.00 84.31 757 ALA A C 1
ATOM 5880 O O . ALA A 1 757 ? 31.725 7.961 -51.408 1.00 84.31 757 ALA A O 1
ATOM 5881 N N . ARG A 1 758 ? 29.872 7.786 -50.153 1.00 84.19 758 ARG A N 1
ATOM 5882 C CA . ARG A 1 758 ? 29.882 9.189 -49.706 1.00 84.19 758 ARG A CA 1
ATOM 5883 C C . ARG A 1 758 ? 31.141 9.536 -48.924 1.00 84.19 758 ARG A C 1
ATOM 5885 O O . ARG A 1 758 ? 31.690 10.614 -49.135 1.00 84.19 758 ARG A O 1
ATOM 5892 N N . TYR A 1 759 ? 31.620 8.646 -48.055 1.00 86.19 759 TYR A N 1
ATOM 5893 C CA . TYR A 1 759 ? 32.879 8.868 -47.343 1.00 86.19 759 TYR A CA 1
ATOM 5894 C C . TYR A 1 759 ? 34.057 9.026 -48.309 1.00 86.19 759 TYR A C 1
ATOM 5896 O O . TYR A 1 759 ? 34.823 9.982 -48.193 1.00 86.19 759 TYR A O 1
ATOM 5904 N N . ILE A 1 760 ? 34.164 8.131 -49.295 1.00 86.44 760 ILE A N 1
ATOM 5905 C CA . ILE A 1 760 ? 35.196 8.182 -50.337 1.00 86.44 760 ILE A CA 1
ATOM 5906 C C . ILE A 1 760 ? 35.093 9.488 -51.136 1.00 86.44 760 ILE A C 1
ATOM 5908 O O . ILE A 1 760 ? 36.095 10.193 -51.257 1.00 86.44 760 ILE A O 1
ATOM 5912 N N . ASP A 1 761 ? 33.899 9.856 -51.614 1.00 83.38 761 ASP A N 1
ATOM 5913 C CA . ASP A 1 761 ? 33.663 11.114 -52.342 1.00 83.38 761 ASP A CA 1
ATOM 5914 C C . ASP A 1 761 ? 34.091 12.330 -51.505 1.00 83.38 761 ASP A C 1
ATOM 5916 O O . ASP A 1 761 ? 34.862 13.168 -51.977 1.00 83.38 761 ASP A O 1
ATOM 5920 N N . ARG A 1 762 ? 33.702 12.389 -50.225 1.00 82.88 762 ARG A N 1
ATOM 5921 C CA . ARG A 1 762 ? 34.091 13.485 -49.328 1.00 82.88 762 ARG A CA 1
ATOM 5922 C C . ARG A 1 762 ? 35.596 13.499 -49.021 1.00 82.88 762 ARG A C 1
ATOM 5924 O O . ARG A 1 762 ? 36.184 14.577 -48.975 1.00 82.88 762 ARG A O 1
ATOM 5931 N N . CYS A 1 763 ? 36.255 12.346 -48.866 1.00 82.81 763 CYS A N 1
ATOM 5932 C CA . CYS A 1 763 ? 37.717 12.270 -48.717 1.00 82.81 763 CYS A CA 1
ATOM 5933 C C . CYS A 1 763 ? 38.462 12.796 -49.949 1.00 82.81 763 CYS A C 1
ATOM 5935 O O . CYS A 1 763 ? 39.510 13.431 -49.803 1.00 82.81 763 CYS A O 1
ATOM 5937 N N . LEU A 1 764 ? 37.936 12.530 -51.145 1.00 82.19 764 LEU A N 1
ATOM 5938 C CA . LEU A 1 764 ? 38.518 12.977 -52.410 1.00 82.19 764 LEU A CA 1
ATOM 5939 C C . LEU A 1 764 ? 38.249 14.464 -52.683 1.00 82.19 764 LEU A C 1
ATOM 5941 O O . LEU A 1 764 ? 39.086 15.126 -53.291 1.00 82.19 764 LEU A O 1
ATOM 5945 N N . ARG A 1 765 ? 37.119 14.999 -52.203 1.00 78.94 765 ARG A N 1
ATOM 5946 C CA . ARG A 1 765 ? 36.740 16.419 -52.332 1.00 78.94 765 ARG A CA 1
ATOM 5947 C C . ARG A 1 765 ? 37.236 17.325 -51.204 1.00 78.94 765 ARG A C 1
ATOM 5949 O O . ARG A 1 765 ? 37.034 18.535 -51.284 1.00 78.94 765 ARG A O 1
ATOM 5956 N N . ALA A 1 766 ? 37.842 16.773 -50.153 1.00 77.12 766 ALA A N 1
ATOM 5957 C CA . ALA A 1 766 ? 38.389 17.559 -49.051 1.00 77.12 766 ALA A CA 1
ATOM 5958 C C . ALA A 1 766 ? 39.431 18.588 -49.554 1.00 77.12 766 ALA A C 1
ATOM 5960 O O . ALA A 1 766 ? 40.144 18.289 -50.516 1.00 77.12 766 ALA A O 1
ATOM 5961 N N . PRO A 1 767 ? 39.583 19.762 -48.895 1.00 74.50 767 PRO A N 1
ATOM 5962 C CA . PRO A 1 767 ? 40.545 20.798 -49.303 1.00 74.50 767 PRO A CA 1
ATOM 5963 C C . PRO A 1 767 ? 41.978 20.274 -49.489 1.00 74.50 767 PRO A C 1
ATOM 5965 O O . PRO A 1 767 ? 42.701 20.724 -50.374 1.00 74.50 767 PRO A O 1
ATOM 5968 N N . LEU A 1 768 ? 42.364 19.281 -48.680 1.00 75.19 768 LEU A N 1
ATOM 5969 C CA . LEU A 1 768 ? 43.534 18.433 -48.882 1.00 75.19 768 LEU A CA 1
ATOM 5970 C C . LEU A 1 768 ? 43.048 16.999 -49.162 1.00 75.19 768 LEU A C 1
ATOM 5972 O O . LEU A 1 768 ? 42.598 16.335 -48.221 1.00 75.19 768 LEU A O 1
ATOM 5976 N N . PRO A 1 769 ? 43.117 16.505 -50.418 1.00 72.44 769 PRO A N 1
ATOM 5977 C CA . PRO A 1 769 ? 42.594 15.190 -50.777 1.00 72.44 769 PRO A CA 1
ATOM 5978 C C . PRO A 1 769 ? 43.198 14.073 -49.923 1.00 72.44 769 PRO A C 1
ATOM 5980 O O . PRO A 1 769 ? 44.412 13.841 -49.917 1.00 72.44 769 PRO A O 1
ATOM 5983 N N . ARG A 1 770 ? 42.341 13.334 -49.213 1.00 82.25 770 ARG A N 1
ATOM 5984 C CA . ARG A 1 770 ? 42.730 12.258 -48.286 1.00 82.25 770 ARG A CA 1
ATOM 5985 C C . ARG A 1 770 ? 42.770 10.905 -49.008 1.00 82.25 770 ARG A C 1
ATOM 5987 O O . ARG A 1 770 ? 42.157 9.934 -48.569 1.00 82.25 770 ARG A O 1
ATOM 5994 N N . TRP A 1 771 ? 43.496 10.839 -50.126 1.00 82.00 771 TRP A N 1
ATOM 5995 C CA . TRP A 1 771 ? 43.489 9.704 -51.064 1.00 82.00 771 TRP A CA 1
ATOM 5996 C C . TRP A 1 771 ? 43.823 8.351 -50.418 1.00 82.00 771 TRP A C 1
ATOM 5998 O O . TRP A 1 771 ? 43.151 7.373 -50.714 1.00 82.00 771 TRP A O 1
ATOM 6008 N N . LYS A 1 772 ? 44.770 8.291 -49.468 1.00 83.75 772 LYS A N 1
ATOM 6009 C CA . LYS A 1 772 ? 45.097 7.045 -48.742 1.00 83.75 772 LYS A CA 1
ATOM 6010 C C . LYS A 1 772 ? 43.901 6.469 -47.980 1.00 83.75 772 LYS A C 1
ATOM 6012 O O . LYS A 1 772 ? 43.685 5.266 -48.003 1.00 83.75 772 LYS A O 1
ATOM 6017 N N . ARG A 1 773 ? 43.110 7.338 -47.338 1.00 86.50 773 ARG A N 1
ATOM 6018 C CA . ARG A 1 773 ? 41.913 6.951 -46.573 1.00 86.50 773 ARG A CA 1
ATOM 6019 C C . ARG A 1 773 ? 40.808 6.444 -47.499 1.00 86.50 773 ARG A C 1
ATOM 6021 O O . ARG A 1 773 ? 40.163 5.441 -47.206 1.00 86.50 773 ARG A O 1
ATOM 6028 N N . ALA A 1 774 ? 40.628 7.131 -48.629 1.00 86.31 774 ALA A N 1
ATOM 6029 C CA . ALA A 1 774 ? 39.697 6.728 -49.677 1.00 86.31 774 ALA A CA 1
ATOM 6030 C C . ALA A 1 774 ? 40.078 5.365 -50.283 1.00 86.31 774 ALA A C 1
ATOM 6032 O O . ALA A 1 774 ? 39.217 4.502 -50.431 1.00 86.31 774 ALA A O 1
ATOM 6033 N N . GLU A 1 775 ? 41.363 5.147 -50.578 1.00 86.00 775 GLU A N 1
ATOM 6034 C CA . GLU A 1 775 ? 41.870 3.879 -51.114 1.00 86.00 775 GLU A CA 1
ATOM 6035 C C . GLU A 1 775 ? 41.749 2.722 -50.128 1.00 86.00 775 GLU A C 1
ATOM 6037 O O . GLU A 1 775 ? 41.385 1.623 -50.538 1.00 86.00 775 GLU A O 1
ATOM 6042 N N . GLU A 1 776 ? 42.016 2.953 -48.842 1.00 87.38 776 GLU A N 1
ATOM 6043 C CA . GLU A 1 776 ? 41.859 1.927 -47.811 1.00 87.38 776 GLU A CA 1
ATOM 6044 C C . GLU A 1 776 ? 40.393 1.494 -47.659 1.00 87.38 776 GLU A C 1
ATOM 6046 O O . GLU A 1 776 ? 40.101 0.299 -47.613 1.00 87.38 776 GLU A O 1
ATOM 6051 N N . CYS A 1 777 ? 39.453 2.443 -47.645 1.00 88.44 777 CYS A N 1
ATOM 6052 C CA . CYS A 1 777 ? 38.027 2.116 -47.563 1.00 88.44 777 CYS A CA 1
ATOM 6053 C C . CYS A 1 777 ? 37.533 1.417 -48.834 1.00 88.44 777 CYS A C 1
ATOM 6055 O O . CYS A 1 777 ? 36.799 0.433 -48.747 1.00 88.44 777 CYS A O 1
ATOM 6057 N N . ALA A 1 778 ? 37.978 1.882 -50.008 1.00 87.12 778 ALA A N 1
ATOM 6058 C CA . ALA A 1 778 ? 37.675 1.230 -51.275 1.00 87.12 778 ALA A CA 1
ATOM 6059 C C . ALA A 1 778 ? 38.216 -0.203 -51.303 1.00 87.12 778 ALA A C 1
ATOM 6061 O O . ALA A 1 778 ? 37.479 -1.112 -51.658 1.00 87.12 778 ALA A O 1
ATOM 6062 N N . HIS A 1 779 ? 39.456 -0.425 -50.859 1.00 85.81 779 HIS A N 1
ATOM 6063 C CA . HIS A 1 779 ? 40.060 -1.755 -50.770 1.00 85.81 779 HIS A CA 1
ATOM 6064 C C . HIS A 1 779 ? 39.220 -2.723 -49.947 1.00 85.81 779 HIS A C 1
ATOM 6066 O O . HIS A 1 779 ? 38.881 -3.802 -50.426 1.00 85.81 779 HIS A O 1
ATOM 6072 N N . ARG A 1 780 ? 38.893 -2.333 -48.713 1.00 87.69 780 ARG A N 1
ATOM 6073 C CA . ARG A 1 780 ? 38.182 -3.209 -47.783 1.00 87.69 780 ARG A CA 1
ATOM 6074 C C . ARG A 1 780 ? 36.781 -3.523 -48.302 1.00 87.69 780 ARG A C 1
ATOM 6076 O O . ARG A 1 780 ? 36.341 -4.664 -48.220 1.00 87.69 780 ARG A O 1
ATOM 6083 N N . TYR A 1 781 ? 36.110 -2.546 -48.916 1.00 88.12 781 TYR A N 1
ATOM 6084 C CA . TYR A 1 781 ? 34.817 -2.784 -49.557 1.00 88.12 781 TYR A CA 1
ATOM 6085 C C . TYR A 1 781 ? 34.914 -3.697 -50.790 1.00 88.12 781 TYR A C 1
ATOM 6087 O O . TYR A 1 781 ? 34.036 -4.525 -51.004 1.00 88.12 781 TYR A O 1
ATOM 6095 N N . MET A 1 782 ? 35.968 -3.575 -51.602 1.00 83.62 782 MET A N 1
ATOM 6096 C CA . MET A 1 782 ? 36.177 -4.439 -52.771 1.00 83.62 782 MET A CA 1
ATOM 6097 C C . MET A 1 782 ? 36.404 -5.904 -52.378 1.00 83.62 782 MET A C 1
ATOM 6099 O O . MET A 1 782 ? 35.914 -6.794 -53.074 1.00 83.62 782 MET A O 1
ATOM 6103 N N . ASP A 1 783 ? 37.115 -6.160 -51.277 1.00 83.12 783 ASP A N 1
ATOM 6104 C CA . ASP A 1 783 ? 37.413 -7.523 -50.826 1.00 83.12 783 ASP A CA 1
ATOM 6105 C C . ASP A 1 783 ? 36.146 -8.238 -50.328 1.00 83.12 783 ASP A C 1
ATOM 6107 O O . ASP A 1 783 ? 35.787 -9.310 -50.830 1.00 83.12 783 ASP A O 1
ATOM 6111 N N . ASP A 1 784 ? 35.420 -7.601 -49.405 1.00 81.56 784 ASP A N 1
ATOM 6112 C CA . ASP A 1 784 ? 34.395 -8.271 -48.594 1.00 81.56 784 ASP A CA 1
ATOM 6113 C C . ASP A 1 784 ? 32.986 -7.647 -48.707 1.00 81.56 784 ASP A C 1
ATOM 6115 O O . ASP A 1 784 ? 32.034 -8.157 -48.117 1.00 81.56 784 ASP A O 1
ATOM 6119 N N . GLY A 1 785 ? 32.814 -6.569 -49.478 1.00 82.44 785 GLY A N 1
ATOM 6120 C CA . GLY A 1 785 ? 31.541 -5.853 -49.605 1.00 82.44 785 GLY A CA 1
ATOM 6121 C C . GLY A 1 785 ? 30.461 -6.630 -50.387 1.00 82.44 785 GLY A C 1
ATOM 6122 O O . GLY A 1 785 ? 30.759 -7.237 -51.421 1.00 82.44 785 GLY A O 1
ATOM 6123 N N . PRO A 1 786 ? 29.186 -6.596 -49.948 1.00 78.75 786 PRO A N 1
ATOM 6124 C CA . PRO A 1 786 ? 28.102 -7.373 -50.559 1.00 78.75 786 PRO A CA 1
ATOM 6125 C C . PRO A 1 786 ? 27.547 -6.767 -51.862 1.00 78.75 786 PRO A C 1
ATOM 6127 O O . PRO A 1 786 ? 27.082 -7.505 -52.729 1.00 78.75 786 PRO A O 1
ATOM 6130 N N . GLU A 1 787 ? 27.606 -5.442 -52.034 1.00 84.06 787 GLU A N 1
ATOM 6131 C CA . GLU A 1 787 ? 26.940 -4.696 -53.123 1.00 84.06 787 GLU A CA 1
ATOM 6132 C C . GLU A 1 787 ? 27.944 -4.121 -54.131 1.00 84.06 787 GLU A C 1
ATOM 6134 O O . GLU A 1 787 ? 27.874 -2.971 -54.570 1.00 84.06 787 GLU A O 1
ATOM 6139 N N . LEU A 1 788 ? 28.920 -4.940 -54.513 1.00 82.56 788 LEU A N 1
ATOM 6140 C CA . LEU A 1 788 ? 30.067 -4.487 -55.291 1.00 82.56 788 LEU A CA 1
ATOM 6141 C C . LEU A 1 788 ? 29.691 -3.857 -56.654 1.00 82.56 788 LEU A C 1
ATOM 6143 O O . LEU A 1 788 ? 30.327 -2.898 -57.088 1.00 82.56 788 LEU A O 1
ATOM 6147 N N . ALA A 1 789 ? 28.629 -4.330 -57.315 1.00 82.50 789 ALA A N 1
ATOM 6148 C CA . ALA A 1 789 ? 28.170 -3.750 -58.582 1.00 82.50 789 ALA A CA 1
ATOM 6149 C C . ALA A 1 789 ? 27.627 -2.314 -58.423 1.00 82.50 789 ALA A C 1
ATOM 6151 O O . ALA A 1 789 ? 27.906 -1.453 -59.263 1.00 82.50 789 ALA A O 1
ATOM 6152 N N . GLU A 1 790 ? 26.880 -2.044 -57.346 1.00 85.12 790 GLU A N 1
ATOM 6153 C CA . GLU A 1 790 ? 26.400 -0.695 -57.014 1.00 85.12 790 GLU A CA 1
ATOM 6154 C C . GLU A 1 790 ? 27.571 0.197 -56.587 1.00 85.12 790 GLU A C 1
ATOM 6156 O O . GLU A 1 790 ? 27.648 1.356 -56.999 1.00 85.12 790 GLU A O 1
ATOM 6161 N N . PHE A 1 791 ? 28.542 -0.364 -55.860 1.00 86.12 791 PHE A N 1
ATOM 6162 C CA . PHE A 1 791 ? 29.730 0.358 -55.410 1.00 86.12 791 PHE A CA 1
ATOM 6163 C C . PHE A 1 791 ? 30.556 0.883 -56.580 1.00 86.12 791 PHE A C 1
ATOM 6165 O O . PHE A 1 791 ? 30.876 2.069 -56.637 1.00 86.12 791 PHE A O 1
ATOM 6172 N N . ILE A 1 792 ? 30.834 0.027 -57.566 1.00 84.50 792 ILE A N 1
ATOM 6173 C CA . ILE A 1 792 ? 31.565 0.415 -58.778 1.00 84.50 792 ILE A CA 1
ATOM 6174 C C . ILE A 1 792 ? 30.782 1.469 -59.569 1.00 84.50 792 ILE A C 1
ATOM 6176 O O . ILE A 1 792 ? 31.366 2.444 -60.046 1.00 84.50 792 ILE A O 1
ATOM 6180 N N . SER A 1 793 ? 29.454 1.321 -59.672 1.00 85.62 793 SER A N 1
ATOM 6181 C CA . SER A 1 793 ? 28.603 2.331 -60.313 1.00 85.62 793 SER A CA 1
ATOM 6182 C C . SER A 1 793 ? 28.689 3.686 -59.605 1.00 85.62 793 SER A C 1
ATOM 6184 O O . SER A 1 793 ? 28.671 4.716 -60.280 1.00 85.62 793 SER A O 1
ATOM 6186 N N . PHE A 1 794 ? 28.788 3.705 -58.273 1.00 84.56 794 PHE A N 1
ATOM 6187 C CA . PHE A 1 794 ? 28.978 4.941 -57.518 1.00 84.56 794 PHE A CA 1
ATOM 6188 C C . PHE A 1 794 ? 30.355 5.552 -57.769 1.00 84.56 794 PHE A C 1
ATOM 6190 O O . PHE A 1 794 ? 30.435 6.735 -58.096 1.00 84.56 794 PHE A O 1
ATOM 6197 N N . LEU A 1 795 ? 31.426 4.754 -57.673 1.00 83.19 795 LEU A N 1
ATOM 6198 C CA . LEU A 1 795 ? 32.795 5.227 -57.903 1.00 83.19 795 LEU A CA 1
ATOM 6199 C C . LEU A 1 795 ? 32.942 5.895 -59.279 1.00 83.19 795 LEU A C 1
ATOM 6201 O O . LEU A 1 795 ? 33.672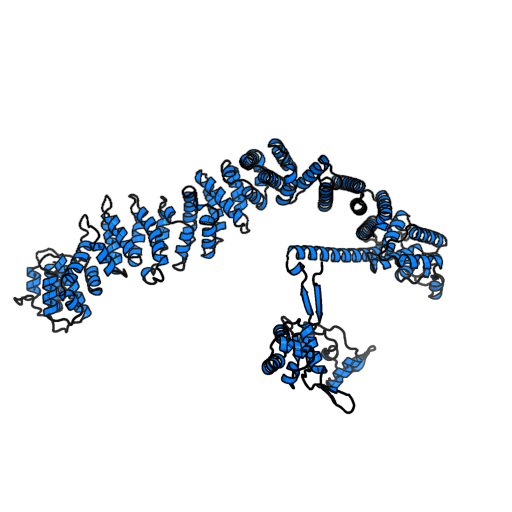 6.873 -59.410 1.00 83.19 795 LEU A O 1
ATOM 6205 N N . ARG A 1 796 ? 32.199 5.422 -60.288 1.00 81.81 796 ARG A N 1
ATOM 6206 C CA . ARG A 1 796 ? 32.142 6.027 -61.628 1.00 81.81 796 ARG A CA 1
ATOM 6207 C C . ARG A 1 796 ? 31.516 7.429 -61.643 1.00 81.81 796 ARG A C 1
ATOM 6209 O O . ARG A 1 796 ? 31.884 8.257 -62.471 1.00 81.81 796 ARG A O 1
ATOM 6216 N N . GLN A 1 797 ? 30.552 7.693 -60.764 1.00 81.50 797 GLN A N 1
ATOM 6217 C CA . GLN A 1 797 ? 29.868 8.989 -60.656 1.00 81.50 797 GLN A CA 1
ATOM 6218 C C . GLN A 1 797 ? 30.642 9.990 -59.782 1.00 81.50 797 GLN A C 1
ATOM 6220 O O . GLN A 1 797 ? 30.382 11.193 -59.843 1.00 81.50 797 GLN A O 1
ATOM 6225 N N . THR A 1 798 ? 31.595 9.513 -58.980 1.00 75.00 798 THR A N 1
ATOM 6226 C CA . THR A 1 798 ? 32.484 10.335 -58.155 1.00 75.00 798 THR A CA 1
ATOM 6227 C C . THR A 1 798 ? 33.540 11.018 -59.035 1.00 75.00 798 THR A C 1
ATOM 6229 O O . THR A 1 798 ? 34.362 10.333 -59.643 1.00 75.00 798 THR A O 1
ATOM 6232 N N . PRO A 1 799 ? 33.586 12.362 -59.123 1.00 67.81 799 PRO A N 1
ATOM 6233 C CA . PRO A 1 799 ? 34.686 13.043 -59.789 1.00 67.81 799 PRO A CA 1
ATOM 6234 C C . PRO A 1 799 ? 35.979 12.733 -59.029 1.00 67.81 799 PRO A C 1
ATOM 6236 O O . PRO A 1 799 ? 36.026 12.853 -57.807 1.00 67.81 799 PRO A O 1
ATOM 6239 N N . LEU A 1 800 ? 37.020 12.323 -59.753 1.00 68.38 800 LEU A N 1
ATOM 6240 C CA . LEU A 1 800 ? 38.322 11.946 -59.198 1.00 68.38 800 LEU A CA 1
ATOM 6241 C C . LEU A 1 800 ? 39.322 13.097 -59.413 1.00 68.38 800 LEU A C 1
ATOM 6243 O O . LEU A 1 800 ? 40.041 13.099 -60.419 1.00 68.38 800 LEU A O 1
ATOM 6247 N N . PRO A 1 801 ? 39.383 14.113 -58.528 1.00 55.00 801 PRO A N 1
ATOM 6248 C CA . PRO A 1 801 ? 40.367 15.176 -58.642 1.00 55.00 801 PRO A CA 1
ATOM 6249 C C . PRO A 1 801 ? 41.726 14.641 -58.167 1.00 55.00 801 PRO A C 1
ATOM 6251 O O . PRO A 1 801 ? 42.077 14.716 -56.996 1.00 55.00 801 PRO A O 1
ATOM 6254 N N . GLY A 1 802 ? 42.499 14.065 -59.087 1.00 60.09 802 GLY A N 1
ATOM 6255 C CA . GLY A 1 802 ? 43.818 13.506 -58.782 1.00 60.09 802 GLY A CA 1
ATOM 6256 C C . GLY A 1 802 ? 43.779 11.995 -58.547 1.00 60.09 802 GLY A C 1
ATOM 6257 O O . GLY A 1 802 ? 43.002 11.471 -57.757 1.00 60.09 802 GLY A O 1
ATOM 6258 N N . ARG A 1 803 ? 44.622 11.295 -59.308 1.00 62.34 803 ARG A N 1
ATOM 6259 C CA . ARG A 1 803 ? 44.630 9.845 -59.537 1.00 62.34 803 ARG A CA 1
ATOM 6260 C C . ARG A 1 803 ? 44.784 9.038 -58.239 1.00 62.34 803 ARG A C 1
ATOM 6262 O O . ARG A 1 803 ? 45.903 8.906 -57.760 1.00 62.34 803 ARG A O 1
ATOM 6269 N N . SER A 1 804 ? 43.710 8.412 -57.754 1.00 74.88 804 SER A N 1
ATOM 6270 C CA . SER A 1 804 ? 43.829 7.108 -57.085 1.00 74.88 804 SER A CA 1
ATOM 6271 C C . SER A 1 804 ? 44.020 6.052 -58.181 1.00 74.88 804 SER A C 1
ATOM 6273 O O . SER A 1 804 ? 43.075 5.811 -58.940 1.00 74.88 804 SER A O 1
ATOM 6275 N N . PRO A 1 805 ? 45.214 5.444 -58.336 1.00 75.88 805 PRO A N 1
ATOM 6276 C CA . PRO A 1 805 ? 45.463 4.458 -59.390 1.00 75.88 805 PRO A CA 1
ATOM 6277 C C . PRO A 1 805 ? 44.571 3.221 -59.245 1.00 75.88 805 PRO A C 1
ATOM 6279 O O . PRO A 1 805 ? 44.150 2.646 -60.250 1.00 75.88 805 PRO A O 1
ATOM 6282 N N . ARG A 1 806 ? 44.242 2.863 -57.996 1.00 80.00 806 ARG A N 1
ATOM 6283 C CA . ARG A 1 806 ? 43.369 1.740 -57.652 1.00 80.00 806 ARG A CA 1
ATOM 6284 C C . ARG A 1 806 ? 41.941 1.957 -58.137 1.00 80.00 806 ARG A C 1
ATOM 6286 O O . ARG A 1 806 ? 41.453 1.184 -58.952 1.00 80.00 806 ARG A O 1
ATOM 6293 N N . ILE A 1 807 ? 41.293 3.034 -57.677 1.00 81.75 807 ILE A N 1
ATOM 6294 C CA . ILE A 1 807 ? 39.892 3.336 -58.015 1.00 81.75 807 ILE A CA 1
ATOM 6295 C C . ILE A 1 807 ? 39.748 3.557 -59.524 1.00 81.75 807 ILE A C 1
ATOM 6297 O O . ILE A 1 807 ? 38.845 2.997 -60.143 1.00 81.75 807 ILE A O 1
ATOM 6301 N N . ALA A 1 808 ? 40.677 4.307 -60.131 1.00 82.44 808 ALA A N 1
ATOM 6302 C CA . ALA A 1 808 ? 40.686 4.527 -61.574 1.00 82.44 808 ALA A CA 1
ATOM 6303 C C . ALA A 1 808 ? 40.836 3.212 -62.358 1.00 82.44 808 ALA A C 1
ATOM 6305 O O . ALA A 1 808 ? 40.123 3.002 -63.334 1.00 82.44 808 ALA A O 1
ATOM 6306 N N . GLY A 1 809 ? 41.708 2.307 -61.900 1.00 84.12 809 GLY A N 1
ATOM 6307 C CA . GLY A 1 809 ? 41.880 0.988 -62.502 1.00 84.12 809 GLY A CA 1
ATOM 6308 C C . GLY A 1 809 ? 40.640 0.109 -62.402 1.00 84.12 809 GLY A C 1
ATOM 6309 O O . GLY A 1 809 ? 40.254 -0.518 -63.380 1.00 84.12 809 GLY A O 1
ATOM 6310 N N . THR A 1 810 ? 39.998 0.065 -61.238 1.00 85.19 810 THR A N 1
ATOM 6311 C CA . THR A 1 810 ? 38.750 -0.685 -61.021 1.00 85.19 810 THR A CA 1
ATOM 6312 C C . THR A 1 810 ? 37.648 -0.218 -61.976 1.00 85.19 810 THR A C 1
ATOM 6314 O O . THR A 1 810 ? 37.001 -1.052 -62.610 1.00 85.19 810 THR A O 1
ATOM 6317 N N . ILE A 1 811 ? 37.469 1.101 -62.123 1.00 84.75 811 ILE A N 1
ATOM 6318 C CA . ILE A 1 811 ? 36.477 1.685 -63.040 1.00 84.75 811 ILE A CA 1
ATOM 6319 C C . ILE A 1 811 ? 36.830 1.363 -64.497 1.00 84.75 811 ILE A C 1
ATOM 6321 O O . ILE A 1 811 ? 35.977 0.859 -65.222 1.00 84.75 811 ILE A O 1
ATOM 6325 N N . GLU A 1 812 ? 38.086 1.584 -64.908 1.00 86.75 812 GLU A N 1
ATOM 6326 C CA . GLU A 1 812 ? 38.534 1.299 -66.278 1.00 86.75 812 GLU A CA 1
ATOM 6327 C C . GLU A 1 812 ? 38.322 -0.177 -66.641 1.00 86.75 812 GLU A C 1
ATOM 6329 O O . GLU A 1 812 ? 37.863 -0.486 -67.739 1.00 86.75 812 GLU A O 1
ATOM 6334 N N . PHE A 1 813 ? 38.611 -1.102 -65.724 1.00 88.19 813 PHE A N 1
ATOM 6335 C CA . PHE A 1 813 ? 38.424 -2.527 -65.975 1.00 88.19 813 PHE A CA 1
ATOM 6336 C C . PHE A 1 813 ? 36.947 -2.912 -66.148 1.00 88.19 813 PHE A C 1
ATOM 6338 O O . PHE A 1 813 ? 36.609 -3.647 -67.077 1.00 88.19 813 PHE A O 1
ATOM 6345 N N . ASP A 1 814 ? 36.064 -2.402 -65.286 1.00 86.19 814 ASP A N 1
ATOM 6346 C CA . ASP A 1 814 ? 34.615 -2.613 -65.397 1.00 86.19 814 ASP A CA 1
ATOM 6347 C C . ASP A 1 814 ? 34.038 -1.999 -66.687 1.00 86.19 814 ASP A C 1
ATOM 6349 O O . ASP A 1 814 ? 33.223 -2.636 -67.358 1.00 86.19 814 ASP A O 1
ATOM 6353 N N . ASP A 1 815 ? 34.496 -0.804 -67.078 1.00 84.56 815 ASP A N 1
ATOM 6354 C CA . ASP A 1 815 ? 34.101 -0.143 -68.329 1.00 84.56 815 ASP A CA 1
ATOM 6355 C C . ASP A 1 815 ? 34.505 -0.973 -69.552 1.00 84.56 815 ASP A C 1
ATOM 6357 O O . ASP A 1 815 ? 33.654 -1.291 -70.387 1.00 84.56 815 ASP A O 1
ATOM 6361 N N . LEU A 1 816 ? 35.761 -1.429 -69.612 1.00 85.44 816 LEU A N 1
ATOM 6362 C CA . LEU A 1 816 ? 36.254 -2.272 -70.707 1.00 85.44 816 LEU A CA 1
ATOM 6363 C C . LEU A 1 816 ? 35.443 -3.571 -70.848 1.00 85.44 816 LEU A C 1
ATOM 6365 O O . LEU A 1 816 ? 35.155 -4.006 -71.966 1.00 85.44 816 LEU A O 1
ATOM 6369 N N . LEU A 1 817 ? 35.040 -4.189 -69.733 1.00 82.62 817 LEU A N 1
ATOM 6370 C CA . LEU A 1 817 ? 34.215 -5.401 -69.752 1.00 82.62 817 LEU A CA 1
ATOM 6371 C C . LEU A 1 817 ? 32.756 -5.137 -70.166 1.00 82.62 817 LEU A C 1
ATOM 6373 O O . LEU A 1 817 ? 32.131 -6.023 -70.758 1.00 82.62 817 LEU A O 1
ATOM 6377 N N . LYS A 1 818 ? 32.202 -3.953 -69.865 1.00 78.56 818 LYS A N 1
ATOM 6378 C CA . LYS A 1 818 ? 30.806 -3.579 -70.165 1.00 78.56 818 LYS A CA 1
ATOM 6379 C C . LYS A 1 818 ? 30.602 -3.017 -71.569 1.00 78.56 818 LYS A C 1
ATOM 6381 O O . LYS A 1 818 ? 29.576 -3.327 -72.172 1.00 78.56 818 LYS A O 1
ATOM 6386 N N . GLU A 1 819 ? 31.534 -2.214 -72.080 1.00 72.19 819 GLU A N 1
ATOM 6387 C CA . GLU A 1 819 ? 31.443 -1.581 -73.408 1.00 72.19 819 GLU A CA 1
ATOM 6388 C C . GLU A 1 819 ? 31.452 -2.604 -74.551 1.00 72.19 819 GLU A C 1
ATOM 6390 O O . GLU A 1 819 ? 30.919 -2.358 -75.633 1.00 72.19 819 GLU A O 1
ATOM 6395 N N . HIS A 1 820 ? 31.994 -3.794 -74.300 1.00 69.19 820 HIS A N 1
ATOM 6396 C CA . HIS A 1 820 ? 31.978 -4.889 -75.251 1.00 69.19 820 HIS A CA 1
ATOM 6397 C C . HIS A 1 820 ? 30.912 -5.929 -74.878 1.00 69.19 820 HIS A C 1
ATOM 6399 O O . HIS A 1 820 ? 31.129 -6.777 -74.017 1.00 69.19 820 HIS A O 1
ATOM 6405 N N . ASP A 1 821 ? 29.795 -5.959 -75.616 1.00 58.91 821 ASP A N 1
ATOM 6406 C CA . ASP A 1 821 ? 28.732 -6.988 -75.521 1.00 58.91 821 ASP A CA 1
ATOM 6407 C C . ASP A 1 821 ? 29.276 -8.433 -75.602 1.00 58.91 821 ASP A C 1
ATOM 6409 O O . ASP A 1 821 ? 28.703 -9.392 -75.075 1.00 58.91 821 ASP A O 1
ATOM 6413 N N . GLN A 1 822 ? 30.424 -8.600 -76.262 1.00 60.31 822 GLN A N 1
ATOM 6414 C CA . GLN A 1 822 ? 31.151 -9.862 -76.344 1.00 60.31 822 GLN A CA 1
ATOM 6415 C C . GLN A 1 822 ? 31.885 -10.218 -75.037 1.00 60.31 822 GLN A C 1
ATOM 6417 O O . GLN A 1 822 ? 31.977 -11.401 -74.728 1.00 60.31 822 GLN A O 1
ATOM 6422 N N . GLY A 1 823 ? 32.328 -9.242 -74.235 1.00 60.62 823 GLY A N 1
ATOM 6423 C CA . GLY A 1 823 ? 32.963 -9.418 -72.918 1.00 60.62 823 GLY A CA 1
ATOM 6424 C C . GLY A 1 823 ? 32.088 -10.180 -71.922 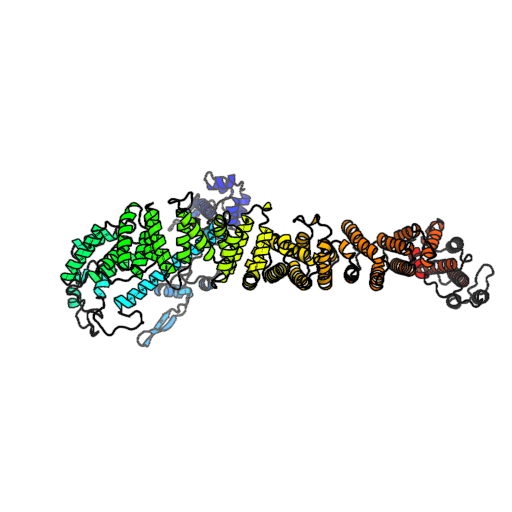1.00 60.62 823 GLY A C 1
ATOM 6425 O O . GLY A 1 823 ? 32.531 -11.156 -71.315 1.00 60.62 823 GLY A O 1
ATOM 6426 N N . LYS A 1 824 ? 30.797 -9.835 -71.848 1.00 62.41 824 LYS A N 1
ATOM 6427 C CA . LYS A 1 824 ? 29.814 -10.576 -71.033 1.00 62.41 824 LYS A CA 1
ATOM 6428 C C . LYS A 1 824 ? 29.581 -12.002 -71.542 1.00 62.41 824 LYS A C 1
ATOM 6430 O O . LYS A 1 824 ? 29.524 -12.950 -70.762 1.00 62.41 824 LYS A O 1
ATOM 6435 N N . ARG A 1 825 ? 29.503 -12.189 -72.866 1.00 64.38 825 ARG A N 1
ATOM 6436 C CA . ARG A 1 825 ? 29.352 -13.526 -73.482 1.00 64.38 825 ARG A CA 1
ATOM 6437 C C . ARG A 1 825 ? 30.584 -14.414 -73.266 1.00 64.38 825 ARG A C 1
ATOM 6439 O O . ARG A 1 825 ? 30.441 -15.629 -73.153 1.00 64.38 825 ARG A O 1
ATOM 6446 N N . ILE A 1 826 ? 31.771 -13.815 -73.188 1.00 65.25 826 ILE A N 1
ATOM 6447 C CA . ILE A 1 826 ? 33.053 -14.484 -72.927 1.00 65.25 826 ILE A CA 1
ATOM 6448 C C . ILE A 1 826 ? 33.101 -15.085 -71.522 1.00 65.25 826 ILE A C 1
ATOM 6450 O O . ILE A 1 826 ? 33.573 -16.209 -71.371 1.00 65.25 826 ILE A O 1
ATOM 6454 N N . LEU A 1 827 ? 32.580 -14.376 -70.518 1.00 65.00 827 LEU A N 1
ATOM 6455 C CA . LEU A 1 827 ? 32.618 -14.801 -69.112 1.00 65.00 827 LEU A CA 1
ATOM 6456 C C . LEU A 1 827 ? 31.516 -15.813 -68.742 1.00 65.00 827 LEU A C 1
ATOM 6458 O O . LEU A 1 827 ? 31.679 -16.585 -67.786 1.00 65.00 827 LEU A O 1
ATOM 6462 N N . ALA A 1 828 ? 30.431 -15.852 -69.525 1.00 63.31 828 ALA A N 1
ATOM 6463 C CA . ALA A 1 828 ? 29.316 -16.790 -69.373 1.00 63.31 828 ALA A CA 1
ATOM 6464 C C . ALA A 1 828 ? 29.431 -18.067 -70.241 1.00 63.31 828 ALA A C 1
ATOM 6466 O O . ALA A 1 828 ? 28.764 -19.065 -69.967 1.00 63.31 828 ALA A O 1
ATOM 6467 N N . GLY A 1 829 ? 30.239 -18.046 -71.308 1.00 65.06 829 GLY A N 1
ATOM 6468 C CA . GLY A 1 829 ? 30.317 -19.109 -72.318 1.00 65.06 829 GLY A CA 1
ATOM 6469 C C . GLY A 1 829 ? 31.362 -20.203 -72.057 1.00 65.06 829 GLY A C 1
ATOM 6470 O O . GLY A 1 829 ? 32.129 -20.169 -71.098 1.00 65.06 829 GLY A O 1
ATOM 6471 N N . ARG A 1 830 ? 31.428 -21.203 -72.954 1.00 69.00 830 ARG A N 1
ATOM 6472 C CA . ARG A 1 830 ? 32.548 -22.163 -72.981 1.00 69.00 830 ARG A CA 1
ATOM 6473 C C . ARG A 1 830 ? 33.826 -21.442 -73.407 1.00 69.00 830 ARG A C 1
ATOM 6475 O O . ARG A 1 830 ? 33.818 -20.684 -74.375 1.00 69.00 830 ARG A O 1
ATOM 6482 N N . LEU A 1 831 ? 34.929 -21.741 -72.728 1.00 73.31 831 LEU A N 1
ATOM 6483 C CA . LEU A 1 831 ? 36.247 -21.248 -73.104 1.00 73.31 831 LEU A CA 1
ATOM 6484 C C . LEU A 1 831 ? 36.651 -21.762 -74.496 1.00 73.31 831 LEU A C 1
ATOM 6486 O O . LEU A 1 831 ? 36.810 -22.965 -74.701 1.00 73.31 831 LEU A O 1
ATOM 6490 N N . THR A 1 832 ? 36.853 -20.844 -75.440 1.00 79.81 832 THR A N 1
ATOM 6491 C CA . THR A 1 832 ? 37.379 -21.135 -76.782 1.00 79.81 832 THR A CA 1
ATOM 6492 C C . THR A 1 832 ? 38.591 -20.256 -77.090 1.00 79.81 832 THR A C 1
ATOM 6494 O O . THR A 1 832 ? 38.864 -19.274 -76.400 1.00 79.81 832 THR A O 1
ATOM 6497 N N . LEU A 1 833 ? 39.327 -20.582 -78.156 1.00 78.38 833 LEU A N 1
ATOM 6498 C CA . LEU A 1 833 ? 40.386 -19.711 -78.682 1.00 78.38 833 LEU A CA 1
ATOM 6499 C C . LEU A 1 833 ? 39.855 -18.303 -79.011 1.00 78.38 833 LEU A C 1
ATOM 6501 O O . LEU A 1 833 ? 40.554 -17.315 -78.797 1.00 78.38 833 LEU A O 1
ATOM 6505 N N . GLU A 1 834 ? 38.618 -18.218 -79.499 1.00 78.81 834 GLU A N 1
ATOM 6506 C CA . GLU A 1 834 ? 37.978 -16.951 -79.849 1.00 78.81 834 GLU A CA 1
ATOM 6507 C C . GLU A 1 834 ? 37.696 -16.097 -78.606 1.00 78.81 834 GLU A C 1
ATOM 6509 O O . GLU A 1 834 ? 37.935 -14.893 -78.611 1.00 78.81 834 GLU A O 1
ATOM 6514 N N . THR A 1 835 ? 37.328 -16.738 -77.493 1.00 77.31 835 THR A N 1
ATOM 6515 C CA . THR A 1 835 ? 37.125 -16.098 -76.186 1.00 77.31 835 THR A CA 1
ATOM 6516 C C . THR A 1 835 ? 38.364 -15.318 -75.727 1.00 77.31 835 THR A C 1
ATOM 6518 O O . THR A 1 835 ? 38.260 -14.157 -75.334 1.00 77.31 835 THR A O 1
ATOM 6521 N N . TYR A 1 836 ? 39.554 -15.921 -75.825 1.00 79.62 836 TYR A N 1
ATOM 6522 C CA . TYR A 1 836 ? 40.808 -15.264 -75.438 1.00 79.62 836 TYR A CA 1
ATOM 6523 C C . TYR A 1 836 ? 41.251 -14.182 -76.424 1.00 79.62 836 TYR A C 1
ATOM 6525 O O . TYR A 1 836 ? 41.842 -13.194 -75.996 1.00 79.62 836 TYR A O 1
ATOM 6533 N N . LYS A 1 837 ? 40.973 -14.336 -77.725 1.00 81.94 837 LYS A N 1
ATOM 6534 C CA . LYS A 1 837 ? 41.273 -13.292 -78.718 1.00 81.94 837 LYS A CA 1
ATOM 6535 C C . LYS A 1 837 ? 40.463 -12.032 -78.461 1.00 81.94 837 LYS A C 1
ATOM 6537 O O . LYS A 1 837 ? 41.041 -10.950 -78.456 1.00 81.94 837 LYS A O 1
ATOM 6542 N N . VAL A 1 838 ? 39.162 -12.178 -78.218 1.00 82.06 838 VAL A N 1
ATOM 6543 C CA . VAL A 1 838 ? 38.308 -11.028 -77.926 1.00 82.06 838 VAL A CA 1
ATOM 6544 C C . VAL A 1 838 ? 38.701 -10.408 -76.585 1.00 82.06 838 VAL A C 1
ATOM 6546 O O . VAL A 1 838 ? 38.899 -9.202 -76.535 1.00 82.06 838 VAL A O 1
ATOM 6549 N N . LEU A 1 839 ? 38.947 -11.198 -75.530 1.00 83.75 839 LEU A N 1
ATOM 6550 C CA . LEU A 1 839 ? 39.451 -10.665 -74.254 1.00 83.75 839 LEU A CA 1
ATOM 6551 C C . LEU A 1 839 ? 40.754 -9.862 -74.432 1.00 83.75 839 LEU A C 1
ATOM 6553 O O . LEU A 1 839 ? 40.902 -8.781 -73.870 1.00 83.75 839 LEU A O 1
ATOM 6557 N N . TRP A 1 840 ? 41.681 -10.372 -75.246 1.00 87.50 840 TRP A N 1
ATOM 6558 C CA . TRP A 1 840 ? 42.944 -9.702 -75.560 1.00 87.50 840 TRP A CA 1
ATOM 6559 C C . TRP A 1 840 ? 42.751 -8.401 -76.348 1.00 87.50 840 TRP A C 1
ATOM 6561 O O . TRP A 1 840 ? 43.508 -7.454 -76.153 1.00 87.50 840 TRP A O 1
ATOM 6571 N N . GLN A 1 841 ? 41.754 -8.343 -77.235 1.00 86.62 841 GLN A N 1
ATOM 6572 C CA . GLN A 1 841 ? 41.397 -7.131 -77.979 1.00 86.62 841 GLN A CA 1
ATOM 6573 C C . GLN A 1 841 ? 40.744 -6.083 -77.075 1.00 86.62 841 GLN A C 1
ATOM 6575 O O . GLN A 1 841 ? 41.124 -4.918 -77.143 1.00 86.62 841 GLN A O 1
ATOM 6580 N N . VAL A 1 842 ? 39.809 -6.509 -76.222 1.00 86.00 842 VAL A N 1
ATOM 6581 C CA . VAL A 1 842 ? 39.079 -5.646 -75.284 1.00 86.00 842 VAL A CA 1
ATOM 6582 C C . VAL A 1 842 ? 40.033 -5.023 -74.271 1.00 86.00 842 VAL A C 1
ATOM 6584 O O . VAL A 1 842 ? 40.092 -3.805 -74.134 1.00 86.00 842 VAL A O 1
ATOM 6587 N N . LEU A 1 843 ? 40.833 -5.849 -73.590 1.00 88.94 843 LEU A N 1
ATOM 6588 C CA . LEU A 1 843 ? 41.747 -5.356 -72.562 1.00 88.94 843 LEU A CA 1
ATOM 6589 C C . LEU A 1 843 ? 43.018 -4.743 -73.149 1.00 88.94 843 LEU A C 1
ATOM 6591 O O . LEU A 1 843 ? 43.636 -3.923 -72.488 1.00 88.94 843 LEU A O 1
ATOM 6595 N N . ASN A 1 844 ? 43.404 -5.096 -74.378 1.00 90.31 844 ASN A N 1
ATOM 6596 C CA . ASN A 1 844 ? 44.571 -4.567 -75.091 1.00 90.31 844 ASN A CA 1
ATOM 6597 C C . ASN A 1 844 ? 45.814 -4.378 -74.185 1.00 90.31 844 ASN A C 1
ATOM 6599 O O . ASN A 1 844 ? 46.252 -3.245 -73.948 1.00 90.31 844 ASN A O 1
ATOM 6603 N N . PRO A 1 845 ? 46.411 -5.475 -73.677 1.00 90.38 845 PRO A N 1
ATOM 6604 C CA . PRO A 1 845 ? 47.499 -5.423 -72.693 1.00 90.38 845 PRO A CA 1
ATOM 6605 C C . PRO A 1 845 ? 48.767 -4.713 -73.190 1.00 90.38 845 PRO A C 1
ATOM 6607 O O . PRO A 1 845 ? 49.644 -4.401 -72.396 1.00 90.38 845 PRO A O 1
ATOM 6610 N N . ALA A 1 846 ? 48.897 -4.455 -74.494 1.00 88.56 846 ALA A N 1
ATOM 6611 C CA . ALA A 1 846 ? 50.037 -3.736 -75.056 1.00 88.56 846 ALA A CA 1
ATOM 6612 C C . ALA A 1 846 ? 49.962 -2.212 -74.845 1.00 88.56 846 ALA A C 1
ATOM 6614 O O . ALA A 1 846 ? 50.961 -1.528 -75.056 1.00 88.56 846 ALA A O 1
ATOM 6615 N N . LEU A 1 847 ? 48.796 -1.674 -74.464 1.00 89.69 847 LEU A N 1
ATOM 6616 C CA . LEU A 1 847 ? 48.597 -0.230 -74.343 1.00 89.69 847 LEU A CA 1
ATOM 6617 C C . LEU A 1 847 ? 49.349 0.362 -73.144 1.00 89.69 847 LEU A C 1
ATOM 6619 O O . LEU A 1 847 ? 49.965 1.418 -73.270 1.00 89.69 847 LEU A O 1
ATOM 6623 N N . ASN A 1 848 ? 49.279 -0.293 -71.982 1.00 88.38 848 ASN A N 1
ATOM 6624 C CA . ASN A 1 848 ? 50.003 0.098 -70.775 1.00 88.38 848 ASN A CA 1
ATOM 6625 C C . ASN A 1 848 ? 50.111 -1.088 -69.782 1.00 88.38 848 ASN A C 1
ATOM 6627 O O . ASN A 1 848 ? 49.342 -2.049 -69.891 1.00 88.38 848 ASN A O 1
ATOM 6631 N N . PRO A 1 849 ? 51.021 -1.019 -68.787 1.00 87.62 849 PRO A N 1
ATOM 6632 C CA . PRO A 1 849 ? 51.208 -2.098 -67.811 1.00 87.62 849 PRO A CA 1
ATOM 6633 C C . PRO A 1 849 ? 49.966 -2.421 -66.965 1.00 87.62 849 PRO A C 1
ATOM 6635 O O . PRO A 1 849 ? 49.765 -3.567 -66.575 1.00 87.62 849 PRO A O 1
ATOM 6638 N N . GLN A 1 850 ? 49.102 -1.438 -66.703 1.00 87.19 850 GLN A N 1
ATOM 6639 C CA . GLN A 1 850 ? 47.888 -1.625 -65.907 1.00 87.19 850 GLN A CA 1
ATOM 6640 C C . GLN A 1 850 ? 46.857 -2.497 -66.645 1.00 87.19 850 GLN A C 1
ATOM 6642 O O . GLN A 1 850 ? 46.324 -3.451 -66.081 1.00 87.19 850 GLN A O 1
ATOM 6647 N N . ARG A 1 851 ? 46.655 -2.262 -67.946 1.00 90.38 851 ARG A N 1
ATOM 6648 C CA . ARG A 1 851 ? 45.835 -3.125 -68.811 1.00 90.38 851 ARG A CA 1
ATOM 6649 C C . ARG A 1 851 ? 46.434 -4.516 -68.994 1.00 90.38 851 ARG A C 1
ATOM 6651 O O . ARG A 1 851 ? 45.704 -5.505 -69.110 1.00 90.38 851 ARG A O 1
ATOM 6658 N N . ALA A 1 852 ? 47.762 -4.618 -68.975 1.00 89.94 852 ALA A N 1
ATOM 6659 C CA . ALA A 1 852 ? 48.432 -5.909 -68.924 1.00 89.94 852 ALA A CA 1
ATOM 6660 C C . ALA A 1 852 ? 48.089 -6.672 -67.634 1.00 89.94 852 ALA A C 1
ATOM 6662 O O . ALA A 1 852 ? 47.702 -7.837 -67.714 1.00 89.94 852 ALA A O 1
ATOM 6663 N N . ASN A 1 853 ? 48.103 -6.014 -66.471 1.00 89.25 853 ASN A N 1
ATOM 6664 C CA . ASN A 1 853 ? 47.687 -6.623 -65.202 1.00 89.25 853 ASN A CA 1
ATOM 6665 C C . ASN A 1 853 ? 46.205 -7.019 -65.165 1.00 89.25 853 ASN A C 1
ATOM 6667 O O . ASN A 1 853 ? 45.885 -8.129 -64.737 1.00 89.25 853 ASN A O 1
ATOM 6671 N N . MET A 1 854 ? 45.309 -6.172 -65.680 1.00 91.75 854 MET A N 1
ATOM 6672 C CA . MET A 1 854 ? 43.892 -6.515 -65.873 1.00 91.75 854 MET A CA 1
ATOM 6673 C C . MET A 1 854 ? 43.733 -7.792 -66.713 1.00 91.75 854 MET A C 1
ATOM 6675 O O . MET A 1 854 ? 42.939 -8.677 -66.391 1.00 91.75 854 MET A O 1
ATOM 6679 N N . THR A 1 855 ? 44.537 -7.922 -67.775 1.00 90.94 855 THR A N 1
ATOM 6680 C CA . THR A 1 855 ? 44.541 -9.106 -68.646 1.00 90.94 855 THR A CA 1
ATOM 6681 C C . THR A 1 855 ? 45.053 -10.345 -67.918 1.00 90.94 855 THR A C 1
ATOM 6683 O O . THR A 1 855 ? 44.458 -11.413 -68.055 1.00 90.94 855 THR A O 1
ATOM 6686 N N . VAL A 1 856 ? 46.108 -10.219 -67.105 1.00 91.69 856 VAL A N 1
ATOM 6687 C CA . VAL A 1 856 ? 46.599 -11.310 -66.245 1.00 91.69 856 VAL A CA 1
ATOM 6688 C C . VAL A 1 856 ? 45.490 -11.797 -65.309 1.00 91.69 856 VAL A C 1
ATOM 6690 O O . VAL A 1 856 ? 45.216 -13.000 -65.279 1.00 91.69 856 VAL A O 1
ATOM 6693 N N . ALA A 1 857 ? 44.808 -10.883 -64.611 1.00 89.75 857 ALA A N 1
ATOM 6694 C CA . ALA A 1 857 ? 43.714 -11.217 -63.699 1.00 89.75 857 ALA A CA 1
ATOM 6695 C C . ALA A 1 857 ? 42.570 -11.952 -64.421 1.00 89.75 857 ALA A C 1
ATOM 6697 O O . ALA A 1 857 ? 42.126 -13.013 -63.974 1.00 89.75 857 ALA A O 1
ATOM 6698 N N . ALA A 1 858 ? 42.149 -11.445 -65.585 1.00 88.06 858 ALA A N 1
ATOM 6699 C CA . ALA A 1 858 ? 41.095 -12.051 -66.396 1.00 88.06 858 ALA A CA 1
ATOM 6700 C C . ALA A 1 858 ? 41.452 -13.448 -66.910 1.00 88.06 858 ALA A C 1
ATOM 6702 O O . ALA A 1 858 ? 40.645 -14.379 -66.813 1.00 88.06 858 ALA A O 1
ATOM 6703 N N . VAL A 1 859 ? 42.676 -13.631 -67.407 1.00 88.62 859 VAL A N 1
ATOM 6704 C CA . VAL A 1 859 ? 43.153 -14.934 -67.884 1.00 88.62 859 VAL A CA 1
ATOM 6705 C C . VAL A 1 859 ? 43.222 -15.941 -66.734 1.00 88.62 859 VAL A C 1
ATOM 6707 O O . VAL A 1 859 ? 42.732 -17.064 -66.889 1.00 88.62 859 VAL A O 1
ATOM 6710 N N . ARG A 1 860 ? 43.768 -15.545 -65.577 1.00 90.81 860 ARG A N 1
ATOM 6711 C CA . ARG A 1 860 ? 43.862 -16.397 -64.379 1.00 90.81 860 ARG A CA 1
ATOM 6712 C C . ARG A 1 860 ? 42.492 -16.809 -63.862 1.00 90.81 860 ARG A C 1
ATOM 6714 O O . ARG A 1 860 ? 42.272 -17.995 -63.610 1.00 90.81 860 ARG A O 1
ATOM 6721 N N . TYR A 1 861 ? 41.562 -15.862 -63.767 1.00 87.50 861 TYR A N 1
ATOM 6722 C CA . TYR A 1 861 ? 40.188 -16.133 -63.358 1.00 87.50 861 TYR A CA 1
ATOM 6723 C C . TYR A 1 861 ? 39.511 -17.151 -64.285 1.00 87.50 861 TYR A C 1
ATOM 6725 O O . TYR A 1 861 ? 38.990 -18.165 -63.818 1.00 87.50 861 TYR A O 1
ATOM 6733 N N . LEU A 1 862 ? 39.594 -16.949 -65.604 1.00 84.44 862 LEU A N 1
ATOM 6734 C CA . LEU A 1 862 ? 39.028 -17.875 -66.588 1.00 84.44 862 LEU A CA 1
ATOM 6735 C C . LEU A 1 862 ? 39.658 -19.275 -66.508 1.00 84.44 862 LEU A C 1
ATOM 6737 O O . LEU A 1 862 ? 38.939 -20.278 -66.546 1.00 84.44 862 LEU A O 1
ATOM 6741 N N . ARG A 1 863 ? 40.987 -19.358 -66.349 1.00 86.69 863 ARG A N 1
ATOM 6742 C CA . ARG A 1 863 ? 41.699 -20.633 -66.154 1.00 86.69 863 ARG A CA 1
ATOM 6743 C C . ARG A 1 863 ? 41.210 -21.360 -64.902 1.00 86.69 863 ARG A C 1
ATOM 6745 O O . ARG A 1 863 ? 40.959 -22.563 -64.965 1.00 86.69 863 ARG A O 1
ATOM 6752 N N . ALA A 1 864 ? 41.055 -20.645 -63.789 1.00 86.00 864 ALA A N 1
ATOM 6753 C CA . ALA A 1 864 ? 40.585 -21.214 -62.529 1.00 86.00 864 ALA A CA 1
ATOM 6754 C C . ALA A 1 864 ? 39.123 -21.691 -62.615 1.00 86.00 864 ALA A C 1
ATOM 6756 O O . ALA A 1 864 ? 38.818 -22.802 -62.176 1.00 86.00 864 ALA A O 1
ATOM 6757 N N . LYS A 1 865 ? 38.242 -20.887 -63.228 1.00 81.50 865 LYS A N 1
ATOM 6758 C CA . LYS A 1 865 ? 36.802 -21.162 -63.365 1.00 81.50 865 LYS A CA 1
ATOM 6759 C C . LYS A 1 865 ? 36.511 -22.379 -64.246 1.00 81.50 865 LYS A C 1
ATOM 6761 O O . LYS A 1 865 ? 35.664 -23.196 -63.901 1.00 81.50 865 LYS A O 1
ATOM 6766 N N . HIS A 1 866 ? 37.210 -22.517 -65.371 1.00 80.75 866 HIS A N 1
ATOM 6767 C CA . HIS A 1 866 ? 36.871 -23.517 -66.392 1.00 80.75 866 HIS A CA 1
ATOM 6768 C C . HIS A 1 866 ? 37.841 -24.698 -66.485 1.00 80.75 866 HIS A C 1
ATOM 6770 O O . HIS A 1 866 ? 37.540 -25.641 -67.213 1.00 80.75 866 HIS A O 1
ATOM 6776 N N . ARG A 1 867 ? 38.983 -24.658 -65.779 1.00 79.88 867 ARG A N 1
ATOM 6777 C CA . ARG A 1 867 ? 39.999 -25.730 -65.736 1.00 79.88 867 ARG A CA 1
ATOM 6778 C C . ARG A 1 867 ? 40.294 -26.321 -67.127 1.00 79.88 867 ARG A C 1
ATOM 6780 O O . ARG A 1 867 ? 39.991 -27.490 -67.372 1.00 79.88 867 ARG A O 1
ATOM 6787 N N . PRO A 1 868 ? 40.833 -25.514 -68.059 1.00 76.19 868 PRO A N 1
ATOM 6788 C CA . PRO A 1 868 ? 41.132 -25.976 -69.410 1.00 76.19 868 PRO A CA 1
ATOM 6789 C C . PRO A 1 868 ? 42.025 -27.226 -69.384 1.00 76.19 868 PRO A C 1
ATOM 6791 O O . PRO A 1 868 ? 42.880 -27.346 -68.508 1.00 76.19 868 PRO A O 1
ATOM 6794 N N . SER A 1 869 ? 41.831 -28.150 -70.336 1.00 74.25 869 SER A N 1
ATOM 6795 C CA . SER A 1 869 ? 42.637 -29.379 -70.419 1.00 74.25 869 SER A CA 1
ATOM 6796 C C . SER A 1 869 ? 44.130 -29.052 -70.442 1.00 74.25 869 SER A C 1
ATOM 6798 O O . SER A 1 869 ? 44.511 -28.089 -71.108 1.00 74.25 869 SER A O 1
ATOM 6800 N N . GLU A 1 870 ? 44.971 -29.887 -69.831 1.00 72.94 870 GLU A N 1
ATOM 6801 C CA . GLU A 1 870 ? 46.429 -29.672 -69.755 1.00 72.94 870 GLU A CA 1
ATOM 6802 C C . GLU A 1 870 ? 47.102 -29.460 -71.125 1.00 72.94 870 GLU A C 1
ATOM 6804 O O . GLU A 1 870 ? 48.109 -28.764 -71.223 1.00 72.94 870 GLU A O 1
ATOM 6809 N N . TYR A 1 871 ? 46.506 -29.988 -72.198 1.00 77.44 871 TYR A N 1
ATOM 6810 C CA . TYR A 1 871 ? 46.994 -29.854 -73.574 1.00 77.44 871 TYR A CA 1
ATOM 6811 C C . TYR A 1 871 ? 46.610 -28.535 -74.263 1.00 77.44 871 TYR A C 1
ATOM 6813 O O . TYR A 1 871 ? 47.142 -28.212 -75.327 1.00 77.44 871 TYR A O 1
ATOM 6821 N N . TRP A 1 872 ? 45.691 -27.753 -73.692 1.00 84.50 872 TRP A N 1
ATOM 6822 C CA . TRP A 1 872 ? 45.290 -26.469 -74.257 1.00 84.50 872 TRP A CA 1
ATOM 6823 C C . TRP A 1 872 ? 46.122 -25.346 -73.638 1.00 84.50 872 TRP A C 1
ATOM 6825 O O . TRP A 1 872 ? 45.757 -24.749 -72.629 1.00 84.50 872 TRP A O 1
ATOM 6835 N N . LEU A 1 873 ? 47.268 -25.069 -74.264 1.00 86.56 873 LEU A N 1
ATOM 6836 C CA . LEU A 1 873 ? 48.273 -24.128 -73.760 1.00 86.56 873 LEU A CA 1
ATOM 6837 C C . LEU A 1 873 ? 47.987 -22.652 -74.081 1.00 86.56 873 LEU A C 1
ATOM 6839 O O . LEU A 1 873 ? 48.660 -21.780 -73.546 1.00 86.56 873 LEU A O 1
ATOM 6843 N N . THR A 1 874 ? 46.986 -22.335 -74.908 1.00 87.12 874 THR A N 1
ATOM 6844 C CA . THR A 1 874 ? 46.656 -20.943 -75.281 1.00 87.12 874 THR A CA 1
ATOM 6845 C C . THR A 1 874 ? 46.370 -20.022 -74.080 1.00 87.12 874 THR A C 1
ATOM 6847 O O . THR A 1 874 ? 46.859 -18.894 -74.081 1.00 87.12 874 THR A O 1
ATOM 6850 N N . PRO A 1 875 ? 45.629 -20.437 -73.035 1.00 87.50 875 PRO A N 1
ATOM 6851 C CA . PRO A 1 875 ? 45.441 -19.610 -71.842 1.00 87.50 875 PRO A CA 1
ATOM 6852 C C . PRO A 1 875 ? 46.759 -19.308 -71.122 1.00 87.50 875 PRO A C 1
ATOM 6854 O O . PRO A 1 875 ? 46.977 -18.194 -70.660 1.00 87.50 875 PRO A O 1
ATOM 6857 N N . VAL A 1 876 ? 47.648 -20.303 -71.053 1.00 89.62 876 VAL A N 1
ATOM 6858 C CA . VAL A 1 876 ? 48.973 -20.177 -70.435 1.00 89.62 876 VAL A CA 1
ATOM 6859 C C . VAL A 1 876 ? 49.846 -19.232 -71.258 1.00 89.62 876 VAL A C 1
ATOM 6861 O O . VAL A 1 876 ? 50.477 -18.341 -70.702 1.00 89.62 876 VAL A O 1
ATOM 6864 N N . GLU A 1 877 ? 49.822 -19.375 -72.585 1.00 92.44 877 GLU A N 1
ATOM 6865 C CA . GLU A 1 877 ? 50.496 -18.479 -73.528 1.00 92.44 877 GLU A CA 1
ATOM 6866 C C . GLU A 1 877 ? 50.091 -17.020 -73.288 1.00 92.44 877 GLU A C 1
ATOM 6868 O O . GLU A 1 877 ? 50.952 -16.151 -73.154 1.00 92.44 877 GLU A O 1
ATOM 6873 N N . LYS A 1 878 ? 48.779 -16.752 -73.205 1.00 92.31 878 LYS A N 1
ATOM 6874 C CA . LYS A 1 878 ? 48.256 -15.400 -72.972 1.00 92.31 878 LYS A CA 1
ATOM 6875 C C . LYS A 1 878 ? 48.594 -14.871 -71.588 1.00 92.31 878 LYS A C 1
ATOM 6877 O O . LYS A 1 878 ? 48.912 -13.693 -71.473 1.00 92.31 878 LYS A O 1
ATOM 6882 N N . GLU A 1 879 ? 48.603 -15.716 -70.564 1.00 92.94 879 GLU A N 1
ATOM 6883 C CA . GLU A 1 879 ? 49.044 -15.301 -69.232 1.00 92.94 879 GLU A CA 1
ATOM 6884 C C . GLU A 1 879 ? 50.512 -14.873 -69.227 1.00 92.94 879 GLU A C 1
ATOM 6886 O O . GLU A 1 879 ? 50.818 -13.780 -68.760 1.00 92.94 879 GLU A O 1
ATOM 6891 N N . VAL A 1 880 ? 51.413 -15.685 -69.794 1.00 92.81 880 VAL A N 1
ATOM 6892 C CA . VAL A 1 880 ? 52.846 -15.351 -69.848 1.00 92.81 880 VAL A CA 1
ATOM 6893 C C . VAL A 1 880 ? 53.069 -14.087 -70.678 1.00 92.81 880 VAL A C 1
ATOM 6895 O O . VAL A 1 880 ? 53.791 -13.189 -70.250 1.00 92.81 880 VAL A O 1
ATOM 6898 N N . GLN A 1 881 ? 52.384 -13.960 -71.819 1.00 93.38 881 GLN A N 1
ATOM 6899 C CA . GLN A 1 881 ? 52.464 -12.765 -72.656 1.00 93.38 881 GLN A CA 1
ATOM 6900 C C . GLN A 1 881 ? 51.996 -11.504 -71.905 1.00 93.38 881 GLN A C 1
ATOM 6902 O O . GLN A 1 881 ? 52.650 -10.465 -71.992 1.00 93.38 881 GLN A O 1
ATOM 6907 N N . ALA A 1 882 ? 50.893 -11.581 -71.154 1.00 92.56 882 ALA A N 1
ATOM 6908 C CA . ALA A 1 882 ? 50.378 -10.455 -70.379 1.00 92.56 882 ALA A CA 1
ATOM 6909 C C . ALA A 1 882 ? 51.281 -10.120 -69.179 1.00 92.56 882 ALA A C 1
ATOM 6911 O O . ALA A 1 882 ? 51.530 -8.946 -68.927 1.00 92.56 882 ALA A O 1
ATOM 6912 N N . LEU A 1 883 ? 51.844 -11.123 -68.494 1.00 92.44 883 LEU A N 1
ATOM 6913 C CA . LEU A 1 883 ? 52.810 -10.922 -67.405 1.00 92.44 883 LEU A CA 1
ATOM 6914 C C . LEU A 1 883 ? 54.073 -10.195 -67.888 1.00 92.44 883 LEU A C 1
ATOM 6916 O O . LEU A 1 883 ? 54.549 -9.287 -67.209 1.00 92.44 883 LEU A O 1
ATOM 6920 N N . CYS A 1 884 ? 54.586 -10.531 -69.076 1.00 91.25 884 CYS A N 1
ATOM 6921 C CA . CYS A 1 884 ? 55.710 -9.812 -69.681 1.00 91.25 884 CYS A CA 1
ATOM 6922 C C . CYS A 1 884 ? 55.369 -8.350 -69.997 1.00 91.25 884 CYS A C 1
ATOM 6924 O O . CYS A 1 884 ? 56.174 -7.465 -69.715 1.00 91.25 884 CYS A O 1
ATOM 6926 N N . LEU A 1 885 ? 54.177 -8.086 -70.544 1.00 91.31 885 LEU A N 1
ATOM 6927 C CA . LEU A 1 885 ? 53.703 -6.723 -70.827 1.00 91.31 885 LEU A CA 1
ATOM 6928 C C . LEU A 1 885 ? 53.440 -5.912 -69.546 1.00 91.31 885 LEU A C 1
ATOM 6930 O O . LEU A 1 885 ? 53.573 -4.692 -69.553 1.00 91.31 885 LEU A O 1
ATOM 6934 N N . ALA A 1 886 ? 53.124 -6.589 -68.441 1.00 89.25 886 ALA A N 1
ATOM 6935 C CA . ALA A 1 886 ? 52.983 -6.002 -67.111 1.00 89.25 886 ALA A CA 1
ATOM 6936 C C . ALA A 1 886 ? 54.316 -5.850 -66.352 1.00 89.25 886 ALA A C 1
ATOM 6938 O O . ALA A 1 886 ? 54.317 -5.402 -65.208 1.00 89.25 886 ALA A O 1
ATOM 6939 N N . HIS A 1 887 ? 55.444 -6.246 -66.954 1.00 90.25 887 HIS A N 1
ATOM 6940 C CA . HIS A 1 887 ? 56.771 -6.290 -66.323 1.00 90.25 887 HIS A CA 1
ATOM 6941 C C . HIS A 1 887 ? 56.896 -7.242 -65.113 1.00 90.25 887 HIS A C 1
ATOM 6943 O O . HIS A 1 887 ? 57.842 -7.136 -64.335 1.00 90.25 887 HIS A O 1
ATOM 6949 N N . ARG A 1 888 ? 56.003 -8.230 -64.970 1.00 90.44 888 ARG A N 1
ATOM 6950 C CA . ARG A 1 888 ? 56.007 -9.247 -63.895 1.00 90.44 888 ARG A CA 1
ATOM 6951 C C . ARG A 1 888 ? 56.766 -10.505 -64.321 1.00 90.44 888 ARG A C 1
ATOM 6953 O O . ARG A 1 888 ? 56.214 -11.604 -64.411 1.00 90.44 888 ARG A O 1
ATOM 6960 N N . LEU A 1 889 ? 58.044 -10.323 -64.641 1.00 90.12 889 LEU A N 1
ATOM 6961 C CA . LEU A 1 889 ? 58.867 -11.330 -65.321 1.00 90.12 889 LEU A CA 1
ATOM 6962 C C . LEU A 1 889 ? 59.127 -12.578 -64.471 1.00 90.12 889 LEU A C 1
ATOM 6964 O O . LEU A 1 889 ? 59.130 -13.682 -65.010 1.00 90.12 889 LEU A O 1
ATOM 6968 N N . ASP A 1 890 ? 59.266 -12.440 -63.153 1.00 89.19 890 ASP A N 1
ATOM 6969 C CA . ASP A 1 890 ? 59.460 -13.592 -62.262 1.00 89.19 890 ASP A CA 1
ATOM 6970 C C . ASP A 1 890 ? 58.249 -14.529 -62.281 1.00 89.19 890 ASP A C 1
ATOM 6972 O O . ASP A 1 890 ? 58.388 -15.749 -62.398 1.00 89.19 890 ASP A O 1
ATOM 6976 N N . GLU A 1 891 ? 57.042 -13.964 -62.257 1.00 91.44 891 GLU A N 1
ATOM 6977 C CA . GLU A 1 891 ? 55.813 -14.740 -62.398 1.00 91.44 891 GLU A CA 1
ATOM 6978 C C . GLU A 1 891 ? 55.691 -15.352 -63.795 1.00 91.44 891 GLU A C 1
ATOM 6980 O O . GLU A 1 891 ? 55.305 -16.517 -63.913 1.00 91.44 891 GLU A O 1
ATOM 6985 N N . ALA A 1 892 ? 56.071 -14.611 -64.842 1.00 91.69 892 ALA A N 1
ATOM 6986 C CA . ALA A 1 892 ? 56.101 -15.121 -66.211 1.00 91.69 892 ALA A CA 1
ATOM 6987 C C . ALA A 1 892 ? 57.020 -16.352 -66.327 1.00 91.69 892 ALA A C 1
ATOM 6989 O O . ALA A 1 892 ? 56.608 -17.366 -66.893 1.00 91.69 892 ALA A O 1
ATOM 6990 N N . ARG A 1 893 ? 58.214 -16.311 -65.712 1.00 91.62 893 ARG A N 1
ATOM 6991 C CA . ARG A 1 893 ? 59.165 -17.440 -65.647 1.00 91.62 893 ARG A CA 1
ATOM 6992 C C . ARG A 1 893 ? 58.597 -18.620 -64.866 1.00 91.62 893 ARG A C 1
ATOM 6994 O O . ARG A 1 893 ? 58.726 -19.761 -65.308 1.00 91.62 893 ARG A O 1
ATOM 7001 N N . ILE A 1 894 ? 57.949 -18.374 -63.725 1.00 91.62 894 ILE A N 1
ATOM 7002 C CA . ILE A 1 894 ? 57.315 -19.435 -62.924 1.00 91.62 894 ILE A CA 1
ATOM 7003 C C . ILE A 1 894 ? 56.223 -20.145 -63.730 1.00 91.62 894 ILE A C 1
ATOM 7005 O O . ILE A 1 894 ? 56.150 -21.376 -63.708 1.00 91.62 894 ILE A O 1
ATOM 7009 N N . VAL A 1 895 ? 55.376 -19.393 -64.438 1.00 91.19 895 VAL A N 1
ATOM 7010 C CA . VAL A 1 895 ? 54.317 -19.969 -65.276 1.00 91.19 895 VAL A CA 1
ATOM 7011 C C . VAL A 1 895 ? 54.921 -20.685 -66.489 1.00 91.19 895 VAL A C 1
ATOM 7013 O O . VAL A 1 895 ? 54.545 -21.824 -66.750 1.00 91.19 895 VAL A O 1
ATOM 7016 N N . GLY A 1 896 ? 55.897 -20.084 -67.177 1.00 89.31 896 GLY A N 1
ATOM 7017 C CA . GLY A 1 896 ? 56.576 -20.675 -68.336 1.00 89.31 896 GLY A CA 1
ATOM 7018 C C . GLY A 1 896 ? 57.259 -22.010 -68.023 1.00 89.31 896 GLY A C 1
ATOM 7019 O O . GLY A 1 896 ? 57.011 -23.001 -68.707 1.00 89.31 896 GLY A O 1
ATOM 7020 N N . ARG A 1 897 ? 58.020 -22.091 -66.921 1.00 90.69 897 ARG A N 1
ATOM 7021 C CA . ARG A 1 897 ? 58.722 -23.324 -66.501 1.00 90.69 897 ARG A CA 1
ATOM 7022 C C . ARG A 1 897 ? 57.789 -24.490 -66.183 1.00 90.69 897 ARG A C 1
ATOM 7024 O O . ARG A 1 897 ? 58.185 -25.642 -66.338 1.00 90.69 897 ARG A O 1
ATOM 7031 N N . LYS A 1 898 ? 56.557 -24.216 -65.742 1.00 89.81 898 LYS A N 1
ATOM 7032 C CA . LYS A 1 898 ? 55.548 -25.259 -65.488 1.00 89.81 898 LYS A CA 1
ATOM 7033 C C . LYS A 1 898 ? 55.011 -25.896 -66.775 1.00 89.81 898 LYS A C 1
ATOM 7035 O O . LYS A 1 898 ? 54.389 -26.950 -66.700 1.00 89.81 898 LYS A O 1
ATOM 7040 N N . HIS A 1 899 ? 55.250 -25.284 -67.934 1.00 88.81 899 HIS A N 1
ATOM 7041 C CA . HIS A 1 899 ? 54.718 -25.716 -69.223 1.00 88.81 899 HIS A CA 1
ATOM 7042 C C . HIS A 1 899 ? 55.845 -25.817 -70.265 1.00 88.81 899 HIS A C 1
ATOM 7044 O O . HIS A 1 899 ? 55.991 -24.968 -71.143 1.00 88.81 899 HIS A O 1
ATOM 7050 N N . VAL A 1 900 ? 56.652 -26.880 -70.159 1.00 83.19 900 VAL A N 1
ATOM 7051 C CA . VAL A 1 900 ? 57.789 -27.145 -71.058 1.00 83.19 900 VAL A CA 1
ATOM 7052 C C . VAL A 1 900 ? 57.318 -27.216 -72.514 1.00 83.19 900 VAL A C 1
ATOM 7054 O O . VAL A 1 900 ? 56.378 -27.940 -72.837 1.00 83.19 900 VAL A O 1
ATOM 7057 N N . GLY A 1 901 ? 57.977 -26.462 -73.397 1.00 84.69 901 GLY A N 1
ATOM 7058 C CA . GLY A 1 901 ? 57.611 -26.368 -74.815 1.00 84.69 901 GLY A CA 1
ATOM 7059 C C . GLY A 1 901 ? 56.524 -25.333 -75.133 1.00 84.69 901 GLY A C 1
ATOM 7060 O O . GLY A 1 901 ? 56.051 -25.288 -76.268 1.00 84.69 901 GLY A O 1
ATOM 7061 N N . LEU A 1 902 ? 56.124 -24.490 -74.171 1.00 90.50 902 LEU A N 1
ATOM 7062 C CA . LEU A 1 902 ? 55.224 -23.365 -74.429 1.00 90.50 902 LEU A CA 1
ATOM 7063 C C . LEU A 1 902 ? 55.861 -22.378 -75.421 1.00 90.50 902 LEU A C 1
ATOM 7065 O O . LEU A 1 902 ? 56.935 -21.833 -75.174 1.00 90.50 902 LEU A O 1
ATOM 7069 N N . THR A 1 903 ? 55.160 -22.116 -76.523 1.00 90.50 903 THR A N 1
ATOM 7070 C CA . THR A 1 903 ? 55.549 -21.112 -77.522 1.00 90.50 903 THR A CA 1
ATOM 7071 C C . THR A 1 903 ? 54.624 -19.901 -77.460 1.00 90.50 903 THR A C 1
ATOM 7073 O O . THR A 1 903 ? 53.408 -20.096 -77.446 1.00 90.50 903 THR A O 1
ATOM 7076 N N . ILE A 1 904 ? 55.160 -18.681 -77.505 1.00 88.81 904 ILE A N 1
ATOM 7077 C CA . ILE A 1 904 ? 54.411 -17.431 -77.335 1.00 88.81 904 ILE A CA 1
ATOM 7078 C C . ILE A 1 904 ? 54.255 -16.670 -78.652 1.00 88.81 904 ILE A C 1
ATOM 7080 O O . ILE A 1 904 ? 55.206 -16.456 -79.408 1.00 88.81 904 ILE A O 1
ATOM 7084 N N . GLY A 1 905 ? 53.027 -16.205 -78.900 1.00 81.62 905 GLY A N 1
ATOM 7085 C CA . GLY A 1 905 ? 52.718 -15.283 -79.981 1.00 81.62 905 GLY A CA 1
ATOM 7086 C C . GLY A 1 905 ? 52.730 -15.912 -81.382 1.00 81.62 905 GLY A C 1
ATOM 7087 O O . GLY A 1 905 ? 52.971 -17.107 -81.564 1.00 81.62 905 GLY A O 1
ATOM 7088 N N . PRO A 1 906 ? 52.475 -15.099 -82.422 1.00 79.00 906 PRO A N 1
ATOM 7089 C CA . PRO A 1 906 ? 52.323 -15.584 -83.795 1.00 79.00 906 PRO A CA 1
ATOM 7090 C C . PRO A 1 906 ? 53.619 -16.149 -84.391 1.00 79.00 906 PRO A C 1
ATOM 7092 O O . PRO A 1 906 ? 53.560 -16.946 -85.321 1.00 79.00 906 PRO A O 1
ATOM 7095 N N . ARG A 1 907 ? 54.784 -15.765 -83.848 1.00 84.50 907 ARG A N 1
ATOM 7096 C CA . ARG A 1 907 ? 56.103 -16.273 -84.260 1.00 84.50 907 ARG A CA 1
ATOM 7097 C C . ARG A 1 907 ? 56.485 -17.600 -83.600 1.00 84.50 907 ARG A C 1
ATOM 7099 O O . ARG A 1 907 ? 57.529 -18.134 -83.948 1.00 84.50 907 ARG A O 1
ATOM 7106 N N . ARG A 1 908 ? 55.654 -18.127 -82.686 1.00 86.50 908 ARG A N 1
ATOM 7107 C CA . ARG A 1 908 ? 55.896 -19.389 -81.964 1.00 86.50 908 ARG A CA 1
ATOM 7108 C C . ARG A 1 908 ? 57.277 -19.435 -81.288 1.00 86.50 908 ARG A C 1
ATOM 7110 O O . ARG A 1 908 ? 57.942 -20.462 -81.296 1.00 86.50 908 ARG A O 1
ATOM 7117 N N . GLU A 1 909 ? 57.695 -18.315 -80.710 1.00 90.56 909 GLU A N 1
ATOM 7118 C CA . GLU A 1 909 ? 58.968 -18.184 -79.988 1.00 90.56 909 GLU A CA 1
ATOM 7119 C C . GLU A 1 909 ? 58.907 -18.949 -78.660 1.00 90.56 909 GLU A C 1
ATOM 7121 O O . GLU A 1 909 ? 57.834 -19.006 -78.057 1.00 90.56 909 GLU A O 1
ATOM 7126 N N . ALA A 1 910 ? 60.007 -19.547 -78.195 1.00 89.94 910 ALA A N 1
ATOM 7127 C CA . ALA A 1 910 ? 60.013 -20.236 -76.905 1.00 89.94 910 ALA A CA 1
ATOM 7128 C C . ALA A 1 910 ? 59.695 -19.251 -75.765 1.00 89.94 910 ALA A C 1
ATOM 7130 O O . ALA A 1 910 ? 60.089 -18.086 -75.814 1.00 89.94 910 ALA A O 1
ATOM 7131 N N . ALA A 1 911 ? 58.955 -19.702 -74.746 1.00 89.69 911 ALA A N 1
ATOM 7132 C CA . ALA A 1 911 ? 58.532 -18.832 -73.648 1.00 89.69 911 ALA A CA 1
ATOM 7133 C C . ALA A 1 911 ? 59.712 -18.151 -72.934 1.00 89.69 911 ALA A C 1
ATOM 7135 O O . ALA A 1 911 ? 59.617 -16.961 -72.649 1.00 89.69 911 ALA A O 1
ATOM 7136 N N . ASP A 1 912 ? 60.815 -18.870 -72.706 1.00 89.62 912 ASP A N 1
ATOM 7137 C CA . ASP A 1 912 ? 62.016 -18.323 -72.063 1.00 89.62 912 ASP A CA 1
ATOM 7138 C C . ASP A 1 912 ? 62.645 -17.197 -72.906 1.00 89.62 912 ASP A C 1
ATOM 7140 O O . ASP A 1 912 ? 62.835 -16.094 -72.397 1.00 89.62 912 ASP A O 1
ATOM 7144 N N . ASP A 1 913 ? 62.822 -17.409 -74.217 1.00 90.00 913 ASP A N 1
ATOM 7145 C CA . ASP A 1 913 ? 63.337 -16.389 -75.148 1.00 90.00 913 ASP A CA 1
ATOM 7146 C C . ASP A 1 913 ? 62.431 -15.143 -75.190 1.00 90.00 913 ASP A C 1
ATOM 7148 O O . ASP A 1 913 ? 62.891 -13.994 -75.171 1.00 90.00 913 ASP A O 1
ATOM 7152 N N . PHE A 1 914 ? 61.109 -15.363 -75.198 1.00 90.56 914 PHE A N 1
ATOM 7153 C CA . PHE A 1 914 ? 60.129 -14.282 -75.198 1.00 90.56 914 PHE A CA 1
ATOM 7154 C C . PHE A 1 914 ? 60.204 -13.446 -73.912 1.00 90.56 914 PHE A C 1
ATOM 7156 O O . PHE A 1 914 ? 60.117 -12.213 -73.993 1.00 90.56 914 PHE A O 1
ATOM 7163 N N . ILE A 1 915 ? 60.342 -14.102 -72.753 1.00 91.12 915 ILE A N 1
ATOM 7164 C CA . ILE A 1 915 ? 60.460 -13.457 -71.439 1.00 91.12 915 ILE A CA 1
ATOM 7165 C C . ILE A 1 915 ? 61.767 -12.668 -71.354 1.00 91.12 915 ILE A C 1
ATOM 7167 O O . ILE A 1 915 ? 61.728 -11.492 -70.993 1.00 91.12 915 ILE A O 1
ATOM 7171 N N . ASP A 1 916 ? 62.893 -13.269 -71.738 1.00 88.81 916 ASP A N 1
ATOM 7172 C CA . ASP A 1 916 ? 64.215 -12.645 -71.633 1.00 88.81 916 ASP A CA 1
ATOM 7173 C C . ASP A 1 916 ? 64.338 -11.407 -72.530 1.00 88.81 916 ASP A C 1
ATOM 7175 O O . ASP A 1 916 ? 64.911 -10.395 -72.133 1.00 88.81 916 ASP A O 1
ATOM 7179 N N . ARG A 1 917 ? 63.689 -11.397 -73.698 1.00 87.81 917 ARG A N 1
ATOM 7180 C CA . ARG A 1 917 ? 63.597 -10.189 -74.537 1.00 87.81 917 ARG A CA 1
ATOM 7181 C C . ARG A 1 917 ? 62.812 -9.042 -73.881 1.00 87.81 917 ARG A C 1
ATOM 7183 O O . ARG A 1 917 ? 63.027 -7.876 -74.226 1.00 87.81 917 ARG A O 1
ATOM 7190 N N . HIS A 1 918 ? 61.878 -9.353 -72.983 1.00 85.38 918 HIS A N 1
ATOM 7191 C CA . HIS A 1 918 ? 61.129 -8.356 -72.210 1.00 85.38 918 HIS A CA 1
ATOM 7192 C C . HIS A 1 918 ? 61.825 -7.989 -70.887 1.00 85.38 918 HIS A C 1
ATOM 7194 O O . HIS A 1 918 ? 61.386 -7.048 -70.220 1.00 85.38 918 HIS A O 1
ATOM 7200 N N . ASP A 1 919 ? 62.935 -8.651 -70.546 1.00 82.69 919 ASP A N 1
ATOM 7201 C CA . ASP A 1 919 ? 63.777 -8.353 -69.388 1.00 82.69 919 ASP A CA 1
ATOM 7202 C C . ASP A 1 919 ? 64.672 -7.133 -69.645 1.00 82.69 919 ASP A C 1
ATOM 7204 O O . ASP A 1 919 ? 65.843 -7.220 -70.003 1.00 82.69 919 ASP A O 1
ATOM 7208 N N . ARG A 1 920 ? 64.078 -5.942 -69.500 1.00 74.44 920 ARG A N 1
ATOM 7209 C CA . ARG A 1 920 ? 64.780 -4.649 -69.603 1.00 74.44 920 ARG A CA 1
ATOM 7210 C C . ARG A 1 920 ? 65.311 -4.137 -68.254 1.00 74.44 920 ARG A C 1
ATOM 7212 O O . ARG A 1 920 ? 65.593 -2.948 -68.133 1.00 74.44 920 ARG A O 1
ATOM 7219 N N . GLY A 1 921 ? 65.416 -4.994 -67.233 1.00 62.94 921 GLY A N 1
ATOM 7220 C CA . GLY A 1 921 ? 65.923 -4.610 -65.908 1.00 62.94 921 GLY A CA 1
ATOM 7221 C C . GLY A 1 921 ? 64.942 -3.805 -65.044 1.00 62.94 921 GLY A C 1
ATOM 7222 O O . GLY A 1 921 ? 65.362 -3.100 -64.129 1.00 62.94 921 GLY A O 1
ATOM 7223 N N . HIS A 1 922 ? 63.639 -3.865 -65.326 1.00 60.88 922 HIS A N 1
ATOM 7224 C CA . HIS A 1 922 ? 62.588 -3.296 -64.475 1.00 60.88 922 HIS A CA 1
ATOM 7225 C C . HIS A 1 922 ? 61.675 -4.431 -64.012 1.00 60.88 922 HIS A C 1
ATOM 7227 O O . HIS A 1 922 ? 60.781 -4.851 -64.742 1.00 60.88 922 HIS A O 1
ATOM 7233 N N . GLY A 1 923 ? 61.932 -4.953 -62.811 1.00 61.03 923 GLY A N 1
ATOM 7234 C CA . GLY A 1 923 ? 61.037 -5.904 -62.160 1.00 61.03 923 GLY A CA 1
ATOM 7235 C C . GLY A 1 923 ? 59.804 -5.171 -61.645 1.00 61.03 923 GLY A C 1
ATOM 7236 O O . GLY A 1 923 ? 59.880 -4.445 -60.655 1.00 61.03 923 GLY A O 1
ATOM 7237 N N . GLY A 1 924 ? 58.674 -5.328 -62.329 1.00 65.19 924 GLY A N 1
ATOM 7238 C CA . GLY A 1 924 ? 57.376 -4.933 -61.803 1.00 65.19 924 GLY A CA 1
ATOM 7239 C C . GLY A 1 924 ? 56.970 -5.891 -60.688 1.00 65.19 924 GLY A C 1
ATOM 7240 O O . GLY A 1 924 ? 56.948 -7.107 -60.885 1.00 65.19 924 GLY A O 1
ATOM 7241 N N . GLY A 1 925 ? 56.659 -5.351 -59.508 1.00 72.62 925 GLY A N 1
ATOM 7242 C CA . GLY A 1 925 ? 56.042 -6.128 -58.436 1.00 72.62 925 GLY A CA 1
ATOM 7243 C C . GLY A 1 925 ? 54.659 -6.642 -58.843 1.00 72.62 925 GLY A C 1
ATOM 7244 O O . GLY A 1 925 ? 54.050 -6.153 -59.797 1.00 72.62 925 GLY A O 1
ATOM 7245 N N . LYS A 1 926 ? 54.149 -7.632 -58.103 1.00 75.38 926 LYS A N 1
ATOM 7246 C CA . LYS A 1 926 ? 52.756 -8.075 -58.224 1.00 75.38 926 LYS A CA 1
ATOM 7247 C C . LYS A 1 926 ? 51.829 -6.863 -58.122 1.00 75.38 926 LYS A C 1
ATOM 7249 O O . LYS A 1 926 ? 51.990 -6.060 -57.205 1.00 75.38 926 LYS A O 1
ATOM 7254 N N . ASP A 1 927 ? 50.879 -6.743 -59.049 1.00 77.19 927 ASP A N 1
ATOM 7255 C CA . ASP A 1 927 ? 49.899 -5.660 -59.002 1.00 77.19 927 ASP A CA 1
ATOM 7256 C C . ASP A 1 927 ? 49.111 -5.749 -57.685 1.00 77.19 927 ASP A C 1
ATOM 7258 O O . ASP A 1 927 ? 48.472 -6.784 -57.445 1.00 77.19 927 ASP A O 1
ATOM 7262 N N . PRO A 1 928 ? 49.151 -4.716 -56.822 1.00 73.06 928 PRO A N 1
ATOM 7263 C CA . PRO A 1 928 ? 48.381 -4.709 -55.583 1.00 73.06 928 PRO A CA 1
ATOM 7264 C C . PRO A 1 928 ? 46.864 -4.778 -55.820 1.00 73.06 928 PRO A C 1
ATOM 7266 O O . PRO A 1 928 ? 46.134 -5.065 -54.876 1.00 73.06 928 PRO A O 1
ATOM 7269 N N . TYR A 1 929 ? 46.388 -4.548 -57.050 1.00 82.50 929 TYR A N 1
ATOM 7270 C CA . TYR A 1 929 ? 44.963 -4.486 -57.395 1.00 82.50 929 TYR A CA 1
ATOM 7271 C C . TYR A 1 929 ? 44.455 -5.726 -58.148 1.00 82.50 929 TYR A C 1
ATOM 7273 O O . TYR A 1 929 ? 43.304 -5.772 -58.573 1.00 82.50 929 TYR A O 1
ATOM 7281 N N . GLU A 1 930 ? 45.277 -6.767 -58.318 1.00 82.19 930 GLU A N 1
ATOM 7282 C CA . GLU A 1 930 ? 44.868 -7.976 -59.052 1.00 82.19 930 GLU A CA 1
ATOM 7283 C C . GLU A 1 930 ? 43.633 -8.668 -58.437 1.00 82.19 930 GLU A C 1
ATOM 7285 O O . GLU A 1 930 ? 42.811 -9.230 -59.166 1.00 82.19 930 GLU A O 1
ATOM 7290 N N . SER A 1 931 ? 43.479 -8.613 -57.107 1.00 82.62 931 SER A N 1
ATOM 7291 C CA . SER A 1 931 ? 42.307 -9.143 -56.395 1.00 82.62 931 SER A CA 1
ATOM 7292 C C . SER A 1 931 ? 41.023 -8.385 -56.738 1.00 82.62 931 SER A C 1
ATOM 7294 O O . SER A 1 931 ? 39.989 -9.023 -56.937 1.00 82.62 931 SER A O 1
ATOM 7296 N N . ASP A 1 932 ?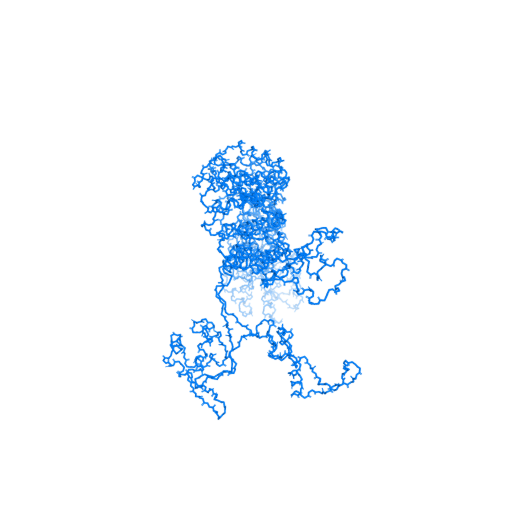 41.099 -7.061 -56.895 1.00 84.50 932 ASP A N 1
ATOM 7297 C CA . ASP A 1 932 ? 39.965 -6.211 -57.274 1.00 84.50 932 ASP A CA 1
ATOM 7298 C C . ASP A 1 932 ? 39.435 -6.609 -58.652 1.00 84.50 932 ASP A C 1
ATOM 7300 O O . ASP A 1 932 ? 38.235 -6.826 -58.830 1.00 84.50 932 ASP A O 1
ATOM 7304 N N . TYR A 1 933 ? 40.337 -6.791 -59.623 1.00 87.94 933 TYR A N 1
ATOM 7305 C CA . TYR A 1 933 ? 39.981 -7.238 -60.971 1.00 87.94 933 TYR A CA 1
ATOM 7306 C C . TYR A 1 933 ? 39.352 -8.635 -60.952 1.00 87.94 933 TYR A C 1
ATOM 7308 O O . TYR A 1 933 ? 38.324 -8.868 -61.590 1.00 87.94 933 TYR A O 1
ATOM 7316 N N . ALA A 1 934 ? 39.919 -9.564 -60.178 1.00 84.12 934 ALA A N 1
ATOM 7317 C CA . ALA A 1 934 ? 39.347 -10.899 -60.011 1.00 84.12 934 ALA A CA 1
ATOM 7318 C C . ALA A 1 934 ? 37.929 -10.859 -59.417 1.00 84.12 934 ALA A C 1
ATOM 7320 O O . ALA A 1 934 ? 37.077 -11.652 -59.822 1.00 84.12 934 ALA A O 1
ATOM 7321 N N . ARG A 1 935 ? 37.657 -9.931 -58.493 1.00 82.25 935 ARG A N 1
ATOM 7322 C CA . ARG A 1 935 ? 36.337 -9.754 -57.882 1.00 82.25 935 ARG A CA 1
ATOM 7323 C C . ARG A 1 935 ? 35.322 -9.146 -58.850 1.00 82.25 935 ARG A C 1
ATOM 7325 O O . ARG A 1 935 ? 34.200 -9.638 -58.927 1.00 82.25 935 ARG A O 1
ATOM 7332 N N . ILE A 1 936 ? 35.722 -8.161 -59.656 1.00 83.69 936 ILE A N 1
ATOM 7333 C CA . ILE A 1 936 ? 34.878 -7.604 -60.730 1.00 83.69 936 ILE A CA 1
ATOM 7334 C C . ILE A 1 936 ? 34.456 -8.712 -61.707 1.00 83.69 936 ILE A C 1
ATOM 7336 O O . ILE A 1 936 ? 33.288 -8.814 -62.066 1.00 83.69 936 ILE A O 1
ATOM 7340 N N . LEU A 1 937 ? 35.374 -9.613 -62.068 1.00 83.06 937 LEU A N 1
ATOM 7341 C CA . LEU A 1 937 ? 35.083 -10.762 -62.938 1.00 83.06 937 LEU A CA 1
ATOM 7342 C C . LEU A 1 937 ? 34.152 -11.815 -62.314 1.00 83.06 937 LEU A C 1
ATOM 7344 O O . LEU A 1 937 ? 33.625 -12.659 -63.036 1.00 83.06 937 LEU A O 1
ATOM 7348 N N . GLN A 1 938 ? 33.978 -11.824 -60.989 1.00 81.50 938 GLN A N 1
ATOM 7349 C CA . GLN A 1 938 ? 32.982 -12.672 -60.323 1.00 81.50 938 GLN A CA 1
ATOM 7350 C C . GLN A 1 938 ? 31.567 -12.095 -60.436 1.00 81.50 938 GLN A C 1
ATOM 7352 O O . GLN A 1 938 ? 30.608 -12.860 -60.360 1.00 81.50 938 GLN A O 1
ATOM 7357 N N . LEU A 1 939 ? 31.439 -10.774 -60.612 1.00 75.69 939 LEU A N 1
ATOM 7358 C CA . LEU A 1 939 ? 30.152 -10.095 -60.778 1.00 75.69 939 LEU A CA 1
ATOM 7359 C C . LEU A 1 939 ? 29.611 -10.144 -62.208 1.00 75.69 939 LEU A C 1
ATOM 7361 O O . LEU A 1 939 ? 28.394 -10.133 -62.394 1.00 75.69 939 LEU A O 1
ATOM 7365 N N . VAL A 1 940 ? 30.512 -10.112 -63.195 1.00 69.81 940 VAL A N 1
ATOM 7366 C CA . VAL A 1 940 ? 30.196 -10.163 -64.633 1.00 69.81 940 VAL A CA 1
ATOM 7367 C C . VAL A 1 940 ? 30.012 -11.606 -65.085 1.00 69.81 940 VAL A C 1
ATOM 7369 O O . VAL A 1 940 ? 29.024 -11.851 -65.814 1.00 69.81 940 VAL A O 1
#

pLDDT: mean 83.06, std 10.48, range [46.22, 96.31]